Protein 1O7D (pdb70)

Nearest PDB structures (foldseek):
  1o7d-assembly1_C  TM=1.007E+00  e=3.393E-28  Bos taurus
  6b9o-assembly1_B  TM=9.131E-01  e=3.892E-10  Canavalia ensiformis
  6b9p-assembly1_A  TM=9.154E-01  e=1.022E-09  Canavalia ensiformis
  6b9o-assembly1_A  TM=9.105E-01  e=8.620E-10  Canavalia ensiformis
  6b9p-assembly1_B  TM=9.140E-01  e=1.437E-09  Canavalia ensiformis

Radius of gyration: 28.2 Å; Cα contacts (8 Å, |Δi|>4): 2204; chains: 5; bounding box: 84×66×82 Å

Secondary structure (P-SEA, 3-state):
ccccccccccccbbbbbcccccccccccccaaaaaaccccccccccaaaaaaaaaaaaaacccbbbbbccaaaaaaaaaaccaaaaaaaaaaaaaccbbbccccccccccccccaaaaaaaaaaaaaaaaaacccccccccccccccccccaaaaaaaaaacccbbbbccccaaaaaaaaaacccbbbbbccccccccccbbbbbbbcccccccccccccccccccccccccccccccaaaaaaaaaaaaaaaaaaccccbbbbbcccccccccccccaaaaaaaaaaaac/cbbbbbcccaaaaaaaaaaabbbbbbbccccccccccccccccccccccaaaaaaaaaaaaaaaaaaaaaaaccc/ccaaaaaaaaaaacccccccccccaaaaaaaaaaaaaaaaaaaaaaaaaaaaacccccbbbbbccccccccccccccccbbbbbbbccccccbbbbbbbbccbbbbbbcccccccbbbbbbccccccccbbbbbbbccccbbbbbbbbcc/cccccccccbbbbbccccccccccccccccbbbbbbbbbccccccccccccccccbbbbcccbbbbcccccbbbbbbcccbbbbbbbcccccbbbbbccccccbbbbbbbbccccccccbbbbbbbbbbbcccccccccccccccbbbbbbccccccccccccccccccbbbbccccccccccbbbbbbbccccccccccccccccccccccccccccccccccccccccccccbbbbbbbccccaaaaaaaaaaaaaabbbbbbbbcc/cccccccccccccccccccccccccccbbbbbbbcccccccccccccccbbbbbcccccccccccbbbbbccccccccccbbbbbbbcccbbbbccbbbbbbbccccc

Organism: Bos taurus (NCBI:txid9913)

Foldseek 3Di:
DVVLDDDDDPPAQDEAEAEEAQEACDDQDHNVCQCCQNPCVSPGHHVLLLVVQLLVLCVVDVVAAYEYEQQLSVVVSVVVDDPVVLVSVLVCLQSHSYAYAAQFNGQDAAPPDDLVVSVVRNCVRQVSQCVSNNPSHHHQEHEELDHAAHALVVLLSCLQVRHAAYEYQHDDPVVVVVLLVVLNQWDWRQSDPPDDPPNSIHTYGHADHSQEADPQQAQFPPDDRQFADPPPVDPSHCLVVLLVVVVVVSVVVCSRHDDSYHYGRHYYHRTSSNVCSNVVRVVSVVVSNVD/DDDDDDDDDPVVVVVVVVVVPDDDDDDDDDDPFDAPDPPDTPPVVVCPPVPVVVVVVVVVVVVVVVVVVPVVDDD/DDQVQQVVLVVVCVDPCHVVVNDDPVVNVVSVVSNVVNVVVVVVVVQVVVCVVPVDDDRDDDDPVVVPQDDVCQAPDQKDKDKDFAAAQAKDFDKDKHWYHPFDKWKAWQVGDTFDKDWAADPPVRTIIIMGTAIGGHRGIIMMIMGTDD/DFDWDDEQFKIWTADPVARWTQWIDGCPIFGKTKAKWKAFWACDDPVDNFTDFPVHGDGPDQDTGGLARHWDWDWDDDPFKTWIKTHRDPQKTWIWIDGYPDQWIKIKIKRAQDDCVVVTWMWMKMKMAGDQFQQQWKWADDLLDDIDIAGQQDDPPDNDDDPGRRRVFKDKHAFKMWGHSLWKIKMKGWLGIWIWGDNDGRMIMTTDDTFFQDHRPPPPPGGSHDPPVVSIDMIMMIIHIDTPVPPVVVSSVVSVCSVVPDDDDDDDD/DDPDDDFFPDDDDPQKDFPDWADPDDQKTKTKMWRAAAPPVCVPPNSQAKAKDDPQRRTDVKGFDDKFWADVVRPDGVVPDDDDDDDDCVMDMHHGGDMTIMMTGIGD

B-factor: mean 39.12, std 12.8, range [1.88, 100.88]

Structure (mmCIF, N/CA/C/O backbone):
data_1O7D
#
_entry.id   1O7D
#
_cell.length_a   117.880
_cell.length_b   117.880
_cell.length_c   582.040
_cell.angle_alpha   90.00
_cell.angle_beta   90.00
_cell.angle_gamma   120.00
#
_symmetry.space_group_name_H-M   'P 61 2 2'
#
loop_
_entity.id
_entity.type
_entity.pdbx_description
1 polymer 'Lysosomal alpha-mannosidase'
2 polymer 'Lysosomal alpha-mannosidase'
3 polymer 'Lysosomal alpha-mannosidase'
4 polymer 'Lysosomal alpha-mannosidase'
5 polymer 'Lysosomal alpha-mannosidase'
6 branched alpha-D-mannopyranose-(1-2)-alpha-D-mannopyranose-(1-6)-[alpha-D-mannopyranose-(1-3)]alpha-D-mannopyranose-(1-6)-[alpha-D-mannopyranose-(1-2)-alpha-D-mannopyranose-(1-3)]beta-D-mannopyranose-(1-4)-2-acetamido-2-deoxy-beta-D-glucopyranose-(1-4)-2-acetamido-2-deoxy-beta-D-glucopyranose
7 branched 2-acetamido-2-deoxy-beta-D-glucopyranose-(1-4)-2-acetamido-2-deoxy-beta-D-glucopyranose
8 non-polymer 2-acetamido-2-deoxy-beta-D-glucopyranose
9 non-polymer 2-AMINO-2-HYDROXYMETHYL-PROPANE-1,3-DIOL
10 non-polymer 'ZINC ION'
11 non-polymer 'SULFATE ION'
12 water water
#
loop_
_atom_site.group_PDB
_atom_site.id
_atom_site.type_symbol
_atom_site.label_atom_id
_atom_site.label_alt_id
_atom_site.label_comp_id
_atom_site.label_asym_id
_atom_site.label_entity_id
_atom_site.label_seq_id
_atom_site.pdbx_PDB_ins_code
_atom_site.Cartn_x
_atom_site.Cartn_y
_atom_site.Cartn_z
_atom_site.occupancy
_atom_site.B_iso_or_equiv
_atom_site.auth_seq_id
_atom_site.auth_comp_id
_atom_site.auth_asym_id
_atom_site.auth_atom_id
_atom_site.pdbx_PDB_model_num
ATOM 1 N N . GLY A 1 2 ? 50.610 3.214 123.125 1.00 41.71 51 GLY A N 1
ATOM 2 C CA . GLY A 1 2 ? 50.071 4.272 122.184 1.00 41.71 51 GLY A CA 1
ATOM 3 C C . GLY A 1 2 ? 48.566 4.471 122.298 1.00 41.71 51 GLY A C 1
ATOM 4 O O . GLY A 1 2 ? 48.072 4.963 123.320 1.00 41.71 51 GLY A O 1
ATOM 5 N N . TYR A 1 3 ? 47.833 4.103 121.249 1.00 41.68 52 TYR A N 1
ATOM 6 C CA . TYR A 1 3 ? 46.386 4.229 121.268 1.00 41.68 52 TYR A CA 1
ATOM 7 C C . TYR A 1 3 ? 45.760 3.025 121.957 1.00 41.68 52 TYR A C 1
ATOM 8 O O . TYR A 1 3 ? 44.692 3.134 122.557 1.00 41.68 52 TYR A O 1
ATOM 17 N N . LYS A 1 4 ? 46.417 1.874 121.872 1.00 48.81 53 LYS A N 1
ATOM 18 C CA . LYS A 1 4 ? 45.891 0.677 122.516 1.00 48.81 53 LYS A CA 1
ATOM 19 C C . LYS A 1 4 ? 46.009 0.798 124.049 1.00 48.81 53 LYS A C 1
ATOM 20 O O . LYS A 1 4 ? 45.507 -0.047 124.780 1.00 48.81 53 LYS A O 1
ATOM 22 N N . THR A 1 5 ? 46.661 1.856 124.526 1.00 48.76 54 THR A N 1
ATOM 23 C CA . THR A 1 5 ? 46.862 2.081 125.965 1.00 48.76 54 THR A CA 1
ATOM 24 C C . THR A 1 5 ? 45.915 3.148 126.544 1.00 48.76 54 THR A C 1
ATOM 25 O O . THR A 1 5 ? 45.914 3.391 127.761 1.00 48.76 54 THR A O 1
ATOM 29 N N . CYS A 1 6 ? 45.123 3.790 125.686 1.00 40.12 55 CYS A N 1
ATOM 30 C CA . CYS A 1 6 ? 44.255 4.860 126.157 1.00 40.12 55 CYS A CA 1
ATOM 31 C C . CYS A 1 6 ? 43.249 4.521 127.258 1.00 40.12 55 CYS A C 1
ATOM 32 O O . CYS A 1 6 ? 42.812 3.381 127.398 1.00 40.12 55 CYS A O 1
ATOM 35 N N . PRO A 1 7 ? 42.890 5.529 128.072 1.00 46.28 56 PRO A N 1
ATOM 36 C CA . PRO A 1 7 ? 41.956 5.456 129.200 1.00 46.28 56 PRO A CA 1
ATOM 37 C C . PRO A 1 7 ? 40.513 5.177 128.790 1.00 46.28 56 PRO A C 1
ATOM 38 O O . PRO A 1 7 ? 40.179 5.191 127.601 1.00 46.28 56 PRO A O 1
ATOM 42 N N . LYS A 1 8 ? 39.663 4.933 129.788 1.00 49.03 57 LYS A N 1
ATOM 43 C CA . LYS A 1 8 ? 38.248 4.645 129.557 1.00 49.03 57 LYS A CA 1
ATOM 44 C C . LYS A 1 8 ? 37.373 5.907 129.584 1.00 49.03 57 LYS A C 1
ATOM 45 O O . LYS A 1 8 ? 37.208 6.524 130.629 1.00 49.03 57 LYS A O 1
ATOM 51 N N . VAL A 1 9 ? 36.824 6.287 128.432 1.00 40.29 58 VAL A N 1
ATOM 52 C CA . VAL A 1 9 ? 35.934 7.448 128.339 1.00 40.29 58 VAL A CA 1
ATOM 53 C C . VAL A 1 9 ? 34.520 7.004 128.734 1.00 40.29 58 VAL A C 1
ATOM 54 O O . VAL A 1 9 ? 34.166 5.848 128.519 1.00 40.29 58 VAL A O 1
ATOM 58 N N . LYS A 1 10 ? 33.714 7.893 129.314 1.00 40.19 59 LYS A N 1
ATOM 59 C CA . LYS A 1 10 ? 32.348 7.510 129.682 1.00 40.19 59 LYS A CA 1
ATOM 60 C C . LYS A 1 10 ? 31.311 8.051 128.699 1.00 40.19 59 LYS A C 1
ATOM 61 O O . LYS A 1 10 ? 30.701 9.097 128.923 1.00 40.19 59 LYS A O 1
ATOM 67 N N . PRO A 1 11 ? 31.073 7.315 127.604 1.00 56.28 60 PRO A N 1
ATOM 68 C CA . PRO A 1 11 ? 30.111 7.707 126.570 1.00 56.28 60 PRO A CA 1
ATOM 69 C C . PRO A 1 11 ? 28.828 8.287 127.161 1.00 56.28 60 PRO A C 1
ATOM 70 O O . PRO A 1 11 ? 28.379 7.892 128.255 1.00 56.28 60 PRO A O 1
ATOM 74 N N . ASP A 1 12 ? 28.245 9.230 126.424 1.00 74.15 61 ASP A N 1
ATOM 75 C CA . ASP A 1 12 ? 26.990 9.880 126.813 1.00 74.15 61 ASP A CA 1
ATOM 76 C C . ASP A 1 12 ? 27.130 10.658 128.115 1.00 74.15 61 ASP A C 1
ATOM 77 O O . ASP A 1 12 ? 26.309 10.553 129.027 1.00 74.15 61 ASP A O 1
ATOM 82 N N . MET A 1 13 ? 28.194 11.446 128.163 1.00 50.49 62 MET A N 1
ATOM 83 C CA . MET A 1 13 ? 28.555 12.308 129.284 1.00 50.49 62 MET A CA 1
ATOM 84 C C . MET A 1 13 ? 29.593 13.235 128.659 1.00 50.49 62 MET A C 1
ATOM 85 O O . MET A 1 13 ? 30.123 12.939 127.586 1.00 50.49 62 MET A O 1
ATOM 90 N N . LEU A 1 14 ? 29.874 14.355 129.311 1.00 34.60 63 LEU A N 1
ATOM 91 C CA . LEU A 1 14 ? 30.890 15.269 128.806 1.00 34.60 63 LEU A CA 1
ATOM 92 C C . LEU A 1 14 ? 32.164 14.788 129.472 1.00 34.60 63 LEU A C 1
ATOM 93 O O . LEU A 1 14 ? 32.192 14.544 130.684 1.00 34.60 63 LEU A O 1
ATOM 98 N N . ASN A 1 15 ? 33.210 14.631 128.671 1.00 39.16 64 ASN A N 1
ATOM 99 C CA . ASN A 1 15 ? 34.484 14.143 129.175 1.00 39.16 64 ASN A CA 1
ATOM 100 C C . ASN A 1 15 ? 35.550 15.218 129.155 1.00 39.16 64 ASN A C 1
ATOM 101 O O . ASN A 1 15 ? 35.800 15.876 128.134 1.00 39.16 64 ASN A O 1
ATOM 106 N N . VAL A 1 16 ? 36.163 15.408 130.310 1.00 46.10 65 VAL A N 1
ATOM 107 C CA . VAL A 1 16 ? 37.220 16.391 130.438 1.00 46.10 65 VAL A CA 1
ATOM 108 C C . VAL A 1 16 ? 38.513 15.610 130.666 1.00 46.10 65 VAL A C 1
ATOM 109 O O . VAL A 1 16 ? 38.650 14.896 131.667 1.00 46.10 65 VAL A O 1
ATOM 113 N N . HIS A 1 17 ? 39.433 15.733 129.703 1.00 55.52 66 HIS A N 1
ATOM 114 C CA . HIS A 1 17 ? 40.743 15.077 129.723 1.00 55.52 66 HIS A CA 1
ATOM 115 C C . HIS A 1 17 ? 41.756 15.964 130.421 1.00 55.52 66 HIS A C 1
ATOM 116 O O . HIS A 1 17 ? 42.179 16.983 129.865 1.00 55.52 66 HIS A O 1
ATOM 123 N N . LEU A 1 18 ? 42.157 15.608 131.630 1.00 28.10 67 LEU A N 1
ATOM 124 C CA . LEU A 1 18 ? 43.137 16.434 132.297 1.00 28.10 67 LEU A CA 1
ATOM 125 C C . LEU A 1 18 ? 44.482 16.024 131.745 1.00 28.10 67 LEU A C 1
ATOM 126 O O . LEU A 1 18 ? 44.862 14.851 131.808 1.00 28.10 67 LEU A O 1
ATOM 131 N N . VAL A 1 19 ? 45.191 16.999 131.183 1.00 45.03 68 VAL A N 1
ATOM 132 C CA . VAL A 1 19 ? 46.506 16.754 130.612 1.00 45.03 68 VAL A CA 1
ATOM 133 C C . VAL A 1 19 ? 47.621 17.431 131.397 1.00 45.03 68 VAL A C 1
ATOM 134 O O . VAL A 1 19 ? 47.961 18.582 131.146 1.00 45.03 68 VAL A O 1
ATOM 138 N N . PRO A 1 20 ? 48.185 16.726 132.380 1.00 32.84 69 PRO A N 1
ATOM 139 C CA . PRO A 1 20 ? 49.273 17.264 133.196 1.00 32.84 69 PRO A CA 1
ATOM 140 C C . PRO A 1 20 ? 50.558 17.385 132.342 1.00 32.84 69 PRO A C 1
ATOM 141 O O . PRO A 1 20 ? 50.877 16.474 131.565 1.00 32.84 69 PRO A O 1
ATOM 145 N N . HIS A 1 21 ? 51.298 18.489 132.493 1.00 26.96 70 HIS A N 1
ATOM 146 C CA . HIS A 1 21 ? 52.505 18.713 131.696 1.00 26.96 70 HIS A CA 1
ATOM 147 C C . HIS A 1 21 ? 53.401 19.828 132.241 1.00 26.96 70 HIS A C 1
ATOM 148 O O . HIS A 1 21 ? 53.045 20.504 133.208 1.00 26.96 70 HIS A O 1
ATOM 155 N N . THR A 1 22 ? 54.557 20.020 131.599 1.00 30.77 71 THR A N 1
ATOM 156 C CA . THR A 1 22 ? 55.513 21.067 131.986 1.00 30.77 71 THR A CA 1
ATOM 157 C C . THR A 1 22 ? 56.276 21.671 130.826 1.00 30.77 71 THR A C 1
ATOM 158 O O . THR A 1 22 ? 57.160 21.028 130.272 1.00 30.77 71 THR A O 1
ATOM 162 N N . HIS A 1 23 ? 55.957 22.912 130.482 1.00 26.72 72 HIS A N 1
ATOM 163 C CA . HIS A 1 23 ? 56.633 23.592 129.387 1.00 26.72 72 HIS A CA 1
ATOM 164 C C . HIS A 1 23 ? 58.022 24.005 129.840 1.00 26.72 72 HIS A C 1
ATOM 165 O O . HIS A 1 23 ? 58.168 24.953 130.602 1.00 26.72 72 HIS A O 1
ATOM 172 N N . ASP A 1 24 ? 59.037 23.283 129.375 1.00 40.71 73 ASP A N 1
ATOM 173 C CA . ASP A 1 24 ? 60.427 23.569 129.735 1.00 40.71 73 ASP A CA 1
ATOM 174 C C . ASP A 1 24 ? 61.195 24.211 128.583 1.00 40.71 73 ASP A C 1
ATOM 175 O O . ASP A 1 24 ? 61.610 23.539 127.638 1.00 40.71 73 ASP A O 1
ATOM 180 N N . ASP A 1 25 ? 61.397 25.515 128.669 1.00 33.65 74 ASP A N 1
ATOM 181 C CA . ASP A 1 25 ? 62.093 26.224 127.613 1.00 33.65 74 ASP A CA 1
ATOM 182 C C . ASP A 1 25 ? 63.577 25.894 127.601 1.00 33.65 74 ASP A C 1
ATOM 183 O O . ASP A 1 25 ? 64.267 26.067 128.601 1.00 33.65 74 ASP A O 1
ATOM 188 N N . VAL A 1 26 ? 64.063 25.390 126.473 1.00 32.93 75 VAL A N 1
ATOM 189 C CA . VAL A 1 26 ? 65.481 25.074 126.350 1.00 32.93 75 VAL A CA 1
ATOM 190 C C . VAL A 1 26 ? 66.185 26.421 126.150 1.00 32.93 75 VAL A C 1
ATOM 191 O O . VAL A 1 26 ? 66.651 26.767 125.054 1.00 32.93 75 VAL A O 1
ATOM 195 N N . GLY A 1 27 ? 66.235 27.181 127.240 1.00 41.50 76 GLY A N 1
ATOM 196 C CA . GLY A 1 27 ? 66.840 28.491 127.215 1.00 41.50 76 GLY A CA 1
ATOM 197 C C . GLY A 1 27 ? 65.800 29.566 126.942 1.00 41.50 76 GLY A C 1
ATOM 198 O O . GLY A 1 27 ? 64.901 29.395 126.107 1.00 41.50 76 GLY A O 1
ATOM 199 N N . TRP A 1 28 ? 65.910 30.660 127.684 1.00 56.52 77 TRP A N 1
ATOM 200 C CA . TRP A 1 28 ? 65.040 31.817 127.529 1.00 56.52 77 TRP A CA 1
ATOM 201 C C . TRP A 1 28 ? 65.557 32.944 128.419 1.00 56.52 77 TRP A C 1
ATOM 202 O O . TRP A 1 28 ? 66.044 33.969 127.924 1.00 56.52 77 TRP A O 1
ATOM 213 N N . LEU A 1 29 ? 65.465 32.749 129.731 1.00 39.88 78 LEU A N 1
ATOM 214 C CA . LEU A 1 29 ? 65.939 33.753 130.664 1.00 39.88 78 LEU A CA 1
ATOM 215 C C . LEU A 1 29 ? 67.159 33.221 131.403 1.00 39.88 78 LEU A C 1
ATOM 216 O O . LEU A 1 29 ? 67.850 33.945 132.118 1.00 39.88 78 LEU A O 1
ATOM 221 N N . LYS A 1 30 ? 67.415 31.938 131.222 1.00 31.92 79 LYS A N 1
ATOM 222 C CA . LYS A 1 30 ? 68.563 31.297 131.829 1.00 31.92 79 LYS A CA 1
ATOM 223 C C . LYS A 1 30 ? 69.130 30.406 130.734 1.00 31.92 79 LYS A C 1
ATOM 224 O O . LYS A 1 30 ? 68.528 30.274 129.666 1.00 31.92 79 LYS A O 1
ATOM 230 N N . THR A 1 31 ? 70.285 29.801 130.969 1.00 36.37 80 THR A N 1
ATOM 231 C CA . THR A 1 31 ? 70.848 28.920 129.956 1.00 36.37 80 THR A CA 1
ATOM 232 C C . THR A 1 31 ? 70.354 27.488 130.140 1.00 36.37 80 THR A C 1
ATOM 233 O O . THR A 1 31 ? 69.731 27.159 131.157 1.00 36.37 80 THR A O 1
ATOM 237 N N . VAL A 1 32 ? 70.644 26.637 129.160 1.00 37.46 81 VAL A N 1
ATOM 238 C CA . VAL A 1 32 ? 70.224 25.237 129.208 1.00 37.46 81 VAL A CA 1
ATOM 239 C C . VAL A 1 32 ? 70.741 24.491 130.450 1.00 37.46 81 VAL A C 1
ATOM 240 O O . VAL A 1 32 ? 70.008 23.723 131.076 1.00 37.46 81 VAL A O 1
ATOM 244 N N . ASP A 1 33 ? 71.997 24.720 130.809 1.00 32.03 82 ASP A N 1
ATOM 245 C CA . ASP A 1 33 ? 72.568 24.069 131.975 1.00 32.03 82 ASP A CA 1
ATOM 246 C C . ASP A 1 33 ? 71.995 24.609 133.280 1.00 32.03 82 ASP A C 1
ATOM 247 O O . ASP A 1 33 ? 71.875 23.871 134.269 1.00 32.03 82 ASP A O 1
ATOM 252 N N . GLN A 1 34 ? 71.637 25.893 133.278 1.00 32.62 83 GLN A N 1
ATOM 253 C CA . GLN A 1 34 ? 71.073 26.533 134.460 1.00 32.62 83 GLN A CA 1
ATOM 254 C C . GLN A 1 34 ? 69.645 26.061 134.663 1.00 32.62 83 GLN A C 1
ATOM 255 O O . GLN A 1 34 ? 69.172 25.960 135.794 1.00 32.62 83 GLN A O 1
ATOM 261 N N . TYR A 1 35 ? 68.965 25.775 133.557 1.00 30.78 84 TYR A N 1
ATOM 262 C CA . TYR A 1 35 ? 67.601 25.277 133.619 1.00 30.78 84 TYR A CA 1
ATOM 263 C C . TYR A 1 35 ? 67.580 23.819 134.022 1.00 30.78 84 TYR A C 1
ATOM 264 O O . TYR A 1 35 ? 66.729 23.408 134.800 1.00 30.78 84 TYR A O 1
ATOM 273 N N . PHE A 1 36 ? 68.506 23.028 133.490 1.00 22.96 85 PHE A N 1
ATOM 274 C CA . PHE A 1 36 ? 68.542 21.604 133.807 1.00 22.96 85 PHE A CA 1
ATOM 275 C C . PHE A 1 36 ? 68.915 21.351 135.251 1.00 22.96 85 PHE A C 1
ATOM 276 O O . PHE A 1 36 ? 68.257 20.571 135.941 1.00 22.96 85 PHE A O 1
ATOM 284 N N . TYR A 1 37 ? 69.976 22.014 135.701 1.00 22.18 86 TYR A N 1
ATOM 285 C CA . TYR A 1 37 ? 70.457 21.847 137.061 1.00 22.18 86 TYR A CA 1
ATOM 286 C C . TYR A 1 37 ? 69.703 22.637 138.119 1.00 22.18 86 TYR A C 1
ATOM 287 O O . TYR A 1 37 ? 69.659 22.233 139.281 1.00 22.18 86 TYR A O 1
ATOM 296 N N . GLY A 1 38 ? 69.105 23.756 137.725 1.00 31.60 87 GLY A N 1
ATOM 297 C CA . GLY A 1 38 ? 68.392 24.572 138.686 1.00 31.60 87 GLY A CA 1
ATOM 298 C C . GLY A 1 38 ? 69.366 25.549 139.325 1.00 31.60 87 GLY A C 1
ATOM 299 O O . GLY A 1 38 ? 69.430 25.695 140.554 1.00 31.60 87 GLY A O 1
ATOM 300 N N . ILE A 1 39 ? 70.136 26.218 138.472 1.00 33.76 88 ILE A N 1
ATOM 301 C CA . ILE A 1 39 ? 71.126 27.180 138.921 1.00 33.76 88 ILE A CA 1
ATOM 302 C C . ILE A 1 39 ? 70.516 28.571 138.800 1.00 33.76 88 ILE A C 1
ATOM 303 O O . ILE A 1 39 ? 69.676 28.814 137.929 1.00 33.76 88 ILE A O 1
ATOM 308 N N . TYR A 1 40 ? 70.939 29.471 139.685 1.00 31.97 89 TYR A N 1
ATOM 309 C CA . TYR A 1 40 ? 70.443 30.847 139.734 1.00 31.97 89 TYR A CA 1
ATOM 310 C C . TYR A 1 40 ? 68.928 30.879 139.773 1.00 31.97 89 TYR A C 1
ATOM 311 O O . TYR A 1 40 ? 68.305 31.527 138.935 1.00 31.97 89 TYR A O 1
ATOM 320 N N . ASN A 1 41 ? 68.329 30.199 140.743 1.00 34.08 90 ASN A N 1
ATOM 321 C CA . ASN A 1 41 ? 66.877 30.198 140.828 1.00 34.08 90 ASN A CA 1
ATOM 322 C C . ASN A 1 41 ? 66.322 31.578 141.148 1.00 34.08 90 ASN A C 1
ATOM 323 O O . ASN A 1 41 ? 65.109 31.768 141.225 1.00 34.08 90 ASN A O 1
ATOM 328 N N . ASN A 1 42 ? 67.211 32.547 141.320 1.00 44.14 91 ASN A N 1
ATOM 329 C CA . ASN A 1 42 ? 66.776 33.903 141.595 1.00 44.14 91 ASN A CA 1
ATOM 330 C C . ASN A 1 42 ? 66.234 34.487 140.321 1.00 44.14 91 ASN A C 1
ATOM 331 O O . ASN A 1 42 ? 65.163 35.098 140.320 1.00 44.14 91 ASN A O 1
ATOM 336 N N . ILE A 1 43 ? 66.984 34.318 139.234 1.00 45.42 92 ILE A N 1
ATOM 337 C CA . ILE A 1 43 ? 66.532 34.806 137.938 1.00 45.42 92 ILE A CA 1
ATOM 338 C C . ILE A 1 43 ? 65.164 34.171 137.698 1.00 45.42 92 ILE A C 1
ATOM 339 O O . ILE A 1 43 ? 64.174 34.866 137.474 1.00 45.42 92 ILE A O 1
ATOM 344 N N . GLN A 1 44 ? 65.113 32.844 137.771 1.00 29.81 93 GLN A N 1
ATOM 345 C CA . GLN A 1 44 ? 63.862 32.117 137.581 1.00 29.81 93 GLN A CA 1
ATOM 346 C C . GLN A 1 44 ? 63.897 30.766 138.302 1.00 29.81 93 GLN A C 1
ATOM 347 O O . GLN A 1 44 ? 64.840 29.984 138.150 1.00 29.81 93 GLN A O 1
ATOM 353 N N . PRO A 1 45 ? 62.885 30.492 139.136 1.00 47.88 94 PRO A N 1
ATOM 354 C CA . PRO A 1 45 ? 62.873 29.204 139.836 1.00 47.88 94 PRO A CA 1
ATOM 355 C C . PRO A 1 45 ? 62.533 28.078 138.843 1.00 47.88 94 PRO A C 1
ATOM 356 O O . PRO A 1 45 ? 61.393 27.958 138.367 1.00 47.88 94 PRO A O 1
ATOM 360 N N . ALA A 1 46 ? 63.533 27.262 138.524 1.00 28.66 95 ALA A N 1
ATOM 361 C CA . ALA A 1 46 ? 63.344 26.176 137.576 1.00 28.66 95 ALA A CA 1
ATOM 362 C C . ALA A 1 46 ? 64.569 25.283 137.533 1.00 28.66 95 ALA A C 1
ATOM 363 O O . ALA A 1 46 ? 65.678 25.756 137.296 1.00 28.66 95 ALA A O 1
ATOM 365 N N . GLY A 1 47 ? 64.340 23.990 137.775 1.00 46.69 96 GLY A N 1
ATOM 366 C CA . GLY A 1 47 ? 65.396 22.984 137.763 1.00 46.69 96 GLY A CA 1
ATOM 367 C C . GLY A 1 47 ? 64.809 21.677 137.256 1.00 46.69 96 GLY A C 1
ATOM 368 O O . GLY A 1 47 ? 64.240 20.904 138.023 1.00 46.69 96 GLY A O 1
ATOM 369 N N . VAL A 1 48 ? 64.954 21.431 135.959 1.00 37.04 97 VAL A N 1
ATOM 370 C CA . VAL A 1 48 ? 64.402 20.243 135.299 1.00 37.04 97 VAL A CA 1
ATOM 371 C C . VAL A 1 48 ? 64.810 18.851 135.785 1.00 37.04 97 VAL A C 1
ATOM 372 O O . VAL A 1 48 ? 64.087 17.885 135.555 1.00 37.04 97 VAL A O 1
ATOM 376 N N . GLN A 1 49 ? 65.956 18.732 136.440 1.00 24.18 98 GLN A N 1
ATOM 377 C CA . GLN A 1 49 ? 66.394 17.423 136.917 1.00 24.18 98 GLN A CA 1
ATOM 378 C C . GLN A 1 49 ? 65.504 16.955 138.066 1.00 24.18 98 GLN A C 1
ATOM 379 O O . GLN A 1 49 ? 65.315 15.764 138.276 1.00 24.18 98 GLN A O 1
ATOM 385 N N . TYR A 1 50 ? 64.960 17.915 138.803 1.00 28.40 99 TYR A N 1
ATOM 386 C CA . TYR A 1 50 ? 64.073 17.638 139.926 1.00 28.40 99 TYR A CA 1
ATOM 387 C C . TYR A 1 50 ? 62.679 17.343 139.384 1.00 28.40 99 TYR A C 1
ATOM 388 O O . TYR A 1 50 ? 61.964 16.493 139.893 1.00 28.40 99 TYR A O 1
ATOM 397 N N . ILE A 1 51 ? 62.300 18.063 138.339 1.00 32.08 100 ILE A N 1
ATOM 398 C CA . ILE A 1 51 ? 60.997 17.884 137.723 1.00 32.08 100 ILE A CA 1
ATOM 399 C C . ILE A 1 51 ? 60.833 16.464 137.211 1.00 32.08 100 ILE A C 1
ATOM 400 O O . ILE A 1 51 ? 59.776 15.859 137.352 1.00 32.08 100 ILE A O 1
ATOM 405 N N . LEU A 1 52 ? 61.881 15.929 136.605 1.00 33.24 101 LEU A N 1
ATOM 406 C CA . LEU A 1 52 ? 61.798 14.578 136.071 1.00 33.24 101 LEU A CA 1
ATOM 407 C C . LEU A 1 52 ? 61.785 13.520 137.164 1.00 33.24 101 LEU A C 1
ATOM 408 O O . LEU A 1 52 ? 61.074 12.526 137.057 1.00 33.24 101 LEU A O 1
ATOM 413 N N . ASP A 1 53 ? 62.550 13.738 138.223 1.00 24.34 102 ASP A N 1
ATOM 414 C CA . ASP A 1 53 ? 62.561 12.772 139.301 1.00 24.34 102 ASP A CA 1
ATOM 415 C C . ASP A 1 53 ? 61.165 12.646 139.890 1.00 24.34 102 ASP A C 1
ATOM 416 O O . ASP A 1 53 ? 60.630 11.546 139.991 1.00 24.34 102 ASP A O 1
ATOM 421 N N . SER A 1 54 ? 60.579 13.777 140.267 1.00 32.12 103 SER A N 1
ATOM 422 C CA . SER A 1 54 ? 59.248 13.793 140.860 1.00 32.12 103 SER A CA 1
ATOM 423 C C . SER A 1 54 ? 58.226 13.102 139.995 1.00 32.12 103 SER A C 1
ATOM 424 O O . SER A 1 54 ? 57.596 12.142 140.424 1.00 32.12 103 SER A O 1
ATOM 427 N N . VAL A 1 55 ? 58.054 13.594 138.772 1.00 29.25 104 VAL A N 1
ATOM 428 C CA . VAL A 1 55 ? 57.071 13.011 137.871 1.00 29.25 104 VAL A CA 1
ATOM 429 C C . VAL A 1 55 ? 57.074 11.496 137.939 1.00 29.25 104 VAL A C 1
ATOM 430 O O . VAL A 1 55 ? 56.022 10.889 138.125 1.00 29.25 104 VAL A O 1
ATOM 434 N N . ILE A 1 56 ? 58.254 10.895 137.799 1.00 27.66 105 ILE A N 1
ATOM 435 C CA . ILE A 1 56 ? 58.391 9.442 137.869 1.00 27.66 105 ILE A CA 1
ATOM 436 C C . ILE A 1 56 ? 57.817 8.906 139.184 1.00 27.66 105 ILE A C 1
ATOM 437 O O . ILE A 1 56 ? 56.965 8.023 139.172 1.00 27.66 105 ILE A O 1
ATOM 442 N N . SER A 1 57 ? 58.283 9.429 140.312 1.00 24.28 106 SER A N 1
ATOM 443 C CA . SER A 1 57 ? 57.758 8.998 141.601 1.00 24.28 106 SER A CA 1
ATOM 444 C C . SER A 1 57 ? 56.237 9.135 141.605 1.00 24.28 106 SER A C 1
ATOM 445 O O . SER A 1 57 ? 55.504 8.169 141.831 1.00 24.28 106 SER A O 1
ATOM 448 N N . SER A 1 58 ? 55.759 10.340 141.343 1.00 29.19 107 SER A N 1
ATOM 449 C CA . SER A 1 58 ? 54.337 10.550 141.306 1.00 29.19 107 SER A CA 1
ATOM 450 C C . SER A 1 58 ? 53.628 9.575 140.381 1.00 29.19 107 SER A C 1
ATOM 451 O O . SER A 1 58 ? 52.469 9.254 140.604 1.00 29.19 107 SER A O 1
ATOM 454 N N . LEU A 1 59 ? 54.297 9.093 139.344 1.00 29.57 108 LEU A N 1
ATOM 455 C CA . LEU A 1 59 ? 53.648 8.133 138.458 1.00 29.57 108 LEU A CA 1
ATOM 456 C C . LEU A 1 59 ? 53.599 6.738 139.093 1.00 29.57 108 LEU A C 1
ATOM 457 O O . LEU A 1 59 ? 52.646 5.987 138.896 1.00 29.57 108 LEU A O 1
ATOM 462 N N . LEU A 1 60 ? 54.615 6.392 139.867 1.00 34.36 109 LEU A N 1
ATOM 463 C CA . LEU A 1 60 ? 54.609 5.085 140.492 1.00 34.36 109 LEU A CA 1
ATOM 464 C C . LEU A 1 60 ? 53.682 5.123 141.699 1.00 34.36 109 LEU A C 1
ATOM 465 O O . LEU A 1 60 ? 53.272 4.083 142.204 1.00 34.36 109 LEU A O 1
ATOM 470 N N . ALA A 1 61 ? 53.332 6.323 142.150 1.00 37.66 110 ALA A N 1
ATOM 471 C CA . ALA A 1 61 ? 52.457 6.475 143.314 1.00 37.66 110 ALA A CA 1
ATOM 472 C C . ALA A 1 61 ? 50.985 6.156 143.029 1.00 37.66 110 ALA A C 1
ATOM 473 O O . ALA A 1 61 ? 50.244 5.780 143.935 1.00 37.66 110 ALA A O 1
ATOM 475 N N . ASN A 1 62 ? 50.563 6.320 141.778 1.00 49.64 111 ASN A N 1
ATOM 476 C CA . ASN A 1 62 ? 49.183 6.034 141.384 1.00 49.64 111 ASN A CA 1
ATOM 477 C C . ASN A 1 62 ? 49.163 5.716 139.903 1.00 49.64 111 ASN A C 1
ATOM 478 O O . ASN A 1 62 ? 49.302 6.623 139.073 1.00 49.64 111 ASN A O 1
ATOM 483 N N . PRO A 1 63 ? 48.959 4.436 139.547 1.00 34.45 112 PRO A N 1
ATOM 484 C CA . PRO A 1 63 ? 48.918 3.964 138.161 1.00 34.45 112 PRO A CA 1
ATOM 485 C C . PRO A 1 63 ? 47.897 4.646 137.261 1.00 34.45 112 PRO A C 1
ATOM 486 O O . PRO A 1 63 ? 47.918 4.475 136.045 1.00 34.45 112 PRO A O 1
ATOM 490 N N . THR A 1 64 ? 47.008 5.431 137.843 1.00 43.68 113 THR A N 1
ATOM 491 C CA . THR A 1 64 ? 46.031 6.112 137.017 1.00 43.68 113 THR A CA 1
ATOM 492 C C . THR A 1 64 ? 46.680 7.300 136.338 1.00 43.68 113 THR A C 1
ATOM 493 O O . THR A 1 64 ? 46.422 7.561 135.160 1.00 43.68 113 THR A O 1
ATOM 497 N N . ARG A 1 65 ? 47.521 8.008 137.093 1.00 27.89 114 ARG A N 1
ATOM 498 C CA . ARG A 1 65 ? 48.214 9.211 136.626 1.00 27.89 114 ARG A CA 1
ATOM 499 C C . ARG A 1 65 ? 48.958 9.067 135.288 1.00 27.89 114 ARG A C 1
ATOM 500 O O . ARG A 1 65 ? 49.578 8.046 135.017 1.00 27.89 114 ARG A O 1
ATOM 508 N N . ARG A 1 66 ? 48.888 10.107 134.463 1.00 34.79 115 ARG A N 1
ATOM 509 C CA . ARG A 1 66 ? 49.566 10.141 133.166 1.00 34.79 115 ARG A CA 1
ATOM 510 C C . ARG A 1 66 ? 50.425 11.401 133.109 1.00 34.79 115 ARG A C 1
ATOM 511 O O . ARG A 1 66 ? 50.105 12.375 133.784 1.00 34.79 115 ARG A O 1
ATOM 519 N N . PHE A 1 67 ? 51.512 11.387 132.335 1.00 33.25 116 PHE A N 1
ATOM 520 C CA . PHE A 1 67 ? 52.348 12.578 132.205 1.00 33.25 116 PHE A CA 1
ATOM 521 C C . PHE A 1 67 ? 52.944 12.595 130.826 1.00 33.25 116 PHE A C 1
ATOM 522 O O . PHE A 1 67 ? 53.322 11.550 130.303 1.00 33.25 116 PHE A O 1
ATOM 530 N N . ILE A 1 68 ? 53.011 13.781 130.230 1.00 48.78 117 ILE A N 1
ATOM 531 C CA . ILE A 1 68 ? 53.579 13.921 128.902 1.00 48.78 117 ILE A CA 1
ATOM 532 C C . ILE A 1 68 ? 54.747 14.872 129.009 1.00 48.78 117 ILE A C 1
ATOM 533 O O . ILE A 1 68 ? 54.625 15.960 129.583 1.00 48.78 117 ILE A O 1
ATOM 538 N N . TYR A 1 69 ? 55.893 14.453 128.483 1.00 45.75 118 TYR A N 1
ATOM 539 C CA . TYR A 1 69 ? 57.075 15.302 128.512 1.00 45.75 118 TYR A CA 1
ATOM 540 C C . TYR A 1 69 ? 57.466 15.604 127.073 1.00 45.75 118 TYR A C 1
ATOM 541 O O . TYR A 1 69 ? 57.382 14.731 126.205 1.00 45.75 118 TYR A O 1
ATOM 550 N N . VAL A 1 70 ? 57.920 16.826 126.821 1.00 49.71 119 VAL A N 1
ATOM 551 C CA . VAL A 1 70 ? 58.226 17.228 125.450 1.00 49.71 119 VAL A CA 1
ATOM 552 C C . VAL A 1 70 ? 59.638 17.546 124.997 1.00 49.71 119 VAL A C 1
ATOM 553 O O . VAL A 1 70 ? 60.014 17.175 123.884 1.00 49.71 119 VAL A O 1
ATOM 557 N N . GLU A 1 71 ? 60.412 18.250 125.814 1.00 38.19 120 GLU A N 1
ATOM 558 C CA . GLU A 1 71 ? 61.758 18.620 125.390 1.00 38.19 120 GLU A CA 1
ATOM 559 C C . GLU A 1 71 ? 62.786 17.496 125.547 1.00 38.19 120 GLU A C 1
ATOM 560 O O . GLU A 1 71 ? 63.286 17.227 126.644 1.00 38.19 120 GLU A O 1
ATOM 566 N N . ILE A 1 72 ? 63.114 16.849 124.436 1.00 22.37 121 ILE A N 1
ATOM 567 C CA . ILE A 1 72 ? 64.062 15.755 124.481 1.00 22.37 121 ILE A CA 1
ATOM 568 C C . ILE A 1 72 ? 65.463 16.154 124.924 1.00 22.37 121 ILE A C 1
ATOM 569 O O . ILE A 1 72 ? 66.180 15.350 125.520 1.00 22.37 121 ILE A O 1
ATOM 574 N N . ALA A 1 73 ? 65.860 17.390 124.632 1.00 33.93 122 ALA A N 1
ATOM 575 C CA . ALA A 1 73 ? 67.186 17.858 125.022 1.00 33.93 122 ALA A CA 1
ATOM 576 C C . ALA A 1 73 ? 67.396 17.788 126.541 1.00 33.93 122 ALA A C 1
ATOM 577 O O . ALA A 1 73 ? 68.505 17.522 127.002 1.00 33.93 122 ALA A O 1
ATOM 579 N N . PHE A 1 74 ? 66.340 18.032 127.316 1.00 22.30 123 PHE A N 1
ATOM 580 C CA . PHE A 1 74 ? 66.434 17.974 128.774 1.00 22.30 123 PHE A CA 1
ATOM 581 C C . PHE A 1 74 ? 66.335 16.529 129.235 1.00 22.30 123 PHE A C 1
ATOM 582 O O . PHE A 1 74 ? 67.088 16.080 130.097 1.00 22.30 123 PHE A O 1
ATOM 590 N N . PHE A 1 75 ? 65.394 15.803 128.650 1.00 23.95 124 PHE A N 1
ATOM 591 C CA . PHE A 1 75 ? 65.188 14.410 128.998 1.00 23.95 124 PHE A CA 1
ATOM 592 C C . PHE A 1 75 ? 66.419 13.580 128.664 1.00 23.95 124 PHE A C 1
ATOM 593 O O . PHE A 1 75 ? 66.866 12.759 129.459 1.00 23.95 124 PHE A O 1
ATOM 601 N N . SER A 1 76 ? 66.945 13.790 127.466 1.00 27.16 125 SER A N 1
ATOM 602 C CA . SER A 1 76 ? 68.132 13.091 127.011 1.00 27.16 125 SER A CA 1
ATOM 603 C C . SER A 1 76 ? 69.212 13.177 128.073 1.00 27.16 125 SER A C 1
ATOM 604 O O . SER A 1 76 ? 69.804 12.170 128.453 1.00 27.16 125 SER A O 1
ATOM 607 N N . ARG A 1 77 ? 69.471 14.384 128.554 1.00 31.27 126 ARG A N 1
ATOM 608 C CA . ARG A 1 77 ? 70.490 14.545 129.568 1.00 31.27 126 ARG A CA 1
ATOM 609 C C . ARG A 1 77 ? 70.161 13.746 130.807 1.00 31.27 126 ARG A C 1
ATOM 610 O O . ARG A 1 77 ? 70.901 12.834 131.177 1.00 31.27 126 ARG A O 1
ATOM 618 N N . TRP A 1 78 ? 69.056 14.099 131.452 1.00 32.13 127 TRP A N 1
ATOM 619 C CA . TRP A 1 78 ? 68.607 13.412 132.660 1.00 32.13 127 TRP A CA 1
ATOM 620 C C . TRP A 1 78 ? 68.791 11.899 132.539 1.00 32.13 127 TRP A C 1
ATOM 621 O O . TRP A 1 78 ? 69.316 11.235 133.443 1.00 32.13 127 TRP A O 1
ATOM 632 N N . TRP A 1 79 ? 68.362 11.359 131.406 1.00 36.64 128 TRP A N 1
ATOM 633 C CA . TRP A 1 79 ? 68.449 9.928 131.174 1.00 36.64 128 TRP A CA 1
ATOM 634 C C . TRP A 1 79 ? 69.850 9.331 131.375 1.00 36.64 128 TRP A C 1
ATOM 635 O O . TRP A 1 79 ? 70.021 8.387 132.159 1.00 36.64 128 TRP A O 1
ATOM 646 N N . ARG A 1 80 ? 70.852 9.865 130.683 1.00 46.94 129 ARG A N 1
ATOM 647 C CA . ARG A 1 80 ? 72.206 9.329 130.836 1.00 46.94 129 ARG A CA 1
ATOM 648 C C . ARG A 1 80 ? 72.674 9.416 132.278 1.00 46.94 129 ARG A C 1
ATOM 649 O O . ARG A 1 80 ? 73.584 8.705 132.709 1.00 46.94 129 ARG A O 1
ATOM 657 N N . GLN A 1 81 ? 72.006 10.277 133.023 1.00 34.77 130 GLN A N 1
ATOM 658 C CA . GLN A 1 81 ? 72.338 10.522 134.409 1.00 34.77 130 GLN A CA 1
ATOM 659 C C . GLN A 1 81 ? 71.730 9.468 135.331 1.00 34.77 130 GLN A C 1
ATOM 660 O O . GLN A 1 81 ? 72.119 9.365 136.488 1.00 34.77 130 GLN A O 1
ATOM 666 N N . GLN A 1 82 ? 70.802 8.667 134.815 1.00 32.95 131 GLN A N 1
ATOM 667 C CA . GLN A 1 82 ? 70.140 7.652 135.640 1.00 32.95 131 GLN A CA 1
ATOM 668 C C . GLN A 1 82 ? 70.834 6.280 135.727 1.00 32.95 131 GLN A C 1
ATOM 669 O O . GLN A 1 82 ? 71.732 5.959 134.945 1.00 32.95 131 GLN A O 1
ATOM 675 N N . THR A 1 83 ? 70.395 5.484 136.699 1.00 35.61 132 THR A N 1
ATOM 676 C CA . THR A 1 83 ? 70.918 4.140 136.935 1.00 35.61 132 THR A CA 1
ATOM 677 C C . THR A 1 83 ? 70.154 3.132 136.090 1.00 35.61 132 THR A C 1
ATOM 678 O O . THR A 1 83 ? 69.041 3.413 135.648 1.00 35.61 132 THR A O 1
ATOM 682 N N . ASN A 1 84 ? 70.731 1.951 135.885 1.00 37.26 133 ASN A N 1
ATOM 683 C CA . ASN A 1 84 ? 70.059 0.931 135.086 1.00 37.26 133 ASN A CA 1
ATOM 684 C C . ASN A 1 84 ? 68.697 0.562 135.675 1.00 37.26 133 ASN A C 1
ATOM 685 O O . ASN A 1 84 ? 67.738 0.280 134.944 1.00 37.26 133 ASN A O 1
ATOM 690 N N . ALA A 1 85 ? 68.630 0.571 137.005 1.00 39.08 134 ALA A N 1
ATOM 691 C CA . ALA A 1 85 ? 67.412 0.275 137.745 1.00 39.08 134 ALA A CA 1
ATOM 692 C C . ALA A 1 85 ? 66.319 1.217 137.283 1.00 39.08 134 ALA A C 1
ATOM 693 O O . ALA A 1 85 ? 65.303 0.774 136.728 1.00 39.08 134 ALA A O 1
ATOM 695 N N . THR A 1 86 ? 66.545 2.515 137.514 1.00 35.65 135 THR A N 1
ATOM 696 C CA . THR A 1 86 ? 65.600 3.567 137.132 1.00 35.65 135 THR A CA 1
ATOM 697 C C . THR A 1 86 ? 65.200 3.461 135.662 1.00 35.65 135 THR A C 1
ATOM 698 O O . THR A 1 86 ? 64.022 3.494 135.333 1.00 35.65 135 THR A O 1
ATOM 702 N N . GLN A 1 87 ? 66.187 3.323 134.782 1.00 40.46 136 GLN A N 1
ATOM 703 C CA . GLN A 1 87 ? 65.933 3.189 133.343 1.00 40.46 136 GLN A CA 1
ATOM 704 C C . GLN A 1 87 ? 65.004 2.005 132.998 1.00 40.46 136 GLN A C 1
ATOM 705 O O . GLN A 1 87 ? 64.142 2.127 132.123 1.00 40.46 136 GLN A O 1
ATOM 711 N N . LYS A 1 88 ? 65.182 0.876 133.685 1.00 31.48 137 LYS A N 1
ATOM 712 C CA . LYS A 1 88 ? 64.346 -0.313 133.484 1.00 31.48 137 LYS A CA 1
ATOM 713 C C . LYS A 1 88 ? 62.898 0.002 133.889 1.00 31.48 137 LYS A C 1
ATOM 714 O O . LYS A 1 88 ? 61.929 -0.393 133.229 1.00 31.48 137 LYS A O 1
ATOM 720 N N . ILE A 1 89 ? 62.774 0.713 135.002 1.00 35.19 138 ILE A N 1
ATOM 721 C CA . ILE A 1 89 ? 61.484 1.108 135.522 1.00 35.19 138 ILE A CA 1
ATOM 722 C C . ILE A 1 89 ? 60.787 2.016 134.525 1.00 35.19 138 ILE A C 1
ATOM 723 O O . ILE A 1 89 ? 59.755 1.650 133.963 1.00 35.19 138 ILE A O 1
ATOM 728 N N . VAL A 1 90 ? 61.370 3.190 134.297 1.00 33.38 139 VAL A N 1
ATOM 729 C CA . VAL A 1 90 ? 60.809 4.181 133.388 1.00 33.38 139 VAL A CA 1
ATOM 730 C C . VAL A 1 90 ? 60.382 3.607 132.043 1.00 33.38 139 VAL A C 1
ATOM 731 O O . VAL A 1 90 ? 59.368 4.021 131.466 1.00 33.38 139 VAL A O 1
ATOM 735 N N . ARG A 1 91 ? 61.144 2.646 131.543 1.00 28.51 140 ARG A N 1
ATOM 736 C CA . ARG A 1 91 ? 60.821 2.058 130.253 1.00 28.51 140 ARG A CA 1
ATOM 737 C C . ARG A 1 91 ? 59.496 1.331 130.335 1.00 28.51 140 ARG A C 1
ATOM 738 O O . ARG A 1 91 ? 58.769 1.222 129.348 1.00 28.51 140 ARG A O 1
ATOM 746 N N . GLU A 1 92 ? 59.183 0.833 131.522 1.00 30.93 141 GLU A N 1
ATOM 747 C CA . GLU A 1 92 ? 57.920 0.138 131.726 1.00 30.93 141 GLU A CA 1
ATOM 748 C C . GLU A 1 92 ? 56.739 1.135 131.823 1.00 30.93 141 GLU A C 1
ATOM 749 O O . GLU A 1 92 ? 55.598 0.817 131.436 1.00 30.93 141 GLU A O 1
ATOM 755 N N . LEU A 1 93 ? 57.019 2.326 132.358 1.00 28.39 142 LEU A N 1
ATOM 756 C CA . LEU A 1 93 ? 56.005 3.368 132.482 1.00 28.39 142 LEU A CA 1
ATOM 757 C C . LEU A 1 93 ? 55.619 3.819 131.080 1.00 28.39 142 LEU A C 1
ATOM 758 O O . LEU A 1 93 ? 54.459 4.141 130.817 1.00 28.39 142 LEU A O 1
ATOM 763 N N . VAL A 1 94 ? 56.606 3.844 130.186 1.00 24.58 143 VAL A N 1
ATOM 764 C CA . VAL A 1 94 ? 56.379 4.236 128.802 1.00 24.58 143 VAL A CA 1
ATOM 765 C C . VAL A 1 94 ? 55.664 3.082 128.100 1.00 24.58 143 VAL A C 1
ATOM 766 O O . VAL A 1 94 ? 54.695 3.298 127.384 1.00 24.58 143 VAL A O 1
ATOM 770 N N . ARG A 1 95 ? 56.121 1.852 128.326 1.00 35.54 144 ARG A N 1
ATOM 771 C CA . ARG A 1 95 ? 55.496 0.695 127.681 1.00 35.54 144 ARG A CA 1
ATOM 772 C C . ARG A 1 95 ? 53.984 0.679 127.891 1.00 35.54 144 ARG A C 1
ATOM 773 O O . ARG A 1 95 ? 53.217 0.443 126.954 1.00 35.54 144 ARG A O 1
ATOM 781 N N . GLN A 1 96 ? 53.556 0.923 129.125 1.00 42.27 145 GLN A N 1
ATOM 782 C CA . GLN A 1 96 ? 52.131 0.920 129.411 1.00 42.27 145 GLN A CA 1
ATOM 783 C C . GLN A 1 96 ? 51.501 2.293 129.329 1.00 42.27 145 GLN A C 1
ATOM 784 O O . GLN A 1 96 ? 50.384 2.501 129.799 1.00 42.27 145 GLN A O 1
ATOM 790 N N . GLY A 1 97 ? 52.240 3.216 128.723 1.00 31.21 146 GLY A N 1
ATOM 791 C CA . GLY A 1 97 ? 51.768 4.575 128.506 1.00 31.21 146 GLY A CA 1
ATOM 792 C C . GLY A 1 97 ? 51.497 5.500 129.670 1.00 31.21 146 GLY A C 1
ATOM 793 O O . GLY A 1 97 ? 50.683 6.407 129.542 1.00 31.21 146 GLY A O 1
ATOM 794 N N . ARG A 1 98 ? 52.159 5.288 130.800 1.00 28.71 147 ARG A N 1
ATOM 795 C CA . ARG A 1 98 ? 51.945 6.148 131.943 1.00 28.71 147 ARG A CA 1
ATOM 796 C C . ARG A 1 98 ? 52.818 7.361 131.724 1.00 28.71 147 ARG A C 1
ATOM 797 O O . ARG A 1 98 ? 52.608 8.423 132.318 1.00 28.71 147 ARG A O 1
ATOM 805 N N . LEU A 1 99 ? 53.807 7.193 130.853 1.00 32.65 148 LEU A N 1
ATOM 806 C CA . LEU A 1 99 ? 54.687 8.285 130.482 1.00 32.65 148 LEU A CA 1
ATOM 807 C C . LEU A 1 99 ? 54.629 8.291 128.975 1.00 32.65 148 LEU A C 1
ATOM 808 O O . LEU A 1 99 ? 54.927 7.292 128.318 1.00 32.65 148 LEU A O 1
ATOM 813 N N . GLU A 1 100 ? 54.218 9.435 128.447 1.00 35.87 149 GLU A N 1
ATOM 814 C CA . GLU A 1 100 ? 54.058 9.641 127.021 1.00 35.87 149 GLU A CA 1
ATOM 815 C C . GLU A 1 100 ? 54.836 10.864 126.543 1.00 35.87 149 GLU A C 1
ATOM 816 O O . GLU A 1 100 ? 54.991 11.854 127.269 1.00 35.87 149 GLU A O 1
ATOM 822 N N . PHE A 1 101 ? 55.315 10.795 125.310 1.00 33.53 150 PHE A N 1
ATOM 823 C CA . PHE A 1 101 ? 56.086 11.887 124.745 1.00 33.53 150 PHE A CA 1
ATOM 824 C C . PHE A 1 101 ? 55.233 12.644 123.750 1.00 33.53 150 PHE A C 1
ATOM 825 O O . PHE A 1 101 ? 54.611 12.046 122.879 1.00 33.53 150 PHE A O 1
ATOM 833 N N . ALA A 1 102 ? 55.206 13.967 123.888 1.00 56.83 151 ALA A N 1
ATOM 834 C CA . ALA A 1 102 ? 54.365 14.797 123.034 1.00 56.83 151 ALA A CA 1
ATOM 835 C C . ALA A 1 102 ? 54.948 15.286 121.708 1.00 56.83 151 ALA A C 1
ATOM 836 O O . ALA A 1 102 ? 54.462 14.887 120.652 1.00 56.83 151 ALA A O 1
ATOM 838 N N . ASN A 1 103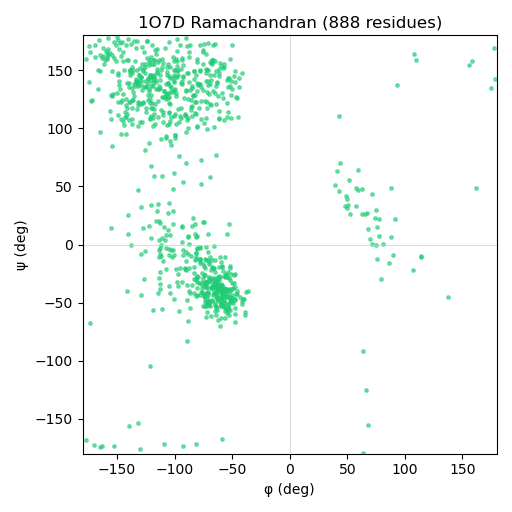 ? 55.970 16.131 121.724 1.00 29.99 152 ASN A N 1
ATOM 839 C CA . ASN A 1 103 ? 56.492 16.615 120.447 1.00 29.99 152 ASN A CA 1
ATOM 840 C C . ASN A 1 103 ? 57.584 15.705 119.879 1.00 29.99 152 ASN A C 1
ATOM 841 O O . ASN A 1 103 ? 57.553 15.332 118.697 1.00 29.99 152 ASN A O 1
ATOM 846 N N . GLY A 1 104 ? 58.546 15.349 120.729 1.00 41.18 153 GLY A N 1
ATOM 847 C CA . GLY A 1 104 ? 59.619 14.461 120.316 1.00 41.18 153 GLY A CA 1
ATOM 848 C C . GLY A 1 104 ? 60.852 15.132 119.738 1.00 41.18 153 GLY A C 1
ATOM 849 O O . GLY A 1 104 ? 61.871 14.481 119.489 1.00 41.18 153 GLY A O 1
ATOM 850 N N . GLY A 1 105 ? 60.763 16.434 119.501 1.00 38.24 154 GLY A N 1
ATOM 851 C CA . GLY A 1 105 ? 61.908 17.136 118.961 1.00 38.24 154 GLY A CA 1
ATOM 852 C C . GLY A 1 105 ? 62.945 17.354 120.041 1.00 38.24 154 GLY A C 1
ATOM 853 O O . GLY A 1 105 ? 62.672 17.166 121.226 1.00 38.24 154 GLY A O 1
ATOM 854 N N . TRP A 1 106 ? 64.145 17.745 119.635 1.00 41.13 155 TRP A N 1
ATOM 855 C CA . TRP A 1 106 ? 65.214 17.996 120.586 1.00 41.13 155 TRP A CA 1
ATOM 856 C C . TRP A 1 106 ? 64.724 19.143 121.435 1.00 41.13 155 TRP A C 1
ATOM 857 O O . TRP A 1 106 ? 65.030 19.218 122.620 1.00 41.13 155 TRP A O 1
ATOM 868 N N . VAL A 1 107 ? 63.945 20.017 120.801 1.00 22.47 156 VAL A N 1
ATOM 869 C CA . VAL A 1 107 ? 63.340 21.178 121.438 1.00 22.47 156 VAL A CA 1
ATOM 870 C C . VAL A 1 107 ? 62.024 21.447 120.727 1.00 22.47 156 VAL A C 1
ATOM 871 O O . VAL A 1 107 ? 61.687 20.775 119.759 1.00 22.47 156 VAL A O 1
ATOM 875 N N . MET A 1 108 ? 61.278 22.426 121.216 1.00 35.74 157 MET A N 1
ATOM 876 C CA . MET A 1 108 ? 60.030 22.819 120.569 1.00 35.74 157 MET A CA 1
ATOM 877 C C . MET A 1 108 ? 60.444 24.068 119.754 1.00 35.74 157 MET A C 1
ATOM 878 O O . MET A 1 108 ? 60.485 25.198 120.271 1.00 35.74 157 MET A O 1
ATOM 883 N N . ASN A 1 109 ? 60.780 23.840 118.486 1.00 29.57 158 ASN A N 1
ATOM 884 C CA . ASN A 1 109 ? 61.255 24.895 117.614 1.00 29.57 158 ASN A CA 1
ATOM 885 C C . ASN A 1 109 ? 60.237 25.949 117.291 1.00 29.57 158 ASN A C 1
ATOM 886 O O . ASN A 1 109 ? 59.029 25.734 117.410 1.00 29.57 158 ASN A O 1
ATOM 891 N N . ASP A 1 110 ? 60.771 27.096 116.880 1.00 53.41 159 ASP A N 1
ATOM 892 C CA . ASP A 1 110 ? 59.995 28.264 116.485 1.00 53.41 159 ASP A CA 1
ATOM 893 C C . ASP A 1 110 ? 59.515 28.053 115.053 1.00 53.41 159 ASP A C 1
ATOM 894 O O . ASP A 1 110 ? 60.100 27.265 114.324 1.00 53.41 159 ASP A O 1
ATOM 899 N N . GLU A 1 111 ? 58.484 28.767 114.624 1.00 32.39 160 GLU A N 1
ATOM 900 C CA . GLU A 1 111 ? 57.986 28.559 113.272 1.00 32.39 160 GLU A CA 1
ATOM 901 C C . GLU A 1 111 ? 58.151 29.713 112.285 1.00 32.39 160 GLU A C 1
ATOM 902 O O . GLU A 1 111 ? 57.841 29.564 111.102 1.00 32.39 160 GLU A O 1
ATOM 908 N N . ALA A 1 112 ? 58.640 30.861 112.734 1.00 34.78 161 ALA A N 1
ATOM 909 C CA . ALA A 1 112 ? 58.774 31.986 111.809 1.00 34.78 161 ALA A CA 1
ATOM 910 C C . ALA A 1 112 ? 60.168 32.173 111.211 1.00 34.78 161 ALA A C 1
ATOM 911 O O . ALA A 1 112 ? 60.306 32.539 110.047 1.00 34.78 161 ALA A O 1
ATOM 913 N N . THR A 1 113 ? 61.197 31.898 112.001 1.00 40.81 162 THR A N 1
ATOM 914 C CA . THR A 1 113 ? 62.559 32.088 111.553 1.00 40.81 162 THR A CA 1
ATOM 915 C C . THR A 1 113 ? 63.365 30.831 111.254 1.00 40.81 162 THR A C 1
ATOM 916 O O . THR A 1 113 ? 64.507 30.918 110.811 1.00 40.81 162 THR A O 1
ATOM 920 N N . THR A 1 114 ? 62.784 29.665 111.477 1.00 28.49 163 THR A N 1
ATOM 921 C CA . THR A 1 114 ? 63.490 28.422 111.214 1.00 28.49 163 THR A CA 1
ATOM 922 C C . THR A 1 114 ? 63.439 27.982 109.758 1.00 28.49 163 THR A C 1
ATOM 923 O O . THR A 1 114 ? 62.479 28.258 109.048 1.00 28.49 163 THR A O 1
ATOM 927 N N . HIS A 1 115 ? 64.493 27.292 109.333 1.00 30.84 164 HIS A N 1
ATOM 928 C CA . HIS A 1 115 ? 64.644 26.778 107.978 1.00 30.84 164 HIS A CA 1
ATOM 929 C C . HIS A 1 115 ? 64.041 25.388 107.995 1.00 30.84 164 HIS A C 1
ATOM 930 O O . HIS A 1 115 ? 64.349 24.622 108.895 1.00 30.84 164 HIS A O 1
ATOM 937 N N . TYR A 1 116 ? 63.204 25.040 107.021 1.00 27.33 165 TYR A N 1
ATOM 938 C CA . TYR A 1 116 ? 62.583 23.712 107.036 1.00 27.33 165 TYR A CA 1
ATOM 939 C C . TYR A 1 116 ? 63.588 22.563 107.235 1.00 27.33 165 TYR A C 1
ATOM 940 O O . TYR A 1 116 ? 63.307 21.593 107.937 1.00 27.33 165 TYR A O 1
ATOM 949 N N . GLY A 1 117 ? 64.767 22.691 106.631 1.00 32.28 166 GLY A N 1
ATOM 950 C CA . GLY A 1 117 ? 65.775 21.655 106.740 1.00 32.28 166 GLY A CA 1
ATOM 951 C C . GLY A 1 117 ? 66.333 21.536 108.133 1.00 32.28 166 GLY A C 1
ATOM 952 O O . GLY A 1 117 ? 66.626 20.446 108.595 1.00 32.28 166 GLY A O 1
ATOM 953 N N . ALA A 1 118 ? 66.480 22.669 108.804 1.00 32.22 167 ALA A N 1
ATOM 954 C CA . ALA A 1 118 ? 67.016 22.688 110.147 1.00 32.22 167 ALA A CA 1
ATOM 955 C C . ALA A 1 118 ? 65.995 22.141 111.133 1.00 32.22 167 ALA A C 1
ATOM 956 O O . ALA A 1 118 ? 66.351 21.491 112.115 1.00 32.22 167 ALA A O 1
ATOM 958 N N . ILE A 1 119 ? 64.724 22.408 110.868 1.00 19.08 168 ILE A N 1
ATOM 959 C CA . ILE A 1 119 ? 63.653 21.916 111.717 1.00 19.08 168 ILE A CA 1
ATOM 960 C C . ILE A 1 119 ? 63.664 20.390 111.689 1.00 19.08 168 ILE A C 1
ATOM 961 O O . ILE A 1 119 ? 63.379 19.733 112.679 1.00 19.08 168 ILE A O 1
ATOM 966 N N . ILE A 1 120 ? 63.995 19.827 110.540 1.00 27.52 169 ILE A N 1
ATOM 967 C CA . ILE A 1 120 ? 64.033 18.383 110.409 1.00 27.52 169 ILE A CA 1
ATOM 968 C C . ILE A 1 120 ? 65.204 17.770 111.182 1.00 27.52 169 ILE A C 1
ATOM 969 O O . ILE A 1 120 ? 65.026 16.799 111.922 1.00 27.52 169 ILE A O 1
ATOM 974 N N . ASP A 1 121 ? 66.403 18.322 111.015 1.00 47.07 170 ASP A N 1
ATOM 975 C CA . ASP A 1 121 ? 67.543 17.787 111.751 1.00 47.07 170 ASP A CA 1
ATOM 976 C C . ASP A 1 121 ? 67.213 17.780 113.244 1.00 47.07 170 ASP A C 1
ATOM 977 O O . ASP A 1 121 ? 67.476 16.800 113.947 1.00 47.07 170 ASP A O 1
ATOM 982 N N . GLN A 1 122 ? 66.624 18.880 113.705 1.00 33.28 171 GLN A N 1
ATOM 983 C CA . GLN A 1 122 ? 66.236 19.055 115.092 1.00 33.28 171 GLN A CA 1
ATOM 984 C C . GLN A 1 122 ? 65.246 17.964 115.510 1.00 33.28 171 GLN A C 1
ATOM 985 O O . GLN A 1 122 ? 65.441 17.298 116.527 1.00 33.28 171 GLN A O 1
ATOM 991 N N . MET A 1 123 ? 64.201 17.760 114.720 1.00 28.73 172 MET A N 1
ATOM 992 C CA . MET A 1 123 ? 63.213 16.751 115.059 1.00 28.73 172 MET A CA 1
ATOM 993 C C . MET A 1 123 ? 63.799 15.342 115.036 1.00 28.73 172 MET A C 1
ATOM 994 O O . MET A 1 123 ? 63.665 14.594 116.002 1.00 28.73 172 MET A O 1
ATOM 999 N N . THR A 1 124 ? 64.446 14.986 113.931 1.00 29.34 173 THR A N 1
ATOM 1000 C CA . THR A 1 124 ? 65.074 13.679 113.777 1.00 29.34 173 THR A CA 1
ATOM 1001 C C . THR A 1 124 ? 65.934 13.371 114.988 1.00 29.34 173 THR A C 1
ATOM 1002 O O . THR A 1 124 ? 66.014 12.239 115.431 1.00 29.34 173 THR A O 1
ATOM 1006 N N . LEU A 1 125 ? 66.589 14.395 115.515 1.00 40.10 174 LEU A N 1
ATOM 1007 C CA . LEU A 1 125 ? 67.474 14.222 116.652 1.00 40.10 174 LEU A CA 1
ATOM 1008 C C . LEU A 1 125 ? 66.727 13.797 117.916 1.00 40.10 174 LEU A C 1
ATOM 1009 O O . LEU A 1 125 ? 67.196 12.931 118.666 1.00 40.10 174 LEU A O 1
ATOM 1014 N N . GLY A 1 126 ? 65.564 14.394 118.155 1.00 37.02 175 GLY A N 1
ATOM 1015 C CA . GLY A 1 126 ? 64.812 14.037 119.339 1.00 37.02 175 GLY A CA 1
ATOM 1016 C C . GLY A 1 126 ? 64.196 12.666 119.155 1.00 37.02 175 GLY A C 1
ATOM 1017 O O . GLY A 1 126 ? 64.368 11.765 119.987 1.00 37.02 175 GLY A O 1
ATOM 1018 N N . LEU A 1 127 ? 63.475 12.524 118.045 1.00 30.04 176 LEU A N 1
ATOM 1019 C CA . LEU A 1 127 ? 62.809 11.282 117.689 1.00 30.04 176 LEU A CA 1
ATOM 1020 C C . LEU A 1 127 ? 63.812 10.137 117.603 1.00 30.04 176 LEU A C 1
ATOM 1021 O O . LEU A 1 127 ? 63.475 8.975 117.829 1.00 30.04 176 LEU A O 1
ATOM 1026 N N . ARG A 1 128 ? 65.056 10.469 117.295 1.00 33.01 177 ARG A N 1
ATOM 1027 C CA . ARG A 1 128 ? 66.090 9.456 117.203 1.00 33.01 177 ARG A CA 1
ATOM 1028 C C . ARG A 1 128 ? 66.348 8.891 118.605 1.00 33.01 177 ARG A C 1
ATOM 1029 O O . ARG A 1 128 ? 66.380 7.667 118.797 1.00 33.01 177 ARG A O 1
ATOM 1037 N N . PHE A 1 129 ? 66.518 9.780 119.584 1.00 27.88 178 PHE A N 1
ATOM 1038 C CA . PHE A 1 129 ? 66.768 9.354 120.961 1.00 27.88 178 PHE A CA 1
ATOM 1039 C C . PHE A 1 129 ? 65.663 8.470 121.492 1.00 27.88 178 PHE A C 1
ATOM 1040 O O . PHE A 1 129 ? 65.920 7.397 122.031 1.00 27.88 178 PHE A O 1
ATOM 1048 N N . LEU A 1 130 ? 64.432 8.955 121.372 1.00 39.86 179 LEU A N 1
ATOM 1049 C CA . LEU A 1 130 ? 63.270 8.224 121.842 1.00 39.86 179 LEU A CA 1
ATOM 1050 C C . LEU A 1 130 ? 63.238 6.875 121.154 1.00 39.86 179 LEU A C 1
ATOM 1051 O O . LEU A 1 130 ? 63.111 5.822 121.796 1.00 39.86 179 LEU A O 1
ATOM 1056 N N . GLU A 1 131 ? 63.383 6.906 119.839 1.00 27.72 180 GLU A N 1
ATOM 1057 C CA . GLU A 1 131 ? 63.334 5.684 119.068 1.00 27.72 180 GLU A CA 1
ATOM 1058 C C . GLU A 1 131 ? 64.195 4.575 119.644 1.00 27.72 180 GLU A C 1
ATOM 1059 O O . GLU A 1 131 ? 63.693 3.512 120.002 1.00 27.72 180 GLU A O 1
ATOM 1065 N N . GLU A 1 132 ? 65.494 4.824 119.743 1.00 32.88 181 GLU A N 1
ATOM 1066 C CA . GLU A 1 132 ? 66.402 3.806 120.255 1.00 32.88 181 GLU A CA 1
ATOM 1067 C C . GLU A 1 132 ? 66.471 3.643 121.757 1.00 32.88 181 GLU A C 1
ATOM 1068 O O . GLU A 1 132 ? 67.306 2.898 122.261 1.00 32.88 181 GLU A O 1
ATOM 1074 N N . THR A 1 133 ? 65.602 4.331 122.480 1.00 40.91 182 THR A N 1
ATOM 1075 C CA . THR A 1 133 ? 65.608 4.195 123.922 1.00 40.91 182 THR A CA 1
ATOM 1076 C C . THR A 1 133 ? 64.334 3.511 124.398 1.00 40.91 182 THR A C 1
ATOM 1077 O O . THR A 1 133 ? 64.362 2.725 125.353 1.00 40.91 182 THR A O 1
ATOM 1081 N N . PHE A 1 134 ? 63.232 3.781 123.703 1.00 32.81 183 PHE A N 1
ATOM 1082 C CA . PHE A 1 134 ? 61.950 3.205 124.069 1.00 32.81 183 PHE A CA 1
ATOM 1083 C C . PHE A 1 134 ? 61.246 2.466 122.926 1.00 32.81 183 PHE A C 1
ATOM 1084 O O . PHE A 1 134 ? 60.189 1.861 123.133 1.00 32.81 183 PHE A O 1
ATOM 1092 N N . GLY A 1 135 ? 61.811 2.532 121.725 1.00 26.24 184 GLY A N 1
ATOM 1093 C CA . GLY A 1 135 ? 61.205 1.859 120.591 1.00 26.24 184 GLY A CA 1
ATOM 1094 C C . GLY A 1 135 ? 59.885 2.469 120.167 1.00 26.24 184 GLY A C 1
ATOM 1095 O O . GLY A 1 135 ? 59.633 3.648 120.426 1.00 26.24 184 GLY A O 1
ATOM 1096 N N . SER A 1 136 ? 59.048 1.664 119.514 1.00 26.91 185 SER A N 1
ATOM 1097 C CA . SER A 1 136 ? 57.734 2.094 119.029 1.00 26.91 185 SER A CA 1
ATOM 1098 C C . SER A 1 136 ? 56.944 2.739 120.173 1.00 26.91 185 SER A C 1
ATOM 1099 O O . SER A 1 136 ? 56.264 3.744 119.986 1.00 26.91 185 SER A O 1
ATOM 1102 N N . ASP A 1 137 ? 57.058 2.159 121.361 1.00 33.60 186 ASP A N 1
ATOM 1103 C CA . ASP A 1 137 ? 56.358 2.659 122.541 1.00 33.60 186 ASP A CA 1
ATOM 1104 C C . ASP A 1 137 ? 56.633 4.102 122.989 1.00 33.60 186 ASP A C 1
ATOM 1105 O O . ASP A 1 137 ? 55.857 4.658 123.756 1.00 33.60 186 ASP A O 1
ATOM 1110 N N . GLY A 1 138 ? 57.731 4.700 122.547 1.00 37.27 187 GLY A N 1
ATOM 1111 C CA . GLY A 1 138 ? 58.028 6.052 122.979 1.00 37.27 187 GLY A CA 1
ATOM 1112 C C . GLY A 1 138 ? 57.956 7.042 121.842 1.00 37.27 187 GLY A C 1
ATOM 1113 O O . GLY A 1 138 ? 58.522 8.139 121.911 1.00 37.27 187 GLY A O 1
ATOM 1114 N N . ARG A 1 139 ? 57.262 6.658 120.781 1.00 34.40 188 ARG A N 1
ATOM 1115 C CA . ARG A 1 139 ? 57.130 7.533 119.628 1.00 34.40 188 ARG A CA 1
ATOM 1116 C C . ARG A 1 139 ? 55.921 8.456 119.773 1.00 34.40 188 ARG A C 1
ATOM 1117 O O . ARG A 1 139 ? 54.808 8.004 120.002 1.00 34.40 188 ARG A O 1
ATOM 1125 N N . PRO A 1 140 ? 56.128 9.772 119.666 1.00 34.51 189 PRO A N 1
ATOM 1126 C CA . PRO A 1 140 ? 54.981 10.677 119.792 1.00 34.51 189 PRO A CA 1
ATOM 1127 C C . PRO A 1 140 ? 53.930 10.384 118.718 1.00 34.51 189 PRO A C 1
ATOM 1128 O O . PRO A 1 140 ? 54.258 9.873 117.651 1.00 34.51 189 PRO A O 1
ATOM 1132 N N . ARG A 1 141 ? 52.672 10.703 119.001 1.00 34.25 190 ARG A N 1
ATOM 1133 C CA . ARG A 1 141 ? 51.591 10.483 118.047 1.00 34.25 190 ARG A CA 1
ATOM 1134 C C . ARG A 1 141 ? 51.047 11.841 117.598 1.00 34.25 190 ARG A C 1
ATOM 1135 O O . ARG A 1 141 ? 50.561 11.983 116.479 1.00 34.25 190 ARG A O 1
ATOM 1143 N N . VAL A 1 142 ? 51.147 12.833 118.482 1.00 35.44 191 VAL A N 1
ATOM 1144 C CA . VAL A 1 142 ? 50.685 14.199 118.207 1.00 35.44 191 VAL A CA 1
ATOM 1145 C C . VAL A 1 142 ? 51.832 15.201 118.350 1.00 35.44 191 VAL A C 1
ATOM 1146 O O . VAL A 1 142 ? 52.822 14.902 118.995 1.00 35.44 191 VAL A O 1
ATOM 1150 N N . ALA A 1 143 ? 51.714 16.376 117.744 1.00 35.34 192 ALA A N 1
ATOM 1151 C CA . ALA A 1 143 ? 52.772 17.379 117.862 1.00 35.34 192 ALA A CA 1
ATOM 1152 C C . ALA A 1 143 ? 52.305 18.421 118.886 1.00 35.34 192 ALA A C 1
ATOM 1153 O O . ALA A 1 143 ? 51.120 18.776 118.914 1.00 35.34 192 ALA A O 1
ATOM 1155 N N . TRP A 1 144 ? 53.228 18.940 119.694 1.00 40.26 193 TRP A N 1
ATOM 1156 C CA . TRP A 1 144 ? 52.858 19.847 120.776 1.00 40.26 193 TRP A CA 1
ATOM 1157 C C . TRP A 1 144 ? 53.416 21.280 120.835 1.00 40.26 193 TRP A C 1
ATOM 1158 O O . TRP A 1 144 ? 54.174 21.603 121.744 1.00 40.26 193 TRP A O 1
ATOM 1169 N N . HIS A 1 145 ? 53.038 22.149 119.899 1.00 39.33 194 HIS A N 1
ATOM 1170 C CA . HIS A 1 145 ? 53.518 23.543 119.931 1.00 39.33 194 HIS A CA 1
ATOM 1171 C C . HIS A 1 145 ? 52.579 24.432 120.720 1.00 39.33 194 HIS A C 1
ATOM 1172 O O . HIS A 1 145 ? 51.590 24.947 120.193 1.00 39.33 194 HIS A O 1
ATOM 1179 N N . ILE A 1 146 ? 52.897 24.661 121.976 1.00 39.09 195 ILE A N 1
ATOM 1180 C CA . ILE A 1 146 ? 51.997 25.458 122.773 1.00 39.09 195 ILE A CA 1
ATOM 1181 C C . ILE A 1 146 ? 52.409 26.900 122.904 1.00 39.09 195 ILE A C 1
ATOM 1182 O O . ILE A 1 146 ? 51.578 27.754 123.184 1.00 39.09 195 ILE A O 1
ATOM 1187 N N . ASP A 1 147 ? 53.683 27.186 122.673 1.00 36.55 196 ASP A N 1
ATOM 1188 C CA . ASP A 1 147 ? 54.143 28.546 122.846 1.00 36.55 196 ASP A CA 1
ATOM 1189 C C . ASP A 1 147 ? 54.597 29.339 121.619 1.00 36.55 196 ASP A C 1
ATOM 1190 O O . ASP A 1 147 ? 54.576 30.557 121.659 1.00 36.55 196 ASP A O 1
ATOM 1195 N N . PRO A 1 148 ? 55.016 28.682 120.521 1.00 31.86 197 PRO A N 1
ATOM 1196 C CA . PRO A 1 148 ? 55.439 29.499 119.372 1.00 31.86 197 PRO A CA 1
ATOM 1197 C C . PRO A 1 148 ? 54.441 30.612 119.039 1.00 31.86 197 PRO A C 1
ATOM 1198 O O . PRO A 1 148 ? 53.238 30.463 119.246 1.00 31.86 197 PRO A O 1
ATOM 1202 N N . PHE A 1 149 ? 54.959 31.715 118.507 1.00 40.95 198 PHE A N 1
ATOM 1203 C CA . PHE A 1 149 ? 54.170 32.909 118.191 1.00 40.95 198 PHE A CA 1
ATOM 1204 C C . PHE A 1 149 ? 53.569 32.938 116.770 1.00 40.95 198 PHE A C 1
ATOM 1205 O O . PHE A 1 149 ? 53.966 33.744 115.912 1.00 40.95 198 PHE A O 1
ATOM 1213 N N . GLY A 1 150 ? 52.583 32.078 116.537 1.00 36.30 199 GLY A N 1
ATOM 1214 C CA . GLY A 1 150 ? 51.984 32.010 115.217 1.00 36.30 199 GLY A CA 1
ATOM 1215 C C . GLY A 1 150 ? 52.453 30.709 114.611 1.00 36.30 199 GLY A C 1
ATOM 1216 O O . GLY A 1 150 ? 53.414 30.125 115.097 1.00 36.30 199 GLY A O 1
ATOM 1217 N N . HIS A 1 151 ? 51.811 30.249 113.549 1.00 27.75 200 HIS A N 1
ATOM 1218 C CA . HIS A 1 151 ? 52.198 28.969 112.981 1.00 27.75 200 HIS A CA 1
ATOM 1219 C C . HIS A 1 151 ? 52.302 28.997 111.474 1.00 27.75 200 HIS A C 1
ATOM 1220 O O . HIS A 1 151 ? 51.456 29.593 110.802 1.00 27.75 200 HIS A O 1
ATOM 1227 N N . SER A 1 152 ? 53.347 28.350 110.952 1.00 29.41 201 SER A N 1
ATOM 1228 C CA . SER A 1 152 ? 53.578 28.304 109.512 1.00 29.41 201 SER A CA 1
ATOM 1229 C C . SER A 1 152 ? 52.946 27.078 108.881 1.00 29.41 201 SER A C 1
ATOM 1230 O O . SER A 1 152 ? 52.905 26.005 109.486 1.00 29.41 201 SER A O 1
ATOM 1233 N N . ARG A 1 153 ? 52.449 27.239 107.661 1.00 36.81 202 ARG A N 1
ATOM 1234 C CA . ARG A 1 153 ? 51.837 26.120 106.978 1.00 36.81 202 ARG A CA 1
ATOM 1235 C C . ARG A 1 153 ? 52.863 25.010 106.729 1.00 36.81 202 ARG A C 1
ATOM 1236 O O . ARG A 1 153 ? 52.515 23.827 106.723 1.00 36.81 202 ARG A O 1
ATOM 1244 N N . GLU A 1 154 ? 54.130 25.377 106.543 1.00 32.21 203 GLU A N 1
ATOM 1245 C CA . GLU A 1 154 ? 55.147 24.366 106.287 1.00 32.21 203 GLU A CA 1
ATOM 1246 C C . GLU A 1 154 ? 55.310 23.436 107.496 1.00 32.21 203 GLU A C 1
ATOM 1247 O O . GLU A 1 154 ? 55.413 22.214 107.341 1.00 32.21 203 GLU A O 1
ATOM 1253 N N . GLN A 1 155 ? 55.323 24.009 108.698 1.00 28.85 204 GLN A N 1
ATOM 1254 C CA . GLN A 1 155 ? 55.428 23.210 109.912 1.00 28.85 204 GLN A CA 1
ATOM 1255 C C . GLN A 1 155 ? 54.387 22.080 109.875 1.00 28.85 204 GLN A C 1
ATOM 1256 O O . GLN A 1 155 ? 54.706 20.917 110.102 1.00 28.85 204 GLN A O 1
ATOM 1262 N N . ALA A 1 156 ? 53.140 22.430 109.582 1.00 20.34 205 ALA A N 1
ATOM 1263 C CA . ALA A 1 156 ? 52.078 21.440 109.531 1.00 20.34 205 ALA A CA 1
ATOM 1264 C C . ALA A 1 156 ? 52.406 20.370 108.499 1.00 20.34 205 ALA A C 1
ATOM 1265 O O . ALA A 1 156 ? 52.207 19.182 108.735 1.00 20.34 205 ALA A O 1
ATOM 1267 N N . SER A 1 157 ? 52.913 20.809 107.353 1.00 29.68 206 SER A N 1
ATOM 1268 C CA . SER A 1 157 ? 53.313 19.902 106.274 1.00 29.68 206 SER A CA 1
ATOM 1269 C C . SER A 1 157 ? 54.400 18.937 106.762 1.00 29.68 206 SER A C 1
ATOM 1270 O O . SER A 1 157 ? 54.333 17.746 106.506 1.00 29.68 206 SER A O 1
ATOM 1273 N N . LEU A 1 158 ? 55.398 19.475 107.459 1.00 31.40 207 LEU A N 1
ATOM 1274 C CA . LEU A 1 158 ? 56.501 18.689 107.986 1.00 31.40 207 LEU A CA 1
ATOM 1275 C C . LEU A 1 158 ? 56.037 17.648 108.984 1.00 31.40 207 LEU A C 1
ATOM 1276 O O . LEU A 1 158 ? 56.435 16.481 108.901 1.00 31.40 207 LEU A O 1
ATOM 1281 N N . PHE A 1 159 ? 55.203 18.058 109.937 1.00 33.36 208 PHE A N 1
ATOM 1282 C CA . PHE A 1 159 ? 54.702 17.101 110.917 1.00 33.36 208 PHE A CA 1
ATOM 1283 C C . PHE A 1 159 ? 53.847 16.029 110.225 1.00 33.36 208 PHE A C 1
ATOM 1284 O O . PHE A 1 159 ? 53.988 14.844 110.500 1.00 33.36 208 PHE A O 1
ATOM 1292 N N . ALA A 1 160 ? 52.962 16.440 109.325 1.00 30.02 209 ALA A N 1
ATOM 1293 C CA . ALA A 1 160 ? 52.139 15.478 108.609 1.00 30.02 209 ALA A CA 1
ATOM 1294 C C . ALA A 1 160 ? 53.021 14.431 107.936 1.00 30.02 209 ALA A C 1
ATOM 1295 O O . ALA A 1 160 ? 52.730 13.236 108.006 1.00 30.02 209 ALA A O 1
ATOM 1297 N N . GLN A 1 161 ? 54.097 14.883 107.289 1.00 32.15 210 GLN A N 1
ATOM 1298 C CA . GLN A 1 161 ? 55.025 13.989 106.587 1.00 32.15 210 GLN A CA 1
ATOM 1299 C C . GLN A 1 161 ? 55.860 13.146 107.536 1.00 32.15 210 GLN A C 1
ATOM 1300 O O . GLN A 1 161 ? 56.528 12.220 107.097 1.00 32.15 210 GLN A O 1
ATOM 1306 N N . MET A 1 162 ? 55.867 13.479 108.824 1.00 35.45 211 MET A N 1
ATOM 1307 C CA . MET A 1 162 ? 56.635 12.694 109.780 1.00 35.45 211 MET A CA 1
ATOM 1308 C C . MET A 1 162 ? 55.752 11.610 110.401 1.00 35.45 211 MET A C 1
ATOM 1309 O O . MET A 1 162 ? 56.226 10.771 111.176 1.00 35.45 211 MET A O 1
ATOM 1314 N N . GLY A 1 163 ? 54.466 11.628 110.052 1.00 35.80 212 GLY A N 1
ATOM 1315 C CA . GLY A 1 163 ? 53.534 10.636 110.563 1.00 35.80 212 GLY A CA 1
ATOM 1316 C C . GLY A 1 163 ? 52.791 10.974 111.844 1.00 35.80 212 GLY A C 1
ATOM 1317 O O . GLY A 1 163 ? 52.326 10.084 112.561 1.00 35.80 212 GLY A O 1
ATOM 1318 N N . PHE A 1 164 ? 52.689 12.258 112.150 1.00 22.40 213 PHE A N 1
ATOM 1319 C CA . PHE A 1 164 ? 51.974 12.685 113.341 1.00 22.40 213 PHE A CA 1
ATOM 1320 C C . PHE A 1 164 ? 50.494 12.723 112.967 1.00 22.40 213 PHE A C 1
ATOM 1321 O O . PHE A 1 164 ? 50.148 13.118 111.860 1.00 22.40 213 PHE A O 1
ATOM 1329 N N . ASP A 1 165 ? 49.622 12.324 113.886 1.00 32.31 214 ASP A N 1
ATOM 1330 C CA . ASP A 1 165 ? 48.174 12.314 113.625 1.00 32.31 214 ASP A CA 1
ATOM 1331 C C . ASP A 1 165 ? 47.528 13.651 113.919 1.00 32.31 214 ASP A C 1
ATOM 1332 O O . ASP A 1 165 ? 46.666 14.116 113.171 1.00 32.31 214 ASP A O 1
ATOM 1337 N N . GLY A 1 166 ? 47.945 14.256 115.024 1.00 38.57 215 GLY A N 1
ATOM 1338 C CA . GLY A 1 166 ? 47.411 15.545 115.409 1.00 38.57 215 GLY A CA 1
ATOM 1339 C C . GLY A 1 166 ? 48.469 16.551 115.823 1.00 38.57 215 GLY A C 1
ATOM 1340 O O . GLY A 1 166 ? 49.647 16.204 116.040 1.00 38.57 215 GLY A O 1
ATOM 1341 N N . PHE A 1 167 ? 48.020 17.799 115.953 1.00 37.26 216 PHE A N 1
ATOM 1342 C CA . PHE A 1 167 ? 48.857 18.938 116.327 1.00 37.26 216 PHE A CA 1
ATOM 1343 C C . PHE A 1 167 ? 47.987 19.948 117.106 1.00 37.26 216 PHE A C 1
ATOM 1344 O O . PHE A 1 167 ? 46.953 20.409 116.603 1.00 37.26 216 PHE A O 1
ATOM 1352 N N . PHE A 1 168 ? 48.394 20.265 118.337 1.00 37.00 217 PHE A N 1
ATOM 1353 C CA . PHE A 1 168 ? 47.660 21.209 119.190 1.00 37.00 217 PHE A CA 1
ATOM 1354 C C . PHE A 1 168 ? 48.502 22.439 119.468 1.00 37.00 217 PHE A C 1
ATOM 1355 O O . PHE A 1 168 ? 49.718 22.336 119.550 1.00 37.00 217 PHE A O 1
ATOM 1363 N N . PHE A 1 169 ? 47.873 23.596 119.630 1.00 31.84 218 PHE A N 1
ATOM 1364 C CA . PHE A 1 169 ? 48.643 24.791 119.939 1.00 31.84 218 PHE A CA 1
ATOM 1365 C C . PHE A 1 169 ? 47.886 25.851 120.724 1.00 31.84 218 PHE A C 1
ATOM 1366 O O . PHE A 1 169 ? 46.653 25.864 120.752 1.00 31.84 218 PHE A O 1
ATOM 1374 N N . GLY A 1 170 ? 48.642 26.745 121.356 1.00 32.68 219 GLY A N 1
ATOM 1375 C CA . GLY A 1 170 ? 48.046 27.801 122.157 1.00 32.68 219 GLY A CA 1
ATOM 1376 C C . GLY A 1 170 ? 47.939 29.184 121.537 1.00 32.68 219 GLY A C 1
ATOM 1377 O O . GLY A 1 170 ? 46.882 29.797 121.590 1.00 32.68 219 GLY A O 1
ATOM 1378 N N . ARG A 1 171 ? 49.001 29.687 120.928 1.00 48.60 220 ARG A N 1
ATOM 1379 C CA . ARG A 1 171 ? 48.933 31.033 120.376 1.00 48.60 220 ARG A CA 1
ATOM 1380 C C . ARG A 1 171 ? 48.381 31.247 118.962 1.00 48.60 220 ARG A C 1
ATOM 1381 O O . ARG A 1 171 ? 48.948 30.740 117.985 1.00 48.60 220 ARG A O 1
ATOM 1389 N N . LEU A 1 172 ? 47.283 32.002 118.868 1.00 23.32 221 LEU A N 1
ATOM 1390 C CA . LEU A 1 172 ? 46.686 32.363 117.588 1.00 23.32 221 LEU A CA 1
ATOM 1391 C C . LEU A 1 172 ? 46.136 33.756 117.767 1.00 23.32 221 LEU A C 1
ATOM 1392 O O . LEU A 1 172 ? 45.884 34.186 118.887 1.00 23.32 221 LEU A O 1
ATOM 1397 N N . ASP A 1 173 ? 45.959 34.464 116.660 1.00 49.98 222 ASP A N 1
ATOM 1398 C CA . ASP A 1 173 ? 45.458 35.827 116.707 1.00 49.98 222 ASP A CA 1
ATOM 1399 C C . ASP A 1 173 ? 44.230 35.918 117.602 1.00 49.98 222 ASP A C 1
ATOM 1400 O O . ASP A 1 173 ? 43.365 35.035 117.573 1.00 49.98 222 ASP A O 1
ATOM 1405 N N . TYR A 1 174 ? 44.134 36.982 118.393 1.00 44.88 223 TYR A N 1
ATOM 1406 C CA . TYR A 1 174 ? 42.987 37.096 119.282 1.00 44.88 223 TYR A CA 1
ATOM 1407 C C . TYR A 1 174 ? 41.660 37.182 118.527 1.00 44.88 223 TYR A C 1
ATOM 1408 O O . TYR A 1 174 ? 40.678 36.585 118.961 1.00 44.88 223 TYR A O 1
ATOM 1417 N N . GLN A 1 175 ? 41.625 37.891 117.399 1.00 46.24 224 GLN A N 1
ATOM 1418 C CA . GLN A 1 175 ? 40.379 38.000 116.642 1.00 46.24 224 GLN A CA 1
ATOM 1419 C C . GLN A 1 175 ? 40.013 36.652 116.048 1.00 46.24 224 GLN A C 1
ATOM 1420 O O . GLN A 1 175 ? 38.832 36.314 115.975 1.00 46.24 224 GLN A O 1
ATOM 1426 N N . ASP A 1 176 ? 41.022 35.892 115.621 1.00 26.41 225 ASP A N 1
ATOM 1427 C CA . ASP A 1 176 ? 40.776 34.578 115.037 1.00 26.41 225 ASP A CA 1
ATOM 1428 C C . ASP A 1 176 ? 40.147 33.678 116.086 1.00 26.41 225 ASP A C 1
ATOM 1429 O O . ASP A 1 176 ? 39.175 32.992 115.814 1.00 26.41 225 ASP A O 1
ATOM 1434 N N . LYS A 1 177 ? 40.700 33.699 117.292 1.00 27.03 226 LYS A N 1
ATOM 1435 C CA . LYS A 1 177 ? 40.183 32.876 118.372 1.00 27.03 226 LYS A CA 1
ATOM 1436 C C . LYS A 1 177 ? 38.734 33.205 118.673 1.00 27.03 226 LYS A C 1
ATOM 1437 O O . LYS A 1 177 ? 37.890 32.310 118.716 1.00 27.03 226 LYS A O 1
ATOM 1443 N N . LYS A 1 178 ? 38.450 34.487 118.886 1.00 33.43 227 LYS A N 1
ATOM 1444 C CA . LYS A 1 178 ? 37.100 34.941 119.191 1.00 33.43 227 LYS A CA 1
ATOM 1445 C C . LYS A 1 178 ? 36.111 34.330 118.214 1.00 33.43 227 LYS A C 1
ATOM 1446 O O . LYS A 1 178 ? 35.134 33.700 118.617 1.00 33.43 227 LYS A O 1
ATOM 1452 N N . VAL A 1 179 ? 36.369 34.515 116.924 1.00 35.51 228 VAL A N 1
ATOM 1453 C CA . VAL A 1 179 ? 35.489 33.984 115.895 1.00 35.51 228 VAL A CA 1
ATOM 1454 C C . VAL A 1 179 ? 35.357 32.462 115.990 1.00 35.51 228 VAL A C 1
ATOM 1455 O O . VAL A 1 179 ? 34.250 31.921 115.936 1.00 35.51 228 VAL A O 1
ATOM 1459 N N . ARG A 1 180 ? 36.480 31.774 116.146 1.00 28.44 229 ARG A N 1
ATOM 1460 C CA . ARG A 1 180 ? 36.451 30.324 116.225 1.00 28.44 229 ARG A CA 1
ATOM 1461 C C . ARG A 1 180 ? 35.575 29.780 117.340 1.00 28.44 229 ARG A C 1
ATOM 1462 O O . ARG A 1 180 ? 34.837 28.818 117.119 1.00 28.44 229 ARG A O 1
ATOM 1470 N N . LYS A 1 181 ? 35.644 30.374 118.530 1.00 43.47 230 LYS A N 1
ATOM 1471 C CA . LYS A 1 181 ? 34.805 29.908 119.639 1.00 43.47 230 LYS A CA 1
ATOM 1472 C C . LYS A 1 181 ? 33.326 30.178 119.347 1.00 43.47 230 LYS A C 1
ATOM 1473 O O . LYS A 1 181 ? 32.453 29.392 119.724 1.00 43.47 230 LYS A O 1
ATOM 1479 N N . LYS A 1 182 ? 33.039 31.289 118.681 1.00 40.30 231 LYS A N 1
ATOM 1480 C CA . LYS A 1 182 ? 31.657 31.598 118.355 1.00 40.30 231 LYS A CA 1
ATOM 1481 C C . LYS A 1 182 ? 31.167 30.688 117.234 1.00 40.30 231 LYS A C 1
ATOM 1482 O O . LYS A 1 182 ? 30.007 30.306 117.214 1.00 40.30 231 LYS A O 1
ATOM 1488 N N . THR A 1 183 ? 32.056 30.336 116.310 1.00 31.18 232 THR A N 1
ATOM 1489 C CA . THR A 1 183 ? 31.703 29.477 115.181 1.00 31.18 232 THR A CA 1
ATOM 1490 C C . THR A 1 183 ? 31.982 27.996 115.457 1.00 31.18 232 THR A C 1
ATOM 1491 O O . THR A 1 183 ? 32.030 27.196 114.516 1.00 31.18 232 THR A O 1
ATOM 1495 N N . LEU A 1 184 ? 32.174 27.638 116.731 1.00 36.09 233 LEU A N 1
ATOM 1496 C CA . LEU A 1 184 ? 32.452 26.253 117.121 1.00 36.09 233 LEU A CA 1
ATOM 1497 C C . LEU A 1 184 ? 33.455 25.637 116.163 1.00 36.09 233 LEU A C 1
ATOM 1498 O O . LEU A 1 184 ? 33.287 24.510 115.701 1.00 36.09 233 LEU A O 1
ATOM 1503 N N . GLN A 1 185 ? 34.506 26.389 115.875 1.00 28.95 234 GLN A N 1
ATOM 1504 C CA . GLN A 1 185 ? 35.520 25.952 114.935 1.00 28.95 234 GLN A CA 1
ATOM 1505 C C . GLN A 1 185 ? 36.913 25.871 115.568 1.00 28.95 234 GLN A C 1
ATOM 1506 O O . GLN A 1 185 ? 37.918 26.140 114.920 1.00 28.95 234 GLN A O 1
ATOM 1512 N N . MET A 1 186 ? 36.970 25.505 116.839 1.00 34.13 235 MET A N 1
ATOM 1513 C CA . MET A 1 186 ? 38.246 25.398 117.521 1.00 34.13 235 MET A CA 1
ATOM 1514 C C . MET A 1 186 ? 39.109 24.267 116.948 1.00 34.13 235 MET A C 1
ATOM 1515 O O . MET A 1 186 ? 40.333 24.255 117.112 1.00 34.13 235 MET A O 1
ATOM 1520 N N . GLU A 1 187 ? 38.477 23.318 116.268 1.00 39.82 236 GLU A N 1
ATOM 1521 C CA . GLU A 1 187 ? 39.218 22.195 115.716 1.00 39.82 236 GLU A CA 1
ATOM 1522 C C . GLU A 1 187 ? 38.820 21.926 114.284 1.00 39.82 236 GLU A C 1
ATOM 1523 O O . GLU A 1 187 ? 37.625 21.993 113.936 1.00 39.82 236 GLU A O 1
ATOM 1529 N N . GLN A 1 188 ? 39.829 21.618 113.467 1.00 33.06 237 GLN A N 1
ATOM 1530 C CA . GLN A 1 188 ? 39.633 21.319 112.054 1.00 33.06 237 GLN A CA 1
ATOM 1531 C C . GLN A 1 188 ? 40.838 20.614 111.446 1.00 33.06 237 GLN A C 1
ATOM 1532 O O . GLN A 1 188 ? 41.763 20.234 112.157 1.00 33.06 237 GLN A O 1
ATOM 1538 N N . VAL A 1 189 ? 40.812 20.424 110.131 1.00 29.97 238 VAL A N 1
ATOM 1539 C CA . VAL A 1 189 ? 41.897 19.755 109.429 1.00 29.97 238 VAL A CA 1
ATOM 1540 C C . VAL A 1 189 ? 42.672 20.768 108.621 1.00 29.97 238 VAL A C 1
ATOM 1541 O O . VAL A 1 189 ? 42.102 21.525 107.831 1.00 29.97 238 VAL A O 1
ATOM 1545 N N . TRP A 1 190 ? 43.983 20.782 108.825 1.00 41.95 239 TRP A N 1
ATOM 1546 C CA . TRP A 1 190 ? 44.832 21.731 108.133 1.00 41.95 239 TRP A CA 1
ATOM 1547 C C . TRP A 1 190 ? 45.551 21.143 106.907 1.00 41.95 239 TRP A C 1
ATOM 1548 O O . TRP A 1 190 ? 46.419 20.266 107.039 1.00 41.95 239 TRP A O 1
ATOM 1559 N N . ARG A 1 191 ? 45.165 21.617 105.719 1.00 45.10 240 ARG A N 1
ATOM 1560 C CA . ARG A 1 191 ? 45.814 21.198 104.480 1.00 45.10 240 ARG A CA 1
ATOM 1561 C C . ARG A 1 191 ? 46.975 22.163 104.304 1.00 45.10 240 ARG A C 1
ATOM 1562 O O . ARG A 1 191 ? 46.790 23.313 103.850 1.00 45.10 240 ARG A O 1
ATOM 1570 N N . ALA A 1 192 ? 48.162 21.677 104.673 1.00 50.93 241 ALA A N 1
ATOM 1571 C CA . ALA A 1 192 ? 49.376 22.469 104.639 1.00 50.93 241 ALA A CA 1
ATOM 1572 C C . ALA A 1 192 ? 50.151 22.485 103.348 1.00 50.93 241 ALA A C 1
ATOM 1573 O O . ALA A 1 192 ? 51.175 23.146 103.268 1.00 50.93 241 ALA A O 1
ATOM 1575 N N . SER A 1 193 ? 49.684 21.785 102.329 1.00 36.66 242 SER A N 1
ATOM 1576 C CA . SER A 1 193 ? 50.420 21.785 101.078 1.00 36.66 242 SER A CA 1
ATOM 1577 C C . SER A 1 193 ? 49.506 22.020 99.895 1.00 36.66 242 SER A C 1
ATOM 1578 O O . SER A 1 193 ? 48.394 21.498 99.836 1.00 36.66 242 SER A O 1
ATOM 1581 N N . THR A 1 194 ? 49.985 22.814 98.951 1.00 29.83 243 THR A N 1
ATOM 1582 C CA . THR A 1 194 ? 49.250 23.121 97.731 1.00 29.83 243 THR A CA 1
ATOM 1583 C C . THR A 1 194 ? 49.886 22.298 96.603 1.00 29.83 243 THR A C 1
ATOM 1584 O O . THR A 1 194 ? 49.561 22.455 95.425 1.00 29.83 243 THR A O 1
ATOM 1588 N N . SER A 1 195 ? 50.796 21.409 96.991 1.00 40.33 244 SER A N 1
ATOM 1589 C CA . SER A 1 195 ? 51.497 20.562 96.039 1.00 40.33 244 SER A CA 1
ATOM 1590 C C . SER A 1 195 ? 51.254 19.080 96.267 1.00 40.33 244 SER A C 1
ATOM 1591 O O . SER A 1 195 ? 50.813 18.379 95.352 1.00 40.33 244 SER A O 1
ATOM 1594 N N . LEU A 1 196 ? 51.551 18.614 97.479 1.00 28.14 245 LEU A N 1
ATOM 1595 C CA . LEU A 1 196 ? 51.365 17.213 97.841 1.00 28.14 245 LEU A CA 1
ATOM 1596 C C . LEU A 1 196 ? 49.899 16.807 97.741 1.00 28.14 245 LEU A C 1
ATOM 1597 O O . LEU A 1 196 ? 49.008 17.622 97.987 1.00 28.14 245 LEU A O 1
ATOM 1602 N N . LYS A 1 197 ? 49.654 15.549 97.383 1.00 33.27 246 LYS A N 1
ATOM 1603 C CA . LYS A 1 197 ? 48.292 15.049 97.252 1.00 33.27 246 LYS A CA 1
ATOM 1604 C C . LYS A 1 197 ? 47.696 14.630 98.577 1.00 33.27 246 LYS A C 1
ATOM 1605 O O . LYS A 1 197 ? 48.311 13.893 99.337 1.00 33.27 246 LYS A O 1
ATOM 1611 N N . PRO A 1 198 ? 46.501 15.124 98.887 1.00 42.55 247 PRO A N 1
ATOM 1612 C CA . PRO A 1 198 ? 45.829 14.762 100.142 1.00 42.55 247 PRO A CA 1
ATOM 1613 C C . PRO A 1 198 ? 45.871 13.246 100.293 1.00 42.55 247 PRO A C 1
ATOM 1614 O O . PRO A 1 198 ? 45.858 12.530 99.277 1.00 42.55 247 PRO A O 1
ATOM 1618 N N . PRO A 1 199 ? 45.998 12.715 101.532 1.00 45.09 248 PRO A N 1
ATOM 1619 C CA . PRO A 1 199 ? 46.081 13.062 102.964 1.00 45.09 248 PRO A CA 1
ATOM 1620 C C . PRO A 1 199 ? 47.516 13.334 103.433 1.00 45.09 248 PRO A C 1
ATOM 1621 O O . PRO A 1 199 ? 47.769 13.525 104.634 1.00 45.09 248 PRO A O 1
ATOM 1625 N N . THR A 1 200 ? 48.434 13.352 102.469 1.00 46.99 249 THR A N 1
ATOM 1626 C CA . THR A 1 200 ? 49.854 13.537 102.734 1.00 46.99 249 THR A CA 1
ATOM 1627 C C . THR A 1 200 ? 50.185 14.731 103.605 1.00 46.99 249 THR A C 1
ATOM 1628 O O . THR A 1 200 ? 50.980 14.630 104.537 1.00 46.99 249 THR A O 1
ATOM 1632 N N . ALA A 1 201 ? 49.585 15.867 103.314 1.00 27.70 250 ALA A N 1
ATOM 1633 C CA . ALA A 1 201 ? 49.898 17.021 104.111 1.00 27.70 250 ALA A CA 1
ATOM 1634 C C . ALA A 1 201 ? 48.693 17.494 104.908 1.00 27.70 250 ALA A C 1
ATOM 1635 O O . ALA A 1 201 ? 48.519 18.699 105.127 1.00 27.70 250 ALA A O 1
ATOM 1637 N N . ASP A 1 202 ? 47.865 16.544 105.347 1.00 44.55 251 ASP A N 1
ATOM 1638 C CA . ASP A 1 202 ? 46.675 16.877 106.123 1.00 44.55 251 ASP A CA 1
ATOM 1639 C C . ASP A 1 202 ? 46.896 16.549 107.583 1.00 44.55 251 ASP A C 1
ATOM 1640 O O . ASP A 1 202 ? 46.865 15.394 107.994 1.00 44.55 251 ASP A O 1
ATOM 1645 N N . LEU A 1 203 ? 47.132 17.593 108.361 1.00 25.84 252 LEU A N 1
ATOM 1646 C CA . LEU A 1 203 ? 47.388 17.461 109.781 1.00 25.84 252 LEU A CA 1
ATOM 1647 C C . LEU A 1 203 ? 46.183 17.966 110.577 1.00 25.84 252 LEU A C 1
ATOM 1648 O O . LEU A 1 203 ? 45.695 19.073 110.348 1.00 25.84 252 LEU A O 1
ATOM 1653 N N . PHE A 1 204 ? 45.691 17.150 111.502 1.00 32.61 253 PHE A N 1
ATOM 1654 C CA . PHE A 1 204 ? 44.553 17.561 112.315 1.00 32.61 253 PHE A CA 1
ATOM 1655 C C . PHE A 1 204 ? 45.030 18.644 113.289 1.00 32.61 253 PHE A C 1
ATOM 1656 O O . PHE A 1 204 ? 46.128 18.548 113.835 1.00 32.61 253 PHE A O 1
ATOM 1664 N N . THR A 1 205 ? 44.216 19.666 113.521 1.00 34.07 254 THR A N 1
ATOM 1665 C CA . THR A 1 205 ? 44.641 20.753 114.405 1.00 34.07 254 THR A CA 1
ATOM 1666 C C . THR A 1 205 ? 43.627 21.151 115.470 1.00 34.07 254 THR A C 1
ATOM 1667 O O . THR A 1 205 ? 42.442 21.301 115.185 1.00 34.07 254 THR A O 1
ATOM 1671 N N . SER A 1 206 ? 44.101 21.354 116.691 1.00 29.11 255 SER A N 1
ATOM 1672 C CA . SER A 1 206 ? 43.209 21.717 117.772 1.00 29.11 255 SER A CA 1
ATOM 1673 C C . SER A 1 206 ? 43.684 22.900 118.593 1.00 29.11 255 SER A C 1
ATOM 1674 O O . SER A 1 206 ? 44.773 22.868 119.168 1.00 29.11 255 SER A O 1
ATOM 1677 N N . VAL A 1 207 ? 42.851 23.934 118.667 1.00 33.19 256 VAL A N 1
ATOM 1678 C CA . VAL A 1 207 ? 43.184 25.128 119.433 1.00 33.19 256 VAL A CA 1
ATOM 1679 C C . VAL A 1 207 ? 42.823 24.979 120.909 1.00 33.19 256 VAL A C 1
ATOM 1680 O O . VAL A 1 207 ? 41.653 24.963 121.275 1.00 33.19 256 VAL A O 1
ATOM 1684 N N . LEU A 1 208 ? 43.836 24.891 121.758 1.00 31.04 257 LEU A N 1
ATOM 1685 C CA . LEU A 1 208 ? 43.597 24.732 123.182 1.00 31.04 257 LEU A CA 1
ATOM 1686 C C . LEU A 1 208 ? 42.802 25.900 123.778 1.00 31.04 257 LEU A C 1
ATOM 1687 O O . LEU A 1 208 ? 42.775 26.995 123.223 1.00 31.04 257 LEU A O 1
ATOM 1692 N N . PRO A 1 209 ? 42.118 25.644 124.910 1.00 35.05 258 PRO A N 1
ATOM 1693 C CA . PRO A 1 209 ? 41.280 26.569 125.693 1.00 35.05 258 PRO A CA 1
ATOM 1694 C C . PRO A 1 209 ? 41.917 27.836 126.302 1.00 35.05 258 PRO A C 1
ATOM 1695 O O . PRO A 1 209 ? 41.625 28.942 125.881 1.00 35.05 258 PRO A O 1
ATOM 1699 N N . ASN A 1 210 ? 42.764 27.653 127.315 1.00 48.21 259 ASN A N 1
ATOM 1700 C CA . ASN A 1 210 ? 43.389 28.761 128.049 1.00 48.21 259 ASN A CA 1
ATOM 1701 C C . ASN A 1 210 ? 44.886 28.835 127.762 1.00 48.21 259 ASN A C 1
ATOM 1702 O O . ASN A 1 210 ? 45.730 28.774 128.664 1.00 48.21 259 ASN A O 1
ATOM 1707 N N . MET A 1 211 ? 45.206 29.001 126.487 1.00 41.25 260 MET A N 1
ATOM 1708 C CA . MET A 1 211 ? 46.592 29.040 126.057 1.00 41.25 260 MET A CA 1
ATOM 1709 C C . MET A 1 211 ? 47.161 27.665 126.377 1.00 41.25 260 MET A C 1
ATOM 1710 O O . MET A 1 211 ? 47.096 26.758 125.551 1.00 41.25 260 MET A O 1
ATOM 1715 N N . TYR A 1 212 ? 47.731 27.518 127.569 1.00 28.82 261 TYR A N 1
ATOM 1716 C CA . TYR A 1 212 ? 48.259 26.238 128.014 1.00 28.82 261 TYR A CA 1
ATOM 1717 C C . TYR A 1 212 ? 48.290 26.173 129.528 1.00 28.82 261 TYR A C 1
ATOM 1718 O O . TYR A 1 212 ? 48.911 25.288 130.106 1.00 28.82 261 TYR A O 1
ATOM 1727 N N . ASN A 1 213 ? 47.590 27.097 130.175 1.00 34.11 262 ASN A N 1
ATOM 1728 C CA . ASN A 1 213 ? 47.564 27.128 131.628 1.00 34.11 262 ASN A CA 1
ATOM 1729 C C . ASN A 1 213 ? 46.257 26.633 132.245 1.00 34.11 262 ASN A C 1
ATOM 1730 O O . ASN A 1 213 ? 45.191 26.666 131.623 1.00 34.11 262 ASN A O 1
ATOM 1735 N N . PRO A 1 214 ? 46.340 26.161 133.489 1.00 35.42 263 PRO A N 1
ATOM 1736 C CA . PRO A 1 214 ? 45.213 25.654 134.260 1.00 35.42 263 PRO A CA 1
ATOM 1737 C C . PRO A 1 214 ? 44.079 26.656 134.268 1.00 35.42 263 PRO A C 1
ATOM 1738 O O . PRO A 1 214 ? 44.289 27.828 133.977 1.00 35.42 263 PRO A O 1
ATOM 1742 N N . PRO A 1 215 ? 42.853 26.196 134.561 1.00 26.53 264 PRO A N 1
ATOM 1743 C CA . PRO A 1 215 ? 41.734 27.133 134.600 1.00 26.53 264 PRO A CA 1
ATOM 1744 C C . PRO A 1 215 ? 41.960 27.926 135.882 1.00 26.53 264 PRO A C 1
ATOM 1745 O O . PRO A 1 215 ? 42.495 27.375 136.847 1.00 26.53 264 PRO A O 1
ATOM 1749 N N . GLU A 1 216 ? 41.572 29.200 135.892 1.00 43.59 265 GLU A N 1
ATOM 1750 C CA . GLU A 1 216 ? 41.762 30.070 137.059 1.00 43.59 265 GLU A CA 1
ATOM 1751 C C . GLU A 1 216 ? 41.266 29.506 138.396 1.00 43.59 265 GLU A C 1
ATOM 1752 O O . GLU A 1 216 ? 40.069 29.407 138.625 1.00 43.59 265 GLU A O 1
ATOM 1754 N N . GLY A 1 217 ? 42.200 29.148 139.276 1.00 36.94 266 GLY A N 1
ATOM 1755 C CA . GLY A 1 217 ? 41.837 28.616 140.574 1.00 36.94 266 GLY A CA 1
ATOM 1756 C C . GLY A 1 217 ? 42.230 27.172 140.791 1.00 36.94 266 GLY A C 1
ATOM 1757 O O . GLY A 1 217 ? 42.169 26.667 141.911 1.00 36.94 266 GLY A O 1
ATOM 1758 N N . LEU A 1 218 ? 42.649 26.501 139.728 1.00 45.27 267 LEU A N 1
ATOM 1759 C CA . LEU A 1 218 ? 43.020 25.094 139.843 1.00 45.27 267 LEU A CA 1
ATOM 1760 C C . LEU A 1 218 ? 44.497 24.833 139.572 1.00 45.27 267 LEU A C 1
ATOM 1761 O O . LEU A 1 218 ? 44.870 23.756 139.113 1.00 45.27 267 LEU A O 1
ATOM 1766 N N . CYS A 1 219 ? 45.334 25.822 139.848 1.00 31.21 268 CYS A N 1
ATOM 1767 C CA . CYS A 1 219 ? 46.761 25.643 139.647 1.00 31.21 268 CYS A CA 1
ATOM 1768 C C . CYS A 1 219 ? 47.382 25.222 140.967 1.00 31.21 268 CYS A C 1
ATOM 1769 O O . CYS A 1 219 ? 47.466 26.023 141.901 1.00 31.21 268 CYS A O 1
ATOM 1772 N N . TRP A 1 220 ? 47.826 23.969 141.030 1.00 31.31 269 TRP A N 1
ATOM 1773 C CA . TRP A 1 220 ? 48.411 23.436 142.243 1.00 31.31 269 TRP A CA 1
ATOM 1774 C C . TRP A 1 220 ? 49.913 23.246 142.266 1.00 31.31 269 TRP A C 1
ATOM 1775 O O . TRP A 1 220 ? 50.439 22.613 143.176 1.00 31.31 269 TRP A O 1
ATOM 1786 N N . ASP A 1 221 ? 50.616 23.805 141.290 1.00 38.63 270 ASP A N 1
ATOM 1787 C CA . ASP A 1 221 ? 52.059 23.667 141.298 1.00 38.63 270 ASP A CA 1
ATOM 1788 C C . ASP A 1 221 ? 52.633 24.399 142.516 1.00 38.63 270 ASP A C 1
ATOM 1789 O O . ASP A 1 221 ? 51.906 25.084 143.236 1.00 38.63 270 ASP A O 1
ATOM 1794 N N . MET A 1 222 ? 53.930 24.234 142.760 1.00 41.97 271 MET A N 1
ATOM 1795 C CA . MET A 1 222 ? 54.570 24.894 143.892 1.00 41.97 271 MET A CA 1
ATOM 1796 C C . MET A 1 222 ? 54.714 26.381 143.588 1.00 41.97 271 MET A C 1
ATOM 1797 O O . MET A 1 222 ? 55.008 27.177 144.482 1.00 41.97 271 MET A O 1
ATOM 1802 N N . LEU A 1 223 ? 54.490 26.742 142.325 1.00 51.99 272 LEU A N 1
ATOM 1803 C CA . LEU A 1 223 ? 54.615 28.124 141.860 1.00 51.99 272 LEU A CA 1
ATOM 1804 C C . LEU A 1 223 ? 53.317 28.926 141.956 1.00 51.99 272 LEU A C 1
ATOM 1805 O O . LEU A 1 223 ? 53.349 30.152 141.969 1.00 51.99 272 LEU A O 1
ATOM 1810 N N . CYS A 1 224 ? 52.174 28.249 141.995 1.00 52.17 273 CYS A N 1
ATOM 1811 C CA . CYS A 1 224 ? 50.906 28.955 142.128 1.00 52.17 273 CYS A CA 1
ATOM 1812 C C . CYS A 1 224 ? 50.578 28.954 143.632 1.00 52.17 273 CYS A C 1
ATOM 1813 O O . CYS A 1 224 ? 51.277 28.295 144.437 1.00 52.17 273 CYS A O 1
ATOM 1815 N N . ALA A 1 225 ? 49.536 29.691 144.016 1.00 33.33 274 ALA A N 1
ATOM 1816 C CA . ALA A 1 225 ? 49.132 29.737 145.416 1.00 33.33 274 ALA A CA 1
ATOM 1817 C C . ALA A 1 225 ? 47.659 29.408 145.572 1.00 33.33 274 ALA A C 1
ATOM 1818 O O . ALA A 1 225 ? 47.083 29.636 146.636 1.00 33.33 274 ALA A O 1
ATOM 1820 N N . ASP A 1 226 ? 47.053 28.862 144.520 1.00 23.62 275 ASP A N 1
ATOM 1821 C CA . ASP A 1 226 ? 45.635 28.509 144.558 1.00 23.62 275 ASP A CA 1
ATOM 1822 C C . ASP A 1 226 ? 45.313 27.633 145.769 1.00 23.62 275 ASP A C 1
ATOM 1823 O O . ASP A 1 226 ? 46.118 26.794 146.173 1.00 23.62 275 ASP A O 1
ATOM 1828 N N . LYS A 1 227 ? 44.142 27.835 146.360 1.00 38.70 276 LYS A N 1
ATOM 1829 C CA . LYS A 1 227 ? 43.761 27.045 147.520 1.00 38.70 276 LYS A CA 1
ATOM 1830 C C . LYS A 1 227 ? 43.671 25.578 147.154 1.00 38.70 276 LYS A C 1
ATOM 1831 O O . LYS A 1 227 ? 42.994 25.214 146.200 1.00 38.70 276 LYS A O 1
ATOM 1837 N N . PRO A 1 228 ? 44.358 24.714 147.915 1.00 30.74 277 PRO A N 1
ATOM 1838 C CA . PRO A 1 228 ? 44.377 23.265 147.696 1.00 30.74 277 PRO A CA 1
ATOM 1839 C C . PRO A 1 228 ? 43.084 22.610 148.151 1.00 30.74 277 PRO A C 1
ATOM 1840 O O . PRO A 1 228 ? 42.284 23.239 148.847 1.00 30.74 277 PRO A O 1
ATOM 1844 N N . VAL A 1 229 ? 42.869 21.360 147.746 1.00 35.17 278 VAL A N 1
ATOM 1845 C CA . VAL A 1 229 ? 41.651 20.648 148.110 1.00 35.17 278 VAL A CA 1
ATOM 1846 C C . VAL A 1 229 ? 41.641 20.220 149.581 1.00 35.17 278 VAL A C 1
ATOM 1847 O O . VAL A 1 229 ? 42.560 19.542 150.046 1.00 35.17 278 VAL A O 1
ATOM 1851 N N . VAL A 1 230 ? 40.608 20.639 150.310 1.00 27.64 279 VAL A N 1
ATOM 1852 C CA . VAL A 1 230 ? 40.452 20.281 151.716 1.00 27.64 279 VAL A CA 1
ATOM 1853 C C . VAL A 1 230 ? 39.127 19.538 151.850 1.00 27.64 279 VAL A C 1
ATOM 1854 O O . VAL A 1 230 ? 38.060 20.113 151.594 1.00 27.64 279 VAL A O 1
ATOM 1858 N N . GLU A 1 231 ? 39.205 18.272 152.260 1.00 33.93 280 GLU A N 1
ATOM 1859 C CA . GLU A 1 231 ? 38.023 17.422 152.414 1.00 33.93 280 GLU A CA 1
ATOM 1860 C C . GLU A 1 231 ? 37.475 17.310 153.838 1.00 33.93 280 GLU A C 1
ATOM 1861 O O . GLU A 1 231 ? 36.262 17.156 154.023 1.00 33.93 280 GLU A O 1
ATOM 1867 N N . ASP A 1 232 ? 38.363 17.369 154.834 1.00 44.80 281 ASP A N 1
ATOM 1868 C CA . ASP A 1 232 ? 37.951 17.255 156.231 1.00 44.80 281 ASP A CA 1
ATOM 1869 C C . ASP A 1 232 ? 36.719 18.133 156.445 1.00 44.80 281 ASP A C 1
ATOM 1870 O O . ASP A 1 232 ? 36.784 19.366 156.407 1.00 44.80 281 ASP A O 1
ATOM 1875 N N . THR A 1 233 ? 35.591 17.463 156.642 1.00 31.21 282 THR A N 1
ATOM 1876 C CA . THR A 1 233 ? 34.307 18.116 156.832 1.00 31.21 282 THR A CA 1
ATOM 1877 C C . THR A 1 233 ? 34.190 18.960 158.104 1.00 31.21 282 THR A C 1
ATOM 1878 O O . THR A 1 233 ? 33.373 19.884 158.169 1.00 31.21 282 THR A O 1
ATOM 1882 N N . ARG A 1 234 ? 35.009 18.644 159.106 1.00 42.63 283 ARG A N 1
ATOM 1883 C CA . ARG A 1 234 ? 34.977 19.361 160.377 1.00 42.63 283 ARG A CA 1
ATOM 1884 C C . ARG A 1 234 ? 35.992 20.502 160.388 1.00 42.63 283 ARG A C 1
ATOM 1885 O O . ARG A 1 234 ? 36.129 21.229 161.370 1.00 42.63 283 ARG A O 1
ATOM 1893 N N . SER A 1 235 ? 36.682 20.680 159.272 1.00 42.57 284 SER A N 1
ATOM 1894 C CA . SER A 1 235 ? 37.694 21.722 159.179 1.00 42.57 284 SER A CA 1
ATOM 1895 C C . SER A 1 235 ? 37.203 23.003 158.494 1.00 42.57 284 SER A C 1
ATOM 1896 O O . SER A 1 235 ? 36.631 22.954 157.406 1.00 42.57 284 SER A O 1
ATOM 1899 N N . PRO A 1 236 ? 37.434 24.169 159.128 1.00 36.80 285 PRO A N 1
ATOM 1900 C CA . PRO A 1 236 ? 37.035 25.487 158.613 1.00 36.80 285 PRO A CA 1
ATOM 1901 C C . PRO A 1 236 ? 37.536 25.789 157.196 1.00 36.80 285 PRO A C 1
ATOM 1902 O O . PRO A 1 236 ? 36.922 26.566 156.477 1.00 36.80 285 PRO A O 1
ATOM 1906 N N . GLU A 1 237 ? 38.659 25.192 156.803 1.00 45.33 286 GLU A N 1
ATOM 1907 C CA . GLU A 1 237 ? 39.215 25.437 155.479 1.00 45.33 286 GLU A CA 1
ATOM 1908 C C . GLU A 1 237 ? 38.519 24.591 154.406 1.00 45.33 286 GLU A C 1
ATOM 1909 O O . GLU A 1 237 ? 38.925 24.585 153.240 1.00 45.33 286 GLU A O 1
ATOM 1915 N N . TYR A 1 238 ? 37.460 23.890 154.804 1.00 31.76 287 TYR A N 1
ATOM 1916 C CA . TYR A 1 238 ? 36.714 23.036 153.893 1.00 31.76 287 TYR A CA 1
ATOM 1917 C C . TYR A 1 238 ? 36.232 23.779 152.649 1.00 31.76 287 TYR A C 1
ATOM 1918 O O . TYR A 1 238 ? 35.492 24.754 152.754 1.00 31.76 287 TYR A O 1
ATOM 1927 N N . ASN A 1 239 ? 36.637 23.293 151.476 1.00 32.91 288 ASN A N 1
ATOM 1928 C CA . ASN A 1 239 ? 36.255 23.905 150.206 1.00 32.91 288 ASN A CA 1
ATOM 1929 C C . ASN A 1 239 ? 35.961 22.842 149.148 1.00 32.91 288 ASN A C 1
ATOM 1930 O O . ASN A 1 239 ? 35.784 23.156 147.969 1.00 32.91 288 ASN A O 1
ATOM 1935 N N . ALA A 1 240 ? 35.910 21.584 149.570 1.00 35.14 289 ALA A N 1
ATOM 1936 C CA . ALA A 1 240 ? 35.633 20.491 148.650 1.00 35.14 289 ALA A CA 1
ATOM 1937 C C . ALA A 1 240 ? 34.318 20.687 147.894 1.00 35.14 289 ALA A C 1
ATOM 1938 O O . ALA A 1 240 ? 34.255 20.485 146.678 1.00 35.14 289 ALA A O 1
ATOM 1940 N N . LYS A 1 241 ? 33.266 21.079 148.604 1.00 36.61 290 LYS A N 1
ATOM 1941 C CA . LYS A 1 241 ? 31.971 21.297 147.964 1.00 36.61 290 LYS A CA 1
ATOM 1942 C C . LYS A 1 241 ? 31.952 22.439 146.948 1.00 36.61 290 LYS A C 1
ATOM 1943 O O . LYS A 1 241 ? 31.532 22.254 145.801 1.00 36.61 290 LYS A O 1
ATOM 1949 N N . GLU A 1 242 ? 32.387 23.623 147.369 1.00 27.38 291 GLU A N 1
ATOM 1950 C CA . GLU A 1 242 ? 32.404 24.759 146.458 1.00 27.38 291 GLU A CA 1
ATOM 1951 C C . GLU A 1 242 ? 33.259 24.453 145.248 1.00 27.38 291 GLU A C 1
ATOM 1952 O O . GLU A 1 242 ? 32.937 24.842 144.129 1.00 27.38 291 GLU A O 1
ATOM 1958 N N . LEU A 1 243 ? 34.356 23.749 145.490 1.00 31.49 292 LEU A N 1
ATOM 1959 C CA . LEU A 1 243 ? 35.305 23.359 144.449 1.00 31.49 292 LEU A CA 1
ATOM 1960 C C . LEU A 1 243 ? 34.603 22.656 143.280 1.00 31.49 292 LEU A C 1
ATOM 1961 O O . LEU A 1 243 ? 34.710 23.078 142.124 1.00 31.49 292 LEU A O 1
ATOM 1966 N N . VAL A 1 244 ? 33.890 21.576 143.601 1.00 37.18 293 VAL A N 1
ATOM 1967 C CA . VAL A 1 244 ? 33.136 20.798 142.619 1.00 37.18 293 VAL A CA 1
ATOM 1968 C C . VAL A 1 244 ? 32.052 21.640 141.929 1.00 37.18 293 VAL A C 1
ATOM 1969 O O . VAL A 1 244 ? 31.786 21.484 140.739 1.00 37.18 293 VAL A O 1
ATOM 1973 N N . ARG A 1 245 ? 31.420 22.527 142.685 1.00 35.24 294 ARG A N 1
ATOM 1974 C CA . ARG A 1 245 ? 30.383 23.380 142.133 1.00 35.24 294 ARG A CA 1
ATOM 1975 C C . ARG A 1 245 ? 31.046 24.254 141.056 1.00 35.24 294 ARG A C 1
ATOM 1976 O O . ARG A 1 245 ? 30.498 24.476 139.969 1.00 35.24 294 ARG A O 1
ATOM 1978 N N . TYR A 1 246 ? 32.247 24.725 141.360 1.00 37.51 295 TYR A N 1
ATOM 1979 C CA . TYR A 1 246 ? 32.984 25.571 140.439 1.00 37.51 295 TYR A CA 1
ATOM 1980 C C . TYR A 1 246 ? 33.334 24.795 139.186 1.00 37.51 295 TYR A C 1
ATOM 1981 O O . TYR A 1 246 ? 32.961 25.188 138.087 1.00 37.51 295 TYR A O 1
ATOM 1990 N N . PHE A 1 247 ? 34.041 23.684 139.365 1.00 31.82 296 PHE A N 1
ATOM 1991 C CA . PHE A 1 247 ? 34.454 22.845 138.255 1.00 31.82 296 PHE A CA 1
ATOM 1992 C C . PHE A 1 247 ? 33.317 22.555 137.287 1.00 31.82 296 PHE A C 1
ATOM 1993 O O . PHE A 1 247 ? 33.365 22.990 136.148 1.00 31.82 296 PHE A O 1
ATOM 2001 N N . LEU A 1 248 ? 32.305 21.814 137.736 1.00 30.40 297 LEU A N 1
ATOM 2002 C CA . LEU A 1 248 ? 31.168 21.454 136.886 1.00 30.40 297 LEU A CA 1
ATOM 2003 C C . LEU A 1 248 ? 30.701 22.570 135.968 1.00 30.40 297 LEU A C 1
ATOM 2004 O O . LEU A 1 248 ? 30.478 22.348 134.773 1.00 30.40 297 LEU A O 1
ATOM 2009 N N . LYS A 1 249 ? 30.554 23.767 136.527 1.00 35.21 298 LYS A N 1
ATOM 2010 C CA . LYS A 1 249 ? 30.122 24.924 135.763 1.00 35.21 298 LYS A CA 1
ATOM 2011 C C . LYS A 1 249 ? 31.195 25.281 134.764 1.00 35.21 298 LYS A C 1
ATOM 2012 O O . LYS A 1 249 ? 30.908 25.661 133.633 1.00 35.21 298 LYS A O 1
ATOM 2018 N N . LEU A 1 250 ? 32.441 25.152 135.202 1.00 35.26 299 LEU A N 1
ATOM 2019 C CA . LEU A 1 250 ? 33.607 25.464 134.385 1.00 35.26 299 LEU A CA 1
ATOM 2020 C C . LEU A 1 250 ? 33.746 24.573 133.157 1.00 35.26 299 LEU A C 1
ATOM 2021 O O . LEU A 1 250 ? 34.134 25.038 132.083 1.00 35.26 299 LEU A O 1
ATOM 2026 N N . ALA A 1 251 ? 33.438 23.288 133.341 1.00 42.12 300 ALA A N 1
ATOM 2027 C CA . ALA A 1 251 ? 33.520 22.265 132.291 1.00 42.12 300 ALA A CA 1
ATOM 2028 C C . ALA A 1 251 ? 32.408 22.380 131.247 1.00 42.12 300 ALA A C 1
ATOM 2029 O O . ALA A 1 251 ? 32.674 22.365 130.046 1.00 42.12 300 ALA A O 1
ATOM 2031 N N . THR A 1 252 ? 31.162 22.487 131.707 1.00 52.17 301 THR A N 1
ATOM 2032 C CA . THR A 1 252 ? 30.020 22.588 130.795 1.00 52.17 301 THR A CA 1
ATOM 2033 C C . THR A 1 252 ? 30.064 23.892 130.001 1.00 52.17 301 THR A C 1
ATOM 2034 O O . THR A 1 252 ? 29.437 24.012 128.940 1.00 52.17 301 THR A O 1
ATOM 2038 N N . ASP A 1 253 ? 30.809 24.865 130.523 1.00 39.87 302 ASP A N 1
ATOM 2039 C CA . ASP A 1 253 ? 30.961 26.151 129.851 1.00 39.87 302 ASP A CA 1
ATOM 2040 C C . ASP A 1 253 ? 31.889 25.972 128.663 1.00 39.87 302 ASP A C 1
ATOM 2041 O O . ASP A 1 253 ? 31.647 26.508 127.573 1.00 39.87 302 ASP A O 1
ATOM 2046 N N . GLN A 1 254 ? 32.957 25.218 128.907 1.00 43.44 303 GLN A N 1
ATOM 2047 C CA . GLN A 1 254 ? 33.975 24.927 127.910 1.00 43.44 303 GLN A CA 1
ATOM 2048 C C . GLN A 1 254 ? 33.451 23.971 126.838 1.00 43.44 303 GLN A C 1
ATOM 2049 O O . GLN A 1 254 ? 33.696 24.178 125.647 1.00 43.44 303 GLN A O 1
ATOM 2055 N N . GLY A 1 255 ? 32.726 22.936 127.263 1.00 39.44 304 GLY A N 1
ATOM 2056 C CA . GLY A 1 255 ? 32.181 21.969 126.325 1.00 39.44 304 GLY A CA 1
ATOM 2057 C C . GLY A 1 255 ? 31.501 22.670 125.167 1.00 39.44 304 GLY A C 1
ATOM 2058 O O . GLY A 1 255 ? 31.722 22.355 123.999 1.00 39.44 304 GLY A O 1
ATOM 2059 N N . LYS A 1 256 ? 30.677 23.649 125.494 1.00 37.76 305 LYS A N 1
ATOM 2060 C CA . LYS A 1 256 ? 29.951 24.403 124.485 1.00 37.76 305 LYS A CA 1
ATOM 2061 C C . LYS A 1 256 ? 30.823 24.970 123.364 1.00 37.76 305 LYS A C 1
ATOM 2062 O O . LYS A 1 256 ? 30.315 25.322 122.309 1.00 37.76 305 LYS A O 1
ATOM 2068 N N . LEU A 1 257 ? 32.129 25.061 123.589 1.00 39.32 306 LEU A N 1
ATOM 2069 C CA . LEU A 1 257 ? 33.041 25.614 122.583 1.00 39.32 306 LEU A CA 1
ATOM 2070 C C . LEU A 1 257 ? 33.568 24.585 121.588 1.00 39.32 306 LEU A C 1
ATOM 2071 O O . LEU A 1 257 ? 34.033 24.949 120.501 1.00 39.32 306 LEU A O 1
ATOM 2076 N N . TYR A 1 258 ? 33.500 23.307 121.963 1.00 44.53 307 TYR A N 1
ATOM 2077 C CA . TYR A 1 258 ? 34.002 22.227 121.109 1.00 44.53 307 TYR A CA 1
ATOM 2078 C C . TYR A 1 258 ? 32.935 21.251 120.609 1.00 44.53 307 TYR A C 1
ATOM 2079 O O . TYR A 1 258 ? 31.964 20.953 121.302 1.00 44.53 307 TYR A O 1
ATOM 2088 N N . ARG A 1 259 ? 33.157 20.731 119.408 1.00 32.25 308 ARG A N 1
ATOM 2089 C CA . ARG A 1 259 ? 32.213 19.832 118.748 1.00 32.25 308 ARG A CA 1
ATOM 2090 C C . ARG A 1 259 ? 31.884 18.447 119.342 1.00 32.25 308 ARG A C 1
ATOM 2091 O O . ARG A 1 259 ? 30.773 17.953 119.164 1.00 32.25 308 ARG A O 1
ATOM 2099 N N . THR A 1 260 ? 32.821 17.808 120.032 1.00 36.74 309 THR A N 1
ATOM 2100 C CA . THR A 1 260 ? 32.535 16.487 120.584 1.00 36.74 309 THR A CA 1
ATOM 2101 C C . THR A 1 260 ? 32.308 16.537 122.085 1.00 36.74 309 THR A C 1
ATOM 2102 O O . THR A 1 260 ? 32.463 17.571 122.718 1.00 36.74 309 THR A O 1
ATOM 2106 N N . LYS A 1 261 ? 31.935 15.407 122.661 1.00 36.39 310 LYS A N 1
ATOM 2107 C CA . LYS A 1 261 ? 31.703 15.355 124.091 1.00 36.39 310 LYS A CA 1
ATOM 2108 C C . LYS A 1 261 ? 33.017 15.362 124.821 1.00 36.39 310 LYS A C 1
ATOM 2109 O O . LYS A 1 261 ? 33.090 14.964 125.989 1.00 36.39 310 LYS A O 1
ATOM 2115 N N . HIS A 1 262 ? 34.064 15.815 124.127 1.00 40.00 311 HIS A N 1
ATOM 2116 C CA . HIS A 1 262 ? 35.416 15.853 124.698 1.00 40.00 311 HIS A CA 1
ATOM 2117 C C . HIS A 1 262 ? 36.135 17.191 124.670 1.00 40.00 311 HIS A C 1
ATOM 2118 O O . HIS A 1 262 ? 36.065 17.925 123.684 1.00 40.00 311 HIS A O 1
ATOM 2125 N N . THR A 1 263 ? 36.848 17.491 125.758 1.00 26.06 312 THR A N 1
ATOM 2126 C CA . THR A 1 263 ? 37.640 18.723 125.862 1.00 26.06 312 THR A CA 1
ATOM 2127 C C . THR A 1 263 ? 38.861 18.516 126.745 1.00 26.06 312 THR A C 1
ATOM 2128 O O . THR A 1 263 ? 38.834 17.753 127.709 1.00 26.06 312 THR A O 1
ATOM 2132 N N . VAL A 1 264 ? 39.933 19.221 126.414 1.00 47.57 313 VAL A N 1
ATOM 2133 C CA . VAL A 1 264 ? 41.164 19.116 127.178 1.00 47.57 313 VAL A CA 1
ATOM 2134 C C . VAL A 1 264 ? 41.234 20.196 128.252 1.00 47.57 313 VAL A C 1
ATOM 2135 O O . VAL A 1 264 ? 40.522 21.190 128.193 1.00 47.57 313 VAL A O 1
ATOM 2139 N N . MET A 1 265 ? 42.087 19.966 129.242 1.00 39.59 314 MET A N 1
ATOM 2140 C CA . MET A 1 265 ? 42.355 20.916 130.318 1.00 39.59 314 MET A CA 1
ATOM 2141 C C . MET A 1 265 ? 43.828 20.739 130.609 1.00 39.59 314 MET A C 1
ATOM 2142 O O . MET A 1 265 ? 44.244 19.746 131.230 1.00 39.59 314 MET A O 1
ATOM 2147 N N . THR A 1 266 ? 44.615 21.693 130.119 1.00 42.96 315 THR A N 1
ATOM 2148 C CA . THR A 1 266 ? 46.057 21.649 130.288 1.00 42.96 315 THR A CA 1
ATOM 2149 C C . THR A 1 266 ? 46.403 22.061 131.706 1.00 42.96 315 THR A C 1
ATOM 2150 O O . THR A 1 266 ? 46.284 23.238 132.069 1.00 42.96 315 THR A O 1
ATOM 2154 N N . MET A 1 267 ? 46.823 21.078 132.500 1.00 29.92 316 MET A N 1
ATOM 2155 C CA . MET A 1 267 ? 47.169 21.307 133.893 1.00 29.92 316 MET A CA 1
ATOM 2156 C C . MET A 1 267 ? 48.654 21.516 134.149 1.00 29.92 316 MET A C 1
ATOM 2157 O O . MET A 1 267 ? 49.335 20.616 134.647 1.00 29.92 316 MET A O 1
ATOM 2162 N N . GLY A 1 268 ? 49.163 22.699 133.827 1.00 37.57 317 GLY A N 1
ATOM 2163 C CA . GLY A 1 268 ? 50.566 22.957 134.074 1.00 37.57 317 GLY A CA 1
ATOM 2164 C C . GLY A 1 268 ? 51.107 24.074 133.226 1.00 37.57 317 GLY A C 1
ATOM 2165 O O . GLY A 1 268 ? 50.532 24.370 132.189 1.00 37.57 317 GLY A O 1
ATOM 2166 N N . SER A 1 269 ? 52.207 24.689 133.652 1.00 34.04 318 SER A N 1
ATOM 2167 C CA . SER A 1 269 ? 52.797 25.782 132.892 1.00 34.04 318 SER A CA 1
ATOM 2168 C C . SER A 1 269 ? 54.315 25.734 132.845 1.00 34.04 318 SER A C 1
ATOM 2169 O O . SER A 1 269 ? 54.917 24.675 132.999 1.00 34.04 318 SER A O 1
ATOM 2172 N N . ASP A 1 270 ? 54.928 26.895 132.628 1.00 44.34 319 ASP A N 1
ATOM 2173 C CA . ASP A 1 270 ? 56.384 27.002 132.547 1.00 44.34 319 ASP A CA 1
ATOM 2174 C C . ASP A 1 270 ? 57.134 26.450 133.747 1.00 44.34 319 ASP A C 1
ATOM 2175 O O . ASP A 1 270 ? 57.103 27.026 134.836 1.00 44.34 319 ASP A O 1
ATOM 2180 N N . PHE A 1 271 ? 57.815 25.330 133.534 1.00 33.71 320 PHE A N 1
ATOM 2181 C CA . PHE A 1 271 ? 58.633 24.712 134.567 1.00 33.71 320 PHE A CA 1
ATOM 2182 C C . PHE A 1 271 ? 57.927 24.303 135.844 1.00 33.71 320 PHE A C 1
ATOM 2183 O O . PHE A 1 271 ? 58.422 24.579 136.942 1.00 33.71 320 PHE A O 1
ATOM 2191 N N . GLN A 1 272 ? 56.784 23.632 135.703 1.00 27.50 321 GLN A N 1
ATOM 2192 C CA . GLN A 1 272 ? 56.043 23.162 136.871 1.00 27.50 321 GLN A CA 1
ATOM 2193 C C . GLN A 1 272 ? 56.347 21.696 137.150 1.00 27.50 321 GLN A C 1
ATOM 2194 O O . GLN A 1 272 ? 57.077 21.042 136.406 1.00 27.50 321 GLN A O 1
ATOM 2200 N N . TYR A 1 273 ? 55.781 21.187 138.235 1.00 33.53 322 TYR A N 1
ATOM 2201 C CA . TYR A 1 273 ? 55.994 19.810 138.654 1.00 33.53 322 TYR A CA 1
ATOM 2202 C C . TYR A 1 273 ? 57.383 19.620 139.242 1.00 33.53 322 TYR A C 1
ATOM 2203 O O . TYR A 1 273 ? 57.915 18.512 139.277 1.00 33.53 322 TYR A O 1
ATOM 2212 N N . GLU A 1 274 ? 57.962 20.721 139.718 1.00 32.33 323 GLU A N 1
ATOM 2213 C CA . GLU A 1 274 ? 59.277 20.682 140.346 1.00 32.33 323 GLU A CA 1
ATOM 2214 C C . GLU A 1 274 ? 59.081 19.735 141.517 1.00 32.33 323 GLU A C 1
ATOM 2215 O O . GLU A 1 274 ? 59.966 18.959 141.876 1.00 32.33 323 GLU A O 1
ATOM 2217 N N . ASN A 1 275 ? 57.910 19.864 142.131 1.00 51.29 324 ASN A N 1
ATOM 2218 C CA . ASN A 1 275 ? 57.476 18.995 143.212 1.00 51.29 324 ASN A CA 1
ATOM 2219 C C . ASN A 1 275 ? 56.181 18.458 142.628 1.00 51.29 324 ASN A C 1
ATOM 2220 O O . ASN A 1 275 ? 55.111 19.016 142.836 1.00 51.29 324 ASN A O 1
ATOM 2225 N N . ALA A 1 276 ? 56.290 17.378 141.868 1.00 45.68 325 ALA A N 1
ATOM 2226 C CA . ALA A 1 276 ? 55.140 16.805 141.168 1.00 45.68 325 ALA A CA 1
ATOM 2227 C C . ALA A 1 276 ? 53.964 16.431 142.042 1.00 45.68 325 ALA A C 1
ATOM 2228 O O . ALA A 1 276 ? 52.819 16.415 141.591 1.00 45.68 325 ALA A O 1
ATOM 2230 N N . ASN A 1 277 ? 54.251 16.118 143.294 1.00 31.61 326 ASN A N 1
ATOM 2231 C CA . ASN A 1 277 ? 53.209 15.720 144.211 1.00 31.61 326 ASN A CA 1
ATOM 2232 C C . ASN A 1 277 ? 52.178 16.811 144.530 1.00 31.61 326 ASN A C 1
ATOM 2233 O O . ASN A 1 277 ? 51.010 16.498 144.714 1.00 31.61 326 ASN A O 1
ATOM 2238 N N . THR A 1 278 ? 52.581 18.083 144.610 1.00 31.08 327 THR A N 1
ATOM 2239 C CA . THR A 1 278 ? 51.595 19.120 144.926 1.00 31.08 327 THR A CA 1
ATOM 2240 C C . THR A 1 278 ? 50.488 19.055 143.899 1.00 31.08 327 THR A C 1
ATOM 2241 O O . THR A 1 278 ? 49.315 19.226 144.226 1.00 31.08 327 THR A O 1
ATOM 2245 N N . TRP A 1 279 ? 50.862 18.780 142.658 1.00 24.39 328 TRP A N 1
ATOM 2246 C CA . TRP A 1 279 ? 49.889 18.698 141.586 1.00 24.39 328 TRP A CA 1
ATOM 2247 C C . TRP A 1 279 ? 49.009 17.448 141.665 1.00 24.39 328 TRP A C 1
ATOM 2248 O O . TRP A 1 279 ? 47.792 17.558 141.745 1.00 24.39 328 TRP A O 1
ATOM 2259 N N . PHE A 1 280 ? 49.620 16.265 141.659 1.00 26.06 329 PHE A N 1
ATOM 2260 C CA . PHE A 1 280 ? 48.859 15.019 141.675 1.00 26.06 329 PHE A CA 1
ATOM 2261 C C . PHE A 1 280 ? 47.984 14.716 142.876 1.00 26.06 329 PHE A C 1
ATOM 2262 O O . PHE A 1 280 ? 46.873 14.213 142.703 1.00 26.06 329 PHE A O 1
ATOM 2270 N N . LYS A 1 281 ? 48.459 15.023 144.079 1.00 31.10 330 LYS A N 1
ATOM 2271 C CA . LYS A 1 281 ? 47.676 14.762 145.280 1.00 31.10 330 LYS A CA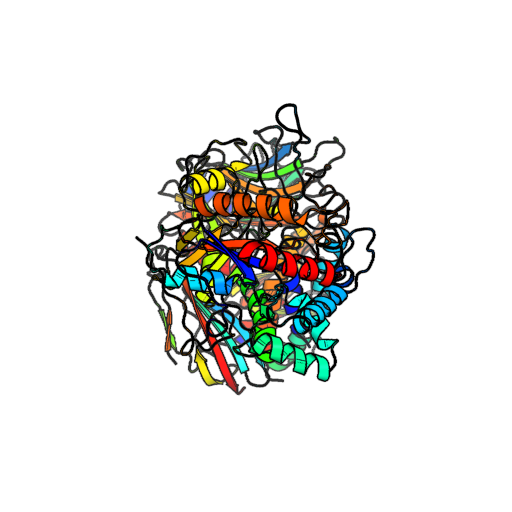 1
ATOM 2272 C C . LYS A 1 281 ? 46.286 15.398 145.157 1.00 31.10 330 LYS A C 1
ATOM 2273 O O . LYS A 1 281 ? 45.261 14.717 145.282 1.00 31.10 330 LYS A O 1
ATOM 2279 N N . ASN A 1 282 ? 46.257 16.697 144.888 1.00 37.49 331 ASN A N 1
ATOM 2280 C CA . ASN A 1 282 ? 45.008 17.430 144.738 1.00 37.49 331 ASN A CA 1
ATOM 2281 C C . ASN A 1 282 ? 44.190 16.991 143.517 1.00 37.49 331 ASN A C 1
ATOM 2282 O O . ASN A 1 282 ? 42.967 16.871 143.609 1.00 37.49 331 ASN A O 1
ATOM 2287 N N . LEU A 1 283 ? 44.854 16.752 142.384 1.00 38.62 332 LEU A N 1
ATOM 2288 C CA . LEU A 1 283 ? 44.176 16.315 141.160 1.00 38.62 332 LEU A CA 1
ATOM 2289 C C . LEU A 1 283 ? 43.445 14.999 141.390 1.00 38.62 332 LEU A C 1
ATOM 2290 O O . LEU A 1 283 ? 42.361 14.782 140.844 1.00 38.62 332 LEU A O 1
ATOM 2295 N N . ASP A 1 284 ? 44.053 14.106 142.174 1.00 49.12 333 ASP A N 1
ATOM 2296 C CA . ASP A 1 284 ? 43.449 12.808 142.477 1.00 49.12 333 ASP A CA 1
ATOM 2297 C C . ASP A 1 284 ? 42.099 13.002 143.161 1.00 49.12 333 ASP A C 1
ATOM 2298 O O . ASP A 1 284 ? 41.100 12.361 142.804 1.00 49.12 333 ASP A O 1
ATOM 2303 N N . LYS A 1 285 ? 42.081 13.895 144.145 1.00 26.48 334 LYS A N 1
ATOM 2304 C CA . LYS A 1 285 ? 40.866 14.188 144.874 1.00 26.48 334 LYS A CA 1
ATOM 2305 C C . LYS A 1 285 ? 39.887 14.849 143.925 1.00 26.48 334 LYS A C 1
ATOM 2306 O O . LYS A 1 285 ? 38.711 14.507 143.885 1.00 26.48 334 LYS A O 1
ATOM 2312 N N . LEU A 1 286 ? 40.385 15.774 143.125 1.00 28.26 335 LEU A N 1
ATOM 2313 C CA . LEU A 1 286 ? 39.528 16.467 142.179 1.00 28.26 335 LEU A CA 1
ATOM 2314 C C . LEU A 1 286 ? 38.735 15.498 141.290 1.00 28.26 335 LEU A C 1
ATOM 2315 O O . LEU A 1 286 ? 37.512 15.617 141.157 1.00 28.26 335 LEU A O 1
ATOM 2320 N N . ILE A 1 287 ? 39.439 14.548 140.681 1.00 40.20 336 ILE A N 1
ATOM 2321 C CA . ILE A 1 287 ? 38.815 13.563 139.802 1.00 40.20 336 ILE A CA 1
ATOM 2322 C C . ILE A 1 287 ? 37.818 12.708 140.582 1.00 40.20 336 ILE A C 1
ATOM 2323 O O . ILE A 1 287 ? 36.748 12.353 140.084 1.00 40.20 336 ILE A O 1
ATOM 2328 N N . GLN A 1 288 ? 38.160 12.380 141.815 1.00 40.57 337 GLN A N 1
ATOM 2329 C CA . GLN A 1 288 ? 37.266 11.556 142.581 1.00 40.57 337 GLN A CA 1
ATOM 2330 C C . GLN A 1 288 ? 36.015 12.323 143.006 1.00 40.57 337 GLN A C 1
ATOM 2331 O O . GLN A 1 288 ? 34.895 11.855 142.803 1.00 40.57 337 GLN A O 1
ATOM 2337 N N . LEU A 1 289 ? 36.198 13.506 143.577 1.00 45.43 338 LEU A N 1
ATOM 2338 C CA . LEU A 1 289 ? 35.066 14.319 144.022 1.00 45.43 338 LEU A CA 1
ATOM 2339 C C . LEU A 1 289 ? 34.072 14.713 142.926 1.00 45.43 338 LEU A C 1
ATOM 2340 O O . LEU A 1 289 ? 32.882 14.830 143.205 1.00 45.43 338 LEU A O 1
ATOM 2345 N N . VAL A 1 290 ? 34.543 14.934 141.697 1.00 50.01 339 VAL A N 1
ATOM 2346 C CA . VAL A 1 290 ? 33.647 15.341 140.610 1.00 50.01 339 VAL A CA 1
ATOM 2347 C C . VAL A 1 290 ? 32.974 14.168 139.910 1.00 50.01 339 VAL A C 1
ATOM 2348 O O . VAL A 1 290 ? 31.829 14.277 139.464 1.00 50.01 339 VAL A O 1
ATOM 2352 N N . ASN A 1 291 ? 33.674 13.049 139.787 1.00 37.57 340 ASN A N 1
ATOM 2353 C CA . ASN A 1 291 ? 33.062 11.907 139.134 1.00 37.57 340 ASN A CA 1
ATOM 2354 C C . ASN A 1 291 ? 32.110 11.229 140.121 1.00 37.57 340 ASN A C 1
ATOM 2355 O O . ASN A 1 291 ? 31.283 10.379 139.752 1.00 37.57 340 ASN A O 1
ATOM 2360 N N . ALA A 1 292 ? 32.229 11.640 141.379 1.00 60.95 341 ALA A N 1
ATOM 2361 C CA . ALA A 1 292 ? 31.396 11.131 142.455 1.00 60.95 341 ALA A CA 1
ATOM 2362 C C . ALA A 1 292 ? 29.953 11.652 142.394 1.00 60.95 341 ALA A C 1
ATOM 2363 O O . ALA A 1 292 ? 29.049 10.772 142.199 1.00 60.95 341 ALA A O 1
ATOM 2365 N N . GLN A 1 293 ? 29.741 12.902 142.514 1.00 26.28 342 GLN A N 1
ATOM 2366 N N . ILE B 2 1 ? 23.518 18.929 132.458 1.00 59.23 347 ILE B N 1
ATOM 2367 C CA . ILE B 2 1 ? 24.333 17.903 131.722 1.00 59.23 347 ILE B CA 1
ATOM 2368 C C . ILE B 2 1 ? 25.317 17.183 132.672 1.00 59.23 347 ILE B C 1
ATOM 2369 O O . ILE B 2 1 ? 25.643 17.701 133.752 1.00 59.23 347 ILE B O 1
ATOM 2374 N N . ARG B 2 2 ? 25.777 15.995 132.277 1.00 50.70 348 ARG B N 1
ATOM 2375 C CA . ARG B 2 2 ? 26.688 15.205 133.117 1.00 50.70 348 ARG B CA 1
ATOM 2376 C C . ARG B 2 2 ? 28.169 15.447 132.815 1.00 50.70 348 ARG B C 1
ATOM 2377 O O . ARG B 2 2 ? 28.524 15.821 131.695 1.00 50.70 348 ARG B O 1
ATOM 2385 N N . VAL B 2 3 ? 29.033 15.219 133.805 1.00 39.18 349 VAL B N 1
ATOM 2386 C CA . VAL B 2 3 ? 30.457 15.417 133.597 1.00 39.18 349 VAL B CA 1
ATOM 2387 C C . VAL B 2 3 ? 31.361 14.331 134.164 1.00 39.18 349 VAL B C 1
ATOM 2388 O O . VAL B 2 3 ? 31.219 13.914 135.317 1.00 39.18 349 VAL B O 1
ATOM 2392 N N . ASN B 2 4 ? 32.282 13.870 133.320 1.00 42.54 350 ASN B N 1
ATOM 2393 C CA . ASN B 2 4 ? 33.259 12.866 133.701 1.00 42.54 350 ASN B CA 1
ATOM 2394 C C . ASN B 2 4 ? 34.659 13.413 133.407 1.00 42.54 350 ASN B C 1
ATOM 2395 O O . ASN B 2 4 ? 35.010 13.702 132.257 1.00 42.54 350 ASN B O 1
ATOM 2400 N N . VAL B 2 5 ? 35.450 13.571 134.458 1.00 24.16 351 VAL B N 1
ATOM 2401 C CA . VAL B 2 5 ? 36.791 14.076 134.308 1.00 24.16 351 VAL B CA 1
ATOM 2402 C C . VAL B 2 5 ? 37.765 12.910 134.507 1.00 24.16 351 VAL B C 1
ATOM 2403 O O . VAL B 2 5 ? 37.469 11.968 135.251 1.00 24.16 351 VAL B O 1
ATOM 2407 N N . LEU B 2 6 ? 38.907 12.964 133.818 1.00 27.09 352 LEU B N 1
ATOM 2408 C CA . LEU B 2 6 ? 39.923 11.913 133.917 1.00 27.09 352 LEU B CA 1
ATOM 2409 C C . LEU B 2 6 ? 41.336 12.351 133.512 1.00 27.09 352 LEU B C 1
ATOM 2410 O O . LEU B 2 6 ? 41.511 13.375 132.865 1.00 27.09 352 LEU B O 1
ATOM 2415 N N . TYR B 2 7 ? 42.337 11.562 133.914 1.00 28.85 353 TYR B N 1
ATOM 2416 C CA . TYR B 2 7 ? 43.730 11.810 133.543 1.00 28.85 353 TYR B CA 1
ATOM 2417 C C . TYR B 2 7 ? 43.795 11.453 132.065 1.00 28.85 353 TYR B C 1
ATOM 2418 O O . TYR B 2 7 ? 43.061 10.582 131.601 1.00 28.85 353 TYR B O 1
ATOM 2427 N N . SER B 2 8 ? 44.674 12.097 131.314 1.00 33.49 354 SER B N 1
ATOM 2428 C CA . SER B 2 8 ? 44.722 11.788 129.897 1.00 33.49 354 SER B CA 1
ATOM 2429 C C . SER B 2 8 ? 45.876 12.487 129.205 1.00 33.49 354 SER B C 1
ATOM 2430 O O . SER B 2 8 ? 46.480 13.405 129.754 1.00 33.49 354 SER B O 1
ATOM 2433 N N . THR B 2 9 ? 46.178 12.039 127.996 1.00 38.07 355 THR B N 1
ATOM 2434 C CA . THR B 2 9 ? 47.251 12.620 127.215 1.00 38.07 355 THR B CA 1
ATOM 2435 C C . THR B 2 9 ? 46.650 13.215 125.946 1.00 38.07 355 THR B C 1
ATOM 2436 O O . THR B 2 9 ? 45.539 12.850 125.542 1.00 38.07 355 THR B O 1
ATOM 2440 N N . PRO B 2 10 ? 47.368 14.157 125.308 1.00 32.25 356 PRO B N 1
ATOM 2441 C CA . PRO B 2 10 ? 46.876 14.784 124.083 1.00 32.25 356 PRO B CA 1
ATOM 2442 C C . PRO B 2 10 ? 46.549 13.763 123.014 1.00 32.25 356 PRO B C 1
ATOM 2443 O O . PRO B 2 10 ? 45.709 14.016 122.155 1.00 32.25 356 PRO B O 1
ATOM 2447 N N . ALA B 2 11 ? 47.205 12.604 123.085 1.00 36.57 357 ALA B N 1
ATOM 2448 C CA . ALA B 2 11 ? 46.999 11.542 122.102 1.00 36.57 357 ALA B CA 1
ATOM 2449 C C . ALA B 2 11 ? 45.701 10.791 122.303 1.00 36.57 357 ALA B C 1
ATOM 2450 O O . ALA B 2 11 ? 45.038 10.414 121.334 1.00 36.57 357 ALA B O 1
ATOM 2452 N N . CYS B 2 12 ? 45.334 10.572 123.560 1.00 38.98 358 CYS B N 1
ATOM 2453 C CA . CYS B 2 12 ? 44.098 9.855 123.851 1.00 38.98 358 CYS B CA 1
ATOM 2454 C C . CYS B 2 12 ? 42.889 10.724 123.558 1.00 38.98 358 CYS B C 1
ATOM 2455 O O . CYS B 2 12 ? 41.848 10.238 123.132 1.00 38.98 358 CYS B O 1
ATOM 2458 N N . TYR B 2 13 ? 43.042 12.021 123.775 1.00 34.98 359 TYR B N 1
ATOM 2459 C CA . TYR B 2 13 ? 41.968 12.957 123.503 1.00 34.98 359 TYR B CA 1
ATOM 2460 C C . TYR B 2 13 ? 41.752 12.993 121.991 1.00 34.98 359 TYR B C 1
ATOM 2461 O O . TYR B 2 13 ? 40.643 13.231 121.501 1.00 34.98 359 TYR B O 1
ATOM 2470 N N . LEU B 2 14 ? 42.819 12.740 121.248 1.00 45.92 360 LEU B N 1
ATOM 2471 C CA . LEU B 2 14 ? 42.715 12.770 119.803 1.00 45.92 360 LEU B CA 1
ATOM 2472 C C . LEU B 2 14 ? 42.078 11.494 119.308 1.00 45.92 360 LEU B C 1
ATOM 2473 O O . LEU B 2 14 ? 41.357 11.507 118.302 1.00 45.92 360 LEU B O 1
ATOM 2478 N N . TRP B 2 15 ? 42.338 10.389 120.004 1.00 34.04 361 TRP B N 1
ATOM 2479 C CA . TRP B 2 15 ? 41.750 9.128 119.591 1.00 34.04 361 TRP B CA 1
ATOM 2480 C C . TRP B 2 15 ? 40.242 9.222 119.715 1.00 34.04 361 TRP B C 1
ATOM 2481 O O . TRP B 2 15 ? 39.518 8.721 118.863 1.00 34.04 361 TRP B O 1
ATOM 2492 N N . GLU B 2 16 ? 39.762 9.904 120.747 1.00 28.58 362 GLU B N 1
ATOM 2493 C CA . GLU B 2 16 ? 38.314 10.020 120.916 1.00 28.58 362 GLU B CA 1
ATOM 2494 C C . GLU B 2 16 ? 37.725 10.881 119.816 1.00 28.58 362 GLU B C 1
ATOM 2495 O O . GLU B 2 16 ? 36.638 10.607 119.326 1.00 28.58 362 GLU B O 1
ATOM 2501 N N . LEU B 2 17 ? 38.448 11.921 119.415 1.00 40.51 363 LEU B N 1
ATOM 2502 C CA . LEU B 2 17 ? 37.941 12.813 118.370 1.00 40.51 363 LEU B CA 1
ATOM 2503 C C . LEU B 2 17 ? 37.827 12.063 117.059 1.00 40.51 363 LEU B C 1
ATOM 2504 O O . LEU B 2 17 ? 36.929 12.305 116.255 1.00 40.51 363 LEU B O 1
ATOM 2509 N N . ASN B 2 18 ? 38.745 11.135 116.842 1.00 38.27 364 ASN B N 1
ATOM 2510 C CA . ASN B 2 18 ? 38.700 10.354 115.620 1.00 38.27 364 ASN B CA 1
ATOM 2511 C C . ASN B 2 18 ? 37.487 9.420 115.688 1.00 38.27 364 ASN B C 1
ATOM 2512 O O . ASN B 2 18 ? 36.657 9.407 114.785 1.00 38.27 364 ASN B O 1
ATOM 2517 N N . LYS B 2 19 ? 37.385 8.673 116.787 1.00 44.63 365 LYS B N 1
ATOM 2518 C CA . LYS B 2 19 ? 36.300 7.709 117.018 1.00 44.63 365 LYS B CA 1
ATOM 2519 C C . LYS B 2 19 ? 34.922 8.267 116.739 1.00 44.63 365 LYS B C 1
ATOM 2520 O O . LYS B 2 19 ? 34.002 7.517 116.433 1.00 44.63 365 LYS B O 1
ATOM 2526 N N . ALA B 2 20 ? 34.774 9.578 116.843 1.00 34.17 366 ALA B N 1
ATOM 2527 C CA . ALA B 2 20 ? 33.484 10.188 116.612 1.00 34.17 366 ALA B CA 1
ATOM 2528 C C . ALA B 2 20 ? 33.042 10.226 115.164 1.00 34.17 366 ALA B C 1
ATOM 2529 O O . ALA B 2 20 ? 31.882 10.483 114.900 1.00 34.17 366 ALA B O 1
ATOM 2531 N N . ASN B 2 21 ? 33.946 9.973 114.227 1.00 41.79 367 ASN B N 1
ATOM 2532 C CA . ASN B 2 21 ? 33.612 10.018 112.799 1.00 41.79 367 ASN B CA 1
ATOM 2533 C C . ASN B 2 21 ? 32.758 11.245 112.448 1.00 41.79 367 ASN B C 1
ATOM 2534 O O . ASN B 2 21 ? 31.561 11.129 112.160 1.00 41.79 367 ASN B O 1
ATOM 2539 N N . LEU B 2 22 ? 33.380 12.419 112.502 1.00 39.27 368 LEU B N 1
ATOM 2540 C CA . LEU B 2 22 ? 32.715 13.663 112.152 1.00 39.27 368 LEU B CA 1
ATOM 2541 C C . LEU B 2 22 ? 33.331 14.116 110.846 1.00 39.27 368 LEU B C 1
ATOM 2542 O O . LEU B 2 22 ? 34.105 13.392 110.223 1.00 39.27 368 LEU B O 1
ATOM 2547 N N . SER B 2 23 ? 32.979 15.322 110.435 1.00 37.23 369 SER B N 1
ATOM 2548 C CA . SER B 2 23 ? 33.529 15.899 109.231 1.00 37.23 369 SER B CA 1
ATOM 2549 C C . SER B 2 23 ? 33.967 17.289 109.645 1.00 37.23 369 SER B C 1
ATOM 2550 O O . SER B 2 23 ? 33.157 18.086 110.126 1.00 37.23 369 SER B O 1
ATOM 2553 N N . TRP B 2 24 ? 35.250 17.571 109.472 1.00 30.12 370 TRP B N 1
ATOM 2554 C CA . TRP B 2 24 ? 35.793 18.853 109.861 1.00 30.12 370 TRP B CA 1
ATOM 2555 C C . TRP B 2 24 ? 36.059 19.793 108.699 1.00 30.12 370 TRP B C 1
ATOM 2556 O O . TRP B 2 24 ? 36.284 19.355 107.570 1.00 30.12 370 TRP B O 1
ATOM 2567 N N . SER B 2 25 ? 36.008 21.092 108.990 1.00 33.77 371 SER B N 1
ATOM 2568 C CA . SER B 2 25 ? 36.262 22.128 107.994 1.00 33.77 371 SER B CA 1
ATOM 2569 C C . SER B 2 25 ? 37.756 22.146 107.679 1.00 33.77 371 SER B C 1
ATOM 2570 O O . SER B 2 25 ? 38.564 21.610 108.438 1.00 33.77 371 SER B O 1
ATOM 2573 N N . VAL B 2 26 ? 38.130 22.776 106.574 1.00 31.85 372 VAL B N 1
ATOM 2574 C CA . VAL B 2 26 ? 39.529 22.776 106.186 1.00 31.85 372 VAL B CA 1
ATOM 2575 C C . VAL B 2 26 ? 40.254 24.107 106.246 1.00 31.85 372 VAL B C 1
ATOM 2576 O O . VAL B 2 26 ? 39.692 25.143 105.907 1.00 31.85 372 VAL B O 1
ATOM 2580 N N . LYS B 2 27 ? 41.513 24.053 106.676 1.00 39.55 373 LYS B N 1
ATOM 2581 C CA . LYS B 2 27 ? 42.372 25.230 106.785 1.00 39.55 373 LYS B CA 1
ATOM 2582 C C . LYS B 2 27 ? 43.449 25.130 105.721 1.00 39.55 373 LYS B C 1
ATOM 2583 O O . LYS B 2 27 ? 44.153 24.125 105.656 1.00 39.55 373 LYS B O 1
ATOM 2589 N N . LYS B 2 28 ? 43.601 26.169 104.908 1.00 28.51 374 LYS B N 1
ATOM 2590 C CA . LYS B 2 28 ? 44.600 26.138 103.846 1.00 28.51 374 LYS B CA 1
ATOM 2591 C C . LYS B 2 28 ? 45.669 27.245 103.909 1.00 28.51 374 LYS B C 1
ATOM 2592 O O . LYS B 2 28 ? 46.502 27.348 103.012 1.00 28.51 374 LYS B O 1
ATOM 2594 N N . ASP B 2 29 ? 45.652 28.055 104.971 1.00 56.51 375 ASP B N 1
ATOM 2595 C CA . ASP B 2 29 ? 46.614 29.167 105.138 1.00 56.51 375 ASP B CA 1
ATOM 2596 C C . ASP B 2 29 ? 47.370 29.138 106.485 1.00 56.51 375 ASP B C 1
ATOM 2597 O O . ASP B 2 29 ? 46.973 28.445 107.418 1.00 56.51 375 ASP B O 1
ATOM 2602 N N . ASP B 2 30 ? 48.441 29.916 106.587 1.00 50.31 376 ASP B N 1
ATOM 2603 C CA . ASP B 2 30 ? 49.255 29.995 107.803 1.00 50.31 376 ASP B CA 1
ATOM 2604 C C . ASP B 2 30 ? 48.537 30.802 108.880 1.00 50.31 376 ASP B C 1
ATOM 2605 O O . ASP B 2 30 ? 47.468 31.374 108.622 1.00 50.31 376 ASP B O 1
ATOM 2610 N N . PHE B 2 31 ? 49.103 30.812 110.085 1.00 36.31 377 PHE B N 1
ATOM 2611 C CA . PHE B 2 31 ? 48.579 31.583 111.201 1.00 36.31 377 PHE B CA 1
ATOM 2612 C C . PHE B 2 31 ? 49.398 32.853 111.511 1.00 36.31 377 PHE B C 1
ATOM 2613 O O . PHE B 2 31 ? 49.587 33.146 112.679 1.00 36.31 377 PHE B O 1
ATOM 2621 N N . PHE B 2 32 ? 49.955 33.554 110.534 1.00 29.01 378 PHE B N 1
ATOM 2622 C CA . PHE B 2 32 ? 50.671 34.787 110.726 1.00 29.01 378 PHE B CA 1
ATOM 2623 C C . PHE B 2 32 ? 49.743 35.826 110.242 1.00 29.01 378 PHE B C 1
ATOM 2624 O O . PHE B 2 32 ? 49.027 35.613 109.268 1.00 29.01 378 PHE B O 1
ATOM 2632 N N . PRO B 2 33 ? 49.735 37.017 110.872 1.00 34.39 379 PRO B N 1
ATOM 2633 C CA . PRO B 2 33 ? 50.540 37.448 112.028 1.00 34.39 379 PRO B CA 1
ATOM 2634 C C . PRO B 2 33 ? 49.864 37.099 113.324 1.00 34.39 379 PRO B C 1
ATOM 2635 O O . PRO B 2 33 ? 48.633 37.090 113.426 1.00 34.39 379 PRO B O 1
ATOM 2639 N N . TYR B 2 34 ? 50.678 36.805 114.319 1.00 22.89 380 TYR B N 1
ATOM 2640 C CA . TYR B 2 34 ? 50.173 36.521 115.648 1.00 22.89 380 TYR B CA 1
ATOM 2641 C C . TYR B 2 34 ? 49.967 37.844 116.411 1.00 22.89 380 TYR B C 1
ATOM 2642 O O . TYR B 2 34 ? 50.821 38.719 116.380 1.00 22.89 380 TYR B O 1
ATOM 2651 N N . ALA B 2 35 ? 48.838 38.002 117.090 1.00 38.52 381 ALA B N 1
ATOM 2652 C CA . ALA B 2 35 ? 48.562 39.213 117.869 1.00 38.52 381 ALA B CA 1
ATOM 2653 C C . ALA B 2 35 ? 47.682 38.880 119.075 1.00 38.52 381 ALA B C 1
ATOM 2654 O O . ALA B 2 35 ? 46.508 38.504 118.926 1.00 38.52 381 ALA B O 1
ATOM 2656 N N . ASP B 2 36 ? 48.258 38.977 120.272 1.00 37.99 382 ASP B N 1
ATOM 2657 C CA . ASP B 2 36 ? 47.491 38.687 121.483 1.00 37.99 382 ASP B CA 1
ATOM 2658 C C . ASP B 2 36 ? 46.628 39.847 121.982 1.00 37.99 382 ASP B C 1
ATOM 2659 O O . ASP B 2 36 ? 46.178 39.852 123.127 1.00 37.99 382 ASP B O 1
ATOM 2664 N N . GLY B 2 37 ? 46.379 40.818 121.113 1.00 34.46 383 GLY B N 1
ATOM 2665 C CA . GLY B 2 37 ? 45.554 41.943 121.502 1.00 34.46 383 GLY B CA 1
ATOM 2666 C C . GLY B 2 37 ? 45.832 43.183 120.679 1.00 34.46 383 GLY B C 1
ATOM 2667 O O . GLY B 2 37 ? 46.922 43.327 120.126 1.00 34.46 383 GLY B O 1
ATOM 2668 N N . PRO B 2 38 ? 44.850 44.088 120.557 1.00 31.98 384 PRO B N 1
ATOM 2669 C CA . PRO B 2 38 ? 44.964 45.330 119.809 1.00 31.98 384 PRO B CA 1
ATOM 2670 C C . PRO B 2 38 ? 46.248 46.140 119.978 1.00 31.98 384 PRO B C 1
ATOM 2671 O O . PRO B 2 38 ? 46.737 46.361 121.098 1.00 31.98 384 PRO B O 1
ATOM 2675 N N . TYR B 2 39 ? 46.760 46.595 118.835 1.00 34.55 385 TYR B N 1
ATOM 2676 C CA . TYR B 2 39 ? 47.960 47.422 118.761 1.00 34.55 385 TYR B CA 1
ATOM 2677 C C . TYR B 2 39 ? 49.267 46.697 119.069 1.00 34.55 385 TYR B C 1
ATOM 2678 O O . TYR B 2 39 ? 50.329 47.308 119.045 1.00 34.55 385 TYR B O 1
ATOM 2687 N N . MET B 2 40 ? 49.189 45.400 119.363 1.00 37.77 386 MET B N 1
ATOM 2688 C CA . MET B 2 40 ? 50.389 44.601 119.653 1.00 37.77 386 MET B CA 1
ATOM 2689 C C . MET B 2 40 ? 50.561 43.347 118.792 1.00 37.77 386 MET B C 1
ATOM 2690 O O . MET B 2 40 ? 49.793 42.404 118.877 1.00 37.77 386 MET B O 1
ATOM 2695 N N . PHE B 2 41 ? 51.589 43.338 117.966 1.00 45.52 387 PHE B N 1
ATOM 2696 C CA . PHE B 2 41 ? 51.849 42.196 117.110 1.00 45.52 387 PHE B CA 1
ATOM 2697 C C . PHE B 2 41 ? 53.194 41.587 117.407 1.00 45.52 387 PHE B C 1
ATOM 2698 O O . PHE B 2 41 ? 54.157 42.294 117.719 1.00 45.52 387 PHE B O 1
ATOM 2706 N N . TRP B 2 42 ? 53.262 40.270 117.299 1.00 37.92 388 TRP B N 1
ATOM 2707 C CA . TRP B 2 42 ? 54.503 39.585 117.554 1.00 37.92 388 TRP B CA 1
ATOM 2708 C C . TRP B 2 42 ? 55.222 39.442 116.225 1.00 37.92 388 TRP B C 1
ATOM 2709 O O . TRP B 2 42 ? 55.597 38.353 115.835 1.00 37.92 388 TRP B O 1
ATOM 2720 N N . THR B 2 43 ? 55.411 40.552 115.527 1.00 26.04 389 THR B N 1
ATOM 2721 C CA . THR B 2 43 ? 56.091 40.506 114.248 1.00 26.04 389 THR B CA 1
ATOM 2722 C C . THR B 2 43 ? 57.494 41.117 114.278 1.00 26.04 389 THR B C 1
ATOM 2723 O O . THR B 2 43 ? 58.174 41.184 113.256 1.00 26.04 389 THR B O 1
ATOM 2727 N N . GLY B 2 44 ? 57.934 41.535 115.457 1.00 48.58 390 GLY B N 1
ATOM 2728 C CA . GLY B 2 44 ? 59.247 42.144 115.575 1.00 48.58 390 GLY B CA 1
ATOM 2729 C C . GLY B 2 44 ? 60.399 41.163 115.688 1.00 48.58 390 GLY B C 1
ATOM 2730 O O . GLY B 2 44 ? 61.539 41.496 115.340 1.00 48.58 390 GLY B O 1
ATOM 2731 N N . TYR B 2 45 ? 60.117 39.955 116.170 1.00 40.03 391 TYR B N 1
ATOM 2732 C CA . TYR B 2 45 ? 61.167 38.957 116.316 1.00 40.03 391 TYR B CA 1
ATOM 2733 C C . TYR B 2 45 ? 61.516 38.323 114.976 1.00 40.03 391 TYR B C 1
ATOM 2734 O O . TYR B 2 45 ? 62.409 37.476 114.896 1.00 40.03 391 TYR B O 1
ATOM 2743 N N . PHE B 2 46 ? 60.810 38.719 113.923 1.00 32.08 392 PHE B N 1
ATOM 2744 C CA . PHE B 2 46 ? 61.094 38.173 112.611 1.00 32.08 392 PHE B CA 1
ATOM 2745 C C . PHE B 2 46 ? 62.467 38.644 112.182 1.00 32.08 392 PHE B C 1
ATOM 2746 O O . PHE B 2 46 ? 63.102 38.037 111.328 1.00 32.08 392 PHE B O 1
ATOM 2754 N N . SER B 2 47 ? 62.933 39.724 112.799 1.00 43.00 393 SER B N 1
ATOM 2755 C CA . SER B 2 47 ? 64.232 40.278 112.470 1.00 43.00 393 SER B CA 1
ATOM 2756 C C . SER B 2 47 ? 65.089 40.497 113.694 1.00 43.00 393 SER B C 1
ATOM 2757 O O . SER B 2 47 ? 66.256 40.820 113.574 1.00 43.00 393 SER B O 1
ATOM 2760 N N . SER B 2 48 ? 64.527 40.324 114.878 1.00 24.80 394 SER B N 1
ATOM 2761 C CA . SER B 2 48 ? 65.309 40.521 116.084 1.00 24.80 394 SER B CA 1
ATOM 2762 C C . SER B 2 48 ? 66.613 39.716 116.058 1.00 24.80 394 SER B C 1
ATOM 2763 O O . SER B 2 48 ? 66.626 38.542 115.663 1.00 24.80 394 SER B O 1
ATOM 2766 N N . ARG B 2 49 ? 67.707 40.356 116.476 1.00 35.12 395 ARG B N 1
ATOM 2767 C CA . ARG B 2 49 ? 69.030 39.719 116.530 1.00 35.12 395 ARG B CA 1
ATOM 2768 C C . ARG B 2 49 ? 69.552 39.182 115.183 1.00 35.12 395 ARG B C 1
ATOM 2769 O O . ARG B 2 49 ? 69.771 37.981 115.028 1.00 35.12 395 ARG B O 1
ATOM 2777 N N . PRO B 2 50 ? 69.788 40.073 114.206 1.00 33.45 396 PRO B N 1
ATOM 2778 C CA . PRO B 2 50 ? 70.284 39.724 112.866 1.00 33.45 396 PRO B CA 1
ATOM 2779 C C . PRO B 2 50 ? 71.534 38.844 112.872 1.00 33.45 396 PRO B C 1
ATOM 2780 O O . PRO B 2 50 ? 71.614 37.846 112.150 1.00 33.45 396 PRO B O 1
ATOM 2784 N N . ALA B 2 51 ? 72.511 39.239 113.683 1.00 35.95 397 ALA B N 1
ATOM 2785 C CA . ALA B 2 51 ? 73.769 38.521 113.798 1.00 35.95 397 ALA B CA 1
ATOM 2786 C C . ALA B 2 51 ? 73.560 37.052 114.098 1.00 35.95 397 ALA B C 1
ATOM 2787 O O . ALA B 2 51 ? 73.965 36.194 113.319 1.00 35.95 397 ALA B O 1
ATOM 2789 N N . LEU B 2 52 ? 72.932 36.756 115.228 1.00 24.11 398 LEU B N 1
ATOM 2790 C CA . LEU B 2 52 ? 72.699 35.368 115.579 1.00 24.11 398 LEU B CA 1
ATOM 2791 C C . LEU B 2 52 ? 71.921 34.647 114.491 1.00 24.11 398 LEU B C 1
ATOM 2792 O O . LEU B 2 52 ? 72.289 33.547 114.078 1.00 24.11 398 LEU B O 1
ATOM 2797 N N . LYS B 2 53 ? 70.843 35.272 114.027 1.00 29.30 399 LYS B N 1
ATOM 2798 C CA . LYS B 2 53 ? 70.029 34.658 112.994 1.00 29.30 399 LYS B CA 1
ATOM 2799 C C . LYS B 2 53 ? 70.895 34.184 111.829 1.00 29.30 399 LYS B C 1
ATOM 2800 O O . LYS B 2 53 ? 70.712 33.079 111.334 1.00 29.30 399 LYS B O 1
ATOM 2806 N N . ARG B 2 54 ? 71.853 35.007 111.419 1.00 19.93 400 ARG B N 1
ATOM 2807 C CA . ARG B 2 54 ? 72.755 34.665 110.323 1.00 19.93 400 ARG B CA 1
ATOM 2808 C C . ARG B 2 54 ? 73.776 33.595 110.717 1.00 19.93 400 ARG B C 1
ATOM 2809 O O . ARG B 2 54 ? 74.128 32.738 109.909 1.00 19.93 400 ARG B O 1
ATOM 2817 N N . TYR B 2 55 ? 74.249 33.656 111.958 1.00 23.66 401 TYR B N 1
ATOM 2818 C CA . TYR B 2 55 ? 75.232 32.703 112.458 1.00 23.66 401 TYR B CA 1
ATOM 2819 C C . TYR B 2 55 ? 74.677 31.294 112.389 1.00 23.66 401 TYR B C 1
ATOM 2820 O O . TYR B 2 55 ? 75.398 30.347 112.093 1.00 23.66 401 TYR B O 1
ATOM 2829 N N . GLU B 2 56 ? 73.386 31.161 112.667 1.00 32.42 402 GLU B N 1
ATOM 2830 C CA . GLU B 2 56 ? 72.743 29.863 112.643 1.00 32.42 402 GLU B CA 1
ATOM 2831 C C . GLU B 2 56 ? 72.498 29.379 111.229 1.00 32.42 402 GLU B C 1
ATOM 2832 O O . GLU B 2 56 ? 72.915 28.274 110.887 1.00 32.42 402 GLU B O 1
ATOM 2838 N N . ARG B 2 57 ? 71.856 30.188 110.389 1.00 28.92 403 ARG B N 1
ATOM 2839 C CA . ARG B 2 57 ? 71.589 29.718 109.034 1.00 28.92 403 ARG B CA 1
ATOM 2840 C C . ARG B 2 57 ? 72.876 29.385 108.299 1.00 28.92 403 ARG B C 1
ATOM 2841 O O . ARG B 2 57 ? 72.855 28.723 107.266 1.00 28.92 403 ARG B O 1
ATOM 2849 N N . LEU B 2 58 ? 73.993 29.849 108.842 1.00 32.84 404 LEU B N 1
ATOM 2850 C CA . LEU B 2 58 ? 75.299 29.602 108.256 1.00 32.84 404 LEU B CA 1
ATOM 2851 C C . LEU B 2 58 ? 75.832 28.293 108.799 1.00 32.84 404 LEU B C 1
ATOM 2852 O O . LEU B 2 58 ? 76.430 27.505 108.066 1.00 32.84 404 LEU B O 1
ATOM 2857 N N . SER B 2 59 ? 75.617 28.061 110.090 1.00 29.05 405 SER B N 1
ATOM 2858 C CA . SER B 2 59 ? 76.075 26.823 110.702 1.00 29.05 405 SER B CA 1
ATOM 2859 C C . SER B 2 59 ? 75.362 25.642 110.018 1.00 29.05 405 SER B C 1
ATOM 2860 O O . SER B 2 59 ? 75.892 24.513 109.955 1.00 29.05 405 SER B O 1
ATOM 2863 N N . TYR B 2 60 ? 74.163 25.908 109.500 1.00 33.49 406 TYR B N 1
ATOM 2864 C CA . TYR B 2 60 ? 73.410 24.880 108.799 1.00 33.49 406 TYR B CA 1
ATOM 2865 C C . TYR B 2 60 ? 74.192 24.451 107.545 1.00 33.49 406 TYR B C 1
ATOM 2866 O O . TYR B 2 60 ? 74.499 23.270 107.355 1.00 33.49 406 TYR B O 1
ATOM 2875 N N . ASN B 2 61 ? 74.506 25.428 106.698 1.00 31.13 407 ASN B N 1
ATOM 2876 C CA . ASN B 2 61 ? 75.242 25.195 105.467 1.00 31.13 407 ASN B CA 1
ATOM 2877 C C . ASN B 2 61 ? 76.487 24.414 105.802 1.00 31.13 407 ASN B C 1
ATOM 2878 O O . ASN B 2 61 ? 76.888 23.518 105.066 1.00 31.13 407 ASN B O 1
ATOM 2883 N N . PHE B 2 62 ? 77.079 24.767 106.938 1.00 37.86 408 PHE B N 1
ATOM 2884 C CA . PHE B 2 62 ? 78.311 24.158 107.407 1.00 37.86 408 PHE B CA 1
ATOM 2885 C C . PHE B 2 62 ? 78.149 22.720 107.889 1.00 37.86 408 PHE B C 1
ATOM 2886 O O . PHE B 2 62 ? 78.911 21.842 107.481 1.00 37.86 408 PHE B O 1
ATOM 2894 N N . LEU B 2 63 ? 77.174 22.481 108.758 1.00 23.88 409 LEU B N 1
ATOM 2895 C CA . LEU B 2 63 ? 76.935 21.137 109.270 1.00 23.88 409 LEU B CA 1
ATOM 2896 C C . LEU B 2 63 ? 76.688 20.186 108.089 1.00 23.88 409 LEU B C 1
ATOM 2897 O O . LEU B 2 63 ? 77.147 19.042 108.078 1.00 23.88 409 LEU B O 1
ATOM 2902 N N . GLN B 2 64 ? 75.950 20.676 107.101 1.00 37.76 410 GLN B N 1
ATOM 2903 C CA . GLN B 2 64 ? 75.631 19.908 105.908 1.00 37.76 410 GLN B CA 1
ATOM 2904 C C . GLN B 2 64 ? 76.905 19.429 105.234 1.00 37.76 410 GLN B C 1
ATOM 2905 O O . GLN B 2 64 ? 77.094 18.236 105.014 1.00 37.76 410 GLN B O 1
ATOM 2911 N N . VAL B 2 65 ? 77.759 20.382 104.885 1.00 20.74 411 VAL B N 1
ATOM 2912 C CA . VAL B 2 65 ? 79.027 20.086 104.258 1.00 20.74 411 VAL B CA 1
ATOM 2913 C C . VAL B 2 65 ? 79.755 19.092 105.136 1.00 20.74 411 VAL B C 1
ATOM 2914 O O . VAL B 2 65 ? 80.335 18.142 104.649 1.00 20.74 411 VAL B O 1
ATOM 2918 N N . CYS B 2 66 ? 79.709 19.311 106.443 1.00 27.36 412 CYS B N 1
ATOM 2919 C CA . CYS B 2 66 ? 80.355 18.411 107.398 1.00 27.36 412 CYS B CA 1
ATOM 2920 C C . CYS B 2 66 ? 79.757 17.010 107.233 1.00 27.36 412 CYS B C 1
ATOM 2921 O O . CYS B 2 66 ? 80.492 16.031 107.114 1.00 27.36 412 CYS B O 1
ATOM 2924 N N . ASN B 2 67 ? 78.427 16.920 107.213 1.00 33.05 413 ASN B N 1
ATOM 2925 C CA . ASN B 2 67 ? 77.750 15.639 107.049 1.00 33.05 413 ASN B CA 1
ATOM 2926 C C . ASN B 2 67 ? 78.141 14.941 105.761 1.00 33.05 413 ASN B C 1
ATOM 2927 O O . ASN B 2 67 ? 78.553 13.780 105.782 1.00 33.05 413 ASN B O 1
ATOM 2932 N N . GLN B 2 68 ? 78.005 15.645 104.638 1.00 30.81 414 GLN B N 1
ATOM 2933 C CA . GLN B 2 68 ? 78.331 15.071 103.342 1.00 30.81 414 GLN B CA 1
ATOM 2934 C C . GLN B 2 68 ? 79.741 14.524 103.292 1.00 30.81 414 GLN B C 1
ATOM 2935 O O . GLN B 2 68 ? 79.964 13.497 102.680 1.00 30.81 414 GLN B O 1
ATOM 2941 N N . LEU B 2 69 ? 80.702 15.195 103.920 1.00 31.06 415 LEU B N 1
ATOM 2942 C CA . LEU B 2 69 ? 82.077 14.697 103.873 1.00 31.06 415 LEU B CA 1
ATOM 2943 C C . LEU B 2 69 ? 82.319 13.448 104.723 1.00 31.06 415 LEU B C 1
ATOM 2944 O O . LEU B 2 69 ? 83.112 12.570 104.355 1.00 31.06 415 LEU B O 1
ATOM 2949 N N . GLU B 2 70 ? 81.639 13.383 105.863 1.00 30.49 416 GLU B N 1
ATOM 2950 C CA . GLU B 2 70 ? 81.755 12.255 106.772 1.00 30.49 416 GLU B CA 1
ATOM 2951 C C . GLU B 2 70 ? 81.186 11.037 106.046 1.00 30.49 416 GLU B C 1
ATOM 2952 O O . GLU B 2 70 ? 81.651 9.916 106.230 1.00 30.49 416 GLU B O 1
ATOM 2958 N N . ALA B 2 71 ? 80.187 11.279 105.202 1.00 28.51 417 ALA B N 1
ATOM 2959 C CA . ALA B 2 71 ? 79.533 10.223 104.444 1.00 28.51 417 ALA B CA 1
ATOM 2960 C C . ALA B 2 71 ? 80.410 9.695 103.323 1.00 28.51 417 ALA B C 1
ATOM 2961 O O . ALA B 2 71 ? 80.474 8.492 103.086 1.00 28.51 417 ALA B O 1
ATOM 2963 N N . LEU B 2 72 ? 81.081 10.600 102.626 1.00 40.64 418 LEU B N 1
ATOM 2964 C CA . LEU B 2 72 ? 81.961 10.220 101.527 1.00 40.64 418 LEU B CA 1
ATOM 2965 C C . LEU B 2 72 ? 83.246 9.503 101.997 1.00 40.64 418 LEU B C 1
ATOM 2966 O O . LEU B 2 72 ? 83.767 8.639 101.292 1.00 40.64 418 LEU B O 1
ATOM 2971 N N . ALA B 2 73 ? 83.757 9.849 103.178 1.00 56.62 419 ALA B N 1
ATOM 2972 C CA . ALA B 2 73 ? 84.952 9.176 103.708 1.00 56.62 419 ALA B CA 1
ATOM 2973 C C . ALA B 2 73 ? 84.487 7.964 104.524 1.00 56.62 419 ALA B C 1
ATOM 2974 O O . ALA B 2 73 ? 83.413 8.013 105.133 1.00 56.62 419 ALA B O 1
ATOM 2976 N N . GLY B 2 74 ? 85.264 6.881 104.561 1.00 69.65 420 GLY B N 1
ATOM 2977 C CA . GLY B 2 74 ? 84.802 5.728 105.333 1.00 69.65 420 GLY B CA 1
ATOM 2978 C C . GLY B 2 74 ? 85.650 5.272 106.516 1.00 69.65 420 GLY B C 1
ATOM 2979 O O . GLY B 2 74 ? 86.063 4.102 106.533 1.00 69.65 420 GLY B O 1
ATOM 2980 N N . PRO B 2 75 ? 85.901 6.134 107.531 1.00 96.50 421 PRO B N 1
ATOM 2981 C CA . PRO B 2 75 ? 86.720 5.768 108.700 1.00 96.50 421 PRO B CA 1
ATOM 2982 C C . PRO B 2 75 ? 86.280 4.475 109.418 1.00 96.50 421 PRO B C 1
ATOM 2983 O O . PRO B 2 75 ? 86.719 4.282 110.592 1.00 96.50 421 PRO B O 1
ATOM 2987 N N . ALA B 2 76 ? 85.527 3.667 108.801 1.00 73.20 422 ALA B N 1
ATOM 2988 N N . GLY C 3 1 ? 87.540 13.717 114.974 1.00 30.59 431 GLY C N 1
ATOM 2989 C CA . GLY C 3 1 ? 86.570 14.479 114.140 1.00 30.59 431 GLY C CA 1
ATOM 2990 C C . GLY C 3 1 ? 85.120 14.128 114.438 1.00 30.59 431 GLY C C 1
ATOM 2991 O O . GLY C 3 1 ? 84.676 13.032 114.101 1.00 30.59 431 GLY C O 1
ATOM 2992 N N . ASP C 3 2 ? 84.367 15.049 115.046 1.00 52.04 432 ASP C N 1
ATOM 2993 C CA . ASP C 3 2 ? 82.966 14.764 115.386 1.00 52.04 432 ASP C CA 1
ATOM 2994 C C . ASP C 3 2 ? 81.905 15.788 114.954 1.00 52.04 432 ASP C C 1
ATOM 2995 O O . ASP C 3 2 ? 81.933 16.959 115.363 1.00 52.04 432 ASP C O 1
ATOM 3000 N N . SER C 3 3 ? 80.948 15.318 114.156 1.00 26.31 433 SER C N 1
ATOM 3001 C CA . SER C 3 3 ? 79.867 16.158 113.663 1.00 26.31 433 SER C CA 1
ATOM 3002 C C . SER C 3 3 ? 78.701 16.230 114.637 1.00 26.31 433 SER C C 1
ATOM 3003 O O . SER C 3 3 ? 77.806 17.033 114.445 1.00 26.31 433 SER C O 1
ATOM 3006 N N . ALA C 3 4 ? 78.719 15.394 115.676 1.00 23.91 434 ALA C N 1
ATOM 3007 C CA . ALA C 3 4 ? 77.640 15.341 116.678 1.00 23.91 434 ALA C CA 1
ATOM 3008 C C . ALA C 3 4 ? 77.423 16.657 117.422 1.00 23.91 434 ALA C C 1
ATOM 3009 O O . ALA C 3 4 ? 76.291 17.135 117.546 1.00 23.91 434 ALA C O 1
ATOM 3011 N N . PRO C 3 5 ? 78.510 17.254 117.938 1.00 32.86 435 PRO C N 1
ATOM 3012 C CA . PRO C 3 5 ? 78.394 18.519 118.664 1.00 32.86 435 PRO C CA 1
ATOM 3013 C C . PRO C 3 5 ? 77.722 19.654 117.886 1.00 32.86 435 PRO C C 1
ATOM 3014 O O . PRO C 3 5 ? 76.923 20.400 118.438 1.00 32.86 435 PRO C O 1
ATOM 3018 N N . LEU C 3 6 ? 78.019 19.783 116.607 1.00 23.76 436 LEU C N 1
ATOM 3019 C CA . LEU C 3 6 ? 77.400 20.845 115.854 1.00 23.76 436 LEU C CA 1
ATOM 3020 C C . LEU C 3 6 ? 75.933 20.551 115.534 1.00 23.76 436 LEU C C 1
ATOM 3021 O O . LEU C 3 6 ? 75.111 21.470 115.517 1.00 23.76 436 LEU C O 1
ATOM 3026 N N . ASN C 3 7 ? 75.599 19.282 115.283 1.00 29.06 437 ASN C N 1
ATOM 3027 C CA . ASN C 3 7 ? 74.214 18.882 114.963 1.00 29.06 437 ASN C CA 1
ATOM 3028 C C . ASN C 3 7 ? 73.298 19.163 116.140 1.00 29.06 437 ASN C C 1
ATOM 3029 O O . ASN C 3 7 ? 72.127 19.506 115.984 1.00 29.06 437 ASN C O 1
ATOM 3034 N N . GLU C 3 8 ? 73.863 18.995 117.325 1.00 30.57 438 GLU C N 1
ATOM 3035 C CA . GLU C 3 8 ? 73.178 19.219 118.585 1.00 30.57 438 GLU C CA 1
ATOM 3036 C C . GLU C 3 8 ? 72.934 20.712 118.853 1.00 30.57 438 GLU C C 1
ATOM 3037 O O . GLU C 3 8 ? 71.846 21.097 119.257 1.00 30.57 438 GLU C O 1
ATOM 3043 N N . ALA C 3 9 ? 73.958 21.542 118.636 1.00 32.72 439 ALA C N 1
ATOM 3044 C CA . ALA C 3 9 ? 73.859 22.982 118.849 1.00 32.72 439 ALA C CA 1
ATOM 3045 C C . ALA C 3 9 ? 72.871 23.615 117.857 1.00 32.72 439 ALA C C 1
ATOM 3046 O O . ALA C 3 9 ? 72.142 24.555 118.192 1.00 32.72 439 ALA C O 1
ATOM 3048 N N . MET C 3 10 ? 72.851 23.102 116.632 1.00 34.03 440 MET C N 1
ATOM 3049 C CA . MET C 3 10 ? 71.915 23.589 115.626 1.00 34.03 440 MET C CA 1
ATOM 3050 C C . MET C 3 10 ? 70.489 23.245 116.066 1.00 34.03 440 MET C C 1
ATOM 3051 O O . MET C 3 10 ? 69.533 23.937 115.738 1.00 34.03 440 MET C O 1
ATOM 3056 N N . ALA C 3 11 ? 70.344 22.153 116.803 1.00 32.04 441 ALA C N 1
ATOM 3057 C CA . ALA C 3 11 ? 69.035 21.763 117.291 1.00 32.04 441 ALA C CA 1
ATOM 3058 C C . ALA C 3 11 ? 68.616 22.754 118.380 1.00 32.04 441 ALA C C 1
ATOM 3059 O O . ALA C 3 11 ? 67.509 23.290 118.356 1.00 32.04 441 ALA C O 1
ATOM 3061 N N . VAL C 3 12 ? 69.517 22.999 119.327 1.00 28.49 442 VAL C N 1
ATOM 3062 C CA . VAL C 3 12 ? 69.253 23.916 120.421 1.00 28.49 442 VAL C CA 1
ATOM 3063 C C . VAL C 3 12 ? 68.809 25.262 119.881 1.00 28.49 442 VAL C C 1
ATOM 3064 O O . VAL C 3 12 ? 67.780 25.805 120.290 1.00 28.49 442 VAL C O 1
ATOM 3068 N N . LEU C 3 13 ? 69.578 25.805 118.950 1.00 36.80 443 LEU C N 1
ATOM 3069 C CA . LEU C 3 13 ? 69.232 27.100 118.410 1.00 36.80 443 LEU C CA 1
ATOM 3070 C C . LEU C 3 13 ? 67.872 27.106 117.724 1.00 36.80 443 LEU C C 1
ATOM 3071 O O . LEU C 3 13 ? 67.327 28.162 117.398 1.00 36.80 443 LEU C O 1
ATOM 3076 N N . GLN C 3 14 ? 67.303 25.934 117.513 1.00 29.87 444 GLN C N 1
ATOM 3077 C CA . GLN C 3 14 ? 66.018 25.878 116.859 1.00 29.87 444 GLN C CA 1
ATOM 3078 C C . GLN C 3 14 ? 64.911 26.148 117.839 1.00 29.87 444 GLN C C 1
ATOM 3079 O O . GLN C 3 14 ? 63.753 26.270 117.457 1.00 29.87 444 GLN C O 1
ATOM 3085 N N . HIS C 3 15 ? 65.257 26.245 119.115 1.00 45.85 445 HIS C N 1
ATOM 3086 C CA . HIS C 3 15 ? 64.267 26.533 120.155 1.00 45.85 445 HIS C CA 1
ATOM 3087 C C . HIS C 3 15 ? 63.438 27.762 119.744 1.00 45.85 445 HIS C C 1
ATOM 3088 O O . HIS C 3 15 ? 63.783 28.443 118.773 1.00 45.85 445 HIS C O 1
ATOM 3095 N N . HIS C 3 16 ? 62.378 28.059 120.498 1.00 34.08 446 HIS C N 1
ATOM 3096 C CA . HIS C 3 16 ? 61.539 29.217 120.155 1.00 34.08 446 HIS C CA 1
ATOM 3097 C C . HIS C 3 16 ? 61.957 30.538 120.797 1.00 34.08 446 HIS C C 1
ATOM 3098 O O . HIS C 3 16 ? 61.421 31.591 120.470 1.00 34.08 446 HIS C O 1
ATOM 3105 N N . ASP C 3 17 ? 62.934 30.473 121.688 1.00 43.73 447 ASP C N 1
ATOM 3106 C CA . ASP C 3 17 ? 63.437 31.655 122.342 1.00 43.73 447 ASP C CA 1
ATOM 3107 C C . ASP C 3 17 ? 64.859 31.903 121.884 1.00 43.73 447 ASP C C 1
ATOM 3108 O O . ASP C 3 17 ? 65.472 32.884 122.301 1.00 43.73 447 ASP C O 1
ATOM 3113 N N . ALA C 3 18 ? 65.395 31.015 121.051 1.00 38.07 448 ALA C N 1
ATOM 3114 C CA . ALA C 3 18 ? 66.777 31.164 120.569 1.00 38.07 448 ALA C CA 1
ATOM 3115 C C . ALA C 3 18 ? 66.961 31.981 119.279 1.00 38.07 448 ALA C C 1
ATOM 3116 O O . ALA C 3 18 ? 67.267 33.163 119.333 1.00 38.07 448 ALA C O 1
ATOM 3118 N N . VAL C 3 19 ? 66.777 31.339 118.129 1.00 31.06 449 VAL C N 1
ATOM 3119 C CA . VAL C 3 19 ? 66.927 31.984 116.837 1.00 31.06 449 VAL C CA 1
ATOM 3120 C C . VAL C 3 19 ? 65.953 33.133 116.698 1.00 31.06 449 VAL C C 1
ATOM 3121 O O . VAL C 3 19 ? 66.224 34.073 115.966 1.00 31.06 449 VAL C O 1
ATOM 3125 N N . SER C 3 20 ? 64.815 33.049 117.376 1.00 27.58 450 SER C N 1
ATOM 3126 C CA . SER C 3 20 ? 63.796 34.101 117.341 1.00 27.58 450 SER C CA 1
ATOM 3127 C C . SER C 3 20 ? 64.374 35.344 118.045 1.00 27.58 450 SER C C 1
ATOM 3128 O O . SER C 3 20 ? 63.835 36.451 117.942 1.00 27.58 450 SER C O 1
ATOM 3131 N N . GLY C 3 21 ? 65.486 35.129 118.752 1.00 32.82 451 GLY C N 1
ATOM 3132 C CA . GLY C 3 21 ? 66.170 36.189 119.472 1.00 32.82 451 GLY C CA 1
ATOM 3133 C C . GLY C 3 21 ? 65.360 36.715 120.627 1.00 32.82 451 GLY C C 1
ATOM 3134 O O . GLY C 3 21 ? 65.520 37.864 121.028 1.00 32.82 451 GLY C O 1
ATOM 3135 N N . THR C 3 22 ? 64.498 35.871 121.177 1.00 21.39 452 THR C N 1
ATOM 3136 C CA . THR C 3 22 ? 63.651 36.297 122.272 1.00 21.39 452 THR C CA 1
ATOM 3137 C C . THR C 3 22 ? 64.122 35.850 123.632 1.00 21.39 452 THR C C 1
ATOM 3138 O O . THR C 3 22 ? 63.330 35.678 124.550 1.00 21.39 452 THR C O 1
ATOM 3142 N N . SER C 3 23 ? 65.424 35.679 123.771 1.00 29.46 453 SER C N 1
ATOM 3143 C CA . SER C 3 23 ? 65.979 35.273 125.050 1.00 29.46 453 SER C CA 1
ATOM 3144 C C . SER C 3 23 ? 66.864 36.396 125.568 1.00 29.46 453 SER C C 1
ATOM 3145 O O . SER C 3 23 ? 67.173 37.344 124.845 1.00 29.46 453 SER C O 1
ATOM 3148 N N . ARG C 3 24 ? 67.258 36.285 126.828 1.00 33.89 454 ARG C N 1
ATOM 3149 C CA . ARG C 3 24 ? 68.118 37.278 127.427 1.00 33.89 454 ARG C CA 1
ATOM 3150 C C . ARG C 3 24 ? 69.508 37.244 126.802 1.00 33.89 454 ARG C C 1
ATOM 3151 O O . ARG C 3 24 ? 69.916 36.239 126.197 1.00 33.89 454 ARG C O 1
ATOM 3159 N N . GLN C 3 25 ? 70.214 38.364 126.948 1.00 29.34 455 GLN C N 1
ATOM 3160 C CA . GLN C 3 25 ? 71.553 38.537 126.410 1.00 29.34 455 GLN C CA 1
ATOM 3161 C C . GLN C 3 25 ? 72.524 37.418 126.787 1.00 29.34 455 GLN C C 1
ATOM 3162 O O . GLN C 3 25 ? 73.233 36.908 125.919 1.00 29.34 455 GLN C O 1
ATOM 3168 N N . HIS C 3 26 ? 72.580 37.025 128.056 1.00 29.83 456 HIS C N 1
ATOM 3169 C CA . HIS C 3 26 ? 73.511 35.956 128.392 1.00 29.83 456 HIS C CA 1
ATOM 3170 C C . HIS C 3 26 ? 73.159 34.616 127.744 1.00 29.83 456 HIS C C 1
ATOM 3171 O O . HIS C 3 26 ? 74.059 33.836 127.404 1.00 29.83 456 HIS C O 1
ATOM 3178 N N . VAL C 3 27 ? 71.864 34.352 127.563 1.00 21.92 457 VAL C N 1
ATOM 3179 C CA . VAL C 3 27 ? 71.432 33.114 126.922 1.00 21.92 457 VAL C CA 1
ATOM 3180 C C . VAL C 3 27 ? 71.739 33.224 125.433 1.00 21.92 457 VAL C C 1
ATOM 3181 O O . VAL C 3 27 ? 72.053 32.241 124.784 1.00 21.92 457 VAL C O 1
ATOM 3185 N N . ALA C 3 28 ? 71.660 34.437 124.897 1.00 30.33 458 ALA C N 1
ATOM 3186 C CA . ALA C 3 28 ? 71.996 34.669 123.494 1.00 30.33 458 ALA C CA 1
ATOM 3187 C C . ALA C 3 28 ? 73.519 34.505 123.291 1.00 30.33 458 ALA C C 1
ATOM 3188 O O . ALA C 3 28 ? 73.974 34.163 122.206 1.00 30.33 458 ALA C O 1
ATOM 3190 N N . ASN C 3 29 ? 74.305 34.762 124.333 1.00 25.45 459 ASN C N 1
ATOM 3191 C CA . ASN C 3 29 ? 75.745 34.608 124.234 1.00 25.45 459 ASN C CA 1
ATOM 3192 C C . ASN C 3 29 ? 76.095 33.119 124.326 1.00 25.45 459 ASN C C 1
ATOM 3193 O O . ASN C 3 29 ? 76.914 32.621 123.561 1.00 25.45 459 ASN C O 1
ATOM 3198 N N . ASP C 3 30 ? 75.467 32.405 125.253 1.00 30.01 460 ASP C N 1
ATOM 3199 C CA . ASP C 3 30 ? 75.738 30.982 125.421 1.00 30.01 460 ASP C CA 1
ATOM 3200 C C . ASP C 3 30 ? 75.234 30.177 124.221 1.00 30.01 460 ASP C C 1
ATOM 3201 O O . ASP C 3 30 ? 75.709 29.068 123.978 1.00 30.01 460 ASP C O 1
ATOM 3206 N N . TYR C 3 31 ? 74.277 30.726 123.475 1.00 27.99 461 TYR C N 1
ATOM 3207 C CA . TYR C 3 31 ? 73.768 30.023 122.303 1.00 27.99 461 TYR C CA 1
ATOM 3208 C C . TYR C 3 31 ? 74.866 30.023 121.256 1.00 27.99 461 TYR C C 1
ATOM 3209 O O . TYR C 3 31 ? 75.206 28.977 120.686 1.00 27.99 461 TYR C O 1
ATOM 3218 N N . ALA C 3 32 ? 75.418 31.208 121.005 1.00 34.66 462 ALA C N 1
ATOM 3219 C CA . ALA C 3 32 ? 76.490 31.364 120.029 1.00 34.66 462 ALA C CA 1
ATOM 3220 C C . ALA C 3 32 ? 77.701 30.552 120.473 1.00 34.66 462 ALA C C 1
ATOM 3221 O O . ALA C 3 32 ? 78.429 30.003 119.642 1.00 34.66 462 ALA C O 1
ATOM 3223 N N . ARG C 3 33 ? 77.904 30.480 121.785 1.00 30.82 463 ARG C N 1
ATOM 3224 C CA . ARG C 3 33 ? 79.006 29.723 122.351 1.00 30.82 463 ARG C CA 1
ATOM 3225 C C . ARG C 3 33 ? 78.892 28.236 122.010 1.00 30.82 463 ARG C C 1
ATOM 3226 O O . ARG C 3 33 ? 79.874 27.626 121.601 1.00 30.82 463 ARG C O 1
ATOM 3228 N N . GLN C 3 34 ? 77.706 27.653 122.182 1.00 37.66 464 GLN C N 1
ATOM 3229 C CA . GLN C 3 34 ? 77.493 26.232 121.862 1.00 37.66 464 GLN C CA 1
ATOM 3230 C C . GLN C 3 34 ? 77.775 25.967 120.387 1.00 37.66 464 GLN C C 1
ATOM 3231 O O . GLN C 3 34 ? 78.261 24.895 120.032 1.00 37.66 464 GLN C O 1
ATOM 3237 N N . LEU C 3 35 ? 77.450 26.938 119.536 1.00 28.49 465 LEU C N 1
ATOM 3238 C CA . LEU C 3 35 ? 77.688 26.819 118.102 1.00 28.49 465 LEU C CA 1
ATOM 3239 C C . LEU C 3 35 ? 79.161 26.901 117.751 1.00 28.49 465 LEU C C 1
ATOM 3240 O O . LEU C 3 35 ? 79.639 26.180 116.891 1.00 28.49 465 LEU C O 1
ATOM 3245 N N . SER C 3 36 ? 79.868 27.820 118.392 1.00 20.28 466 SER C N 1
ATOM 3246 C CA . SER C 3 36 ? 81.282 27.982 118.127 1.00 20.28 466 SER C CA 1
ATOM 3247 C C . SER C 3 36 ? 82.000 26.672 118.445 1.00 20.28 466 SER C C 1
ATOM 3248 O O . SER C 3 36 ? 82.816 26.178 117.665 1.00 20.28 466 SER C O 1
ATOM 3251 N N . GLU C 3 37 ? 81.678 26.102 119.595 1.00 36.90 467 GLU C N 1
ATOM 3252 C CA . GLU C 3 37 ? 82.304 24.864 120.010 1.00 36.90 467 GLU C CA 1
ATOM 3253 C C . GLU C 3 37 ? 81.921 23.628 119.192 1.00 36.90 467 GLU C C 1
ATOM 3254 O O . GLU C 3 37 ? 82.553 22.578 119.317 1.00 36.90 467 GLU C O 1
ATOM 3260 N N . GLY C 3 38 ? 80.904 23.756 118.348 1.00 30.34 468 GLY C N 1
ATOM 3261 C CA . GLY C 3 38 ? 80.503 22.642 117.509 1.00 30.34 468 GLY C CA 1
ATOM 3262 C C . GLY C 3 38 ? 81.238 22.678 116.175 1.00 30.34 468 GLY C C 1
ATOM 3263 O O . GLY C 3 38 ? 81.349 21.666 115.474 1.00 30.34 468 GLY C O 1
ATOM 3264 N N . TRP C 3 39 ? 81.747 23.858 115.828 1.00 34.96 469 TRP C N 1
ATOM 3265 C CA . TRP C 3 39 ? 82.474 24.066 114.581 1.00 34.96 469 TRP C CA 1
ATOM 3266 C C . TRP C 3 39 ? 83.873 23.455 114.575 1.00 34.96 469 TRP C C 1
ATOM 3267 O O . TRP C 3 39 ? 84.403 23.133 113.520 1.00 34.96 469 TRP C O 1
ATOM 3278 N N . ARG C 3 40 ? 84.473 23.303 115.744 1.00 32.17 470 ARG C N 1
ATOM 3279 C CA . ARG C 3 40 ? 85.809 22.739 115.799 1.00 32.17 470 ARG C CA 1
ATOM 3280 C C . ARG C 3 40 ? 85.842 21.257 115.419 1.00 32.17 470 ARG C C 1
ATOM 3281 O O . ARG C 3 40 ? 86.469 20.877 114.432 1.00 32.17 470 ARG C O 1
ATOM 3283 N N . PRO C 3 41 ? 85.142 20.406 116.179 1.00 24.89 471 PRO C N 1
ATOM 3284 C CA . PRO C 3 41 ? 85.150 18.990 115.841 1.00 24.89 471 PRO C CA 1
ATOM 3285 C C . PRO C 3 41 ? 84.784 18.729 114.401 1.00 24.89 471 PRO C C 1
ATOM 3286 O O . PRO C 3 41 ? 85.266 17.766 113.821 1.00 24.89 471 PRO C O 1
ATOM 3290 N N . CYS C 3 42 ? 83.949 19.593 113.818 1.00 29.98 472 CYS C N 1
ATOM 3291 C CA . CYS C 3 42 ? 83.529 19.398 112.427 1.00 29.98 472 CYS C CA 1
ATOM 3292 C C . CYS C 3 42 ? 84.618 19.647 111.404 1.00 29.98 472 CYS C C 1
ATOM 3293 O O . CYS C 3 42 ? 84.725 18.903 110.420 1.00 29.98 472 CYS C O 1
ATOM 3296 N N . GLU C 3 43 ? 85.417 20.692 111.616 1.00 46.30 473 GLU C N 1
ATOM 3297 C CA . GLU C 3 43 ? 86.496 20.974 110.682 1.00 46.30 473 GLU C CA 1
ATOM 3298 C C . GLU C 3 43 ? 87.614 19.964 110.893 1.00 46.30 473 GLU C C 1
ATOM 3299 O O . GLU C 3 43 ? 88.465 19.772 110.022 1.00 46.30 473 GLU C O 1
ATOM 3305 N N . VAL C 3 44 ? 87.600 19.309 112.048 1.00 37.87 474 VAL C N 1
ATOM 3306 C CA . VAL C 3 44 ? 88.571 18.271 112.307 1.00 37.87 474 VAL C CA 1
ATOM 3307 C C . VAL C 3 44 ? 88.125 17.151 111.372 1.00 37.87 474 VAL C C 1
ATOM 3308 O O . VAL C 3 44 ? 88.919 16.604 110.616 1.00 37.87 474 VAL C O 1
ATOM 3312 N N . LEU C 3 45 ? 86.835 16.833 111.412 1.00 36.81 475 LEU C N 1
ATOM 3313 C CA . LEU C 3 45 ? 86.271 15.784 110.566 1.00 36.81 475 LEU C CA 1
ATOM 3314 C C . LEU C 3 45 ? 86.503 16.097 109.088 1.00 36.81 475 LEU C C 1
ATOM 3315 O O . LEU C 3 45 ? 86.799 15.202 108.272 1.00 36.81 475 LEU C O 1
ATOM 3320 N N . MET C 3 46 ? 86.358 17.378 108.754 1.00 45.82 476 MET C N 1
ATOM 3321 C CA . MET C 3 46 ? 86.527 17.848 107.384 1.00 45.82 476 MET C CA 1
ATOM 3322 C C . MET C 3 46 ? 87.980 17.748 106.927 1.00 45.82 476 MET C C 1
ATOM 3323 O O . MET C 3 46 ? 88.259 17.553 105.747 1.00 45.82 476 MET C O 1
ATOM 3328 N N . SER C 3 47 ? 88.916 17.883 107.854 1.00 47.61 477 SER C N 1
ATOM 3329 C CA . SER C 3 47 ? 90.301 17.754 107.467 1.00 47.61 477 SER C CA 1
ATOM 3330 C C . SER C 3 47 ? 90.567 16.291 107.103 1.00 47.61 477 SER C C 1
ATOM 3331 O O . SER C 3 47 ? 91.051 16.001 106.004 1.00 47.61 477 SER C O 1
ATOM 3334 N N . ASN C 3 48 ? 90.234 15.367 108.002 1.00 38.42 478 ASN C N 1
ATOM 3335 C CA . ASN C 3 48 ? 90.449 13.950 107.723 1.00 38.42 478 ASN C CA 1
ATOM 3336 C C . ASN C 3 48 ? 89.752 13.527 106.433 1.00 38.42 478 ASN C C 1
ATOM 3337 O O . ASN C 3 48 ? 90.338 12.828 105.598 1.00 38.42 478 ASN C O 1
ATOM 3342 N N . ALA C 3 49 ? 88.510 13.966 106.265 1.00 26.80 479 ALA C N 1
ATOM 3343 C CA . ALA C 3 49 ? 87.757 13.623 105.072 1.00 26.80 479 ALA C CA 1
ATOM 3344 C C . ALA C 3 49 ? 88.531 13.978 103.805 1.00 26.80 479 ALA C C 1
ATOM 3345 O O . ALA C 3 49 ? 88.741 13.129 102.935 1.00 26.80 479 ALA C O 1
ATOM 3347 N N . LEU C 3 50 ? 88.958 15.235 103.710 1.00 38.17 480 LEU C N 1
ATOM 3348 C CA . LEU C 3 50 ? 89.696 15.722 102.546 1.00 38.17 480 LEU C CA 1
ATOM 3349 C C . LEU C 3 50 ? 91.051 15.065 102.380 1.00 38.17 480 LEU C C 1
ATOM 3350 O O . LEU C 3 50 ? 91.394 14.607 101.286 1.00 38.17 480 LEU C O 1
ATOM 3355 N N . ALA C 3 51 ? 91.838 15.042 103.449 1.00 36.60 481 ALA C N 1
ATOM 3356 C CA . ALA C 3 51 ? 93.148 14.411 103.376 1.00 36.60 481 ALA C CA 1
ATOM 3357 C C . ALA C 3 51 ? 92.944 13.037 102.747 1.00 36.60 481 ALA C C 1
ATOM 3358 O O . ALA C 3 51 ? 93.666 12.648 101.831 1.00 36.60 481 ALA C O 1
ATOM 3360 N N . HIS C 3 52 ? 91.939 12.313 103.225 1.00 41.66 482 HIS C N 1
ATOM 3361 C CA . HIS C 3 52 ? 91.672 10.992 102.682 1.00 41.66 482 HIS C CA 1
ATOM 3362 C C . HIS C 3 52 ? 91.270 11.077 101.209 1.00 41.66 482 HIS C C 1
ATOM 3363 O O . HIS C 3 52 ? 91.871 10.432 100.353 1.00 41.66 482 HIS C O 1
ATOM 3370 N N . LEU C 3 53 ? 90.269 11.886 100.901 1.00 28.81 483 LEU C N 1
ATOM 3371 C CA . LEU C 3 53 ? 89.827 11.992 99.522 1.00 28.81 483 LEU C CA 1
ATOM 3372 C C . LEU C 3 53 ? 90.836 12.548 98.494 1.00 28.81 483 LEU C C 1
ATOM 3373 O O . LEU C 3 53 ? 90.796 12.150 97.331 1.00 28.81 483 LEU C O 1
ATOM 3378 N N . SER C 3 54 ? 91.732 13.447 98.905 1.00 39.86 484 SER C N 1
ATOM 3379 C CA . SER C 3 54 ? 92.700 14.035 97.975 1.00 39.86 484 SER C CA 1
ATOM 3380 C C . SER C 3 54 ? 94.162 13.604 98.173 1.00 39.86 484 SER C C 1
ATOM 3381 O O . SER C 3 54 ? 95.006 13.833 97.308 1.00 39.86 484 SER C O 1
ATOM 3384 N N . GLY C 3 55 ? 94.473 12.994 99.308 1.00 57.31 485 GLY C N 1
ATOM 3385 C CA . GLY C 3 55 ? 95.837 12.545 99.533 1.00 57.31 485 GLY C CA 1
ATOM 3386 C C . GLY C 3 55 ? 96.795 13.667 99.868 1.00 57.31 485 GLY C C 1
ATOM 3387 O O . GLY C 3 55 ? 97.920 13.429 100.314 1.00 57.31 485 GLY C O 1
ATOM 3388 N N . LEU C 3 56 ? 96.348 14.897 99.665 1.00 58.17 486 LEU C N 1
ATOM 3389 C CA . LEU C 3 56 ? 97.168 16.073 99.944 1.00 58.17 486 LEU C CA 1
ATOM 3390 C C . LEU C 3 56 ? 97.799 16.030 101.367 1.00 58.17 486 LEU C C 1
ATOM 3391 O O . LEU C 3 56 ? 97.118 15.720 102.355 1.00 58.17 486 LEU C O 1
ATOM 3396 N N . LYS C 3 57 ? 99.095 16.337 101.462 1.00 88.99 487 LYS C N 1
ATOM 3397 C CA . LYS C 3 57 ? 99.829 16.256 102.739 1.00 88.99 487 LYS C CA 1
ATOM 3398 C C . LYS C 3 57 ? 99.729 17.416 103.742 1.00 88.99 487 LYS C C 1
ATOM 3399 O O . LYS C 3 57 ? 99.861 17.213 104.964 1.00 88.99 487 LYS C O 1
ATOM 3401 N N . GLU C 3 58 ? 99.504 18.623 103.231 1.00 87.42 488 GLU C N 1
ATOM 3402 C CA . GLU C 3 58 ? 99.429 19.826 104.060 1.00 87.42 488 GLU C CA 1
ATOM 3403 C C . GLU C 3 58 ? 98.333 19.865 105.108 1.00 87.42 488 GLU C C 1
ATOM 3404 O O . GLU C 3 58 ? 97.254 19.278 104.946 1.00 87.42 488 GLU C O 1
ATOM 3410 N N . ASP C 3 59 ? 98.605 20.588 106.183 1.00 44.47 489 ASP C N 1
ATOM 3411 C CA . ASP C 3 59 ? 97.607 20.749 107.214 1.00 44.47 489 ASP C CA 1
ATOM 3412 C C . ASP C 3 59 ? 96.701 21.877 106.742 1.00 44.47 489 ASP C C 1
ATOM 3413 O O . ASP C 3 59 ? 97.169 22.986 106.442 1.00 44.47 489 ASP C O 1
ATOM 3418 N N . PHE C 3 60 ? 95.412 21.550 106.641 1.00 40.28 490 PHE C N 1
ATOM 3419 C CA . PHE C 3 60 ? 94.364 22.471 106.220 1.00 40.28 490 PHE C CA 1
ATOM 3420 C C . PHE C 3 60 ? 94.129 23.490 107.323 1.00 40.28 490 PHE C C 1
ATOM 3421 O O . PHE C 3 60 ? 94.687 23.384 108.411 1.00 40.28 490 PHE C O 1
ATOM 3429 N N . ALA C 3 61 ? 93.298 24.477 107.028 1.00 39.41 491 ALA C N 1
ATOM 3430 C CA . ALA C 3 61 ? 92.954 25.516 107.989 1.00 39.41 491 ALA C CA 1
ATOM 3431 C C . ALA C 3 61 ? 91.666 26.153 107.490 1.00 39.41 491 ALA C C 1
ATOM 3432 O O . ALA C 3 61 ? 91.340 26.046 106.300 1.00 39.41 491 ALA C O 1
ATOM 3434 N N . PHE C 3 62 ? 90.930 26.804 108.387 1.00 34.18 492 PHE C N 1
ATOM 3435 C CA . PHE C 3 62 ? 89.668 27.418 107.992 1.00 34.18 492 PHE C CA 1
ATOM 3436 C C . PHE C 3 62 ? 89.648 28.911 108.245 1.00 34.18 492 PHE C C 1
ATOM 3437 O O . PHE C 3 62 ? 90.226 29.389 109.213 1.00 34.18 492 PHE C O 1
ATOM 3445 N N . CYS C 3 63 ? 88.995 29.650 107.360 1.00 35.31 493 CYS C N 1
ATOM 3446 C CA . CYS C 3 63 ? 88.910 31.097 107.512 1.00 35.31 493 CYS C CA 1
ATOM 3447 C C . CYS C 3 63 ? 87.495 31.510 107.928 1.00 35.31 493 CYS C C 1
ATOM 3448 O O . CYS C 3 63 ? 86.615 31.744 107.092 1.00 35.31 493 CYS C O 1
ATOM 3450 N N . ARG C 3 64 ? 87.287 31.597 109.234 1.00 26.35 494 ARG C N 1
ATOM 3451 C CA . ARG C 3 64 ? 85.993 31.966 109.779 1.00 26.35 494 ARG C CA 1
ATOM 3452 C C . ARG C 3 64 ? 85.607 33.442 109.631 1.00 26.35 494 ARG C C 1
ATOM 3453 O O . ARG C 3 64 ? 84.419 33.776 109.707 1.00 26.35 494 ARG C O 1
ATOM 3461 N N . LYS C 3 65 ? 86.580 34.327 109.417 1.00 25.64 495 LYS C N 1
ATOM 3462 C CA . LYS C 3 65 ? 86.246 35.743 109.304 1.00 25.64 495 LYS C CA 1
ATOM 3463 C C . LYS C 3 65 ? 86.190 36.356 107.915 1.00 25.64 495 LYS C C 1
ATOM 3464 O O . LYS C 3 65 ? 86.228 37.580 107.792 1.00 25.64 495 LYS C O 1
ATOM 3470 N N . LEU C 3 66 ? 86.089 35.522 106.875 1.00 34.72 496 LEU C N 1
ATOM 3471 C CA . LEU C 3 66 ? 86.000 36.018 105.494 1.00 34.72 496 LEU C CA 1
ATOM 3472 C C . LEU C 3 66 ? 84.906 37.044 105.519 1.00 34.72 496 LEU C C 1
ATOM 3473 O O . LEU C 3 66 ? 84.830 37.951 104.707 1.00 34.72 496 LEU C O 1
ATOM 3478 N N . ASN C 3 67 ? 84.050 36.837 106.498 1.00 38.62 497 ASN C N 1
ATOM 3479 C CA . ASN C 3 67 ? 82.910 37.658 106.820 1.00 38.62 497 ASN C CA 1
ATOM 3480 C C . ASN C 3 67 ? 83.244 39.171 106.888 1.00 38.62 497 ASN C C 1
ATOM 3481 O O . ASN C 3 67 ? 82.393 40.024 106.658 1.00 38.62 497 ASN C O 1
ATOM 3486 N N . ILE C 3 68 ? 84.493 39.502 107.185 1.00 45.47 498 ILE C N 1
ATOM 3487 C CA . ILE C 3 68 ? 84.873 40.898 107.304 1.00 45.47 498 ILE C CA 1
ATOM 3488 C C . ILE C 3 68 ? 86.241 41.196 106.716 1.00 45.47 498 ILE C C 1
ATOM 3489 O O . ILE C 3 68 ? 86.902 42.142 107.132 1.00 45.47 498 ILE C O 1
ATOM 3494 N N . SER C 3 69 ? 86.667 40.374 105.764 1.00 42.29 499 SER C N 1
ATOM 3495 C CA . SER C 3 69 ? 87.957 40.542 105.098 1.00 42.29 499 SER C CA 1
ATOM 3496 C C . SER C 3 69 ? 89.150 40.217 105.976 1.00 42.29 499 SER C C 1
ATOM 3497 O O . SER C 3 69 ? 90.145 40.942 105.981 1.00 42.29 499 SER C O 1
ATOM 3500 N N . ILE C 3 70 ? 89.063 39.121 106.717 1.00 50.93 500 ILE C N 1
ATOM 3501 C CA . ILE C 3 70 ? 90.182 38.742 107.557 1.00 50.93 500 ILE C CA 1
ATOM 3502 C C . ILE C 3 70 ? 90.509 37.260 107.523 1.00 50.93 500 ILE C C 1
ATOM 3503 O O . ILE C 3 70 ? 89.653 36.404 107.774 1.00 50.93 500 ILE C O 1
ATOM 3508 N N . CYS C 3 71 ? 91.765 36.981 107.185 1.00 40.20 501 CYS C N 1
ATOM 3509 C CA . CYS C 3 71 ? 92.279 35.625 107.085 1.00 40.20 501 CYS C CA 1
ATOM 3510 C C . CYS C 3 71 ? 93.803 35.641 107.060 1.00 40.20 501 CYS C C 1
ATOM 3511 O O . CYS C 3 71 ? 94.411 35.840 106.009 1.00 40.20 501 CYS C O 1
ATOM 3514 N N . PRO C 3 72 ? 94.441 35.423 108.217 1.00 54.57 502 PRO C N 1
ATOM 3515 C CA . PRO C 3 72 ? 95.899 35.417 108.310 1.00 54.57 502 PRO C CA 1
ATOM 3516 C C . PRO C 3 72 ? 96.638 34.686 107.188 1.00 54.57 502 PRO C C 1
ATOM 3517 O O . PRO C 3 72 ? 97.611 35.204 106.643 1.00 54.57 502 PRO C O 1
ATOM 3521 N N . LEU C 3 73 ? 96.182 33.496 106.828 1.00 42.94 503 LEU C N 1
ATOM 3522 C CA . LEU C 3 73 ? 96.861 32.733 105.792 1.00 42.94 503 LEU C CA 1
ATOM 3523 C C . LEU C 3 73 ? 96.907 33.395 104.408 1.00 42.94 503 LEU C C 1
ATOM 3524 O O . LEU C 3 73 ? 97.962 33.428 103.764 1.00 42.94 503 LEU C O 1
ATOM 3529 N N . THR C 3 74 ? 95.781 33.933 103.957 1.00 33.75 504 THR C N 1
ATOM 3530 C CA . THR C 3 74 ? 95.729 34.543 102.636 1.00 33.75 504 THR C CA 1
ATOM 3531 C C . THR C 3 74 ? 96.280 35.954 102.564 1.00 33.75 504 THR C C 1
ATOM 3532 O O . THR C 3 74 ? 96.361 36.545 101.490 1.00 33.75 504 THR C O 1
ATOM 3536 N N . GLN C 3 75 ? 96.664 36.504 103.699 1.00 30.82 505 GLN C N 1
ATOM 3537 C CA . GLN C 3 75 ? 97.218 37.843 103.682 1.00 30.82 505 GLN C CA 1
ATOM 3538 C C . GLN C 3 75 ? 98.702 37.811 104.084 1.00 30.82 505 GLN C C 1
ATOM 3539 O O . GLN C 3 75 ? 99.348 38.853 104.175 1.00 30.82 505 GLN C O 1
ATOM 3545 N N . THR C 3 76 ? 99.231 36.601 104.286 1.00 40.13 506 THR C N 1
ATOM 3546 C CA . THR C 3 76 ? 100.626 36.399 104.680 1.00 40.13 506 THR C CA 1
ATOM 3547 C C . THR C 3 76 ? 101.408 35.397 103.833 1.00 40.13 506 THR C C 1
ATOM 3548 O O . THR C 3 76 ? 102.558 35.643 103.489 1.00 40.13 506 THR C O 1
ATOM 3552 N N . ALA C 3 77 ? 100.797 34.262 103.512 1.00 44.08 507 ALA C N 1
ATOM 3553 C CA . ALA C 3 77 ? 101.486 33.241 102.731 1.00 44.08 507 ALA C CA 1
ATOM 3554 C C . ALA C 3 77 ? 101.818 33.672 101.297 1.00 44.08 507 ALA C C 1
ATOM 3555 O O . ALA C 3 77 ? 101.076 34.427 100.669 1.00 44.08 507 ALA C O 1
ATOM 3557 N N . GLU C 3 78 ? 102.952 33.203 100.786 1.00 45.36 508 GLU C N 1
ATOM 3558 C CA . GLU C 3 78 ? 103.346 33.524 99.421 1.00 45.36 508 GLU C CA 1
ATOM 3559 C C . GLU C 3 78 ? 102.901 32.410 98.492 1.00 45.36 508 GLU C C 1
ATOM 3560 O O . GLU C 3 78 ? 102.781 32.614 97.286 1.00 45.36 508 GLU C O 1
ATOM 3566 N N . ARG C 3 79 ? 102.655 31.231 99.065 1.00 50.34 509 ARG C N 1
ATOM 3567 C CA . ARG C 3 79 ? 102.216 30.057 98.302 1.00 50.34 509 ARG C CA 1
ATOM 3568 C C . ARG C 3 79 ? 101.194 29.275 99.129 1.00 50.34 509 ARG C C 1
ATOM 3569 O O . ARG C 3 79 ? 101.490 28.819 100.241 1.00 50.34 509 ARG C O 1
ATOM 3577 N N . PHE C 3 80 ? 99.988 29.126 98.593 1.00 29.24 510 PHE C N 1
ATOM 3578 C CA . PHE C 3 80 ? 98.945 28.397 99.300 1.00 29.24 510 PHE C CA 1
ATOM 3579 C C . PHE C 3 80 ? 97.875 27.890 98.355 1.00 29.24 510 PHE C C 1
ATOM 3580 O O . PHE C 3 80 ? 97.812 28.292 97.190 1.00 29.24 510 PHE C O 1
ATOM 3588 N N . GLN C 3 81 ? 97.019 27.017 98.874 1.00 34.26 511 GLN C N 1
ATOM 3589 C CA . GLN C 3 81 ? 95.950 26.447 98.069 1.00 34.26 511 GLN C CA 1
ATOM 3590 C C . GLN C 3 81 ? 94.540 26.749 98.588 1.00 34.26 511 GLN C C 1
ATOM 3591 O O . GLN C 3 81 ? 94.331 27.007 99.776 1.00 34.26 511 GLN C O 1
ATOM 3597 N N . VAL C 3 82 ? 93.582 26.710 97.670 1.00 31.20 512 VAL C N 1
ATOM 3598 C CA . VAL C 3 82 ? 92.182 26.955 97.973 1.00 31.20 512 VAL C CA 1
ATOM 3599 C C . VAL C 3 82 ? 91.329 25.721 97.640 1.00 31.20 512 VAL C C 1
ATOM 3600 O O . VAL C 3 82 ? 91.130 25.392 96.467 1.00 31.20 512 VAL C O 1
ATOM 3604 N N . ILE C 3 83 ? 90.834 25.022 98.651 1.00 31.28 513 ILE C N 1
ATOM 3605 C CA . ILE C 3 83 ? 89.978 23.873 98.368 1.00 31.28 513 ILE C CA 1
ATOM 3606 C C . ILE C 3 83 ? 88.550 24.365 98.492 1.00 31.28 513 ILE C C 1
ATOM 3607 O O . ILE C 3 83 ? 88.146 24.783 99.569 1.00 31.28 513 ILE C O 1
ATOM 3612 N N . VAL C 3 84 ? 87.790 24.328 97.404 1.00 27.61 514 VAL C N 1
ATOM 3613 C CA . VAL C 3 84 ? 86.400 24.771 97.457 1.00 27.61 514 VAL C CA 1
ATOM 3614 C C . VAL C 3 84 ? 85.448 23.583 97.318 1.00 27.61 514 VAL C C 1
ATOM 3615 O O . VAL C 3 84 ? 85.411 22.945 96.273 1.00 27.61 514 VAL C O 1
ATOM 3619 N N . TYR C 3 85 ? 84.690 23.289 98.375 1.00 33.02 515 TYR C N 1
ATOM 3620 C CA . TYR C 3 85 ? 83.728 22.177 98.370 1.00 33.02 515 TYR C CA 1
ATOM 3621 C C . TYR C 3 85 ? 82.337 22.662 98.004 1.00 33.02 515 TYR C C 1
ATOM 3622 O O . TYR C 3 85 ? 81.906 23.713 98.468 1.00 33.02 515 TYR C O 1
ATOM 3631 N N . ASN C 3 86 ? 81.640 21.882 97.181 1.00 33.23 516 ASN C N 1
ATOM 3632 C CA . ASN C 3 86 ? 80.291 22.215 96.743 1.00 33.23 516 ASN C CA 1
ATOM 3633 C C . ASN C 3 86 ? 79.307 21.137 97.174 1.00 33.23 516 ASN C C 1
ATOM 3634 O O . ASN C 3 86 ? 79.419 19.985 96.764 1.00 33.23 516 ASN C O 1
ATOM 3639 N N . PRO C 3 87 ? 78.337 21.496 98.022 1.00 30.04 517 PRO C N 1
ATOM 3640 C CA . PRO C 3 87 ? 77.307 20.592 98.540 1.00 30.04 517 PRO C CA 1
ATOM 3641 C C . PRO C 3 87 ? 76.110 20.342 97.616 1.00 30.04 517 PRO C C 1
ATOM 3642 O O . PRO C 3 87 ? 75.309 19.457 97.892 1.00 30.04 517 PRO C O 1
ATOM 3646 N N . LEU C 3 88 ? 75.978 21.115 96.540 1.00 22.27 518 LEU C N 1
ATOM 3647 C CA . LEU C 3 88 ? 74.852 20.972 95.627 1.00 22.27 518 LEU C CA 1
ATOM 3648 C C . LEU C 3 88 ? 74.961 19.811 94.661 1.00 22.27 518 LEU C C 1
ATOM 3649 O O . LEU C 3 88 ? 76.052 19.420 94.277 1.00 22.27 518 LEU C O 1
ATOM 3654 N N . GLY C 3 89 ? 73.812 19.264 94.273 1.00 31.46 519 GLY C N 1
ATOM 3655 C CA . GLY C 3 89 ? 73.776 18.129 93.367 1.00 31.46 519 GLY C CA 1
ATOM 3656 C C . GLY C 3 89 ? 74.077 18.465 91.922 1.00 31.46 519 GLY C C 1
ATOM 3657 O O . GLY C 3 89 ? 73.730 17.707 91.020 1.00 31.46 519 GLY C O 1
ATOM 3658 N N . ARG C 3 90 ? 74.717 19.608 91.701 1.00 41.02 520 ARG C N 1
ATOM 3659 C CA . ARG C 3 90 ? 75.098 20.054 90.365 1.00 41.02 520 ARG C CA 1
ATOM 3660 C C . ARG C 3 90 ? 76.381 20.859 90.493 1.00 41.02 520 ARG C C 1
ATOM 3661 O O . ARG C 3 90 ? 76.797 21.208 91.594 1.00 41.02 520 ARG C O 1
ATOM 3669 N N . LYS C 3 91 ? 77.017 21.142 89.366 1.00 61.38 521 LYS C N 1
ATOM 3670 C CA . LYS C 3 91 ? 78.281 21.866 89.365 1.00 61.38 521 LYS C CA 1
ATOM 3671 C C . LYS C 3 91 ? 78.085 23.338 89.705 1.00 61.38 521 LYS C C 1
ATOM 3672 O O . LYS C 3 91 ? 77.027 23.916 89.434 1.00 61.38 521 LYS C O 1
ATOM 3678 N N . VAL C 3 92 ? 79.108 23.935 90.309 1.00 48.41 522 VAL C N 1
ATOM 3679 C CA . VAL C 3 92 ? 79.069 25.355 90.650 1.00 48.41 522 VAL C CA 1
ATOM 3680 C C . VAL C 3 92 ? 80.234 26.066 89.974 1.00 48.41 522 VAL C C 1
ATOM 3681 O O . VAL C 3 92 ? 81.308 25.489 89.786 1.00 48.41 522 VAL C O 1
ATOM 3685 N N . ASP C 3 93 ? 79.981 27.310 89.578 1.00 38.53 523 ASP C N 1
ATOM 3686 C CA . ASP C 3 93 ? 80.974 28.182 88.961 1.00 38.53 523 ASP C CA 1
ATOM 3687 C C . ASP C 3 93 ? 80.835 29.349 89.905 1.00 38.53 523 ASP C C 1
ATOM 3688 O O . ASP C 3 93 ? 80.133 30.306 89.615 1.00 38.53 523 ASP C O 1
ATOM 3693 N N . TRP C 3 94 ? 81.494 29.231 91.051 1.00 24.23 524 TRP C N 1
ATOM 3694 C CA . TRP C 3 94 ? 81.448 30.217 92.133 1.00 24.23 524 TRP C CA 1
ATOM 3695 C C . TRP C 3 94 ? 82.675 31.129 92.282 1.00 24.23 524 TRP C C 1
ATOM 3696 O O . TRP C 3 94 ? 83.808 30.698 92.112 1.00 24.23 524 TRP C O 1
ATOM 3707 N N . MET C 3 95 ? 82.450 32.387 92.636 1.00 40.39 525 MET C N 1
ATOM 3708 C CA . MET C 3 95 ? 83.570 33.330 92.795 1.00 40.39 525 MET C CA 1
ATOM 3709 C C . MET C 3 95 ? 84.231 33.264 94.164 1.00 40.39 525 MET C C 1
ATOM 3710 O O . MET C 3 95 ? 83.550 33.334 95.191 1.00 40.39 525 MET C O 1
ATOM 3715 N N . VAL C 3 96 ? 85.554 33.124 94.178 1.00 34.01 526 VAL C N 1
ATOM 3716 C CA . VAL C 3 96 ? 86.293 33.095 95.438 1.00 34.01 526 VAL C CA 1
ATOM 3717 C C . VAL C 3 96 ? 86.751 34.525 95.745 1.00 34.01 526 VAL C C 1
ATOM 3718 O O . VAL C 3 96 ? 87.089 35.277 94.836 1.00 34.01 526 VAL C O 1
ATOM 3722 N N . ARG C 3 97 ? 86.756 34.898 97.021 1.00 38.02 527 ARG C N 1
ATOM 3723 C CA . ARG C 3 97 ? 87.164 36.239 97.427 1.00 38.02 527 ARG C CA 1
ATOM 3724 C C . ARG C 3 97 ? 87.952 36.171 98.736 1.00 38.02 527 ARG C C 1
ATOM 3725 O O . ARG C 3 97 ? 87.373 36.146 99.829 1.00 38.02 527 ARG C O 1
ATOM 3733 N N . LEU C 3 98 ? 89.277 36.130 98.627 1.00 41.32 528 LEU C N 1
ATOM 3734 C CA . LEU C 3 98 ? 90.132 36.076 99.812 1.00 41.32 528 LEU C CA 1
ATOM 3735 C C . LEU C 3 98 ? 90.960 37.349 99.997 1.00 41.32 528 LEU C C 1
ATOM 3736 O O . LEU C 3 98 ? 91.357 37.986 99.019 1.00 41.32 528 LEU C O 1
ATOM 3741 N N . PRO C 3 99 ? 91.211 37.746 101.259 1.00 36.90 529 PRO C N 1
ATOM 3742 C CA . PRO C 3 99 ? 92.002 38.949 101.560 1.00 36.90 529 PRO C CA 1
ATOM 3743 C C . PRO C 3 99 ? 93.510 38.708 101.376 1.00 36.90 529 PRO C C 1
ATOM 3744 O O . PRO C 3 99 ? 94.079 37.808 101.991 1.00 36.90 529 PRO C O 1
ATOM 3748 N N . VAL C 3 100 ? 94.152 39.511 100.534 1.00 38.76 530 VAL C N 1
ATOM 3749 C CA . VAL C 3 100 ? 95.591 39.375 100.308 1.00 38.76 530 VAL C CA 1
ATOM 3750 C C . VAL C 3 100 ? 96.328 40.668 100.573 1.00 38.76 530 VAL C C 1
ATOM 3751 O O . VAL C 3 100 ? 95.710 41.692 100.848 1.00 38.76 530 VAL C O 1
ATOM 3755 N N . SER C 3 101 ? 97.657 40.597 100.478 1.00 53.37 531 SER C N 1
ATOM 3756 C CA . SER C 3 101 ? 98.538 41.742 100.680 1.00 53.37 531 SER C CA 1
ATOM 3757 C C . SER C 3 101 ? 98.674 42.479 99.353 1.00 53.37 531 SER C C 1
ATOM 3758 O O . SER C 3 101 ? 98.233 41.985 98.319 1.00 53.37 531 SER C O 1
ATOM 3761 N N . LYS C 3 102 ? 99.303 43.648 99.382 1.00 44.45 532 LYS C N 1
ATOM 3762 C CA . LYS C 3 102 ? 99.444 44.454 98.183 1.00 44.45 532 LYS C CA 1
ATOM 3763 C C . LYS C 3 102 ? 100.374 43.893 97.107 1.00 44.45 532 LYS C C 1
ATOM 3764 O O . LYS C 3 102 ? 101.337 44.548 96.713 1.00 44.45 532 LYS C O 1
ATOM 3770 N N . HIS C 3 103 ? 100.076 42.687 96.623 1.00 40.60 533 HIS C N 1
ATOM 3771 C CA . HIS C 3 103 ? 100.885 42.048 95.581 1.00 40.60 533 HIS C CA 1
ATOM 3772 C C . HIS C 3 103 ? 100.019 41.544 94.436 1.00 40.60 533 HIS C C 1
ATOM 3773 O O . HIS C 3 103 ? 98.806 41.725 94.424 1.00 40.60 533 HIS C O 1
ATOM 3780 N N . VAL C 3 104 ? 100.671 40.877 93.492 1.00 52.14 534 VAL C N 1
ATOM 3781 C CA . VAL C 3 104 ? 100.015 40.300 92.327 1.00 52.14 534 VAL C CA 1
ATOM 3782 C C . VAL C 3 104 ? 100.045 38.786 92.503 1.00 52.14 534 VAL C C 1
ATOM 3783 O O . VAL C 3 104 ? 101.098 38.231 92.811 1.00 52.14 534 VAL C O 1
ATOM 3787 N N . TYR C 3 105 ? 98.912 38.113 92.307 1.00 44.05 535 TYR C N 1
ATOM 3788 C CA . TYR C 3 105 ? 98.879 36.652 92.454 1.00 44.05 535 TYR C CA 1
ATOM 3789 C C . TYR C 3 105 ? 98.515 35.910 91.179 1.00 44.05 535 TYR C C 1
ATOM 3790 O O . TYR C 3 105 ? 97.693 36.366 90.372 1.00 44.05 535 TYR C O 1
ATOM 3799 N N . LEU C 3 106 ? 99.137 34.748 91.020 1.00 40.63 536 LEU C N 1
ATOM 3800 C CA . LEU C 3 106 ? 98.917 33.897 89.865 1.00 40.63 536 LEU C CA 1
ATOM 3801 C C . LEU C 3 106 ? 98.083 32.701 90.329 1.00 40.63 536 LEU C C 1
ATOM 3802 O O . LEU C 3 106 ? 98.430 32.053 91.309 1.00 40.63 536 LEU C O 1
ATOM 3807 N N . VAL C 3 107 ? 96.990 32.408 89.629 1.00 42.31 537 VAL C N 1
ATOM 3808 C CA . VAL C 3 107 ? 96.119 31.291 90.008 1.00 42.31 537 VAL C CA 1
ATOM 3809 C C . VAL C 3 107 ? 96.055 30.127 89.014 1.00 42.31 537 VAL C C 1
ATOM 3810 O O . VAL C 3 107 ? 95.717 30.308 87.838 1.00 42.31 537 VAL C O 1
ATOM 3814 N N . LYS C 3 108 ? 96.366 28.928 89.498 1.00 41.22 538 LYS C N 1
ATOM 3815 C CA . LYS C 3 108 ? 96.319 27.744 88.659 1.00 41.22 538 LYS C CA 1
ATOM 3816 C C . LYS C 3 108 ? 95.219 26.810 89.137 1.00 41.22 538 LYS C C 1
ATOM 3817 O O . LYS C 3 108 ? 95.074 26.572 90.332 1.00 41.22 538 LYS C O 1
ATOM 3823 N N . ASP C 3 109 ? 94.453 26.270 88.196 1.00 35.93 539 ASP C N 1
ATOM 3824 C CA . ASP C 3 109 ? 93.351 25.364 88.510 1.00 35.93 539 ASP C CA 1
ATOM 3825 C C . ASP C 3 109 ? 93.788 23.916 88.762 1.00 35.93 539 ASP C C 1
ATOM 3826 O O . ASP C 3 109 ? 94.981 23.617 88.882 1.00 35.93 539 ASP C O 1
ATOM 3831 N N . PRO C 3 110 ? 92.812 23.000 88.876 1.00 42.58 540 PRO C N 1
ATOM 3832 C CA . PRO C 3 110 ? 93.088 21.581 89.106 1.00 42.58 540 PRO C CA 1
ATOM 3833 C C . PRO C 3 110 ? 94.054 20.960 88.104 1.00 42.58 540 PRO C C 1
ATOM 3834 O O . PRO C 3 110 ? 94.905 20.124 88.455 1.00 42.58 540 PRO C O 1
ATOM 3838 N N . GLY C 3 111 ? 93.898 21.363 86.846 1.00 50.54 541 GLY C N 1
ATOM 3839 C CA . GLY C 3 111 ? 94.759 20.857 85.794 1.00 50.54 541 GLY C CA 1
ATOM 3840 C C . GLY C 3 111 ? 96.158 21.472 85.808 1.00 50.54 541 GLY C C 1
ATOM 3841 O O . GLY C 3 111 ? 97.122 20.833 85.373 1.00 50.54 541 GLY C O 1
ATOM 3842 N N . GLY C 3 112 ? 96.275 22.709 86.300 1.00 44.11 542 GLY C N 1
ATOM 3843 C CA . GLY C 3 112 ? 97.566 23.377 86.348 1.00 44.11 542 GLY C CA 1
ATOM 3844 C C . GLY C 3 112 ? 97.635 24.593 85.443 1.00 44.11 542 GLY C C 1
ATOM 3845 O O . GLY C 3 112 ? 98.591 25.369 85.514 1.00 44.11 542 GLY C O 1
ATOM 3846 N N . LYS C 3 113 ? 96.621 24.757 84.596 1.00 32.68 543 LYS C N 1
ATOM 3847 C CA . LYS C 3 113 ? 96.543 25.877 83.661 1.00 32.68 543 LYS C CA 1
ATOM 3848 C C . LYS C 3 113 ? 96.223 27.185 84.385 1.00 32.68 543 LYS C C 1
ATOM 3849 O O . LYS C 3 113 ? 95.403 27.208 85.295 1.00 32.68 543 LYS C O 1
ATOM 3851 N N . ILE C 3 114 ? 96.858 28.276 83.967 1.00 30.74 544 ILE C N 1
ATOM 3852 C CA . ILE C 3 114 ? 96.639 29.572 84.598 1.00 30.74 544 ILE C CA 1
ATOM 3853 C C . ILE C 3 114 ? 95.257 30.131 84.351 1.00 30.74 544 ILE C C 1
ATOM 3854 O O . ILE C 3 114 ? 94.864 30.395 83.217 1.00 30.74 544 ILE C O 1
ATOM 3859 N N . VAL C 3 115 ? 94.541 30.343 85.443 1.00 38.30 545 VAL C N 1
ATOM 3860 C CA . VAL C 3 115 ? 93.188 30.858 85.398 1.00 38.30 545 VAL C CA 1
ATOM 3861 C C . VAL C 3 115 ? 93.174 32.346 85.719 1.00 38.30 545 VAL C C 1
ATOM 3862 O O . VAL C 3 115 ? 93.983 32.826 86.514 1.00 38.30 545 VAL C O 1
ATOM 3866 N N . PRO C 3 116 ? 92.264 33.099 85.083 1.00 31.80 546 PRO C N 1
ATOM 3867 C CA . PRO C 3 116 ? 92.142 34.546 85.315 1.00 31.80 546 PRO C CA 1
ATOM 3868 C C . PRO C 3 116 ? 91.972 34.890 86.799 1.00 31.80 546 PRO C C 1
ATOM 3869 O O . PRO C 3 116 ? 91.219 34.250 87.531 1.00 31.80 546 PRO C O 1
ATOM 3873 N N . SER C 3 117 ? 92.691 35.905 87.241 1.00 31.29 547 SER C N 1
ATOM 3874 C CA . SER C 3 117 ? 92.622 36.330 88.624 1.00 31.29 547 SER C CA 1
ATOM 3875 C C . SER C 3 117 ? 92.518 37.834 88.628 1.00 31.29 547 SER C C 1
ATOM 3876 O O . SER C 3 117 ? 92.598 38.468 87.568 1.00 31.29 547 SER C O 1
ATOM 3879 N N . ASP C 3 118 ? 92.350 38.419 89.811 1.00 47.48 548 ASP C N 1
ATOM 3880 C CA . ASP C 3 118 ? 92.268 39.872 89.926 1.00 47.48 548 ASP C CA 1
ATOM 3881 C C . ASP C 3 118 ? 92.258 40.316 91.390 1.00 47.48 548 ASP C C 1
ATOM 3882 O O . ASP C 3 118 ? 91.414 39.883 92.172 1.00 47.48 548 ASP C O 1
ATOM 3887 N N . VAL C 3 119 ? 93.201 41.172 91.765 1.00 32.37 549 VAL C N 1
ATOM 3888 C CA . VAL C 3 119 ? 93.243 41.675 93.128 1.00 32.37 549 VAL C CA 1
ATOM 3889 C C . VAL C 3 119 ? 92.417 42.971 93.217 1.00 32.37 549 VAL C C 1
ATOM 3890 O O . VAL C 3 119 ? 92.766 44.005 92.640 1.00 32.37 549 VAL C O 1
ATOM 3894 N N . VAL C 3 120 ? 91.307 42.907 93.941 1.00 34.56 550 VAL C N 1
ATOM 3895 C CA . VAL C 3 120 ? 90.428 44.060 94.060 1.00 34.56 550 VAL C CA 1
ATOM 3896 C C . VAL C 3 120 ? 90.625 44.783 95.367 1.00 34.56 550 VAL C C 1
ATOM 3897 O O . VAL C 3 120 ? 90.986 44.180 96.376 1.00 34.56 550 VAL C O 1
ATOM 3901 N N . THR C 3 121 ? 90.390 46.089 95.349 1.00 48.72 551 THR C N 1
ATOM 3902 C CA . THR C 3 121 ? 90.552 46.869 96.564 1.00 48.72 551 THR C CA 1
ATOM 3903 C C . THR C 3 121 ? 89.215 47.172 97.260 1.00 48.72 551 THR C C 1
ATOM 3904 O O . THR C 3 121 ? 88.197 47.449 96.612 1.00 48.72 551 THR C O 1
ATOM 3908 N N . ILE C 3 122 ? 89.238 47.092 98.590 1.00 37.16 552 ILE C N 1
ATOM 3909 C CA . ILE C 3 122 ? 88.079 47.349 99.441 1.00 37.16 552 ILE C CA 1
ATOM 3910 C C . ILE C 3 122 ? 88.047 48.860 99.765 1.00 37.16 552 ILE C C 1
ATOM 3911 O O . ILE C 3 122 ? 88.886 49.372 100.508 1.00 37.16 552 ILE C O 1
ATOM 3916 N N . PRO C 3 123 ? 87.072 49.593 99.172 1.00 38.48 553 PRO C N 1
ATOM 3917 C CA . PRO C 3 123 ? 86.958 51.043 99.412 1.00 38.48 553 PRO C CA 1
ATOM 3918 C C . PRO C 3 123 ? 86.940 51.510 100.862 1.00 38.48 553 PRO C C 1
ATOM 3919 O O . PRO C 3 123 ? 86.152 51.034 101.686 1.00 38.48 553 PRO C O 1
ATOM 3923 N N . SER C 3 124 ? 87.818 52.478 101.118 1.00 49.92 554 SER C N 1
ATOM 3924 C CA . SER C 3 124 ? 88.013 53.135 102.421 1.00 49.92 554 SER C CA 1
ATOM 3925 C C . SER C 3 124 ? 88.846 52.363 103.429 1.00 49.92 554 SER C C 1
ATOM 3926 O O . SER C 3 124 ? 89.499 52.970 104.259 1.00 49.92 554 SER C O 1
ATOM 3929 N N . SER C 3 125 ? 88.838 51.039 103.382 1.00 44.94 555 SER C N 1
ATOM 3930 C CA . SER C 3 125 ? 89.657 50.286 104.341 1.00 44.94 555 SER C CA 1
ATOM 3931 C C . SER C 3 125 ? 91.058 50.080 103.775 1.00 44.94 555 SER C C 1
ATOM 3932 O O . SER C 3 125 ? 91.965 49.617 104.471 1.00 44.94 555 SER C O 1
ATOM 3935 N N . ASP C 3 126 ? 91.217 50.442 102.500 1.00 69.55 556 ASP C N 1
ATOM 3936 C CA . ASP C 3 126 ? 92.474 50.298 101.764 1.00 69.55 556 ASP C CA 1
ATOM 3937 C C . ASP C 3 126 ? 93.158 48.917 101.898 1.00 69.55 556 ASP C C 1
ATOM 3938 O O . ASP C 3 126 ? 94.380 48.814 101.905 1.00 69.55 556 ASP C O 1
ATOM 3943 N N . SER C 3 127 ? 92.366 47.855 102.018 1.00 47.10 557 SER C N 1
ATOM 3944 C CA . SER C 3 127 ? 92.918 46.502 102.059 1.00 47.10 557 SER C CA 1
ATOM 3945 C C . SER C 3 127 ? 92.265 45.843 100.862 1.00 47.10 557 SER C C 1
ATOM 3946 O O . SER C 3 127 ? 91.249 46.343 100.368 1.00 47.10 557 SER C O 1
ATOM 3949 N N . GLN C 3 128 ? 92.828 44.732 100.392 1.00 33.00 558 GLN C N 1
ATOM 3950 C CA . GLN C 3 128 ? 92.340 44.092 99.158 1.00 33.00 558 GLN C CA 1
ATOM 3951 C C . GLN C 3 128 ? 92.009 42.607 99.213 1.00 33.00 558 GLN C C 1
ATOM 3952 O O . GLN C 3 128 ? 92.319 41.929 100.184 1.00 33.00 558 GLN C O 1
ATOM 3958 N N . GLU C 3 129 ? 91.377 42.115 98.146 1.00 37.42 563 GLU C N 1
ATOM 3959 C CA . GLU C 3 129 ? 91.013 40.700 98.024 1.00 37.42 563 GLU C CA 1
ATOM 3960 C C . GLU C 3 129 ? 91.359 40.085 96.649 1.00 37.42 563 GLU C C 1
ATOM 3961 O O . GLU C 3 129 ? 91.249 40.746 95.607 1.00 37.42 563 GLU C O 1
ATOM 3967 N N . LEU C 3 130 ? 91.792 38.820 96.667 1.00 26.23 564 LEU C N 1
ATOM 3968 C CA . LEU C 3 130 ? 92.137 38.093 95.452 1.00 26.23 564 LEU C CA 1
ATOM 3969 C C . LEU C 3 130 ? 90.834 37.477 94.975 1.00 26.23 564 LEU C C 1
ATOM 3970 O O . LEU C 3 130 ? 90.046 37.003 95.789 1.00 26.23 564 LEU C O 1
ATOM 3975 N N . LEU C 3 131 ? 90.600 37.490 93.668 1.00 37.93 565 LEU C N 1
ATOM 3976 C CA . LEU C 3 131 ? 89.373 36.934 93.105 1.00 37.93 565 LEU C CA 1
ATOM 3977 C C . LEU C 3 131 ? 89.638 36.036 91.917 1.00 37.93 565 LEU C C 1
ATOM 3978 O O . LEU C 3 131 ? 90.610 36.234 91.196 1.00 37.93 565 LEU C O 1
ATOM 3983 N N . PHE C 3 132 ? 88.764 35.050 91.726 1.00 36.27 566 PHE C N 1
ATOM 3984 C CA . PHE C 3 132 ? 88.840 34.115 90.598 1.00 36.27 566 PHE C CA 1
ATOM 3985 C C . PHE C 3 132 ? 87.660 33.138 90.593 1.00 36.27 566 PHE C C 1
ATOM 3986 O O . PHE C 3 132 ? 87.002 32.945 91.620 1.00 36.27 566 PHE C O 1
ATOM 3994 N N . SER C 3 133 ? 87.383 32.545 89.430 1.00 24.93 567 SER C N 1
ATOM 3995 C CA . SER C 3 133 ? 86.277 31.599 89.308 1.00 24.93 567 SER C CA 1
ATOM 3996 C C . SER C 3 133 ? 86.723 30.220 89.726 1.00 24.93 567 SER C C 1
ATOM 3997 O O . SER C 3 133 ? 87.815 29.772 89.390 1.00 24.93 567 SER C O 1
ATOM 4000 N N . ALA C 3 134 ? 85.874 29.553 90.486 1.00 38.24 568 ALA C N 1
ATOM 4001 C CA . ALA C 3 134 ? 86.174 28.208 90.930 1.00 38.24 568 ALA C CA 1
ATOM 4002 C C . ALA C 3 134 ? 85.071 27.269 90.439 1.00 38.24 568 ALA C C 1
ATOM 4003 O O . ALA C 3 134 ? 83.938 27.320 90.929 1.00 38.24 568 ALA C O 1
ATOM 4005 N N . LEU C 3 135 ? 85.396 26.433 89.457 1.00 32.69 569 LEU C N 1
ATOM 4006 C CA . LEU C 3 135 ? 84.432 25.469 88.930 1.00 32.69 569 LEU C CA 1
ATOM 4007 C C . LEU C 3 135 ? 84.473 24.198 89.803 1.00 32.69 569 LEU C C 1
ATOM 4008 O O . LEU C 3 135 ? 85.495 23.512 89.880 1.00 32.69 569 LEU C O 1
ATOM 4013 N N . VAL C 3 136 ? 83.363 23.906 90.472 1.00 34.07 570 VAL C N 1
ATOM 4014 C CA . VAL C 3 136 ? 83.285 22.750 91.352 1.00 34.07 570 VAL C CA 1
ATOM 4015 C C . VAL C 3 136 ? 82.182 21.756 90.991 1.00 34.07 570 VAL C C 1
ATOM 4016 O O . VAL C 3 136 ? 81.032 22.138 90.735 1.00 34.07 570 VAL C O 1
ATOM 4020 N N . PRO C 3 137 ? 82.522 20.456 90.977 1.00 37.14 571 PRO C N 1
ATOM 4021 C CA . PRO C 3 137 ? 81.587 19.376 90.652 1.00 37.14 571 PRO C CA 1
ATOM 4022 C C . PRO C 3 137 ? 80.545 19.203 91.748 1.00 37.14 571 PRO C C 1
ATOM 4023 O O . PRO C 3 137 ? 80.771 19.589 92.898 1.00 37.14 571 PRO C O 1
ATOM 4027 N N . ALA C 3 138 ? 79.410 18.617 91.395 1.00 29.68 572 ALA C N 1
ATOM 4028 C CA . ALA C 3 138 ? 78.360 18.385 92.372 1.00 29.68 572 ALA C CA 1
ATOM 4029 C C . ALA C 3 138 ? 78.879 17.424 93.448 1.00 29.68 572 ALA C C 1
ATOM 4030 O O . ALA C 3 138 ? 79.596 16.470 93.145 1.00 29.68 572 ALA C O 1
ATOM 4032 N N . VAL C 3 139 ? 78.537 17.701 94.703 1.00 31.56 573 VAL C N 1
ATOM 4033 C CA . VAL C 3 139 ? 78.958 16.866 95.825 1.00 31.56 573 VAL C CA 1
ATOM 4034 C C . VAL C 3 139 ? 80.464 16.644 95.818 1.00 31.56 573 VAL C C 1
ATOM 4035 O O . VAL C 3 139 ? 80.945 15.642 96.330 1.00 31.56 573 VAL C O 1
ATOM 4039 N N . GLY C 3 140 ? 81.207 17.582 95.232 1.00 44.97 574 GLY C N 1
ATOM 4040 C CA . GLY C 3 140 ? 82.655 17.453 95.182 1.00 44.97 574 GLY C CA 1
ATOM 4041 C C . GLY C 3 140 ? 83.451 18.681 95.602 1.00 44.97 574 GLY C C 1
ATOM 4042 O O . GLY C 3 140 ? 83.004 19.514 96.392 1.00 44.97 574 GLY C O 1
ATOM 4043 N N . PHE C 3 141 ? 84.660 18.782 95.061 1.00 42.84 575 PHE C N 1
ATOM 4044 C CA . PHE C 3 141 ? 85.546 19.887 95.360 1.00 42.84 575 PHE C CA 1
ATOM 4045 C C . PHE C 3 141 ? 86.614 20.059 94.289 1.00 42.84 575 PHE C C 1
ATOM 4046 O O . PHE C 3 141 ? 86.839 19.174 93.448 1.00 42.84 575 PHE C O 1
ATOM 4054 N N . SER C 3 142 ? 87.283 21.204 94.344 1.00 50.54 576 SER C N 1
ATOM 4055 C CA . SER C 3 142 ? 88.356 21.534 93.414 1.00 50.54 576 SER C CA 1
ATOM 4056 C C . SER C 3 142 ? 89.481 22.189 94.199 1.00 50.54 576 SER C C 1
ATOM 4057 O O . SER C 3 142 ? 89.239 22.902 95.173 1.00 50.54 576 SER C O 1
ATOM 4060 N N . ILE C 3 143 ? 90.715 21.946 93.786 1.00 38.28 577 ILE C N 1
ATOM 4061 C CA . ILE C 3 143 ? 91.829 22.551 94.485 1.00 38.28 577 ILE C CA 1
ATOM 4062 C C . ILE C 3 143 ? 92.663 23.430 93.553 1.00 38.28 577 ILE C C 1
ATOM 4063 O O . ILE C 3 143 ? 93.326 22.931 92.640 1.00 38.28 577 ILE C O 1
ATOM 4068 N N . TYR C 3 144 ? 92.606 24.740 93.772 1.00 22.93 578 TYR C N 1
ATOM 4069 C CA . TYR C 3 144 ? 93.387 25.666 92.978 1.00 22.93 578 TYR C CA 1
ATOM 4070 C C . TYR C 3 144 ? 94.645 26.008 93.780 1.00 22.93 578 TYR C C 1
ATOM 4071 O O . TYR C 3 144 ? 94.697 25.843 94.998 1.00 22.93 578 TYR C O 1
ATOM 4080 N N . SER C 3 145 ? 95.670 26.462 93.077 1.00 41.16 579 SER C N 1
ATOM 4081 C CA . SER C 3 145 ? 96.930 26.842 93.698 1.00 41.16 579 SER C CA 1
ATOM 4082 C C . SER C 3 145 ? 97.184 28.330 93.453 1.00 41.16 579 SER C C 1
ATOM 4083 O O . SER C 3 145 ? 96.906 28.856 92.361 1.00 41.16 579 SER C O 1
ATOM 4086 N N . VAL C 3 146 ? 97.720 29.004 94.463 1.00 34.34 580 VAL C N 1
ATOM 4087 C CA . VAL C 3 146 ? 98.011 30.421 94.341 1.00 34.34 580 VAL C CA 1
ATOM 4088 C C . VAL C 3 146 ? 99.442 30.762 94.753 1.00 34.34 580 VAL C C 1
ATOM 4089 O O . VAL C 3 146 ? 99.997 30.164 95.680 1.00 34.34 580 VAL C O 1
ATOM 4093 N N . SER C 3 147 ? 100.038 31.721 94.053 1.00 27.80 581 SER C N 1
ATOM 4094 C CA . SER C 3 147 ? 101.382 32.189 94.372 1.00 27.80 581 SER C CA 1
ATOM 4095 C C . SER C 3 147 ? 101.564 33.666 93.994 1.00 27.80 581 SER C C 1
ATOM 4096 O O . SER C 3 147 ? 101.219 34.110 92.888 1.00 27.80 581 SER C O 1
ATOM 4099 N N . GLN C 3 148 ? 102.082 34.434 94.944 1.00 58.65 582 GLN C N 1
ATOM 4100 C CA . GLN C 3 148 ? 102.317 35.853 94.716 1.00 58.65 582 GLN C CA 1
ATOM 4101 C C . GLN C 3 148 ? 103.599 36.043 93.907 1.00 58.65 582 GLN C C 1
ATOM 4102 O O . GLN C 3 148 ? 104.690 35.682 94.353 1.00 58.65 582 GLN C O 1
ATOM 4108 N N . MET C 3 149 ? 103.459 36.614 92.717 1.00 36.91 583 MET C N 1
ATOM 4109 C CA . MET C 3 149 ? 104.594 36.850 91.853 1.00 36.91 583 MET C CA 1
ATOM 4110 C C . MET C 3 149 ? 105.610 37.785 92.482 1.00 36.91 583 MET C C 1
ATOM 4111 O O . MET C 3 149 ? 105.261 38.690 93.245 1.00 36.91 583 MET C O 1
ATOM 4116 N N . PRO C 3 150 ? 106.898 37.548 92.204 1.00 51.07 584 PRO C N 1
ATOM 4117 C CA . PRO C 3 150 ? 107.894 38.444 92.787 1.00 51.07 584 PRO C CA 1
ATOM 4118 C C . PRO C 3 150 ? 108.171 39.543 91.791 1.00 51.07 584 PRO C C 1
ATOM 4119 O O . PRO C 3 150 ? 107.430 39.623 90.746 1.00 51.07 584 PRO C O 1
ATOM 4123 N N . ASN C 3 151 ? 109.104 40.316 92.117 1.00 52.68 585 ASN C N 1
ATOM 4124 N N . ARG D 4 1 ? 75.277 61.143 80.845 1.00 56.28 603 ARG D N 1
ATOM 4125 C CA . ARG D 4 1 ? 76.144 60.006 81.305 1.00 56.28 603 ARG D CA 1
ATOM 4126 C C . ARG D 4 1 ? 75.856 59.621 82.779 1.00 56.28 603 ARG D C 1
ATOM 4127 O O . ARG D 4 1 ? 76.288 60.311 83.716 1.00 56.28 603 ARG D O 1
ATOM 4129 N N . ASP D 4 2 ? 75.125 58.517 82.974 1.00 55.71 604 ASP D N 1
ATOM 4130 C CA . ASP D 4 2 ? 74.769 58.058 84.326 1.00 55.71 604 ASP D CA 1
ATOM 4131 C C . ASP D 4 2 ? 75.660 56.943 84.846 1.00 55.71 604 ASP D C 1
ATOM 4132 O O . ASP D 4 2 ? 76.303 56.247 84.066 1.00 55.71 604 ASP D O 1
ATOM 4137 N N . LEU D 4 3 ? 75.662 56.780 86.171 1.00 34.84 605 LEU D N 1
ATOM 4138 C CA . LEU D 4 3 ? 76.440 55.747 86.865 1.00 34.84 605 LEU D CA 1
ATOM 4139 C C . LEU D 4 3 ? 75.824 54.379 86.540 1.00 34.84 605 LEU D C 1
ATOM 4140 O O . LEU D 4 3 ? 74.650 54.131 86.827 1.00 34.84 605 LEU D O 1
ATOM 4145 N N . VAL D 4 4 ? 76.631 53.499 85.949 1.00 30.22 606 VAL D N 1
ATOM 4146 C CA . VAL D 4 4 ? 76.171 52.183 85.530 1.00 30.22 606 VAL D CA 1
ATOM 4147 C C . VAL D 4 4 ? 77.143 51.029 85.791 1.00 30.22 606 VAL D C 1
ATOM 4148 O O . VAL D 4 4 ? 78.352 51.220 85.791 1.00 30.22 606 VAL D O 1
ATOM 4152 N N . ILE D 4 5 ? 76.589 49.836 86.017 1.00 34.93 607 ILE D N 1
ATOM 4153 C CA . ILE D 4 5 ? 77.361 48.607 86.244 1.00 34.93 607 ILE D CA 1
ATOM 4154 C C . ILE D 4 5 ? 76.625 47.467 85.532 1.00 34.93 607 ILE D C 1
ATOM 4155 O O . ILE D 4 5 ? 75.390 47.399 85.570 1.00 34.93 607 ILE D O 1
ATOM 4160 N N . GLN D 4 6 ? 77.364 46.574 84.881 1.00 34.99 608 GLN D N 1
ATOM 4161 C CA . GLN D 4 6 ? 76.709 45.493 84.158 1.00 34.99 608 GLN D CA 1
ATOM 4162 C C . GLN D 4 6 ? 77.520 44.222 84.076 1.00 34.99 608 GLN D C 1
ATOM 4163 O O . GLN D 4 6 ? 78.619 44.141 84.591 1.00 34.99 608 GLN D O 1
ATOM 4169 N N . ASN D 4 7 ? 76.925 43.219 83.444 1.00 42.90 609 ASN D N 1
ATOM 4170 C CA . ASN D 4 7 ? 77.568 41.934 83.180 1.00 42.90 609 ASN D CA 1
ATOM 4171 C C . ASN D 4 7 ? 76.660 41.303 82.134 1.00 42.90 609 ASN D C 1
ATOM 4172 O O . ASN D 4 7 ? 75.719 41.956 81.674 1.00 42.90 609 ASN D O 1
ATOM 4177 N N . GLU D 4 8 ? 76.914 40.056 81.760 1.00 47.70 610 GLU D N 1
ATOM 4178 C CA . GLU D 4 8 ? 76.107 39.394 80.730 1.00 47.70 610 GLU D CA 1
ATOM 4179 C C . GLU D 4 8 ? 74.581 39.465 80.828 1.00 47.70 610 GLU D C 1
ATOM 4180 O O . GLU D 4 8 ? 73.916 39.779 79.845 1.00 47.70 610 GLU D O 1
ATOM 4186 N N . TYR D 4 9 ? 74.026 39.195 82.003 1.00 32.04 611 TYR D N 1
ATOM 4187 C CA . TYR D 4 9 ? 72.576 39.155 82.144 1.00 32.04 611 TYR D CA 1
ATOM 4188 C C . TYR D 4 9 ? 71.813 40.363 82.659 1.00 32.04 611 TYR D C 1
ATOM 4189 O O . TYR D 4 9 ? 70.626 40.508 82.343 1.00 32.04 611 TYR D O 1
ATOM 4198 N N . LEU D 4 10 ? 72.475 41.223 83.439 1.00 46.66 612 LEU D N 1
ATOM 4199 C CA . LEU D 4 10 ? 71.811 42.395 84.012 1.00 46.66 612 LEU D CA 1
ATOM 4200 C C . LEU D 4 10 ? 72.585 43.708 83.895 1.00 46.66 612 LEU D C 1
ATOM 4201 O O . LEU D 4 10 ? 73.815 43.707 83.747 1.00 46.66 612 LEU D O 1
ATOM 4206 N N . ARG D 4 11 ? 71.841 44.817 83.982 1.00 44.78 613 ARG D N 1
ATOM 4207 C CA . ARG D 4 11 ? 72.393 46.170 83.924 1.00 44.78 613 ARG D CA 1
ATOM 4208 C C . ARG D 4 11 ? 71.663 47.083 84.920 1.00 44.78 613 ARG D C 1
ATOM 4209 O O . ARG D 4 11 ? 70.455 47.311 84.789 1.00 44.78 613 ARG D O 1
ATOM 4217 N N . ALA D 4 12 ? 72.405 47.612 85.898 1.00 32.61 614 ALA D N 1
ATOM 4218 C CA . ALA D 4 12 ? 71.847 48.499 86.925 1.00 32.61 614 ALA D CA 1
ATOM 4219 C C . ALA D 4 12 ? 72.215 49.983 86.742 1.00 32.61 614 ALA D C 1
ATOM 4220 O O . ALA D 4 12 ? 73.349 50.330 86.409 1.00 32.61 614 ALA D O 1
ATOM 4222 N N . ARG D 4 13 ? 71.248 50.861 86.968 1.00 45.17 615 ARG D N 1
ATOM 4223 C CA . ARG D 4 13 ? 71.494 52.291 86.842 1.00 45.17 615 ARG D CA 1
ATOM 4224 C C . ARG D 4 13 ? 71.336 52.972 88.181 1.00 45.17 615 ARG D C 1
ATOM 4225 O O . ARG D 4 13 ? 70.558 52.532 89.023 1.00 45.17 615 ARG D O 1
ATOM 4233 N N . PHE D 4 14 ? 72.064 54.066 88.365 1.00 39.95 616 PHE D N 1
ATOM 4234 C CA . PHE D 4 14 ? 71.967 54.821 89.593 1.00 39.95 616 PHE D CA 1
ATOM 4235 C C . PHE D 4 14 ? 71.514 56.245 89.303 1.00 39.95 616 PHE D C 1
ATOM 4236 O O . PHE D 4 14 ? 71.905 56.839 88.301 1.00 39.95 616 PHE D O 1
ATOM 4244 N N . ASP D 4 15 ? 70.671 56.788 90.172 1.00 39.56 617 ASP D N 1
ATOM 4245 C CA . ASP D 4 15 ? 70.165 58.131 89.955 1.00 39.56 617 ASP D CA 1
ATOM 4246 C C . ASP D 4 15 ? 71.249 59.158 90.185 1.00 39.56 617 ASP D C 1
ATOM 4247 O O . ASP D 4 15 ? 71.746 59.315 91.296 1.00 39.56 617 ASP D O 1
ATOM 4252 N N . PRO D 4 16 ? 71.595 59.905 89.132 1.00 59.13 618 PRO D N 1
ATOM 4253 C CA . PRO D 4 16 ? 72.622 60.946 89.138 1.00 59.13 618 PRO D CA 1
ATOM 4254 C C . PRO D 4 16 ? 72.543 61.888 90.324 1.00 59.13 618 PRO D C 1
ATOM 4255 O O . PRO D 4 16 ? 73.576 62.211 90.898 1.00 59.13 618 PRO D O 1
ATOM 4259 N N . ASN D 4 17 ? 71.341 62.318 90.709 1.00 27.11 619 ASN D N 1
ATOM 4260 C CA . ASN D 4 17 ? 71.211 63.264 91.822 1.00 27.11 619 ASN D CA 1
ATOM 4261 C C . ASN D 4 17 ? 71.271 62.664 93.204 1.00 27.11 619 ASN D C 1
ATOM 4262 O O . ASN D 4 17 ? 71.395 63.396 94.191 1.00 27.11 619 ASN D O 1
ATOM 4267 N N . THR D 4 18 ? 71.172 61.346 93.293 1.00 37.95 620 THR D N 1
ATOM 4268 C CA . THR D 4 18 ? 71.112 60.717 94.605 1.00 37.95 620 THR D CA 1
ATOM 4269 C C . THR D 4 18 ? 72.093 59.609 94.960 1.00 37.95 620 THR D C 1
ATOM 4270 O O . THR D 4 18 ? 72.427 59.427 96.132 1.00 37.95 620 THR D O 1
ATOM 4274 N N . GLY D 4 19 ? 72.542 58.851 93.968 1.00 30.08 621 GLY D N 1
ATOM 4275 C CA . GLY D 4 19 ? 73.466 57.769 94.254 1.00 30.08 621 GLY D CA 1
ATOM 4276 C C . GLY D 4 19 ? 72.699 56.506 94.594 1.00 30.08 621 GLY D C 1
ATOM 4277 O O . GLY D 4 19 ? 73.284 55.497 94.971 1.00 30.08 621 GLY D O 1
ATOM 4278 N N . LEU D 4 20 ? 71.377 56.563 94.449 1.00 28.15 622 LEU D N 1
ATOM 4279 C CA . LEU D 4 20 ? 70.514 55.430 94.744 1.00 28.15 622 LEU D CA 1
ATOM 4280 C C . LEU D 4 20 ? 70.181 54.660 93.478 1.00 28.15 622 LEU D C 1
ATOM 4281 O O . LEU D 4 20 ? 70.116 55.229 92.392 1.00 28.15 622 LEU D O 1
ATOM 4286 N N . LEU D 4 21 ? 69.958 53.358 93.632 1.00 32.93 623 LEU D N 1
ATOM 4287 C CA . LEU D 4 21 ? 69.605 52.500 92.508 1.00 32.93 623 LEU D CA 1
ATOM 4288 C C . LEU D 4 21 ? 68.342 53.063 91.877 1.00 32.93 623 LEU D C 1
ATOM 4289 O O . LEU D 4 21 ? 67.337 53.278 92.554 1.00 32.93 623 LEU D O 1
ATOM 4294 N N . MET D 4 22 ? 68.407 53.305 90.577 1.00 52.81 624 MET D N 1
ATOM 4295 C CA . MET D 4 22 ? 67.289 53.883 89.862 1.00 52.81 624 MET D CA 1
ATOM 4296 C C . MET D 4 22 ? 66.644 52.948 88.858 1.00 52.81 624 MET D C 1
ATOM 4297 O O . MET D 4 22 ? 65.410 52.939 88.708 1.00 52.81 624 MET D O 1
ATOM 4302 N N . GLU D 4 23 ? 67.463 52.164 88.167 1.00 46.52 625 GLU D N 1
ATOM 4303 C CA . GLU D 4 23 ? 66.919 51.282 87.150 1.00 46.52 625 GLU D CA 1
ATOM 4304 C C . GLU D 4 23 ? 67.713 49.976 86.999 1.00 46.52 625 GLU D C 1
ATOM 4305 O O . GLU D 4 23 ? 68.955 49.961 87.015 1.00 46.52 625 GLU D O 1
ATOM 4311 N N . LEU D 4 24 ? 66.967 48.880 86.870 1.00 41.67 626 LEU D N 1
ATOM 4312 C CA . LEU D 4 24 ? 67.531 47.549 86.725 1.00 41.67 626 LEU D CA 1
ATOM 4313 C C . LEU D 4 24 ? 66.963 46.967 85.418 1.00 41.67 626 LEU D C 1
ATOM 4314 O O . LEU D 4 24 ? 65.798 47.224 85.073 1.00 41.67 626 LEU D O 1
ATOM 4319 N N . GLU D 4 25 ? 67.775 46.199 84.685 1.00 41.55 627 GLU D N 1
ATOM 4320 C CA . GLU D 4 25 ? 67.323 45.660 83.399 1.00 41.55 627 GLU D CA 1
ATOM 4321 C C . GLU D 4 25 ? 67.990 44.377 82.898 1.00 41.55 627 GLU D C 1
ATOM 4322 O O . GLU D 4 25 ? 69.168 44.140 83.165 1.00 41.55 627 GLU D O 1
ATOM 4328 N N . ASN D 4 26 ? 67.217 43.585 82.142 1.00 56.31 628 ASN D N 1
ATOM 4329 C CA . ASN D 4 26 ? 67.657 42.322 81.532 1.00 56.31 628 ASN D CA 1
ATOM 4330 C C . ASN D 4 26 ? 68.129 42.536 80.106 1.00 56.31 628 ASN D C 1
ATOM 4331 O O . ASN D 4 26 ? 67.343 42.918 79.234 1.00 56.31 628 ASN D O 1
ATOM 4336 N N . LEU D 4 27 ? 69.403 42.248 79.865 1.00 60.14 629 LEU D N 1
ATOM 4337 C CA . LEU D 4 27 ? 70.010 42.432 78.543 1.00 60.14 629 LEU D CA 1
ATOM 4338 C C . LEU D 4 27 ? 69.645 41.345 77.518 1.00 60.14 629 LEU D C 1
ATOM 4339 O O . LEU D 4 27 ? 69.526 40.168 77.857 1.00 60.14 629 LEU D O 1
ATOM 4344 N N . LEU D 4 31 ? 63.594 43.109 79.616 1.00 58.00 633 LEU D N 1
ATOM 4345 C CA . LEU D 4 31 ? 62.764 43.592 80.715 1.00 58.00 633 LEU D CA 1
ATOM 4346 C C . LEU D 4 31 ? 63.508 44.701 81.449 1.00 58.00 633 LEU D C 1
ATOM 4347 O O . LEU D 4 31 ? 64.532 44.439 82.100 1.00 58.00 633 LEU D O 1
ATOM 4352 N N . LEU D 4 32 ? 63.007 45.931 81.321 1.00 44.95 634 LEU D N 1
ATOM 4353 C CA . LEU D 4 32 ? 63.608 47.104 81.975 1.00 44.95 634 LEU D CA 1
ATOM 4354 C C . LEU D 4 32 ? 62.728 47.441 83.158 1.00 44.95 634 LEU D C 1
ATOM 4355 O O . LEU D 4 32 ? 61.504 47.439 83.025 1.00 44.95 634 LEU D O 1
ATOM 4360 N N . LEU D 4 33 ? 63.313 47.738 84.313 1.00 37.37 635 LEU D N 1
ATOM 4361 C CA . LEU D 4 33 ? 62.454 48.045 85.448 1.00 37.37 635 LEU D CA 1
ATOM 4362 C C . LEU D 4 33 ? 62.898 49.130 86.401 1.00 37.37 635 LEU D C 1
ATOM 4363 O O . LEU D 4 33 ? 63.862 48.970 87.148 1.00 37.37 635 LEU D O 1
ATOM 4368 N N . PRO D 4 34 ? 62.196 50.266 86.370 1.00 38.50 636 PRO D N 1
ATOM 4369 C CA . PRO D 4 34 ? 62.442 51.428 87.218 1.00 38.50 636 PRO D CA 1
ATOM 4370 C C . PRO D 4 34 ? 62.160 51.057 88.653 1.00 38.50 636 PRO D C 1
ATOM 4371 O O . PRO D 4 34 ? 61.003 51.003 89.061 1.00 38.50 636 PRO D O 1
ATOM 4375 N N . VAL D 4 35 ? 63.225 50.801 89.407 1.00 40.80 637 VAL D N 1
ATOM 4376 C CA . VAL D 4 35 ? 63.131 50.403 90.807 1.00 40.80 637 VAL D CA 1
ATOM 4377 C C . VAL D 4 35 ? 63.988 51.307 91.673 1.00 40.80 637 VAL D C 1
ATOM 4378 O O . VAL D 4 35 ? 65.134 51.595 91.317 1.00 40.80 637 VAL D O 1
ATOM 4382 N N . ARG D 4 36 ? 63.460 51.759 92.806 1.00 23.34 638 ARG D N 1
ATOM 4383 C CA . ARG D 4 36 ? 64.283 52.586 93.673 1.00 23.34 638 ARG D CA 1
ATOM 4384 C C . ARG D 4 36 ? 64.492 51.870 94.990 1.00 23.34 638 ARG D C 1
ATOM 4385 O O . ARG D 4 36 ? 63.582 51.230 95.500 1.00 23.34 638 ARG D O 1
ATOM 4393 N N . GLN D 4 37 ? 65.701 51.959 95.529 1.00 37.50 639 GLN D N 1
ATOM 4394 C CA . GLN D 4 37 ? 66.009 51.305 96.795 1.00 37.50 639 GLN D CA 1
ATOM 4395 C C . GLN D 4 37 ? 66.653 52.282 97.738 1.00 37.50 639 GLN D C 1
ATOM 4396 O O . GLN D 4 37 ? 67.410 53.134 97.315 1.00 37.50 639 GLN D O 1
ATOM 4402 N N . ALA D 4 38 ? 66.349 52.163 99.020 1.00 37.47 640 ALA D N 1
ATOM 4403 C CA . ALA D 4 38 ? 66.933 53.052 100.010 1.00 37.47 640 ALA D CA 1
ATOM 4404 C C . ALA D 4 38 ? 66.627 52.527 101.397 1.00 37.47 640 ALA D C 1
ATOM 4405 O O . ALA D 4 38 ? 65.733 51.715 101.553 1.00 37.47 640 ALA D O 1
ATOM 4407 N N . PHE D 4 39 ? 67.378 52.986 102.395 1.00 44.62 641 PHE D N 1
ATOM 4408 C CA . PHE D 4 39 ? 67.178 52.567 103.779 1.00 44.62 641 PHE D CA 1
ATOM 4409 C C . PHE D 4 39 ? 66.359 53.601 104.571 1.00 44.62 641 PHE D C 1
ATOM 4410 O O . PHE D 4 39 ? 66.674 54.795 104.582 1.00 44.62 641 PHE D O 1
ATOM 4418 N N . TYR D 4 40 ? 65.293 53.137 105.216 1.00 42.83 642 TYR D N 1
ATOM 4419 C CA . TYR D 4 40 ? 64.439 54.004 106.027 1.00 42.83 642 TYR D CA 1
ATOM 4420 C C . TYR D 4 40 ? 64.373 53.425 107.436 1.00 42.83 642 TYR D C 1
ATOM 4421 O O . TYR D 4 40 ? 64.684 52.253 107.637 1.00 42.83 642 TYR D O 1
ATOM 4430 N N . TRP D 4 41 ? 63.990 54.230 108.418 1.00 25.53 643 TRP D N 1
ATOM 4431 C CA . TRP D 4 41 ? 63.884 53.686 109.758 1.00 25.53 643 TRP D CA 1
ATOM 4432 C C . TRP D 4 41 ? 62.538 54.029 110.397 1.00 25.53 643 TRP D C 1
ATOM 4433 O O . TRP D 4 41 ? 61.905 55.010 110.035 1.00 25.53 643 TRP D O 1
ATOM 4444 N N . TYR D 4 42 ? 62.091 53.172 111.310 1.00 35.33 644 TYR D N 1
ATOM 4445 C CA . TYR D 4 42 ? 60.824 53.348 112.021 1.00 35.33 644 TYR D CA 1
ATOM 4446 C C . TYR D 4 42 ? 61.075 53.792 113.450 1.00 35.33 644 TYR D C 1
ATOM 4447 O O . TYR D 4 42 ? 61.805 53.138 114.200 1.00 35.33 644 TYR D O 1
ATOM 4456 N N . ASN D 4 43 ? 60.450 54.897 113.826 1.00 34.87 645 ASN D N 1
ATOM 4457 C CA . ASN D 4 43 ? 60.605 55.456 115.159 1.00 34.87 645 ASN D CA 1
ATOM 4458 C C . ASN D 4 43 ? 59.868 54.534 116.118 1.00 34.87 645 ASN D C 1
ATOM 4459 O O . ASN D 4 43 ? 58.654 54.613 116.228 1.00 34.87 645 ASN D O 1
ATOM 4464 N N . ALA D 4 44 ? 60.600 53.657 116.799 1.00 36.87 646 ALA D N 1
ATOM 4465 C CA . ALA D 4 44 ? 59.997 52.702 117.732 1.00 36.87 646 ALA D CA 1
ATOM 4466 C C . ALA D 4 44 ? 59.108 53.352 118.776 1.00 36.87 646 ALA D C 1
ATOM 4467 O O . ALA D 4 44 ? 59.402 54.439 119.279 1.00 36.87 646 ALA D O 1
ATOM 4469 N N . SER D 4 45 ? 58.024 52.656 119.104 1.00 38.25 647 SER D N 1
ATOM 4470 C CA . SER D 4 45 ? 57.036 53.135 120.068 1.00 38.25 647 SER D CA 1
ATOM 4471 C C . SER D 4 45 ? 57.245 52.664 121.499 1.00 38.25 647 SER D C 1
ATOM 4472 O O . SER D 4 45 ? 57.543 51.499 121.748 1.00 38.25 647 SER D O 1
ATOM 4475 N N . THR D 4 46 ? 57.059 53.587 122.433 1.00 41.55 648 THR D N 1
ATOM 4476 C CA . THR D 4 46 ? 57.189 53.297 123.851 1.00 41.55 648 THR D CA 1
ATOM 4477 C C . THR D 4 46 ? 55.803 53.377 124.495 1.00 41.55 648 THR D C 1
ATOM 4478 O O . THR D 4 46 ? 55.663 53.257 125.716 1.00 41.55 648 THR D O 1
ATOM 4482 N N . GLY D 4 47 ? 54.782 53.571 123.659 1.00 37.19 649 GLY D N 1
ATOM 4483 C CA . GLY D 4 47 ? 53.415 53.646 124.144 1.00 37.19 649 GLY D CA 1
ATOM 4484 C C . GLY D 4 47 ? 52.802 55.030 124.054 1.00 37.19 649 GLY D C 1
ATOM 4485 O O . GLY D 4 47 ? 53.521 56.016 123.965 1.00 37.19 649 GLY D O 1
ATOM 4486 N N . ASN D 4 48 ? 51.472 55.093 124.065 1.00 53.06 650 ASN D N 1
ATOM 4487 C CA . ASN D 4 48 ? 50.712 56.348 124.007 1.00 53.06 650 ASN D CA 1
ATOM 4488 C C . ASN D 4 48 ? 49.313 56.097 124.596 1.00 53.06 650 ASN D C 1
ATOM 4489 O O . ASN D 4 48 ? 48.997 54.960 124.971 1.00 53.06 650 ASN D O 1
ATOM 4494 N N . ASN D 4 49 ? 48.468 57.129 124.675 1.00 59.20 651 ASN D N 1
ATOM 4495 C CA . ASN D 4 49 ? 47.123 56.959 125.255 1.00 59.20 651 ASN D CA 1
ATOM 4496 C C . ASN D 4 49 ? 46.282 55.810 124.674 1.00 59.20 651 ASN D C 1
ATOM 4497 O O . ASN D 4 49 ? 45.331 55.337 125.315 1.00 59.20 651 ASN D O 1
ATOM 4502 N N . LEU D 4 50 ? 46.641 55.356 123.477 1.00 46.07 652 LEU D N 1
ATOM 4503 C CA . LEU D 4 50 ? 45.917 54.282 122.814 1.00 46.07 652 LEU D CA 1
ATOM 4504 C C . LEU D 4 50 ? 46.237 52.921 123.418 1.00 46.07 652 LEU D C 1
ATOM 4505 O O . LEU D 4 50 ? 45.438 51.994 123.308 1.00 46.07 652 LEU D O 1
ATOM 4510 N N . SER D 4 51 ? 47.410 52.796 124.036 1.00 39.58 653 SER D N 1
ATOM 4511 C CA . SER D 4 51 ? 47.818 51.539 124.670 1.00 39.58 653 SER D CA 1
ATOM 4512 C C . SER D 4 51 ? 49.229 51.609 125.197 1.00 39.58 653 SER D C 1
ATOM 4513 O O . SER D 4 51 ? 50.142 52.081 124.519 1.00 39.58 653 SER D O 1
ATOM 4516 N N . SER D 4 52 ? 49.387 51.112 126.414 1.00 44.35 654 SER D N 1
ATOM 4517 C CA . SER D 4 52 ? 50.664 51.084 127.109 1.00 44.35 654 SER D CA 1
ATOM 4518 C C . SER D 4 52 ? 51.761 50.375 126.318 1.00 44.35 654 SER D C 1
ATOM 4519 O O . SER D 4 52 ? 52.943 50.663 126.493 1.00 44.35 654 SER D O 1
ATOM 4522 N N . GLN D 4 53 ? 51.362 49.456 125.444 1.00 48.38 655 GLN D N 1
ATOM 4523 C CA . GLN D 4 53 ? 52.297 48.665 124.631 1.00 48.38 655 GLN D CA 1
ATOM 4524 C C . GLN D 4 53 ? 53.456 49.426 123.978 1.00 48.38 655 GLN D C 1
ATOM 4525 O O . GLN D 4 53 ? 53.296 50.559 123.516 1.00 48.38 655 GLN D O 1
ATOM 4531 N N . ALA D 4 54 ? 54.616 48.771 123.926 1.00 32.90 656 ALA D N 1
ATOM 4532 C CA . ALA D 4 54 ? 55.817 49.343 123.331 1.00 32.90 656 ALA D CA 1
ATOM 4533 C C . ALA D 4 54 ? 56.573 48.304 122.515 1.00 32.90 656 ALA D C 1
ATOM 4534 O O . ALA D 4 54 ? 56.554 47.125 122.841 1.00 32.90 656 ALA D O 1
ATOM 4536 N N . SER D 4 55 ? 57.241 48.750 121.457 1.00 32.80 657 SER D N 1
ATOM 4537 C CA . SER D 4 55 ? 58.032 47.863 120.616 1.00 32.80 657 SER D CA 1
ATOM 4538 C C . SER D 4 55 ? 59.071 47.159 121.479 1.00 32.80 657 SER D C 1
ATOM 4539 O O . SER D 4 55 ? 59.467 47.662 122.521 1.00 32.80 657 SER D O 1
ATOM 4542 N N . GLY D 4 56 ? 59.530 45.995 121.048 1.00 38.41 658 GLY D N 1
ATOM 4543 C CA . GLY D 4 56 ? 60.515 45.291 121.846 1.00 38.41 658 GLY D CA 1
ATOM 4544 C C . GLY D 4 56 ? 60.996 44.008 121.205 1.00 38.41 658 GLY D C 1
ATOM 4545 O O . GLY D 4 56 ? 60.739 43.754 120.026 1.00 38.41 658 GLY D O 1
ATOM 4546 N N . ALA D 4 57 ? 61.702 43.195 121.980 1.00 26.96 659 ALA D N 1
ATOM 4547 C CA . ALA D 4 57 ? 62.216 41.939 121.469 1.00 26.96 659 ALA D CA 1
ATOM 4548 C C . ALA D 4 57 ? 61.158 41.151 120.668 1.00 26.96 659 ALA D C 1
ATOM 4549 O O . ALA D 4 57 ? 61.466 40.569 119.630 1.00 26.96 659 ALA D O 1
ATOM 4551 N N . TYR D 4 58 ? 59.911 41.145 121.127 1.00 28.45 660 TYR D N 1
ATOM 4552 C CA . TYR D 4 58 ? 58.859 40.414 120.417 1.00 28.45 660 TYR D CA 1
ATOM 4553 C C . TYR D 4 58 ? 58.023 41.263 119.479 1.00 28.45 660 TYR D C 1
ATOM 4554 O O . TYR D 4 58 ? 57.887 40.976 118.283 1.00 28.45 660 TYR D O 1
ATOM 4563 N N . ILE D 4 59 ? 57.430 42.283 120.088 1.00 26.15 661 ILE D N 1
ATOM 4564 C CA . ILE D 4 59 ? 56.516 43.209 119.458 1.00 26.15 661 ILE D CA 1
ATOM 4565 C C . ILE D 4 59 ? 57.082 44.338 118.607 1.00 26.15 661 ILE D C 1
ATOM 4566 O O . ILE D 4 59 ? 58.058 44.993 118.968 1.00 26.15 661 ILE D O 1
ATOM 4571 N N . PHE D 4 60 ? 56.442 44.571 117.469 1.00 37.80 662 PHE D N 1
ATOM 4572 C CA . PHE D 4 60 ? 56.853 45.640 116.572 1.00 37.80 662 PHE D CA 1
ATOM 4573 C C . PHE D 4 60 ? 55.717 46.657 116.539 1.00 37.80 662 PHE D C 1
ATOM 4574 O O . PHE D 4 60 ? 54.637 46.389 116.010 1.00 37.80 662 PHE D O 1
ATOM 4582 N N . ARG D 4 61 ? 55.963 47.817 117.142 1.00 36.35 663 ARG D N 1
ATOM 4583 C CA . ARG D 4 61 ? 54.976 48.873 117.150 1.00 36.35 663 ARG D CA 1
ATOM 4584 C C . ARG D 4 61 ? 55.551 50.255 116.874 1.00 36.35 663 ARG D C 1
ATOM 4585 O O . ARG D 4 61 ? 56.191 50.858 117.722 1.00 36.35 663 ARG D O 1
ATOM 4593 N N . PRO D 4 62 ? 55.349 50.763 115.663 1.00 37.55 664 PRO D N 1
ATOM 4594 C CA . PRO D 4 62 ? 55.839 52.085 115.269 1.00 37.55 664 PRO D CA 1
ATOM 4595 C C . PRO D 4 62 ? 54.906 53.149 115.828 1.00 37.55 664 PRO D C 1
ATOM 4596 O O . PRO D 4 62 ? 53.682 52.978 115.787 1.00 37.55 664 PRO D O 1
ATOM 4600 N N . ASN D 4 63 ? 55.463 54.238 116.351 1.00 38.68 665 ASN D N 1
ATOM 4601 C CA . ASN D 4 63 ? 54.621 55.309 116.859 1.00 38.68 665 ASN D CA 1
ATOM 4602 C C . ASN D 4 63 ? 54.324 56.241 115.697 1.00 38.68 665 ASN D C 1
ATOM 4603 O O . ASN D 4 63 ? 53.736 57.295 115.882 1.00 38.68 665 ASN D O 1
ATOM 4608 N N . GLN D 4 64 ? 54.733 55.824 114.501 1.00 35.07 666 GLN D N 1
ATOM 4609 C CA . GLN D 4 64 ? 54.522 56.569 113.247 1.00 35.07 666 GLN D CA 1
ATOM 4610 C C . GLN D 4 64 ? 54.498 55.547 112.104 1.00 35.07 666 GLN D C 1
ATOM 4611 O O . GLN D 4 64 ? 55.402 54.712 111.997 1.00 35.07 666 GLN D O 1
ATOM 4617 N N . ASN D 4 65 ? 53.476 55.604 111.255 1.00 37.86 667 ASN D N 1
ATOM 4618 C CA . ASN D 4 65 ? 53.391 54.643 110.175 1.00 37.86 667 ASN D CA 1
ATOM 4619 C C . ASN D 4 65 ? 54.287 54.922 108.996 1.00 37.86 667 ASN D C 1
ATOM 4620 O O . ASN D 4 65 ? 54.506 54.037 108.171 1.00 37.86 667 ASN D O 1
ATOM 4625 N N . LYS D 4 66 ? 54.826 56.139 108.926 1.00 52.04 668 LYS D N 1
ATOM 4626 C CA . LYS D 4 66 ? 55.709 56.521 107.830 1.00 52.04 668 LYS D CA 1
ATOM 4627 C C . LYS D 4 66 ? 57.188 56.558 108.259 1.00 52.04 668 LYS D C 1
ATOM 4628 O O . LYS D 4 66 ? 57.590 57.364 109.094 1.00 52.04 668 LYS D O 1
ATOM 4634 N N . PRO D 4 67 ? 58.010 55.662 107.705 1.00 46.37 669 PRO D N 1
ATOM 4635 C CA . PRO D 4 67 ? 59.445 55.591 108.018 1.00 46.37 669 PRO D CA 1
ATOM 4636 C C . PRO D 4 67 ? 60.181 56.813 107.514 1.00 46.37 669 PRO D C 1
ATOM 4637 O O . PRO D 4 67 ? 59.720 57.483 106.596 1.00 46.37 669 PRO D O 1
ATOM 4641 N N . LEU D 4 68 ? 61.338 57.076 108.100 1.00 46.30 670 LEU D N 1
ATOM 4642 C CA . LEU D 4 68 ? 62.167 58.212 107.714 1.00 46.30 670 LEU D CA 1
ATOM 4643 C C . LEU D 4 68 ? 63.388 57.735 106.947 1.00 46.30 670 LEU D C 1
ATOM 4644 O O . LEU D 4 68 ? 63.911 56.647 107.227 1.00 46.30 670 LEU D O 1
ATOM 4649 N N . PH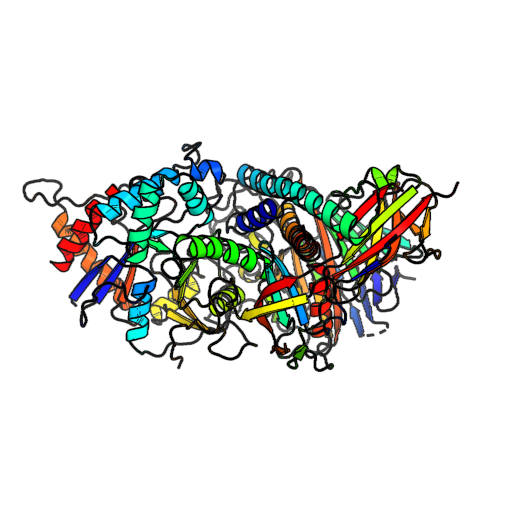E D 4 69 ? 63.836 58.529 105.978 1.00 37.80 671 PHE D N 1
ATOM 4650 C CA . PHE D 4 69 ? 65.016 58.165 105.206 1.00 37.80 671 PHE D CA 1
ATOM 4651 C C . PHE D 4 69 ? 66.240 58.200 106.102 1.00 37.80 671 PHE D C 1
ATOM 4652 O O . PHE D 4 69 ? 66.449 59.171 106.837 1.00 37.80 671 PHE D O 1
ATOM 4660 N N . VAL D 4 70 ? 67.054 57.152 106.049 1.00 31.76 672 VAL D N 1
ATOM 4661 C CA . VAL D 4 70 ? 68.270 57.155 106.841 1.00 31.76 672 VAL D CA 1
ATOM 4662 C C . VAL D 4 70 ? 69.105 58.248 106.182 1.00 31.76 672 VAL D C 1
ATOM 4663 O O . VAL D 4 70 ? 70.030 58.792 106.774 1.00 31.76 672 VAL D O 1
ATOM 4667 N N . SER D 4 71 ? 68.748 58.563 104.941 1.00 39.50 673 SER D N 1
ATOM 4668 C CA . SER D 4 71 ? 69.416 59.597 104.152 1.00 39.50 673 SER D CA 1
ATOM 4669 C C . SER D 4 71 ? 68.763 59.635 102.780 1.00 39.50 673 SER D C 1
ATOM 4670 O O . SER D 4 71 ? 68.414 58.589 102.227 1.00 39.50 673 SER D O 1
ATOM 4673 N N . HIS D 4 72 ? 68.609 60.837 102.232 1.00 33.18 674 HIS D N 1
ATOM 4674 C CA . HIS D 4 72 ? 67.980 61.005 100.927 1.00 33.18 674 HIS D CA 1
ATOM 4675 C C . HIS D 4 72 ? 68.886 60.759 99.747 1.00 33.18 674 HIS D C 1
ATOM 4676 O O . HIS D 4 72 ? 68.427 60.770 98.608 1.00 33.18 674 HIS D O 1
ATOM 4683 N N . TRP D 4 73 ? 70.175 60.561 100.015 1.00 26.34 675 TRP D N 1
ATOM 4684 C CA . TRP D 4 73 ? 71.143 60.292 98.956 1.00 26.34 675 TRP D CA 1
ATOM 4685 C C . TRP D 4 73 ? 72.327 59.501 99.515 1.00 26.34 675 TRP D C 1
ATOM 4686 O O . TRP D 4 73 ? 72.529 59.435 100.731 1.00 26.34 675 TRP D O 1
ATOM 4697 N N . ALA D 4 74 ? 73.101 58.902 98.616 1.00 31.99 676 ALA D N 1
ATOM 4698 C CA . ALA D 4 74 ? 74.245 58.104 99.010 1.00 31.99 676 ALA D CA 1
ATOM 4699 C C . ALA D 4 74 ? 75.453 58.485 98.187 1.00 31.99 676 ALA D C 1
ATOM 4700 O O . ALA D 4 74 ? 75.341 58.723 96.980 1.00 31.99 676 ALA D O 1
ATOM 4702 N N . GLN D 4 75 ? 76.599 58.545 98.861 1.00 35.58 677 GLN D N 1
ATOM 4703 C CA . GLN D 4 75 ? 77.867 58.881 98.235 1.00 35.58 677 GLN D CA 1
ATOM 4704 C C . GLN D 4 75 ? 78.396 57.586 97.586 1.00 35.58 677 GLN D C 1
ATOM 4705 O O . GLN D 4 75 ? 78.724 56.606 98.265 1.00 35.58 677 GLN D O 1
ATOM 4707 N N . THR D 4 76 ? 78.450 57.590 96.258 1.00 29.05 678 THR D N 1
ATOM 4708 C CA . THR D 4 76 ? 78.892 56.438 95.494 1.00 29.05 678 THR D CA 1
ATOM 4709 C C . THR D 4 76 ? 80.359 56.490 95.140 1.00 29.05 678 THR D C 1
ATOM 4710 O O . THR D 4 76 ? 80.940 57.550 94.952 1.00 29.05 678 THR D O 1
ATOM 4714 N N . HIS D 4 77 ? 80.940 55.312 95.016 1.00 43.00 679 HIS D N 1
ATOM 4715 C CA . HIS D 4 77 ? 82.343 55.159 94.675 1.00 43.00 679 HIS D CA 1
ATOM 4716 C C . HIS D 4 77 ? 82.400 53.979 93.704 1.00 43.00 679 HIS D C 1
ATOM 4717 O O . HIS D 4 77 ? 82.208 52.828 94.097 1.00 43.00 679 HIS D O 1
ATOM 4724 N N . LEU D 4 78 ? 82.629 54.267 92.431 1.00 41.03 680 LEU D N 1
ATOM 4725 C CA . LEU D 4 78 ? 82.687 53.205 91.442 1.00 41.03 680 LEU D CA 1
ATOM 4726 C C . LEU D 4 78 ? 83.975 52.385 91.466 1.00 41.03 680 LEU D C 1
ATOM 4727 O O . LEU D 4 78 ? 85.090 52.928 91.524 1.00 41.03 680 LEU D O 1
ATOM 4732 N N . VAL D 4 79 ? 83.797 51.067 91.423 1.00 36.00 681 VAL D N 1
ATOM 4733 C CA . VAL D 4 79 ? 84.900 50.119 91.381 1.00 36.00 681 VAL D CA 1
ATOM 4734 C C . VAL D 4 79 ? 84.582 49.133 90.256 1.00 36.00 681 VAL D C 1
ATOM 4735 O O . VAL D 4 79 ? 83.732 48.263 90.409 1.00 36.00 681 VAL D O 1
ATOM 4739 N N . LYS D 4 80 ? 85.228 49.309 89.108 1.00 42.18 682 LYS D N 1
ATOM 4740 C CA . LYS D 4 80 ? 85.018 48.405 87.983 1.00 42.18 682 LYS D CA 1
ATOM 4741 C C . LYS D 4 80 ? 86.291 47.560 87.772 1.00 42.18 682 LYS D C 1
ATOM 4742 O O . LYS D 4 80 ? 87.320 48.045 87.279 1.00 42.18 682 LYS D O 1
ATOM 4748 N N . ALA D 4 81 ? 86.209 46.293 88.171 1.00 34.99 683 ALA D N 1
ATOM 4749 C CA . ALA D 4 81 ? 87.327 45.371 88.054 1.00 34.99 683 ALA D CA 1
ATOM 4750 C C . ALA D 4 81 ? 87.084 44.337 86.961 1.00 34.99 683 ALA D C 1
ATOM 4751 O O . ALA D 4 81 ? 85.987 44.208 86.444 1.00 34.99 683 ALA D O 1
ATOM 4753 N N . SER D 4 82 ? 88.125 43.595 86.613 1.00 49.65 684 SER D N 1
ATOM 4754 C CA . SER D 4 82 ? 88.039 42.573 85.568 1.00 49.65 684 SER D CA 1
ATOM 4755 C C . SER D 4 82 ? 87.043 41.477 85.911 1.00 49.65 684 SER D C 1
ATOM 4756 O O . SER D 4 82 ? 86.446 40.884 85.024 1.00 49.65 684 SER D O 1
ATOM 4759 N N . LEU D 4 83 ? 86.879 41.213 87.203 1.00 38.80 685 LEU D N 1
ATOM 4760 C CA . LEU D 4 83 ? 85.990 40.167 87.677 1.00 38.80 685 LEU D CA 1
ATOM 4761 C C . LEU D 4 83 ? 84.756 40.624 88.442 1.00 38.80 685 LEU D C 1
ATOM 4762 O O . LEU D 4 83 ? 83.916 39.799 88.769 1.00 38.80 685 LEU D O 1
ATOM 4767 N N . VAL D 4 84 ? 84.654 41.913 88.762 1.00 46.35 686 VAL D N 1
ATOM 4768 C CA . VAL D 4 84 ? 83.483 42.413 89.485 1.00 46.35 686 VAL D CA 1
ATOM 4769 C C . VAL D 4 84 ? 83.141 43.817 89.071 1.00 46.35 686 VAL D C 1
ATOM 4770 O O . VAL D 4 84 ? 83.958 44.506 88.483 1.00 46.35 686 VAL D O 1
ATOM 4774 N N . GLN D 4 85 ? 81.922 44.231 89.380 1.00 34.08 687 GLN D N 1
ATOM 4775 C CA . GLN D 4 85 ? 81.474 45.570 89.086 1.00 34.08 687 GLN D CA 1
ATOM 4776 C C . GLN D 4 85 ? 80.571 45.916 90.236 1.00 34.08 687 GLN D C 1
ATOM 4777 O O . GLN D 4 85 ? 79.455 45.412 90.349 1.00 34.08 687 GLN D O 1
ATOM 4783 N N . GLU D 4 86 ? 81.074 46.778 91.105 1.00 40.21 688 GLU D N 1
ATOM 4784 C CA . GLU D 4 86 ? 80.338 47.179 92.288 1.00 40.21 688 GLU D CA 1
ATOM 4785 C C . GLU D 4 86 ? 80.259 48.698 92.533 1.00 40.21 688 GLU D C 1
ATOM 4786 O O . GLU D 4 86 ? 81.217 49.443 92.287 1.00 40.21 688 GLU D O 1
ATOM 4792 N N . VAL D 4 87 ? 79.099 49.153 92.998 1.00 33.05 689 VAL D N 1
ATOM 4793 C CA . VAL D 4 87 ? 78.912 50.560 93.332 1.00 33.05 689 VAL D CA 1
ATOM 4794 C C . VAL D 4 87 ? 78.804 50.639 94.845 1.00 33.05 689 VAL D C 1
ATOM 4795 O O . VAL D 4 87 ? 77.840 50.154 95.431 1.00 33.05 689 VAL D O 1
ATOM 4799 N N . HIS D 4 88 ? 79.809 51.226 95.478 1.00 34.82 690 HIS D N 1
ATOM 4800 C CA . HIS D 4 88 ? 79.802 51.377 96.917 1.00 34.82 690 HIS D CA 1
ATOM 4801 C C . HIS D 4 88 ? 78.927 52.581 97.210 1.00 34.82 690 HIS D C 1
ATOM 4802 O O . HIS D 4 88 ? 78.974 53.577 96.486 1.00 34.82 690 HIS D O 1
ATOM 4809 N N . GLN D 4 89 ? 78.108 52.485 98.250 1.00 26.79 691 GLN D N 1
ATOM 4810 C CA . GLN D 4 89 ? 77.222 53.579 98.610 1.00 26.79 691 GLN D CA 1
ATOM 4811 C C . GLN D 4 89 ? 77.382 53.932 100.066 1.00 26.79 691 GLN D C 1
ATOM 4812 O O . GLN D 4 89 ? 77.380 53.068 100.936 1.00 26.79 691 GLN D O 1
ATOM 4818 N N . ASN D 4 90 ? 77.514 55.216 100.336 1.00 41.56 692 ASN D N 1
ATOM 4819 C CA . ASN D 4 90 ? 77.628 55.638 101.710 1.00 41.56 692 ASN D CA 1
ATOM 4820 C C . ASN D 4 90 ? 76.447 56.524 102.100 1.00 41.56 692 ASN D C 1
ATOM 4821 O O . ASN D 4 90 ? 76.399 57.697 101.725 1.00 41.56 692 ASN D O 1
ATOM 4826 N N . PHE D 4 91 ? 75.499 55.960 102.845 1.00 38.20 693 PHE D N 1
ATOM 4827 C CA . PHE D 4 91 ? 74.325 56.712 103.271 1.00 38.20 693 PHE D CA 1
ATOM 4828 C C . PHE D 4 91 ? 74.594 57.397 104.596 1.00 38.20 693 PHE D C 1
ATOM 4829 O O . PHE D 4 91 ? 74.096 58.486 104.855 1.00 38.20 693 PHE D O 1
ATOM 4837 N N . SER D 4 92 ? 75.362 56.742 105.449 1.00 23.04 694 SER D N 1
ATOM 4838 C CA . SER D 4 92 ? 75.620 57.299 106.754 1.00 23.04 694 SER D CA 1
ATOM 4839 C C . SER D 4 92 ? 76.716 56.565 107.526 1.00 23.04 694 SER D C 1
ATOM 4840 O O . SER D 4 92 ? 77.201 55.507 107.105 1.00 23.04 694 SER D O 1
ATOM 4843 N N . ALA D 4 93 ? 77.113 57.133 108.661 1.00 39.49 695 ALA D N 1
ATOM 4844 C CA . ALA D 4 93 ? 78.155 56.527 109.481 1.00 39.49 695 ALA D CA 1
ATOM 4845 C C . ALA D 4 93 ? 77.742 55.140 109.969 1.00 39.49 695 ALA D C 1
ATOM 4846 O O . ALA D 4 93 ? 78.590 54.278 110.222 1.00 39.49 695 ALA D O 1
ATOM 4848 N N . TRP D 4 94 ? 76.441 54.920 110.095 1.00 35.24 696 TRP D N 1
ATOM 4849 C CA . TRP D 4 94 ? 75.969 53.635 110.551 1.00 35.24 696 TRP D CA 1
ATOM 4850 C C . TRP D 4 94 ? 75.150 52.939 109.478 1.00 35.24 696 TRP D C 1
ATOM 4851 O O . TRP D 4 94 ? 74.367 52.036 109.776 1.00 35.24 696 TRP D O 1
ATOM 4862 N N . CYS D 4 95 ? 75.327 53.363 108.231 1.00 42.51 697 CYS D N 1
ATOM 4863 C CA . CYS D 4 95 ? 74.617 52.742 107.118 1.00 42.51 697 CYS D CA 1
ATOM 4864 C C . CYS D 4 95 ? 75.374 52.932 105.807 1.00 42.51 697 CYS D C 1
ATOM 4865 O O . CYS D 4 95 ? 75.749 54.042 105.445 1.00 42.51 697 CYS D O 1
ATOM 4868 N N . SER D 4 96 ? 75.591 51.832 105.099 1.00 43.17 698 SER D N 1
ATOM 4869 C CA . SER D 4 96 ? 76.290 51.857 103.825 1.00 43.17 698 SER D CA 1
ATOM 4870 C C . SER D 4 96 ? 76.001 50.541 103.106 1.00 43.17 698 SER D C 1
ATOM 4871 O O . SER D 4 96 ? 75.610 49.542 103.732 1.00 43.17 698 SER D O 1
ATOM 4874 N N . GLN D 4 97 ? 76.203 50.530 101.796 1.00 53.37 699 GLN D N 1
ATOM 4875 C CA . GLN D 4 97 ? 75.943 49.324 101.044 1.00 53.37 699 GLN D CA 1
ATOM 4876 C C . GLN D 4 97 ? 76.824 49.222 99.818 1.00 53.37 699 GLN D C 1
ATOM 4877 O O . GLN D 4 97 ? 77.347 50.225 99.335 1.00 53.37 699 GLN D O 1
ATOM 4883 N N . VAL D 4 98 ? 76.995 47.995 99.334 1.00 39.00 700 VAL D N 1
ATOM 4884 C CA . VAL D 4 98 ? 77.784 47.732 98.144 1.00 39.00 700 VAL D CA 1
ATOM 4885 C C . VAL D 4 98 ? 76.873 47.024 97.177 1.00 39.00 700 VAL D C 1
ATOM 4886 O O . VAL D 4 98 ? 76.298 46.005 97.528 1.00 39.00 700 VAL D O 1
ATOM 4890 N N . VAL D 4 99 ? 76.728 47.562 95.973 1.00 33.49 701 VAL D N 1
ATOM 4891 C CA . VAL D 4 99 ? 75.879 46.926 94.982 1.00 33.49 701 VAL D CA 1
ATOM 4892 C C . VAL D 4 99 ? 76.785 46.245 93.976 1.00 33.49 701 VAL D C 1
ATOM 4893 O O . VAL D 4 99 ? 77.603 46.895 93.345 1.00 33.49 701 VAL D O 1
ATOM 4897 N N . ARG D 4 100 ? 76.630 44.934 93.827 1.00 30.50 702 ARG D N 1
ATOM 4898 C CA . ARG D 4 100 ? 77.484 44.164 92.933 1.00 30.50 702 ARG D CA 1
ATOM 4899 C C . ARG D 4 100 ? 76.857 43.364 91.803 1.00 30.50 702 ARG D C 1
ATOM 4900 O O . ARG D 4 100 ? 75.703 42.957 91.859 1.00 30.50 702 ARG D O 1
ATOM 4908 N N . LEU D 4 101 ? 77.677 43.112 90.792 1.00 34.92 703 LEU D N 1
ATOM 4909 C CA . LEU D 4 101 ? 77.311 42.275 89.663 1.00 34.92 703 LEU D CA 1
ATOM 4910 C C . LEU D 4 101 ? 78.565 41.470 89.338 1.00 34.92 703 LEU D C 1
ATOM 4911 O O . LEU D 4 101 ? 79.576 42.039 88.933 1.00 34.92 703 LEU D O 1
ATOM 4916 N N . TYR D 4 102 ? 78.507 40.158 89.562 1.00 26.62 704 TYR D N 1
ATOM 4917 C CA . TYR D 4 102 ? 79.620 39.256 89.282 1.00 26.62 704 TYR D CA 1
ATOM 4918 C C . TYR D 4 102 ? 79.426 38.559 87.932 1.00 26.62 704 TYR D C 1
ATOM 4919 O O . TYR D 4 102 ? 78.356 38.599 87.343 1.00 26.62 704 TYR D O 1
ATOM 4928 N N . PRO D 4 103 ? 80.487 37.924 87.423 1.00 51.55 705 PRO D N 1
ATOM 4929 C CA . PRO D 4 103 ? 80.520 37.184 86.163 1.00 51.55 705 PRO D CA 1
ATOM 4930 C C . PRO D 4 103 ? 79.454 36.099 85.994 1.00 51.55 705 PRO D C 1
ATOM 4931 O O . PRO D 4 103 ? 79.423 35.087 86.711 1.00 51.55 705 PRO D O 1
ATOM 4935 N N . ARG D 4 104 ? 78.573 36.346 85.037 1.00 57.02 706 ARG D N 1
ATOM 4936 C CA . ARG D 4 104 ? 77.530 35.413 84.704 1.00 57.02 706 ARG D CA 1
ATOM 4937 C C . ARG D 4 104 ? 76.543 35.137 85.820 1.00 57.02 706 ARG D C 1
ATOM 4938 O O . ARG D 4 104 ? 75.960 34.056 85.860 1.00 57.02 706 ARG D O 1
ATOM 4946 N N . GLN D 4 105 ? 76.343 36.060 86.748 1.00 50.62 707 GLN D N 1
ATOM 4947 C CA . GLN D 4 105 ? 75.351 35.740 87.765 1.00 50.62 707 GLN D CA 1
ATOM 4948 C C . GLN D 4 105 ? 74.047 36.473 87.437 1.00 50.62 707 GLN D C 1
ATOM 4949 O O . GLN D 4 105 ? 74.050 37.672 87.134 1.00 50.62 707 GLN D O 1
ATOM 4955 N N . ARG D 4 106 ? 72.944 35.718 87.468 1.00 58.13 708 ARG D N 1
ATOM 4956 C CA . ARG D 4 106 ? 71.605 36.218 87.147 1.00 58.13 708 ARG D CA 1
ATOM 4957 C C . ARG D 4 106 ? 71.019 37.274 88.085 1.00 58.13 708 ARG D C 1
ATOM 4958 O O . ARG D 4 106 ? 70.018 37.909 87.740 1.00 58.13 708 ARG D O 1
ATOM 4960 N N . HIS D 4 107 ? 71.623 37.471 89.255 1.00 26.60 709 HIS D N 1
ATOM 4961 C CA . HIS D 4 107 ? 71.112 38.455 90.204 1.00 26.60 709 HIS D CA 1
ATOM 4962 C C . HIS D 4 107 ? 72.062 39.609 90.523 1.00 26.60 709 HIS D C 1
ATOM 4963 O O . HIS D 4 107 ? 73.247 39.572 90.207 1.00 26.60 709 HIS D O 1
ATOM 4970 N N . LEU D 4 108 ? 71.508 40.627 91.178 1.00 26.71 710 LEU D N 1
ATOM 4971 C CA . LEU D 4 108 ? 72.248 41.809 91.595 1.00 26.71 710 LEU D CA 1
ATOM 4972 C C . LEU D 4 108 ? 72.444 41.649 93.075 1.00 26.71 710 LEU D C 1
ATOM 4973 O O . LEU D 4 108 ? 71.483 41.440 93.801 1.00 26.71 710 LEU D O 1
ATOM 4978 N N . GLU D 4 109 ? 73.686 41.749 93.527 1.00 37.99 711 GLU D N 1
ATOM 4979 C CA . GLU D 4 109 ? 73.980 41.589 94.946 1.00 37.99 711 GLU D CA 1
ATOM 4980 C C . GLU D 4 109 ? 73.964 42.895 95.736 1.00 37.99 711 GLU D C 1
ATOM 4981 O O . GLU D 4 109 ? 74.650 43.842 95.381 1.00 37.99 711 GLU D O 1
ATOM 4987 N N . LEU D 4 110 ? 73.179 42.946 96.804 1.00 27.92 712 LEU D N 1
ATOM 4988 C CA . LEU D 4 110 ? 73.129 44.145 97.626 1.00 27.92 712 LEU D CA 1
ATOM 4989 C C . LEU D 4 110 ? 73.583 43.773 99.010 1.00 27.92 712 LEU D C 1
ATOM 4990 O O . LEU D 4 110 ? 72.842 43.170 99.770 1.00 27.92 712 LEU D O 1
ATOM 4995 N N . GLU D 4 111 ? 74.823 44.119 99.319 1.00 36.74 713 GLU D N 1
ATOM 4996 C CA . GLU D 4 111 ? 75.414 43.833 100.612 1.00 36.74 713 GLU D CA 1
ATOM 4997 C C . GLU D 4 111 ? 75.268 45.066 101.494 1.00 36.74 713 GLU D C 1
ATOM 4998 O O . GLU D 4 111 ? 75.967 46.058 101.311 1.00 36.74 713 GLU D O 1
ATOM 5004 N N . TRP D 4 112 ? 74.352 44.998 102.450 1.00 32.35 714 TRP D N 1
ATOM 5005 C CA . TRP D 4 112 ? 74.112 46.116 103.353 1.00 32.35 714 TRP D CA 1
ATOM 5006 C C . TRP D 4 112 ? 74.831 45.982 104.700 1.00 32.35 714 TRP D C 1
ATOM 5007 O O . TRP D 4 112 ? 74.983 44.884 105.223 1.00 32.35 714 TRP D O 1
ATOM 5018 N N . THR D 4 113 ? 75.293 47.095 105.256 1.00 29.96 715 THR D N 1
ATOM 5019 C CA . THR D 4 113 ? 75.943 47.058 106.560 1.00 29.96 715 THR D CA 1
ATOM 5020 C C . THR D 4 113 ? 75.293 48.128 107.412 1.00 29.96 715 THR D C 1
ATOM 5021 O O . THR D 4 113 ? 75.538 49.322 107.213 1.00 29.96 715 THR D O 1
ATOM 5025 N N . VAL D 4 114 ? 74.453 47.691 108.347 1.00 36.65 716 VAL D N 1
ATOM 5026 C CA . VAL D 4 114 ? 73.750 48.597 109.246 1.00 36.65 716 VAL D CA 1
ATOM 5027 C C . VAL D 4 114 ? 74.513 48.586 110.538 1.00 36.65 716 VAL D C 1
ATOM 5028 O O . VAL D 4 114 ? 74.271 47.762 111.409 1.00 36.65 716 VAL D O 1
ATOM 5032 N N . GLY D 4 115 ? 75.454 49.520 110.622 1.00 45.09 717 GLY D N 1
ATOM 5033 C CA . GLY D 4 115 ? 76.335 49.647 111.766 1.00 45.09 717 GLY D CA 1
ATOM 5034 C C . GLY D 4 115 ? 75.581 49.880 113.037 1.00 45.09 717 GLY D C 1
ATOM 5035 O O . GLY D 4 115 ? 74.376 49.689 113.052 1.00 45.09 717 GLY D O 1
ATOM 5036 N N . PRO D 4 116 ? 76.264 50.272 114.128 1.00 44.27 718 PRO D N 1
ATOM 5037 C CA . PRO D 4 116 ? 75.644 50.538 115.437 1.00 44.27 718 PRO D CA 1
ATOM 5038 C C . PRO D 4 116 ? 74.572 51.599 115.344 1.00 44.27 718 PRO D C 1
ATOM 5039 O O . PRO D 4 116 ? 74.863 52.770 115.171 1.00 44.27 718 PRO D O 1
ATOM 5043 N N . ILE D 4 117 ? 73.321 51.193 115.448 1.00 33.11 719 ILE D N 1
ATOM 5044 C CA . ILE D 4 117 ? 72.231 52.155 115.361 1.00 33.11 719 ILE D CA 1
ATOM 5045 C C . ILE D 4 117 ? 72.272 53.172 116.516 1.00 33.11 719 ILE D C 1
ATOM 5046 O O . ILE D 4 117 ? 72.226 52.794 117.695 1.00 33.11 719 ILE D O 1
ATOM 5051 N N . PRO D 4 118 ? 72.385 54.477 116.185 1.00 35.22 720 PRO D N 1
ATOM 5052 C CA . PRO D 4 118 ? 72.433 55.567 117.168 1.00 35.22 720 PRO D CA 1
ATOM 5053 C C . PRO D 4 118 ? 71.168 55.636 118.014 1.00 35.22 720 PRO D C 1
ATOM 5054 O O . PRO D 4 118 ? 70.105 56.004 117.514 1.00 35.22 720 PRO D O 1
ATOM 5058 N N . VAL D 4 119 ? 71.255 55.265 119.283 1.00 38.16 721 VAL D N 1
ATOM 5059 C CA . VAL D 4 119 ? 70.069 55.360 120.113 1.00 38.16 721 VAL D CA 1
ATOM 5060 C C . VAL D 4 119 ? 70.273 56.519 121.063 1.00 38.16 721 VAL D C 1
ATOM 5061 O O . VAL D 4 119 ? 69.482 56.740 121.972 1.00 38.16 721 VAL D O 1
ATOM 5065 N N . GLY D 4 120 ? 71.343 57.271 120.831 1.00 46.09 722 GLY D N 1
ATOM 5066 C CA . GLY D 4 120 ? 71.618 58.426 121.664 1.00 46.09 722 GLY D CA 1
ATOM 5067 C C . GLY D 4 120 ? 70.508 59.469 121.605 1.00 46.09 722 GLY D C 1
ATOM 5068 O O . GLY D 4 120 ? 70.409 60.327 122.485 1.00 46.09 722 GLY D O 1
ATOM 5069 N N . ASP D 4 121 ? 69.669 59.426 120.575 1.00 49.58 723 ASP D N 1
ATOM 5070 C CA . ASP D 4 121 ? 68.589 60.403 120.510 1.00 49.58 723 ASP D CA 1
ATOM 5071 C C . ASP D 4 121 ? 67.477 59.980 121.478 1.00 49.58 723 ASP D C 1
ATOM 5072 O O . ASP D 4 121 ? 66.476 60.682 121.641 1.00 49.58 723 ASP D O 1
ATOM 5077 N N . GLY D 4 122 ? 67.661 58.833 122.125 1.00 42.42 724 GLY D N 1
ATOM 5078 C CA . GLY D 4 122 ? 66.658 58.340 123.055 1.00 42.42 724 GLY D CA 1
ATOM 5079 C C . GLY D 4 122 ? 65.446 57.747 122.354 1.00 42.42 724 GLY D C 1
ATOM 5080 O O . GLY D 4 122 ? 64.402 57.548 122.969 1.00 42.42 724 GLY D O 1
ATOM 5081 N N . TRP D 4 123 ? 65.575 57.461 121.063 1.00 34.14 725 TRP D N 1
ATOM 5082 C CA . TRP D 4 123 ? 64.477 56.901 120.290 1.00 34.14 725 TRP D CA 1
ATOM 5083 C C . TRP D 4 123 ? 64.854 55.535 119.716 1.00 34.14 725 TRP D C 1
ATOM 5084 O O . TRP D 4 123 ? 65.834 55.426 118.978 1.00 34.14 725 TRP D O 1
ATOM 5095 N N . GLY D 4 124 ? 64.081 54.503 120.053 1.00 26.94 726 GLY D N 1
ATOM 5096 C CA . GLY D 4 124 ? 64.360 53.178 119.526 1.00 26.94 726 GLY D CA 1
ATOM 5097 C C . GLY D 4 124 ? 64.083 53.182 118.033 1.00 26.94 726 GLY D C 1
ATOM 5098 O O . GLY D 4 124 ? 63.123 53.818 117.601 1.00 26.94 726 GLY D O 1
ATOM 5099 N N . LYS D 4 125 ? 64.903 52.486 117.244 1.00 33.51 727 LYS D N 1
ATOM 5100 C CA . LYS D 4 125 ? 64.719 52.457 115.785 1.00 33.51 727 LYS D CA 1
ATOM 5101 C C . LYS D 4 125 ? 64.741 51.068 115.150 1.00 33.51 727 LYS D C 1
ATOM 5102 O O . LYS D 4 125 ? 65.469 50.174 115.584 1.00 33.51 727 LYS D O 1
ATOM 5108 N N . GLU D 4 126 ? 63.941 50.918 114.100 1.00 45.28 728 GLU D N 1
ATOM 5109 C CA . GLU D 4 126 ? 63.813 49.667 113.371 1.00 45.28 728 GLU D CA 1
ATOM 5110 C C . GLU D 4 126 ? 64.025 49.944 111.893 1.00 45.28 728 GLU D C 1
ATOM 5111 O O . GLU D 4 126 ? 63.148 50.488 111.219 1.00 45.28 728 GLU D O 1
ATOM 5117 N N . VAL D 4 127 ? 65.199 49.554 111.400 1.00 40.62 729 VAL D N 1
ATOM 5118 C CA . VAL D 4 127 ? 65.595 49.798 110.016 1.00 40.62 729 VAL D CA 1
ATOM 5119 C C . VAL D 4 127 ? 65.070 48.846 108.961 1.00 40.62 729 VAL D C 1
ATOM 5120 O O . VAL D 4 127 ? 64.926 47.654 109.201 1.00 40.62 729 VAL D O 1
ATOM 5124 N N . ILE D 4 128 ? 64.821 49.389 107.774 1.00 31.48 730 ILE D N 1
ATOM 5125 C CA . ILE D 4 128 ? 64.315 48.601 106.667 1.00 31.48 730 ILE D CA 1
ATOM 5126 C C . ILE D 4 128 ? 64.892 49.060 105.340 1.00 31.48 730 ILE D C 1
ATOM 5127 O O . ILE D 4 128 ? 65.219 50.230 105.172 1.00 31.48 730 ILE D O 1
ATOM 5132 N N . SER D 4 129 ? 65.023 48.122 104.408 1.00 33.48 731 SER D N 1
ATOM 5133 C CA . SER D 4 129 ? 65.475 48.411 103.051 1.00 33.48 731 SER D CA 1
ATOM 5134 C C . SER D 4 129 ? 64.142 48.309 102.294 1.00 33.48 731 SER D C 1
ATOM 5135 O O . SER D 4 129 ? 63.474 47.277 102.363 1.00 33.48 731 SER D O 1
ATOM 5138 N N . ARG D 4 130 ? 63.735 49.374 101.610 1.00 21.00 732 ARG D N 1
ATOM 5139 C CA . ARG D 4 130 ? 62.471 49.366 100.884 1.00 21.00 732 ARG D CA 1
ATOM 5140 C C . ARG D 4 130 ? 62.639 49.628 99.396 1.00 21.00 732 ARG D C 1
ATOM 5141 O O . ARG D 4 130 ? 63.215 50.632 99.003 1.00 21.00 732 ARG D O 1
ATOM 5149 N N . PHE D 4 131 ? 62.128 48.728 98.564 1.00 28.90 733 PHE D N 1
ATOM 5150 C CA . PHE D 4 131 ? 62.236 48.905 97.116 1.00 28.90 733 PHE D CA 1
ATOM 5151 C C . PHE D 4 131 ? 60.910 49.465 96.638 1.00 28.90 733 PHE D C 1
ATOM 5152 O O . PHE D 4 131 ? 59.849 48.981 97.026 1.00 28.90 733 PHE D O 1
ATOM 5160 N N . ASP D 4 132 ? 60.961 50.489 95.800 1.00 41.18 734 ASP D N 1
ATOM 5161 C CA . ASP D 4 132 ? 59.737 51.083 95.292 1.00 41.18 734 ASP D CA 1
ATOM 5162 C C . ASP D 4 132 ? 59.647 50.975 93.777 1.00 41.18 734 ASP D C 1
ATOM 5163 O O . ASP D 4 132 ? 60.644 51.205 93.074 1.00 41.18 734 ASP D O 1
ATOM 5168 N N . THR D 4 133 ? 58.458 50.609 93.290 1.00 39.57 735 THR D N 1
ATOM 5169 C CA . THR D 4 133 ? 58.205 50.459 91.856 1.00 39.57 735 THR D CA 1
ATOM 5170 C C . THR D 4 133 ? 56.789 50.857 91.495 1.00 39.57 735 THR D C 1
ATOM 5171 O O . THR D 4 133 ? 55.964 51.127 92.368 1.00 39.57 735 THR D O 1
ATOM 5175 N N . ALA D 4 134 ? 56.522 50.868 90.187 1.00 56.84 736 ALA D N 1
ATOM 5176 C CA . ALA D 4 134 ? 55.217 51.256 89.645 1.00 56.84 736 ALA D CA 1
ATOM 5177 C C . ALA D 4 134 ? 54.373 50.059 89.229 1.00 56.84 736 ALA D C 1
ATOM 5178 O O . ALA D 4 134 ? 53.177 50.204 88.943 1.00 56.84 736 ALA D O 1
ATOM 5180 N N . LEU D 4 135 ? 54.992 48.878 89.205 1.00 49.35 737 LEU D N 1
ATOM 5181 C CA . LEU D 4 135 ? 54.263 47.685 88.802 1.00 49.35 737 LEU D CA 1
ATOM 5182 C C . LEU D 4 135 ? 53.105 47.432 89.761 1.00 49.35 737 LEU D C 1
ATOM 5183 O O . LEU D 4 135 ? 53.293 47.157 90.955 1.00 49.35 737 LEU D O 1
ATOM 5188 N N . ALA D 4 136 ? 51.902 47.547 89.195 1.00 47.79 738 ALA D N 1
ATOM 5189 C CA . ALA D 4 136 ? 50.632 47.374 89.904 1.00 47.79 738 ALA D CA 1
ATOM 5190 C C . ALA D 4 136 ? 50.448 45.977 90.499 1.00 47.79 738 ALA D C 1
ATOM 5191 O O . ALA D 4 136 ? 50.203 45.018 89.763 1.00 47.79 738 ALA D O 1
ATOM 5193 N N . THR D 4 137 ? 50.537 45.890 91.832 1.00 40.55 739 THR D N 1
ATOM 5194 C CA . THR D 4 137 ? 50.425 44.624 92.553 1.00 40.55 739 THR D CA 1
ATOM 5195 C C . THR D 4 137 ? 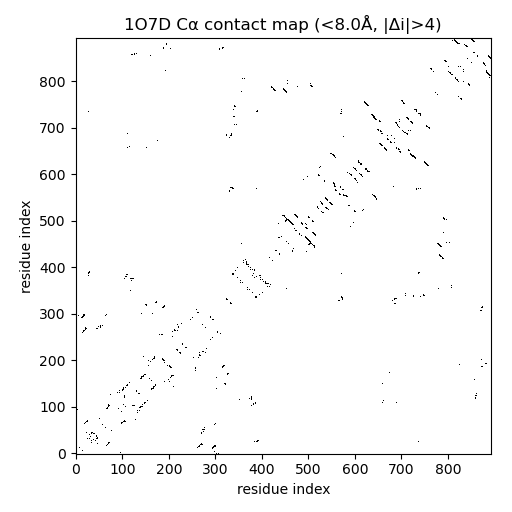49.107 44.373 93.294 1.00 40.55 739 THR D C 1
ATOM 5196 O O . THR D 4 137 ? 48.915 43.305 93.879 1.00 40.55 739 THR D O 1
ATOM 5200 N N . ARG D 4 138 ? 48.210 45.349 93.281 1.00 38.25 740 ARG D N 1
ATOM 5201 C CA . ARG D 4 138 ? 46.904 45.224 93.932 1.00 38.25 740 ARG D CA 1
ATOM 5202 C C . ARG D 4 138 ? 46.906 44.733 95.388 1.00 38.25 740 ARG D C 1
ATOM 5203 O O . ARG D 4 138 ? 46.039 43.967 95.793 1.00 38.25 740 ARG D O 1
ATOM 5211 N N . GLY D 4 139 ? 47.876 45.191 96.174 1.00 43.67 741 GLY D N 1
ATOM 5212 C CA . GLY D 4 139 ? 47.952 44.806 97.577 1.00 43.67 741 GLY D CA 1
ATOM 5213 C C . GLY D 4 139 ? 48.448 43.399 97.873 1.00 43.67 741 GLY D C 1
ATOM 5214 O O . GLY D 4 139 ? 48.553 42.990 99.038 1.00 43.67 741 GLY D O 1
ATOM 5215 N N . LEU D 4 140 ? 48.756 42.653 96.822 1.00 45.91 742 LEU D N 1
ATOM 5216 C CA . LEU D 4 140 ? 49.229 41.295 96.991 1.00 45.91 742 LEU D CA 1
ATOM 5217 C C . LEU D 4 140 ? 50.750 41.176 96.890 1.00 45.91 742 LEU D C 1
ATOM 5218 O O . LEU D 4 140 ? 51.413 41.959 96.201 1.00 45.91 742 LEU D O 1
ATOM 5223 N N . PHE D 4 141 ? 51.300 40.197 97.597 1.00 31.25 743 PHE D N 1
ATOM 5224 C CA . PHE D 4 141 ? 52.724 39.916 97.545 1.00 31.25 743 PHE D CA 1
ATOM 5225 C C . PHE D 4 141 ? 52.996 38.509 98.090 1.00 31.25 743 PHE D C 1
ATOM 5226 O O . PHE D 4 141 ? 52.157 37.913 98.774 1.00 31.25 743 PHE D O 1
ATOM 5234 N N . TYR D 4 142 ? 54.170 37.976 97.780 1.00 34.61 744 TYR D N 1
ATOM 5235 C CA . TYR D 4 142 ? 54.470 36.620 98.183 1.00 34.61 744 TYR D CA 1
ATOM 5236 C C . TYR D 4 142 ? 55.649 36.432 99.111 1.00 34.61 744 TYR D C 1
ATOM 5237 O O . TYR D 4 142 ? 56.647 37.155 99.043 1.00 34.61 744 TYR D O 1
ATOM 5246 N N . THR D 4 143 ? 55.501 35.448 99.992 1.00 33.83 745 THR D N 1
ATOM 5247 C CA . THR D 4 143 ? 56.510 35.108 100.982 1.00 33.83 745 THR D CA 1
ATOM 5248 C C . THR D 4 143 ? 56.676 33.600 101.044 1.00 33.83 745 THR D C 1
ATOM 5249 O O . THR D 4 143 ? 55.729 32.843 100.805 1.00 33.83 745 THR D O 1
ATOM 5253 N N . ASP D 4 144 ? 57.881 33.162 101.377 1.00 35.53 746 ASP D N 1
ATOM 5254 C CA . ASP D 4 144 ? 58.137 31.738 101.481 1.00 35.53 746 ASP D CA 1
ATOM 5255 C C . ASP D 4 144 ? 57.937 31.287 102.922 1.00 35.53 746 ASP D C 1
ATOM 5256 O O . ASP D 4 144 ? 58.288 31.991 103.857 1.00 35.53 746 ASP D O 1
ATOM 5261 N N . SER D 4 145 ? 57.349 30.115 103.100 1.00 28.22 747 SER D N 1
ATOM 5262 C CA . SER D 4 145 ? 57.139 29.586 104.440 1.00 28.22 747 SER D CA 1
ATOM 5263 C C . SER D 4 145 ? 58.313 28.674 104.763 1.00 28.22 747 SER D C 1
ATOM 5264 O O . SER D 4 145 ? 58.442 27.592 104.209 1.00 28.22 747 SER D O 1
ATOM 5267 N N . ASN D 4 146 ? 59.179 29.119 105.658 1.00 32.11 748 ASN D N 1
ATOM 5268 C CA . ASN D 4 146 ? 60.337 28.320 106.034 1.00 32.11 748 ASN D CA 1
ATOM 5269 C C . ASN D 4 146 ? 61.117 27.797 104.835 1.00 32.11 748 ASN D C 1
ATOM 5270 O O . ASN D 4 146 ? 61.703 26.718 104.886 1.00 32.11 748 ASN D O 1
ATOM 5275 N N . GLY D 4 147 ? 61.103 28.569 103.749 1.00 31.15 749 GLY D N 1
ATOM 5276 C CA . GLY D 4 147 ? 61.849 28.220 102.541 1.00 31.15 749 GLY D CA 1
ATOM 5277 C C . GLY D 4 147 ? 61.281 27.148 101.623 1.00 31.15 749 GLY D C 1
ATOM 5278 O O . GLY D 4 147 ? 62.026 26.563 100.855 1.00 31.15 749 GLY D O 1
ATOM 5279 N N . ARG D 4 148 ? 59.974 26.888 101.676 1.00 45.50 750 ARG D N 1
ATOM 5280 C CA . ARG D 4 148 ? 59.385 25.854 100.819 1.00 45.50 750 ARG D CA 1
ATOM 5281 C C . ARG D 4 148 ? 58.300 26.373 99.903 1.00 45.50 750 ARG D C 1
ATOM 5282 O O . ARG D 4 148 ? 58.597 27.024 98.898 1.00 45.50 750 ARG D O 1
ATOM 5290 N N . GLU D 4 149 ? 57.047 26.080 100.239 1.00 34.04 751 GLU D N 1
ATOM 5291 C CA . GLU D 4 149 ? 55.945 26.555 99.421 1.00 34.04 751 GLU D CA 1
ATOM 5292 C C . GLU D 4 149 ? 55.747 28.054 99.684 1.00 34.04 751 GLU D C 1
ATOM 5293 O O . GLU D 4 149 ? 56.136 28.557 100.737 1.00 34.04 751 GLU D O 1
ATOM 5299 N N . ILE D 4 150 ? 55.174 28.769 98.717 1.00 28.95 752 ILE D N 1
ATOM 5300 C CA . ILE D 4 150 ? 54.966 30.204 98.860 1.00 28.95 752 ILE D CA 1
ATOM 5301 C C . ILE D 4 150 ? 53.491 30.564 99.088 1.00 28.95 752 ILE D C 1
ATOM 5302 O O . ILE D 4 150 ? 52.616 30.114 98.363 1.00 28.95 752 ILE D O 1
ATOM 5307 N N . LEU D 4 151 ? 53.235 31.376 100.109 1.00 40.43 753 LEU D N 1
ATOM 5308 C CA . LEU D 4 151 ? 51.878 31.792 100.458 1.00 40.43 753 LEU D CA 1
ATOM 5309 C C . LEU D 4 151 ? 51.588 33.225 100.008 1.00 40.43 753 LEU D C 1
ATOM 5310 O O . LEU D 4 151 ? 52.418 34.121 100.183 1.00 40.43 753 LEU D O 1
ATOM 5315 N N . GLU D 4 152 ? 50.409 33.432 99.424 1.00 36.22 754 GLU D N 1
ATOM 5316 C CA . GLU D 4 152 ? 50.011 34.752 98.953 1.00 36.22 754 GLU D CA 1
ATOM 5317 C C . GLU D 4 152 ? 49.571 35.632 100.117 1.00 36.22 754 GLU D C 1
ATOM 5318 O O . GLU D 4 152 ? 48.821 35.195 100.994 1.00 36.22 754 GLU D O 1
ATOM 5324 N N . ARG D 4 153 ? 50.025 36.881 100.115 1.00 34.88 755 ARG D N 1
ATOM 5325 C CA . ARG D 4 153 ? 49.664 37.787 101.184 1.00 34.88 755 ARG D CA 1
ATOM 5326 C C . ARG D 4 153 ? 48.995 39.057 100.696 1.00 34.88 755 ARG D C 1
ATOM 5327 O O . ARG D 4 153 ? 49.327 39.598 99.647 1.00 34.88 755 ARG D O 1
ATOM 5335 N N . ARG D 4 154 ? 48.010 39.508 101.458 1.00 31.96 756 ARG D N 1
ATOM 5336 C CA . ARG D 4 154 ? 47.263 40.685 101.078 1.00 31.96 756 ARG D CA 1
ATOM 5337 C C . ARG D 4 154 ? 47.282 41.711 102.181 1.00 31.96 756 ARG D C 1
ATOM 5338 O O . ARG D 4 154 ? 47.103 41.375 103.356 1.00 31.96 756 ARG D O 1
ATOM 5346 N N . ARG D 4 155 ? 47.504 42.962 101.795 1.00 43.31 757 ARG D N 1
ATOM 5347 C CA . ARG D 4 155 ? 47.530 44.051 102.756 1.00 43.31 757 ARG D CA 1
ATOM 5348 C C . ARG D 4 155 ? 46.185 44.139 103.496 1.00 43.31 757 ARG D C 1
ATOM 5349 O O . ARG D 4 155 ? 45.118 44.116 102.877 1.00 43.31 757 ARG D O 1
ATOM 5357 N N . ASN D 4 156 ? 46.250 44.197 104.825 1.00 50.46 758 ASN D N 1
ATOM 5358 C CA . ASN D 4 156 ? 45.057 44.294 105.668 1.00 50.46 758 ASN D CA 1
ATOM 5359 C C . ASN D 4 156 ? 43.970 43.285 105.334 1.00 50.46 758 ASN D C 1
ATOM 5360 O O . ASN D 4 156 ? 42.788 43.631 105.320 1.00 50.46 758 ASN D O 1
ATOM 5365 N N . TYR D 4 157 ? 44.344 42.043 105.071 1.00 31.04 759 TYR D N 1
ATOM 5366 C CA . TYR D 4 157 ? 43.343 41.057 104.727 1.00 31.04 759 TYR D CA 1
ATOM 5367 C C . TYR D 4 157 ? 43.572 39.712 105.411 1.00 31.04 759 TYR D C 1
ATOM 5368 O O . TYR D 4 157 ? 44.711 39.315 105.653 1.00 31.04 759 TYR D O 1
ATOM 5377 N N . ARG D 4 158 ? 42.492 39.009 105.728 1.00 33.56 760 ARG D N 1
ATOM 5378 C CA . ARG D 4 158 ? 42.637 37.712 106.357 1.00 33.56 760 ARG D CA 1
ATOM 5379 C C . ARG D 4 158 ? 41.775 36.681 105.669 1.00 33.56 760 ARG D C 1
ATOM 5380 O O . ARG D 4 158 ? 40.572 36.841 105.576 1.00 33.56 760 ARG D O 1
ATOM 5388 N N . PRO D 4 159 ? 42.396 35.622 105.133 1.00 34.56 761 PRO D N 1
ATOM 5389 C CA . PRO D 4 159 ? 41.683 34.538 104.447 1.00 34.56 761 PRO D CA 1
ATOM 5390 C C . PRO D 4 159 ? 40.637 33.906 105.360 1.00 34.56 761 PRO D C 1
ATOM 5391 O O . PRO D 4 159 ? 39.532 33.593 104.953 1.00 34.56 761 PRO D O 1
ATOM 5395 N N . THR D 4 160 ? 41.018 33.743 106.613 1.00 49.55 762 THR D N 1
ATOM 5396 C CA . THR D 4 160 ? 40.194 33.108 107.624 1.00 49.55 762 THR D CA 1
ATOM 5397 C C . THR D 4 160 ? 39.072 33.893 108.312 1.00 49.55 762 THR D C 1
ATOM 5398 O O . THR D 4 160 ? 38.095 33.284 108.761 1.00 49.55 762 THR D O 1
ATOM 5402 N N . TRP D 4 161 ? 39.187 35.215 108.435 1.00 50.74 763 TRP D N 1
ATOM 5403 C CA . TRP D 4 161 ? 38.089 35.964 109.057 1.00 50.74 763 TRP D CA 1
ATOM 5404 C C . TRP D 4 161 ? 38.018 37.409 108.564 1.00 50.74 763 TRP D C 1
ATOM 5405 O O . TRP D 4 161 ? 38.724 37.791 107.641 1.00 50.74 763 TRP D O 1
ATOM 5416 N N . LYS D 4 162 ? 37.152 38.222 109.146 1.00 38.57 764 LYS D N 1
ATOM 5417 C CA . LYS D 4 162 ? 37.064 39.598 108.688 1.00 38.57 764 LYS D CA 1
ATOM 5418 C C . LYS D 4 162 ? 37.851 40.457 109.640 1.00 38.57 764 LYS D C 1
ATOM 5419 O O . LYS D 4 162 ? 37.331 40.890 110.664 1.00 38.57 764 LYS D O 1
ATOM 5425 N N . LEU D 4 163 ? 39.108 40.699 109.293 1.00 38.73 765 LEU D N 1
ATOM 5426 C CA . LEU D 4 163 ? 40.039 41.486 110.106 1.00 38.73 765 LEU D CA 1
ATOM 5427 C C . LEU D 4 163 ? 39.808 42.987 110.364 1.00 38.73 765 LEU D C 1
ATOM 5428 O O . LEU D 4 163 ? 39.560 43.762 109.442 1.00 38.73 765 LEU D O 1
ATOM 5433 N N . ASN D 4 164 ? 39.894 43.383 111.630 1.00 43.26 766 ASN D N 1
ATOM 5434 C CA . ASN D 4 164 ? 39.815 44.800 111.968 1.00 43.26 766 ASN D CA 1
ATOM 5435 C C . ASN D 4 164 ? 41.273 45.151 112.261 1.00 43.26 766 ASN D C 1
ATOM 5436 O O . ASN D 4 164 ? 41.830 44.772 113.300 1.00 43.26 766 ASN D O 1
ATOM 5441 N N . GLN D 4 165 ? 41.895 45.864 111.334 1.00 32.90 767 GLN D N 1
ATOM 5442 C CA . GLN D 4 165 ? 43.290 46.213 111.469 1.00 32.90 767 GLN D CA 1
ATOM 5443 C C . GLN D 4 165 ? 43.500 47.243 112.575 1.00 32.90 767 GLN D C 1
ATOM 5444 O O . GLN D 4 165 ? 42.802 48.262 112.609 1.00 32.90 767 GLN D O 1
ATOM 5450 N N . THR D 4 166 ? 44.442 46.965 113.488 1.00 44.35 768 THR D N 1
ATOM 5451 C CA . THR D 4 166 ? 44.737 47.899 114.579 1.00 44.35 768 THR D CA 1
ATOM 5452 C C . THR D 4 166 ? 46.070 48.599 114.375 1.00 44.35 768 THR D C 1
ATOM 5453 O O . THR D 4 166 ? 46.320 49.644 114.964 1.00 44.35 768 THR D O 1
ATOM 5457 N N . GLU D 4 167 ? 46.932 48.009 113.557 1.00 30.47 769 GLU D N 1
ATOM 5458 C CA . GLU D 4 167 ? 48.237 48.593 113.246 1.00 30.47 769 GLU D CA 1
ATOM 5459 C C . GLU D 4 167 ? 48.432 48.405 111.746 1.00 30.47 769 GLU D C 1
ATOM 5460 O O . GLU D 4 167 ? 48.648 47.295 111.276 1.00 30.47 769 GLU D O 1
ATOM 5466 N N . PRO D 4 168 ? 48.351 49.501 110.970 1.00 43.35 770 PRO D N 1
ATOM 5467 C CA . PRO D 4 168 ? 48.516 49.348 109.521 1.00 43.35 770 PRO D CA 1
ATOM 5468 C C . PRO D 4 168 ? 49.858 48.823 109.035 1.00 43.35 770 PRO D C 1
ATOM 5469 O O . PRO D 4 168 ? 49.918 48.098 108.045 1.00 43.35 770 PRO D O 1
ATOM 5473 N N . VAL D 4 169 ? 50.932 49.190 109.719 1.00 32.86 771 VAL D N 1
ATOM 5474 C CA . VAL D 4 169 ? 52.253 48.733 109.336 1.00 32.86 771 VAL D CA 1
ATOM 5475 C C . VAL D 4 169 ? 52.547 47.380 109.970 1.00 32.86 771 VAL D C 1
ATOM 5476 O O . VAL D 4 169 ? 52.867 46.416 109.270 1.00 32.86 771 VAL D O 1
ATOM 5480 N N . ALA D 4 170 ? 52.420 47.318 111.294 1.00 39.78 772 ALA D N 1
ATOM 5481 C CA . ALA D 4 170 ? 52.685 46.093 112.058 1.00 39.78 772 ALA D CA 1
ATOM 5482 C C . ALA D 4 170 ? 51.877 44.863 111.632 1.00 39.78 772 ALA D C 1
ATOM 5483 O O . ALA D 4 170 ? 52.447 43.789 111.422 1.00 39.78 772 ALA D O 1
ATOM 5485 N N . GLY D 4 171 ? 50.561 45.023 111.518 1.00 29.72 773 GLY D N 1
ATOM 5486 C CA . GLY D 4 171 ? 49.692 43.924 111.130 1.00 29.72 773 GLY D CA 1
ATOM 5487 C C . GLY D 4 171 ? 49.815 43.492 109.680 1.00 29.72 773 GLY D C 1
ATOM 5488 O O . GLY D 4 171 ? 49.008 42.700 109.193 1.00 29.72 773 GLY D O 1
ATOM 5489 N N . ASN D 4 172 ? 50.807 44.022 108.977 1.00 34.92 774 ASN D N 1
ATOM 5490 C CA . ASN D 4 172 ? 51.011 43.633 107.600 1.00 34.92 774 ASN D CA 1
ATOM 5491 C C . ASN D 4 172 ? 52.393 43.071 107.397 1.00 34.92 774 ASN D C 1
ATOM 5492 O O . ASN D 4 172 ? 52.825 42.972 106.271 1.00 34.92 774 ASN D O 1
ATOM 5497 N N . TYR D 4 173 ? 53.089 42.704 108.473 1.00 37.59 775 TYR D N 1
ATOM 5498 C CA . TYR D 4 173 ? 54.440 42.147 108.355 1.00 37.59 775 TYR D CA 1
ATOM 54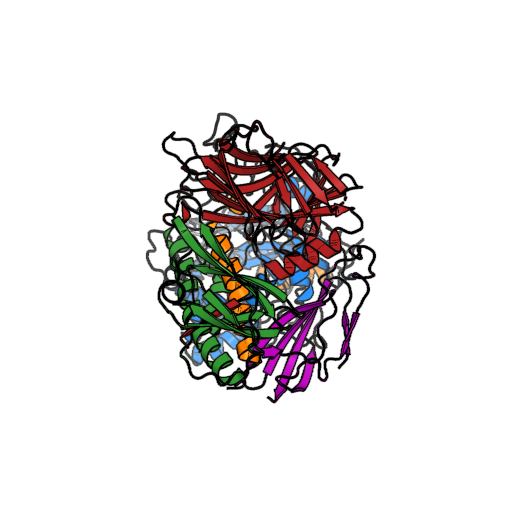99 C C . TYR D 4 173 ? 54.423 40.623 108.478 1.00 37.59 775 TYR D C 1
ATOM 5500 O O . TYR D 4 173 ? 53.804 40.086 109.389 1.00 37.59 775 TYR D O 1
ATOM 5509 N N . TYR D 4 174 ? 55.113 39.925 107.585 1.00 36.32 776 TYR D N 1
ATOM 5510 C CA . TYR D 4 174 ? 55.135 38.467 107.641 1.00 36.32 776 TYR D CA 1
ATOM 5511 C C . TYR D 4 174 ? 56.548 37.928 107.615 1.00 36.32 776 TYR D C 1
ATOM 5512 O O . TYR D 4 174 ? 57.462 38.575 107.105 1.00 36.32 776 TYR D O 1
ATOM 5521 N N . PRO D 4 175 ? 56.756 36.722 108.160 1.00 29.06 777 PRO D N 1
ATOM 5522 C CA . PRO D 4 175 ? 58.123 36.205 108.133 1.00 29.06 777 PRO D CA 1
ATOM 5523 C C . PRO D 4 175 ? 58.590 35.780 106.750 1.00 29.06 777 PRO D C 1
ATOM 5524 O O . PRO D 4 175 ? 57.888 35.076 106.027 1.00 29.06 777 PRO D O 1
ATOM 5528 N N . VAL D 4 176 ? 59.773 36.245 106.376 1.00 36.10 778 VAL D N 1
ATOM 5529 C CA . VAL D 4 176 ? 60.368 35.884 105.100 1.00 36.10 778 VAL D CA 1
ATOM 5530 C C . VAL D 4 176 ? 61.712 35.237 105.435 1.00 36.10 778 VAL D C 1
ATOM 5531 O O . VAL D 4 176 ? 62.651 35.910 105.885 1.00 36.10 778 VAL D O 1
ATOM 5535 N N . ASN D 4 177 ? 61.789 33.925 105.234 1.00 45.82 779 ASN D N 1
ATOM 5536 C CA . ASN D 4 177 ? 62.997 33.177 105.540 1.00 45.82 779 ASN D CA 1
ATOM 5537 C C . ASN D 4 177 ? 63.989 33.038 104.404 1.00 45.82 779 ASN D C 1
ATOM 5538 O O . ASN D 4 177 ? 65.175 32.780 104.651 1.00 45.82 779 ASN D O 1
ATOM 5543 N N . SER D 4 178 ? 63.532 33.198 103.165 1.00 42.06 780 SER D N 1
ATOM 5544 C CA . SER D 4 178 ? 64.431 33.037 102.019 1.00 42.06 780 SER D CA 1
ATOM 5545 C C . SER D 4 178 ? 64.134 34.055 100.950 1.00 42.06 780 SER D C 1
ATOM 5546 O O . SER D 4 178 ? 65.044 34.610 100.335 1.00 42.06 780 SER D O 1
ATOM 5549 N N . ARG D 4 179 ? 62.847 34.298 100.734 1.00 32.78 781 ARG D N 1
ATOM 5550 C CA . ARG D 4 179 ? 62.442 35.202 99.680 1.00 32.78 781 ARG D CA 1
ATOM 5551 C C . ARG D 4 179 ? 61.115 35.904 99.884 1.00 32.78 781 ARG D C 1
ATOM 5552 O O . ARG D 4 179 ? 60.370 35.631 100.826 1.00 32.78 781 ARG D O 1
ATOM 5560 N N . ILE D 4 180 ? 60.843 36.807 98.953 1.00 28.78 782 ILE D N 1
ATOM 5561 C CA . ILE D 4 180 ? 59.629 37.597 98.928 1.00 28.78 782 ILE D CA 1
ATOM 5562 C C . ILE D 4 180 ? 59.577 38.188 97.520 1.00 28.78 782 ILE D C 1
ATOM 5563 O O . ILE D 4 180 ? 60.623 38.392 96.901 1.00 28.78 782 ILE D O 1
ATOM 5568 N N . TYR D 4 181 ? 58.380 38.421 96.988 1.00 34.74 783 TYR D N 1
ATOM 5569 C CA . TYR D 4 181 ? 58.283 39.018 95.663 1.00 34.74 783 TYR D CA 1
ATOM 5570 C C . TYR D 4 181 ? 56.940 39.685 95.396 1.00 34.74 783 TYR D C 1
ATOM 5571 O O . TYR D 4 181 ? 55.956 39.432 96.099 1.00 34.74 783 TYR D O 1
ATOM 5580 N N . ILE D 4 182 ? 56.921 40.566 94.397 1.00 45.89 784 ILE D N 1
ATOM 5581 C CA . ILE D 4 182 ? 55.719 41.303 94.015 1.00 45.89 784 ILE D CA 1
ATOM 5582 C C . ILE D 4 182 ? 55.625 41.363 92.504 1.00 45.89 784 ILE D C 1
ATOM 5583 O O . ILE D 4 182 ? 56.541 41.866 91.859 1.00 45.89 784 ILE D O 1
ATOM 5588 N N . THR D 4 183 ? 54.529 40.875 91.935 1.00 37.87 785 THR D N 1
ATOM 5589 C CA . THR D 4 183 ? 54.387 40.891 90.488 1.00 37.87 785 THR D CA 1
ATOM 5590 C C . THR D 4 183 ? 53.075 41.489 90.038 1.00 37.87 785 THR D C 1
ATOM 5591 O O . THR D 4 183 ? 52.035 41.251 90.642 1.00 37.87 785 THR D O 1
ATOM 5595 N N . ASP D 4 184 ? 53.132 42.266 88.962 1.00 62.66 786 ASP D N 1
ATOM 5596 C CA . ASP D 4 184 ? 51.937 42.903 88.401 1.00 62.66 786 ASP D CA 1
ATOM 5597 C C . ASP D 4 184 ? 51.272 41.886 87.472 1.00 62.66 786 ASP D C 1
ATOM 5598 O O . ASP D 4 184 ? 50.433 42.237 86.638 1.00 62.66 786 ASP D O 1
ATOM 5603 N N . GLY D 4 185 ? 51.661 40.625 87.620 1.00 48.28 787 GLY D N 1
ATOM 5604 C CA . GLY D 4 185 ? 51.108 39.588 86.771 1.00 48.28 787 GLY D CA 1
ATOM 5605 C C . GLY D 4 185 ? 51.904 39.505 85.477 1.00 48.28 787 GLY D C 1
ATOM 5606 O O . GLY D 4 185 ? 51.809 38.534 84.719 1.00 48.28 787 GLY D O 1
ATOM 5607 N N . ASN D 4 186 ? 52.696 40.533 85.202 1.00 51.61 788 ASN D N 1
ATOM 5608 C CA . ASN D 4 186 ? 53.500 40.505 83.993 1.00 51.61 788 ASN D CA 1
ATOM 5609 C C . ASN D 4 186 ? 55.006 40.375 84.272 1.00 51.61 788 ASN D C 1
ATOM 5610 O O . ASN D 4 186 ? 55.654 39.473 83.723 1.00 51.61 788 ASN D O 1
ATOM 5615 N N . MET D 4 187 ? 55.578 41.279 85.076 1.00 35.54 789 MET D N 1
ATOM 5616 C CA . MET D 4 187 ? 56.995 41.145 85.420 1.00 35.54 789 MET D CA 1
ATOM 5617 C C . MET D 4 187 ? 57.156 41.023 86.931 1.00 35.54 789 MET D C 1
ATOM 5618 O O . MET D 4 187 ? 56.387 41.591 87.702 1.00 35.54 789 MET D O 1
ATOM 5623 N N . GLN D 4 188 ? 58.142 40.234 87.343 1.00 38.93 790 GLN D N 1
ATOM 5624 C CA . GLN D 4 188 ? 58.373 39.981 88.760 1.00 38.93 790 GLN D CA 1
ATOM 5625 C C . GLN D 4 188 ? 59.725 40.426 89.287 1.00 38.93 790 GLN D C 1
ATOM 5626 O O . GLN D 4 188 ? 60.749 40.262 88.630 1.00 38.93 790 GLN D O 1
ATOM 5632 N N . LEU D 4 189 ? 59.695 40.991 90.488 1.00 40.89 791 LEU D N 1
ATOM 5633 C CA . LEU D 4 189 ? 60.880 41.464 91.179 1.00 40.89 791 LEU D CA 1
ATOM 5634 C C . LEU D 4 189 ? 60.948 40.641 92.441 1.00 40.89 791 LEU D C 1
ATOM 5635 O O . LEU D 4 189 ? 60.052 40.742 93.265 1.00 40.89 791 LEU D O 1
ATOM 5640 N N . THR D 4 190 ? 61.989 39.839 92.610 1.00 35.06 792 THR D N 1
ATOM 5641 C CA . THR D 4 190 ? 62.082 39.008 93.803 1.00 35.06 792 THR D CA 1
ATOM 5642 C C . THR D 4 190 ? 63.348 39.304 94.582 1.00 35.06 792 THR D C 1
ATOM 5643 O O . THR D 4 190 ? 64.385 39.603 93.986 1.00 35.06 792 THR D O 1
ATOM 5647 N N . VAL D 4 191 ? 63.267 39.202 95.909 1.00 34.49 793 VAL D N 1
ATOM 5648 C CA . VAL D 4 191 ? 64.417 39.444 96.774 1.00 34.49 793 VAL D CA 1
ATOM 5649 C C . VAL D 4 191 ? 64.777 38.242 97.659 1.00 34.49 793 VAL D C 1
ATOM 5650 O O . VAL D 4 191 ? 63.965 37.774 98.446 1.00 34.49 793 VAL D O 1
ATOM 5654 N N . LEU D 4 192 ? 66.001 37.748 97.527 1.00 29.92 794 LEU D N 1
ATOM 5655 C CA . LEU D 4 192 ? 66.446 36.620 98.332 1.00 29.92 794 LEU D CA 1
ATOM 5656 C C . LEU D 4 192 ? 67.235 37.142 99.539 1.00 29.92 794 LEU D C 1
ATOM 5657 O O . LEU D 4 192 ? 67.926 38.158 99.439 1.00 29.92 794 LEU D O 1
ATOM 5662 N N . THR D 4 193 ? 67.132 36.455 100.675 1.00 28.14 795 THR D N 1
ATOM 5663 C CA . THR D 4 193 ? 67.840 36.869 101.882 1.00 28.14 795 THR D CA 1
ATOM 5664 C C . THR D 4 193 ? 68.869 35.839 102.327 1.00 28.14 795 THR D C 1
ATOM 5665 O O . THR D 4 193 ? 68.837 34.687 101.904 1.00 28.14 795 THR D O 1
ATOM 5669 N N . ASP D 4 194 ? 69.775 36.255 103.202 1.00 37.56 796 ASP D N 1
ATOM 5670 C CA . ASP D 4 194 ? 70.801 35.365 103.716 1.00 37.56 796 ASP D CA 1
ATOM 5671 C C . ASP D 4 194 ? 70.444 34.872 105.113 1.00 37.56 796 ASP D C 1
ATOM 5672 O O . ASP D 4 194 ? 71.150 34.056 105.692 1.00 37.56 796 ASP D O 1
ATOM 5677 N N . ARG D 4 195 ? 69.349 35.391 105.651 1.00 39.27 797 ARG D N 1
ATOM 5678 C CA . ARG D 4 195 ? 68.875 35.022 106.978 1.00 39.27 797 ARG D CA 1
ATOM 5679 C C . ARG D 4 195 ? 67.393 35.382 107.026 1.00 39.27 797 ARG D C 1
ATOM 5680 O O . ARG D 4 195 ? 66.903 36.132 106.178 1.00 39.27 797 ARG D O 1
ATOM 5688 N N . SER D 4 196 ? 66.671 34.859 108.008 1.00 36.00 798 SER D N 1
ATOM 5689 C CA . SER D 4 196 ? 65.249 35.169 108.086 1.00 36.00 798 SER D CA 1
ATOM 5690 C C . SER D 4 196 ? 65.039 36.617 108.514 1.00 36.00 798 SER D C 1
ATOM 5691 O O . SER D 4 196 ? 65.740 37.116 109.391 1.00 36.00 798 SER D O 1
ATOM 5694 N N . GLN D 4 197 ? 64.094 37.298 107.870 1.00 30.34 799 GLN D N 1
ATOM 5695 C CA . GLN D 4 197 ? 63.803 38.696 108.201 1.00 30.34 799 GLN D CA 1
ATOM 5696 C C . GLN D 4 197 ? 62.288 38.960 108.168 1.00 30.34 799 GLN D C 1
ATOM 5697 O O . GLN D 4 197 ? 61.498 38.076 107.849 1.00 30.34 799 GLN D O 1
ATOM 5703 N N . GLY D 4 198 ? 61.884 40.177 108.513 1.00 28.62 800 GLY D N 1
ATOM 5704 C CA . GLY D 4 198 ? 60.477 40.528 108.469 1.00 28.62 800 GLY D CA 1
ATOM 5705 C C . GLY D 4 198 ? 60.261 41.312 107.194 1.00 28.62 800 GLY D C 1
ATOM 5706 O O . GLY D 4 198 ? 61.214 41.847 106.654 1.00 28.62 800 GLY D O 1
ATOM 5707 N N . GLY D 4 199 ? 59.033 41.366 106.693 1.00 31.32 801 GLY D N 1
ATOM 5708 C CA . GLY D 4 199 ? 58.775 42.118 105.478 1.00 31.32 801 GLY D CA 1
ATOM 5709 C C . GLY D 4 199 ? 57.307 42.210 105.083 1.00 31.32 801 GLY D C 1
ATOM 5710 O O . GLY D 4 199 ? 56.454 41.536 105.673 1.00 31.32 801 GLY D O 1
ATOM 5711 N N . SER D 4 200 ? 57.022 43.047 104.081 1.00 36.41 802 SER D N 1
ATOM 5712 C CA . SER D 4 200 ? 55.665 43.234 103.559 1.00 36.41 802 SER D CA 1
ATOM 5713 C C . SER D 4 200 ? 55.600 44.298 102.465 1.00 36.41 802 SER D C 1
ATOM 5714 O O . SER D 4 200 ? 56.567 45.035 102.253 1.00 36.41 802 SER D O 1
ATOM 5717 N N . SER D 4 201 ? 54.457 44.368 101.776 1.00 26.49 803 SER D N 1
ATOM 5718 C CA . SER D 4 201 ? 54.234 45.352 100.724 1.00 26.49 803 SER D CA 1
ATOM 5719 C C . SER D 4 201 ? 53.258 46.370 101.295 1.00 26.49 803 SER D C 1
ATOM 5720 O O . SER D 4 201 ? 52.039 46.184 101.218 1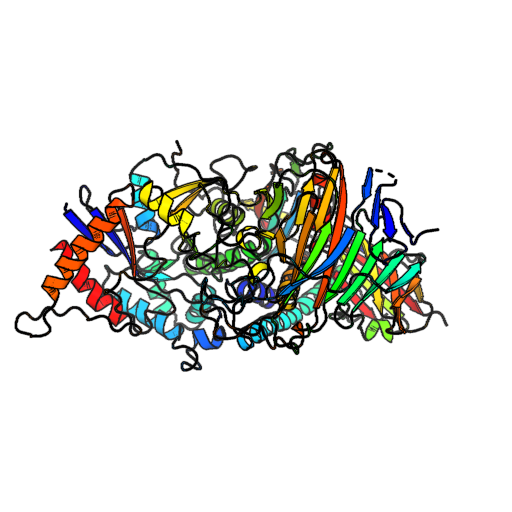.00 26.49 803 SER D O 1
ATOM 5723 N N . LEU D 4 202 ? 53.794 47.446 101.873 1.00 44.35 804 LEU D N 1
ATOM 5724 C CA . LEU D 4 202 ? 52.956 48.469 102.487 1.00 44.35 804 LEU D CA 1
ATOM 5725 C C . LEU D 4 202 ? 52.240 49.363 101.491 1.00 44.35 804 LEU D C 1
ATOM 5726 O O . LEU D 4 202 ? 51.072 49.666 101.666 1.00 44.35 804 LEU D O 1
ATOM 5731 N N . ARG D 4 203 ? 52.918 49.831 100.460 1.00 38.11 805 ARG D N 1
ATOM 5732 C CA . ARG D 4 203 ? 52.195 50.594 99.458 1.00 38.11 805 ARG D CA 1
ATOM 5733 C C . ARG D 4 203 ? 52.382 49.751 98.225 1.00 38.11 805 ARG D C 1
ATOM 5734 O O . ARG D 4 203 ? 53.290 48.936 98.164 1.00 38.11 805 ARG D O 1
ATOM 5742 N N . ASP D 4 204 ? 51.524 49.897 97.237 1.00 35.05 806 ASP D N 1
ATOM 5743 C CA . ASP D 4 204 ? 51.662 49.046 96.073 1.00 35.05 806 ASP D CA 1
ATOM 5744 C C . ASP D 4 204 ? 52.905 49.340 95.266 1.00 35.05 806 ASP D C 1
ATOM 5745 O O . ASP D 4 204 ? 53.459 50.428 95.344 1.00 35.05 806 ASP D O 1
ATOM 5750 N N . GLY D 4 205 ? 53.364 48.343 94.517 1.00 47.06 807 GLY D N 1
ATOM 5751 C CA . GLY D 4 205 ? 54.559 48.522 93.723 1.00 47.06 807 GLY D CA 1
ATOM 5752 C C . GLY D 4 205 ? 55.772 48.631 94.635 1.00 47.06 807 GLY D C 1
ATOM 5753 O O . GLY D 4 205 ? 56.881 48.868 94.157 1.00 47.06 807 GLY D O 1
ATOM 5754 N N . SER D 4 206 ? 55.590 48.463 95.944 1.00 40.68 808 SER D N 1
ATOM 5755 C CA . SER D 4 206 ? 56.738 48.573 96.831 1.00 40.68 808 SER D CA 1
ATOM 5756 C C . SER D 4 206 ? 56.961 47.283 97.579 1.00 40.68 808 SER D C 1
ATOM 5757 O O . SER D 4 206 ? 56.128 46.387 97.511 1.00 40.68 808 SER D O 1
ATOM 5760 N N . LEU D 4 207 ? 58.086 47.209 98.292 1.00 39.02 809 LEU D N 1
ATOM 5761 C CA . LEU D 4 207 ? 58.489 46.021 99.033 1.00 39.02 809 LEU D CA 1
ATOM 5762 C C . LEU D 4 207 ? 59.438 46.459 100.147 1.00 39.02 809 LEU D C 1
ATOM 5763 O O . LEU D 4 207 ? 59.944 47.577 100.115 1.00 39.02 809 LEU D O 1
ATOM 5768 N N . GLU D 4 208 ? 59.682 45.598 101.132 1.00 26.91 810 GLU D N 1
ATOM 5769 C CA . GLU D 4 208 ? 60.590 45.946 102.222 1.00 26.91 810 GLU D CA 1
ATOM 5770 C C . GLU D 4 208 ? 60.872 44.812 103.196 1.00 26.91 810 GLU D C 1
ATOM 5771 O O . GLU D 4 208 ? 59.995 44.043 103.568 1.00 26.91 810 GLU D O 1
ATOM 5777 N N . LEU D 4 209 ? 62.129 44.728 103.602 1.00 30.04 811 LEU D N 1
ATOM 5778 C CA . LEU D 4 209 ? 62.598 43.727 104.543 1.00 30.04 811 LEU D CA 1
ATOM 5779 C C . LEU D 4 209 ? 63.217 44.473 105.725 1.00 30.04 811 LEU D C 1
ATOM 5780 O O . LEU D 4 209 ? 63.668 45.603 105.586 1.00 30.04 811 LEU D O 1
ATOM 5785 N N . MET D 4 210 ? 63.241 43.846 106.893 1.00 28.08 812 MET D N 1
ATOM 5786 C CA . MET D 4 210 ? 63.800 44.500 108.053 1.00 28.08 812 MET D CA 1
ATOM 5787 C C . MET D 4 210 ? 65.214 44.020 108.336 1.00 28.08 812 MET D C 1
ATOM 5788 O O . MET D 4 210 ? 65.447 42.883 108.738 1.00 28.08 812 MET D O 1
ATOM 5793 N N . VAL D 4 211 ? 66.161 44.922 108.119 1.00 39.73 813 VAL D N 1
ATOM 5794 C CA . VAL D 4 211 ? 67.571 44.644 108.333 1.00 39.73 813 VAL D CA 1
ATOM 5795 C C . VAL D 4 211 ? 67.988 44.518 109.801 1.00 39.73 813 VAL D C 1
ATOM 5796 O O . VAL D 4 211 ? 68.630 43.544 110.190 1.00 39.73 813 VAL D O 1
ATOM 5800 N N . HIS D 4 212 ? 67.636 45.513 110.611 1.00 31.39 814 HIS D N 1
ATOM 5801 C CA . HIS D 4 212 ? 68.034 45.500 112.012 1.00 31.39 814 HIS D CA 1
ATOM 5802 C C . HIS D 4 212 ? 67.127 46.396 112.853 1.00 31.39 814 HIS D C 1
ATOM 5803 O O . HIS D 4 212 ? 66.450 47.279 112.326 1.00 31.39 814 HIS D O 1
ATOM 5810 N N . ARG D 4 213 ? 67.102 46.165 114.159 1.00 32.68 815 ARG D N 1
ATOM 5811 C CA . ARG D 4 213 ? 66.270 46.970 115.045 1.00 32.68 815 ARG D CA 1
ATOM 5812 C C . ARG D 4 213 ? 66.900 47.083 116.429 1.00 32.68 815 ARG D C 1
ATOM 5813 O O . ARG D 4 213 ? 67.570 46.167 116.899 1.00 32.68 815 ARG D O 1
ATOM 5821 N N . ARG D 4 214 ? 66.710 48.230 117.068 1.00 24.44 816 ARG D N 1
ATOM 5822 C CA . ARG D 4 214 ? 67.279 48.459 118.390 1.00 24.44 816 ARG D CA 1
ATOM 5823 C C . ARG D 4 214 ? 66.293 49.269 119.211 1.00 24.44 816 ARG D C 1
ATOM 5824 O O . ARG D 4 214 ? 66.060 50.446 118.954 1.00 24.44 816 ARG D O 1
ATOM 5832 N N . LEU D 4 215 ? 65.710 48.608 120.198 1.00 54.36 817 LEU D N 1
ATOM 5833 C CA . LEU D 4 215 ? 64.723 49.218 121.066 1.00 54.36 817 LEU D CA 1
ATOM 5834 C C . LEU D 4 215 ? 65.315 49.359 122.466 1.00 54.36 817 LEU D C 1
ATOM 5835 O O . LEU D 4 215 ? 66.170 48.560 122.881 1.00 54.36 817 LEU D O 1
ATOM 5840 N N . LEU D 4 216 ? 64.875 50.381 123.193 1.00 42.74 818 LEU D N 1
ATOM 5841 C CA . LEU D 4 216 ? 65.403 50.625 124.529 1.00 42.74 818 LEU D CA 1
ATOM 5842 C C . LEU D 4 216 ? 64.347 50.393 125.592 1.00 42.74 818 LEU D C 1
ATOM 5843 O O . LEU D 4 216 ? 64.503 50.864 126.714 1.00 42.74 818 LEU D O 1
ATOM 5848 N N . LYS D 4 217 ? 63.280 49.676 125.243 1.00 48.24 819 LYS D N 1
ATOM 5849 C CA . LYS D 4 217 ? 62.210 49.415 126.198 1.00 48.24 819 LYS D CA 1
ATOM 5850 C C . LYS D 4 217 ? 61.570 48.051 126.014 1.00 48.24 819 LYS D C 1
ATOM 5851 O O . LYS D 4 217 ? 61.082 47.723 124.928 1.00 48.24 819 LYS D O 1
ATOM 5857 N N . ASP D 4 218 ? 61.564 47.259 127.081 1.00 37.73 820 ASP D N 1
ATOM 5858 C CA . ASP D 4 218 ? 60.973 45.925 127.045 1.00 37.73 820 ASP D CA 1
ATOM 5859 C C . ASP D 4 218 ? 59.497 46.013 126.614 1.00 37.73 820 ASP D C 1
ATOM 5860 O O . ASP D 4 218 ? 58.836 47.037 126.801 1.00 37.73 820 ASP D O 1
ATOM 5865 N N . ASP D 4 219 ? 59.000 44.937 126.012 1.00 34.48 821 ASP D N 1
ATOM 5866 C CA . ASP D 4 219 ? 57.627 44.876 125.512 1.00 34.48 821 ASP D CA 1
ATOM 5867 C C . ASP D 4 219 ? 56.672 44.030 126.349 1.00 34.48 821 ASP D C 1
ATOM 5868 O O . ASP D 4 219 ? 55.706 43.492 125.829 1.00 34.48 821 ASP D O 1
ATOM 5873 N N . ALA D 4 220 ? 56.960 43.917 127.640 1.00 35.52 822 ALA D N 1
ATOM 5874 C CA . ALA D 4 220 ? 56.148 43.165 128.593 1.00 35.52 822 ALA D CA 1
ATOM 5875 C C . ALA D 4 220 ? 55.577 41.821 128.128 1.00 35.52 822 ALA D C 1
ATOM 5876 O O . ALA D 4 220 ? 54.362 41.642 128.055 1.00 35.52 822 ALA D O 1
ATOM 5878 N N . ARG D 4 221 ? 56.454 40.870 127.829 1.00 34.92 823 ARG D N 1
ATOM 5879 C CA . ARG D 4 221 ? 56.016 39.550 127.405 1.00 34.92 823 ARG D CA 1
ATOM 5880 C C . ARG D 4 221 ? 56.862 38.487 128.075 1.00 34.92 823 ARG D C 1
ATOM 5881 O O . ARG D 4 221 ? 56.649 37.291 127.859 1.00 34.92 823 ARG D O 1
ATOM 5889 N N . GLY D 4 222 ? 57.825 38.922 128.886 1.00 32.90 824 GLY D N 1
ATOM 5890 C CA . GLY D 4 222 ? 58.636 37.958 129.601 1.00 32.90 824 GLY D CA 1
ATOM 5891 C C . GLY D 4 222 ? 60.139 38.140 129.716 1.00 32.90 824 GLY D C 1
ATOM 5892 O O . GLY D 4 222 ? 60.699 37.940 130.808 1.00 32.90 824 GLY D O 1
ATOM 5893 N N . VAL D 4 223 ? 60.797 38.491 128.610 1.00 36.37 825 VAL D N 1
ATOM 5894 C CA . VAL D 4 223 ? 62.249 38.659 128.604 1.00 36.37 825 VAL D CA 1
ATOM 5895 C C . VAL D 4 223 ? 62.740 39.582 129.717 1.00 36.37 825 VAL D C 1
ATOM 5896 O O . VAL D 4 223 ? 63.730 39.282 130.393 1.00 36.37 825 VAL D O 1
ATOM 5900 N N . GLY D 4 224 ? 62.063 40.713 129.894 1.00 43.09 826 GLY D N 1
ATOM 5901 C CA . GLY D 4 224 ? 62.457 41.636 130.937 1.00 43.09 826 GLY D CA 1
ATOM 5902 C C . GLY D 4 224 ? 63.709 42.425 130.623 1.00 43.09 826 GLY D C 1
ATOM 5903 O O . GLY D 4 224 ? 64.482 42.765 131.527 1.00 43.09 826 GLY D O 1
ATOM 5904 N N . GLU D 4 225 ? 63.949 42.677 129.343 1.00 32.48 827 GLU D N 1
ATOM 5905 C CA . GLU D 4 225 ? 65.091 43.491 128.951 1.00 32.48 827 GLU D CA 1
ATOM 5906 C C . GLU D 4 225 ? 64.983 43.924 127.503 1.00 32.48 827 GLU D C 1
ATOM 5907 O O . GLU D 4 225 ? 64.665 43.130 126.615 1.00 32.48 827 GLU D O 1
ATOM 5913 N N . PRO D 4 226 ? 65.240 45.216 127.254 1.00 34.55 828 PRO D N 1
ATOM 5914 C CA . PRO D 4 226 ? 65.178 45.842 125.934 1.00 34.55 828 PRO D CA 1
ATOM 5915 C C . PRO D 4 226 ? 66.207 45.270 124.975 1.00 34.55 828 PRO D C 1
ATOM 5916 O O . PRO D 4 226 ? 67.359 45.068 125.356 1.00 34.55 828 PRO D O 1
ATOM 5920 N N . LEU D 4 227 ? 65.788 45.010 123.735 1.00 35.16 829 LEU D N 1
ATOM 5921 C CA . LEU D 4 227 ? 66.693 44.473 122.712 1.00 35.16 829 LEU D CA 1
ATOM 5922 C C . LEU D 4 227 ? 67.710 45.593 122.531 1.00 35.16 829 LEU D C 1
ATOM 5923 O O . LEU D 4 227 ? 67.696 46.372 121.582 1.00 35.16 829 LEU D O 1
ATOM 5928 N N . ASN D 4 228 ? 68.604 45.634 123.508 1.00 65.21 830 ASN D N 1
ATOM 5929 C CA . ASN D 4 228 ? 69.643 46.633 123.648 1.00 65.21 830 ASN D CA 1
ATOM 5930 C C . ASN D 4 228 ? 70.950 45.971 124.130 1.00 65.21 830 ASN D C 1
ATOM 5931 O O . ASN D 4 228 ? 70.964 44.872 124.737 1.00 65.21 830 ASN D O 1
ATOM 5936 N N . LYS D 4 229 ? 72.059 46.650 123.890 1.00 52.31 831 LYS D N 1
ATOM 5937 C CA . LYS D 4 229 ? 73.367 46.118 124.306 1.00 52.31 831 LYS D CA 1
ATOM 5938 C C . LYS D 4 229 ? 73.699 44.736 123.716 1.00 52.31 831 LYS D C 1
ATOM 5939 O O . LYS D 4 229 ? 74.106 43.822 124.448 1.00 52.31 831 LYS D O 1
ATOM 5941 N N . GLU D 4 230 ? 73.530 44.579 122.397 1.00 40.24 832 GLU D N 1
ATOM 5942 C CA . GLU D 4 230 ? 73.876 43.290 121.819 1.00 40.24 832 GLU D CA 1
ATOM 5943 C C . GLU D 4 230 ? 75.359 43.110 121.561 1.00 40.24 832 GLU D C 1
ATOM 5944 O O . GLU D 4 230 ? 75.796 42.029 121.147 1.00 40.24 832 GLU D O 1
ATOM 5950 N N . GLY D 4 231 ? 76.152 44.146 121.832 1.00 57.40 833 GLY D N 1
ATOM 5951 C CA . GLY D 4 231 ? 77.591 44.018 121.652 1.00 57.40 833 GLY D CA 1
ATOM 5952 C C . GLY D 4 231 ? 78.072 43.843 120.222 1.00 57.40 833 GLY D C 1
ATOM 5953 O O . GLY D 4 231 ? 77.780 44.676 119.377 1.00 57.40 833 GLY D O 1
ATOM 5954 N N . SER D 4 232 ? 78.837 42.788 119.945 1.00 37.40 834 SER D N 1
ATOM 5955 C CA . SER D 4 232 ? 79.340 42.573 118.585 1.00 37.40 834 SER D CA 1
ATOM 5956 C C . SER D 4 232 ? 78.205 42.588 117.567 1.00 37.40 834 SER D C 1
ATOM 5957 O O . SER D 4 232 ? 78.423 42.891 116.385 1.00 37.40 834 SER D O 1
ATOM 5960 N N . GLY D 4 233 ? 76.993 42.295 118.036 1.00 32.94 835 GLY D N 1
ATOM 5961 C CA . GLY D 4 233 ? 75.833 42.239 117.152 1.00 32.94 835 GLY D CA 1
ATOM 5962 C C . GLY D 4 233 ? 75.273 43.594 116.778 1.00 32.94 835 GLY D C 1
ATOM 5963 O O . GLY D 4 233 ? 74.451 43.713 115.890 1.00 32.94 835 GLY D O 1
ATOM 5964 N N . LEU D 4 234 ? 75.729 44.630 117.483 1.00 28.52 836 LEU D N 1
ATOM 5965 C CA . LEU D 4 234 ? 75.273 45.990 117.223 1.00 28.52 836 LEU D CA 1
ATOM 5966 C C . LEU D 4 234 ? 75.536 46.289 115.768 1.00 28.52 836 LEU D C 1
ATOM 5967 O O . LEU D 4 234 ? 74.743 46.950 115.100 1.00 28.52 836 LEU D O 1
ATOM 5972 N N . TRP D 4 235 ? 76.679 45.782 115.300 1.00 30.58 837 TRP D N 1
ATOM 5973 C CA . TRP D 4 235 ? 77.167 45.953 113.917 1.00 30.58 837 TRP D CA 1
ATOM 5974 C C . TRP D 4 235 ? 76.986 44.672 113.090 1.00 30.58 837 TRP D C 1
ATOM 5975 O O . TRP D 4 235 ? 77.657 43.678 113.340 1.00 30.58 837 TRP D O 1
ATOM 5986 N N . VAL D 4 236 ? 76.107 44.720 112.090 1.00 39.98 838 VAL D N 1
ATOM 5987 C CA . VAL D 4 236 ? 75.785 43.564 111.238 1.00 39.98 838 VAL D CA 1
ATOM 5988 C C . VAL D 4 236 ? 75.912 43.826 109.740 1.00 39.98 838 VAL D C 1
ATOM 5989 O O . VAL D 4 236 ? 75.672 44.944 109.271 1.00 39.98 838 VAL D O 1
ATOM 5993 N N . ARG D 4 237 ? 76.264 42.783 108.991 1.00 24.80 839 ARG D N 1
ATOM 5994 C CA . ARG D 4 237 ? 76.394 42.888 107.540 1.00 24.80 839 ARG D CA 1
ATOM 5995 C C . ARG D 4 237 ? 75.726 41.696 106.839 1.00 24.80 839 ARG D C 1
ATOM 5996 O O . ARG D 4 237 ? 76.006 40.543 107.158 1.00 24.80 839 ARG D O 1
ATOM 6004 N N . GLY D 4 238 ? 74.851 41.977 105.878 1.00 22.50 840 GLY D N 1
ATOM 6005 C CA . GLY D 4 238 ? 74.182 40.909 105.163 1.00 22.50 840 GLY D CA 1
ATOM 6006 C C . GLY D 4 238 ? 73.988 41.211 103.695 1.00 22.50 840 GLY D C 1
ATOM 6007 O O . GLY D 4 238 ? 74.249 42.332 103.257 1.00 22.50 840 GLY D O 1
ATOM 6008 N N . ARG D 4 239 ? 73.528 40.209 102.938 1.00 29.24 841 ARG D N 1
ATOM 6009 C CA . ARG D 4 239 ? 73.285 40.353 101.497 1.00 29.24 841 ARG D CA 1
ATOM 6010 C C . ARG D 4 239 ? 71.815 40.144 101.124 1.00 29.24 841 ARG D C 1
ATOM 6011 O O . ARG D 4 239 ? 71.063 39.489 101.844 1.00 29.24 841 ARG D O 1
ATOM 6019 N N . HIS D 4 240 ? 71.423 40.739 100.002 1.00 45.10 842 HIS D N 1
ATOM 6020 C CA . HIS D 4 240 ? 70.072 40.636 99.456 1.00 45.10 842 HIS D CA 1
ATOM 6021 C C . HIS D 4 240 ? 70.264 40.407 97.963 1.00 45.10 842 HIS D C 1
ATOM 6022 O O . HIS D 4 240 ? 70.942 41.187 97.300 1.00 45.10 842 HIS D O 1
ATOM 6029 N N . LEU D 4 241 ? 69.685 39.335 97.438 1.00 34.30 843 LEU D N 1
ATOM 6030 C CA . LEU D 4 241 ? 69.842 39.022 96.032 1.00 34.30 843 LEU D CA 1
ATOM 6031 C C . LEU D 4 241 ? 68.604 39.378 95.258 1.00 34.30 843 LEU D C 1
ATOM 6032 O O . LEU D 4 241 ? 67.570 38.726 95.398 1.00 34.30 843 LEU D O 1
ATOM 6037 N N . VAL D 4 242 ? 68.722 40.414 94.435 1.00 29.38 844 VAL D N 1
ATOM 6038 C CA . VAL D 4 242 ? 67.622 40.907 93.615 1.00 29.38 844 VAL D CA 1
ATOM 6039 C C . VAL D 4 242 ? 67.455 40.139 92.290 1.00 29.38 844 VAL D C 1
ATOM 6040 O O . VAL D 4 242 ? 68.413 39.989 91.532 1.00 29.38 844 VAL D O 1
ATOM 6044 N N . LEU D 4 243 ? 66.235 39.669 92.018 1.00 43.27 845 LEU D N 1
ATOM 6045 C CA . LEU D 4 243 ? 65.933 38.913 90.796 1.00 43.27 845 LEU D CA 1
ATOM 6046 C C . LEU D 4 243 ? 64.812 39.525 89.957 1.00 43.27 845 LEU D C 1
ATOM 6047 O O . LEU D 4 243 ? 63.714 39.774 90.462 1.00 43.27 845 LEU D O 1
ATOM 6052 N N . LEU D 4 244 ? 65.076 39.721 88.668 1.00 35.98 846 LEU D N 1
ATOM 6053 C CA . LEU D 4 244 ? 64.096 40.298 87.758 1.00 35.98 846 LEU D CA 1
ATOM 6054 C C . LEU D 4 244 ? 63.892 39.424 86.532 1.00 35.98 846 LEU D C 1
ATOM 6055 O O . LEU D 4 244 ? 64.832 39.142 85.800 1.00 35.98 846 LEU D O 1
ATOM 6060 N N . ASP D 4 245 ? 62.646 39.010 86.312 1.00 30.62 847 ASP D N 1
ATOM 6061 C CA . ASP D 4 245 ? 62.275 38.175 85.171 1.00 30.62 847 ASP D CA 1
ATOM 6062 C C . ASP D 4 245 ? 60.767 38.247 84.964 1.00 30.62 847 ASP D C 1
ATOM 6063 O O . ASP D 4 245 ? 60.056 38.783 85.801 1.00 30.62 847 ASP D O 1
ATOM 6068 N N . LYS D 4 246 ? 60.277 37.737 83.840 1.00 48.67 848 LYS D N 1
ATOM 6069 C CA . LYS D 4 246 ? 58.839 37.744 83.595 1.00 48.67 848 LYS D CA 1
ATOM 6070 C C . LYS D 4 246 ? 58.219 36.722 84.533 1.00 48.67 848 LYS D C 1
ATOM 6071 O O . LYS D 4 246 ? 58.867 35.734 84.889 1.00 48.67 848 LYS D O 1
ATOM 6077 N N . LYS D 4 247 ? 56.967 36.962 84.928 1.00 47.29 849 LYS D N 1
ATOM 6078 C CA . LYS D 4 247 ? 56.256 36.082 85.856 1.00 47.29 849 LYS D CA 1
ATOM 6079 C C . LYS D 4 247 ? 56.344 34.601 85.540 1.00 47.29 849 LYS D C 1
ATOM 6080 O O . LYS D 4 247 ? 56.541 33.774 86.433 1.00 47.29 849 LYS D O 1
ATOM 6086 N N . GLU D 4 248 ? 56.207 34.273 84.265 1.00 42.28 850 GLU D N 1
ATOM 6087 C CA . GLU D 4 248 ? 56.240 32.896 83.823 1.00 42.28 850 GLU D CA 1
ATOM 6088 C C . GLU D 4 248 ? 57.597 32.197 83.893 1.00 42.28 850 GLU D C 1
ATOM 6089 O O . GLU D 4 248 ? 57.659 30.972 83.808 1.00 42.28 850 GLU D O 1
ATOM 6095 N N . THR D 4 249 ? 58.674 32.963 84.043 1.00 49.83 851 THR D N 1
ATOM 6096 C CA . THR D 4 249 ? 60.030 32.404 84.119 1.00 49.83 851 THR D CA 1
ATOM 6097 C C . THR D 4 249 ? 60.690 32.594 85.497 1.00 49.83 851 THR D C 1
ATOM 6098 O O . THR D 4 249 ? 61.738 31.997 85.788 1.00 49.83 851 THR D O 1
ATOM 6102 N N . ALA D 4 250 ? 60.073 33.413 86.344 1.00 30.91 852 ALA D N 1
ATOM 6103 C CA . ALA D 4 250 ? 60.624 33.702 87.662 1.00 30.91 852 ALA D CA 1
ATOM 6104 C C . ALA D 4 250 ? 60.879 32.481 88.555 1.00 30.91 852 ALA D C 1
ATOM 6105 O O . ALA D 4 250 ? 61.986 32.292 89.072 1.00 30.91 852 ALA D O 1
ATOM 6107 N N . ALA D 4 251 ? 59.853 31.659 88.724 1.00 30.57 853 ALA D N 1
ATOM 6108 C CA . ALA D 4 251 ? 59.922 30.491 89.586 1.00 30.57 853 ALA D CA 1
ATOM 6109 C C . ALA D 4 251 ? 61.226 29.724 89.567 1.00 30.57 853 ALA D C 1
ATOM 6110 O O . ALA D 4 251 ? 61.884 29.585 90.594 1.00 30.57 853 ALA D O 1
ATOM 6112 N N . ALA D 4 252 ? 61.593 29.212 88.401 1.00 41.04 854 ALA D N 1
ATOM 6113 C CA . ALA D 4 252 ? 62.805 28.420 88.279 1.00 41.04 854 ALA D CA 1
ATOM 6114 C C . ALA D 4 252 ? 64.057 29.140 88.772 1.00 41.04 854 ALA D C 1
ATOM 6115 O O . ALA D 4 252 ? 64.929 28.522 89.387 1.00 41.04 854 ALA D O 1
ATOM 6117 N N . ARG D 4 253 ? 64.149 30.438 88.515 1.00 29.77 855 ARG D N 1
ATOM 6118 C CA . ARG D 4 253 ? 65.312 31.194 88.954 1.00 29.77 855 ARG D CA 1
ATOM 6119 C C . ARG D 4 253 ? 65.401 31.363 90.473 1.00 29.77 855 ARG D C 1
ATOM 6120 O O . ARG D 4 253 ? 66.456 31.117 91.049 1.00 29.77 855 ARG D O 1
ATOM 6128 N N . HIS D 4 254 ? 64.328 31.781 91.144 1.00 30.49 856 HIS D N 1
ATOM 6129 C CA . HIS D 4 254 ? 64.460 31.963 92.583 1.00 30.49 856 HIS D CA 1
ATOM 6130 C C . HIS D 4 254 ? 64.613 30.643 93.318 1.00 30.49 856 HIS D C 1
ATOM 6131 O O . HIS D 4 254 ? 65.275 30.583 94.354 1.00 30.49 856 HIS D O 1
ATOM 6138 N N . ARG D 4 255 ? 64.041 29.577 92.769 1.00 43.62 857 ARG D N 1
ATOM 6139 C CA . ARG D 4 255 ? 64.177 28.268 93.391 1.00 43.62 857 ARG D CA 1
ATOM 6140 C C 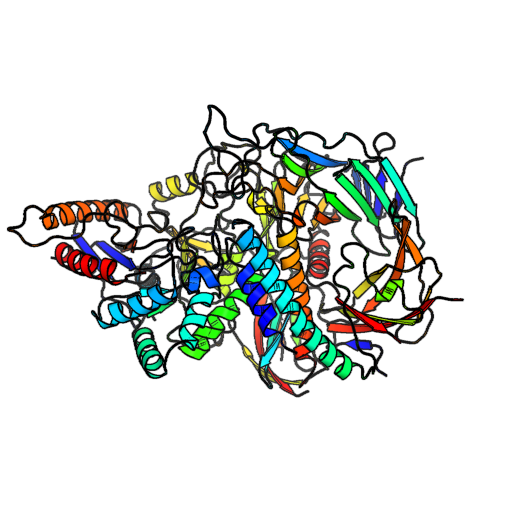. ARG D 4 255 ? 65.646 27.847 93.368 1.00 43.62 857 ARG D C 1
ATOM 6141 O O . ARG D 4 255 ? 66.266 27.626 94.411 1.00 43.62 857 ARG D O 1
ATOM 6149 N N . LEU D 4 256 ? 66.198 27.740 92.166 1.00 37.58 858 LEU D N 1
ATOM 6150 C CA . LEU D 4 256 ? 67.586 27.317 91.990 1.00 37.58 858 LEU D CA 1
ATOM 6151 C C . LEU D 4 256 ? 68.661 28.174 92.642 1.00 37.58 858 LEU D C 1
ATOM 6152 O O . LEU D 4 256 ? 69.680 27.646 93.093 1.00 37.58 858 LEU D O 1
ATOM 6157 N N . GLN D 4 257 ? 68.469 29.486 92.676 1.00 33.90 859 GLN D N 1
ATOM 6158 C CA . GLN D 4 257 ? 69.484 30.331 93.285 1.00 33.90 859 GLN D CA 1
ATOM 6159 C C . GLN D 4 257 ? 69.318 30.317 94.795 1.00 33.90 859 GLN D C 1
ATOM 6160 O O . GLN D 4 257 ? 70.297 30.432 95.543 1.00 33.90 859 GLN D O 1
ATOM 6166 N N . ALA D 4 258 ? 68.063 30.185 95.228 1.00 43.27 860 ALA D N 1
ATOM 6167 C CA . ALA D 4 258 ? 67.751 30.161 96.646 1.00 43.27 860 ALA D CA 1
ATOM 6168 C C . ALA D 4 258 ? 68.451 28.955 97.239 1.00 43.27 860 ALA D C 1
ATOM 6169 O O . ALA D 4 258 ? 68.979 29.017 98.356 1.00 43.27 860 ALA D O 1
ATOM 6171 N N . GLU D 4 259 ? 68.474 27.856 96.496 1.00 30.08 861 GLU D N 1
ATOM 6172 C CA . GLU D 4 259 ? 69.156 26.684 97.019 1.00 30.08 861 GLU D CA 1
ATOM 6173 C C . GLU D 4 259 ? 70.673 26.869 96.980 1.00 30.08 861 GLU D C 1
ATOM 6174 O O . GLU D 4 259 ? 71.378 26.358 97.845 1.00 30.08 861 GLU D O 1
ATOM 6180 N N . MET D 4 260 ? 71.184 27.600 95.994 1.00 25.31 862 MET D N 1
ATOM 6181 C CA . MET D 4 260 ? 72.624 27.818 95.918 1.00 25.31 862 MET D CA 1
ATOM 6182 C C . MET D 4 260 ? 73.048 28.740 97.046 1.00 25.31 862 MET D C 1
ATOM 6183 O O . MET D 4 260 ? 74.220 28.816 97.401 1.00 25.31 862 MET D O 1
ATOM 6188 N N . GLU D 4 261 ? 72.061 29.417 97.617 1.00 24.18 863 GLU D N 1
ATOM 6189 C CA . GLU D 4 261 ? 72.245 30.371 98.703 1.00 24.18 863 GLU D CA 1
ATOM 6190 C C . GLU D 4 261 ? 72.392 29.733 100.089 1.00 24.18 863 GLU D C 1
ATOM 6191 O O . GLU D 4 261 ? 73.229 30.149 100.887 1.00 24.18 863 GLU D O 1
ATOM 6197 N N . VAL D 4 262 ? 71.558 28.741 100.385 1.00 30.08 864 VAL D N 1
ATOM 6198 C CA . VAL D 4 262 ? 71.620 28.048 101.667 1.00 30.08 864 VAL D CA 1
ATOM 6199 C C . VAL D 4 262 ? 72.688 26.933 101.660 1.00 30.08 864 VAL D C 1
ATOM 6200 O O . VAL D 4 262 ? 73.429 26.762 102.633 1.00 30.08 864 VAL D O 1
ATOM 6204 N N . LEU D 4 263 ? 72.758 26.177 100.567 1.00 44.41 865 LEU D N 1
ATOM 6205 C CA . LEU D 4 263 ? 73.742 25.107 100.431 1.00 44.41 865 LEU D CA 1
ATOM 6206 C C . LEU D 4 263 ? 74.872 25.646 99.580 1.00 44.41 865 LEU D C 1
ATOM 6207 O O . LEU D 4 263 ? 75.141 25.142 98.492 1.00 44.41 865 LEU D O 1
ATOM 6212 N N . ALA D 4 264 ? 75.522 26.688 100.084 1.00 35.33 866 ALA D N 1
ATOM 6213 C CA . ALA D 4 264 ? 76.603 27.342 99.372 1.00 35.33 866 ALA D CA 1
ATOM 6214 C C . ALA D 4 264 ? 77.915 26.573 99.462 1.00 35.33 866 ALA D C 1
ATOM 6215 O O . ALA D 4 264 ? 78.027 25.603 100.205 1.00 35.33 866 ALA D O 1
ATOM 6217 N N . PRO D 4 265 ? 78.929 26.997 98.693 1.00 34.69 867 PRO D N 1
ATOM 6218 C CA . PRO D 4 265 ? 80.202 26.283 98.748 1.00 34.69 867 PRO D CA 1
ATOM 6219 C C . PRO D 4 265 ? 81.039 26.622 99.982 1.00 34.69 867 PRO D C 1
ATOM 6220 O O . PRO D 4 265 ? 80.949 27.726 100.511 1.00 34.69 867 PRO D O 1
ATOM 6224 N N . GLN D 4 266 ? 81.822 25.648 100.452 1.00 33.07 868 GLN D N 1
ATOM 6225 C CA . GLN D 4 266 ? 82.684 25.816 101.614 1.00 33.07 868 GLN D CA 1
ATOM 6226 C C . GLN D 4 266 ? 84.147 25.893 101.151 1.00 33.07 868 GLN D C 1
ATOM 6227 O O . GLN D 4 266 ? 84.579 25.153 100.264 1.00 33.07 868 GLN D O 1
ATOM 6233 N N . VAL D 4 267 ? 84.904 26.806 101.742 1.00 19.91 869 VAL D N 1
ATOM 6234 C CA . VAL D 4 267 ? 86.289 26.965 101.375 1.00 19.91 869 VAL D CA 1
ATOM 6235 C C . VAL D 4 267 ? 87.191 26.633 102.530 1.00 19.91 869 VAL D C 1
ATOM 6236 O O . VAL D 4 267 ? 86.948 27.068 103.656 1.00 19.91 869 VAL D O 1
ATOM 6240 N N . VAL D 4 268 ? 88.221 25.841 102.236 1.00 33.98 870 VAL D N 1
ATOM 6241 C CA . VAL D 4 268 ? 89.218 25.435 103.219 1.00 33.98 870 VAL D CA 1
ATOM 6242 C C . VAL D 4 268 ? 90.584 25.666 102.573 1.00 33.98 870 VAL D C 1
ATOM 6243 O O . VAL D 4 268 ? 90.790 25.371 101.390 1.00 33.98 870 VAL D O 1
ATOM 6247 N N . LEU D 4 269 ? 91.513 26.198 103.356 1.00 32.92 871 LEU D N 1
ATOM 6248 C CA . LEU D 4 269 ? 92.825 26.505 102.842 1.00 32.92 871 LEU D CA 1
ATOM 6249 C C . LEU D 4 269 ? 93.899 25.606 103.380 1.00 32.92 871 LEU D C 1
ATOM 6250 O O . LEU D 4 269 ? 93.769 25.027 104.457 1.00 32.92 871 LEU D O 1
ATOM 6255 N N . ALA D 4 270 ? 94.969 25.511 102.602 1.00 56.20 872 ALA D N 1
ATOM 6256 C CA . ALA D 4 270 ? 96.130 24.705 102.937 1.00 56.20 872 ALA D CA 1
ATOM 6257 C C . ALA D 4 270 ? 97.361 25.402 102.361 1.00 56.20 872 ALA D C 1
ATOM 6258 O O . ALA D 4 270 ? 97.368 25.843 101.205 1.00 56.20 872 ALA D O 1
ATOM 6260 N N . GLN D 4 271 ? 98.404 25.516 103.171 1.00 62.28 873 GLN D N 1
ATOM 6261 C CA . GLN D 4 271 ? 99.624 26.159 102.711 1.00 62.28 873 GLN D CA 1
ATOM 6262 C C . GLN D 4 271 ? 100.427 25.153 101.893 1.00 62.28 873 GLN D C 1
ATOM 6263 O O . GLN D 4 271 ? 100.619 24.026 102.330 1.00 62.28 873 GLN D O 1
ATOM 6269 N N . GLY D 4 272 ? 100.889 25.574 100.716 1.00 61.55 874 GLY D N 1
ATOM 6270 C CA . GLY D 4 272 ? 101.657 24.715 99.832 1.00 61.55 874 GLY D CA 1
ATOM 6271 C C . GLY D 4 272 ? 101.637 25.305 98.434 1.00 61.55 874 GLY D C 1
ATOM 6272 O O . GLY D 4 272 ? 101.359 24.551 97.460 1.00 61.55 874 GLY D O 1
ATOM 6273 N N . GLY D 4 273 ? 101.913 26.533 98.317 1.00 93.58 875 GLY D N 1
ATOM 6274 N N . PRO E 5 1 ? 97.881 15.238 94.476 1.00 74.08 885 PRO E N 1
ATOM 6275 C CA . PRO E 5 1 ? 97.566 13.934 93.812 1.00 74.08 885 PRO E CA 1
ATOM 6276 C C . PRO E 5 1 ? 96.093 13.684 93.469 1.00 74.08 885 PRO E C 1
ATOM 6277 O O . PRO E 5 1 ? 95.784 12.659 92.867 1.00 74.08 885 PRO E O 1
ATOM 6281 N N . ARG E 5 2 ? 95.187 14.571 93.879 1.00 40.05 886 ARG E N 1
ATOM 6282 C CA . ARG E 5 2 ? 93.762 14.439 93.523 1.00 40.05 886 ARG E CA 1
ATOM 6283 C C . ARG E 5 2 ? 93.175 15.848 93.577 1.00 40.05 886 ARG E C 1
ATOM 6284 O O . ARG E 5 2 ? 92.600 16.283 94.580 1.00 40.05 886 ARG E O 1
ATOM 6292 N N . THR E 5 3 ? 93.332 16.562 92.474 1.00 59.67 887 THR E N 1
ATOM 6293 C CA . THR E 5 3 ? 92.878 17.924 92.431 1.00 59.67 887 THR E CA 1
ATOM 6294 C C . THR E 5 3 ? 91.390 18.125 92.503 1.00 59.67 887 THR E C 1
ATOM 6295 O O . THR E 5 3 ? 90.914 19.100 93.082 1.00 59.67 887 THR E O 1
ATOM 6299 N N . GLN E 5 4 ? 90.647 17.205 91.925 1.00 32.13 888 GLN E N 1
ATOM 6300 C CA . GLN E 5 4 ? 89.223 17.379 91.870 1.00 32.13 888 GLN E CA 1
ATOM 6301 C C . GLN E 5 4 ? 88.431 16.098 92.125 1.00 32.13 888 GLN E C 1
ATOM 6302 O O . GLN E 5 4 ? 88.761 15.039 91.590 1.00 32.13 888 GLN E O 1
ATOM 6308 N N . PHE E 5 5 ? 87.384 16.212 92.941 1.00 47.16 889 PHE E N 1
ATOM 6309 C CA . PHE E 5 5 ? 86.521 15.084 93.303 1.00 47.16 889 PHE E CA 1
ATOM 6310 C C . PHE E 5 5 ? 85.058 15.416 92.959 1.00 47.16 889 PHE E C 1
ATOM 6311 O O . PHE E 5 5 ? 84.742 16.533 92.528 1.00 47.16 889 PHE E O 1
ATOM 6319 N N . SER E 5 6 ? 84.184 14.429 93.146 1.00 40.14 890 SER E N 1
ATOM 6320 C CA . SER E 5 6 ? 82.750 14.528 92.914 1.00 40.14 890 SER E CA 1
ATOM 6321 C C . SER E 5 6 ? 82.223 13.280 93.597 1.00 40.14 890 SER E C 1
ATOM 6322 O O . SER E 5 6 ? 82.935 12.274 93.653 1.00 40.14 890 SER E O 1
ATOM 6325 N N . GLY E 5 7 ? 81.001 13.298 94.107 1.00 36.47 891 GLY E N 1
ATOM 6326 C CA . GLY E 5 7 ? 80.507 12.099 94.762 1.00 36.47 891 GLY E CA 1
ATOM 6327 C C . GLY E 5 7 ? 79.505 11.363 93.905 1.00 36.47 891 GLY E C 1
ATOM 6328 O O . GLY E 5 7 ? 79.110 10.240 94.208 1.00 36.47 891 GLY E O 1
ATOM 6329 N N . LEU E 5 8 ? 79.116 12.009 92.816 1.00 34.84 892 LEU E N 1
ATOM 6330 C CA . LEU E 5 8 ? 78.124 11.460 91.914 1.00 34.84 892 LEU E CA 1
ATOM 6331 C C . LEU E 5 8 ? 78.707 11.050 90.567 1.00 34.84 892 LEU E C 1
ATOM 6332 O O . LEU E 5 8 ? 79.708 11.587 90.117 1.00 34.84 892 LEU E O 1
ATOM 6337 N N . ARG E 5 9 ? 78.067 10.082 89.927 1.00 61.87 893 ARG E N 1
ATOM 6338 C CA . ARG E 5 9 ? 78.504 9.622 88.619 1.00 61.87 893 ARG E CA 1
ATOM 6339 C C . ARG E 5 9 ? 77.715 10.410 87.591 1.00 61.87 893 ARG E C 1
ATOM 6340 O O . ARG E 5 9 ? 78.212 10.692 86.506 1.00 61.87 893 ARG E O 1
ATOM 6342 N N . ARG E 5 10 ? 76.478 10.757 87.941 1.00 59.30 894 ARG E N 1
ATOM 6343 C CA . ARG E 5 10 ? 75.597 11.538 87.067 1.00 59.30 894 ARG E CA 1
ATOM 6344 C C . ARG E 5 10 ? 74.881 12.528 87.991 1.00 59.30 894 ARG E C 1
ATOM 6345 O O . ARG E 5 10 ? 74.237 12.121 88.955 1.00 59.30 894 ARG E O 1
ATOM 6347 N N . GLU E 5 11 ? 75.006 13.823 87.724 1.00 39.86 895 GLU E N 1
ATOM 6348 C CA . GLU E 5 11 ? 74.376 14.810 88.594 1.00 39.86 895 GLU E CA 1
ATOM 6349 C C . GLU E 5 11 ? 72.857 14.862 88.602 1.00 39.86 895 GLU E C 1
ATOM 6350 O O . GLU E 5 11 ? 72.196 14.454 87.653 1.00 39.86 895 GLU E O 1
ATOM 6356 N N . LEU E 5 12 ? 72.322 15.368 89.708 1.00 29.54 896 LEU E N 1
ATOM 6357 C CA . LEU E 5 12 ? 70.895 15.513 89.902 1.00 29.54 896 LEU E CA 1
ATOM 6358 C C . LEU E 5 12 ? 70.274 16.465 88.903 1.00 29.54 896 LEU E C 1
ATOM 6359 O O . LEU E 5 12 ? 70.851 17.505 88.566 1.00 29.54 896 LEU E O 1
ATOM 6364 N N . PRO E 5 13 ? 69.081 16.113 88.401 1.00 30.06 897 PRO E N 1
ATOM 6365 C CA . PRO E 5 13 ? 68.411 16.990 87.444 1.00 30.06 897 PRO E CA 1
ATOM 6366 C C . PRO E 5 13 ? 67.990 18.244 88.228 1.00 30.06 897 PRO E C 1
ATOM 6367 O O . PRO E 5 13 ? 67.639 18.156 89.406 1.00 30.06 897 PRO E O 1
ATOM 6371 N N . PRO E 5 14 ? 68.017 19.419 87.583 1.00 39.93 898 PRO E N 1
ATOM 6372 C CA . PRO E 5 14 ? 67.652 20.691 88.216 1.00 39.93 898 PRO E CA 1
ATOM 6373 C C . PRO E 5 14 ? 66.478 20.703 89.208 1.00 39.93 898 PRO E C 1
ATOM 6374 O O . PRO E 5 14 ? 66.561 21.362 90.252 1.00 39.93 898 PRO E O 1
ATOM 6378 N N . SER E 5 15 ? 65.400 19.978 88.898 1.00 43.02 899 SER E N 1
ATOM 6379 C CA . SER E 5 15 ? 64.226 19.953 89.779 1.00 43.02 899 SER E CA 1
ATOM 6380 C C . SER E 5 15 ? 64.377 19.178 91.085 1.00 43.02 899 SER E C 1
ATOM 6381 O O . SER E 5 15 ? 63.452 19.161 91.893 1.00 43.02 899 SER E O 1
ATOM 6384 N N . VAL E 5 16 ? 65.533 18.557 91.305 1.00 25.81 900 VAL E N 1
ATOM 6385 C CA . VAL E 5 16 ? 65.758 17.788 92.523 1.00 25.81 900 VAL E CA 1
ATOM 6386 C C . VAL E 5 16 ? 66.834 18.422 93.362 1.00 25.81 900 VAL E C 1
ATOM 6387 O O . VAL E 5 16 ? 67.658 19.159 92.853 1.00 25.81 900 VAL E O 1
ATOM 6391 N N . ARG E 5 17 ? 66.811 18.120 94.654 1.00 33.83 901 ARG E N 1
ATOM 6392 C CA . ARG E 5 17 ? 67.782 18.633 95.600 1.00 33.83 901 ARG E CA 1
ATOM 6393 C C . ARG E 5 17 ? 68.261 17.551 96.567 1.00 33.83 901 ARG E C 1
ATOM 6394 O O . ARG E 5 17 ? 67.463 16.783 97.094 1.00 33.83 901 ARG E O 1
ATOM 6402 N N . LEU E 5 18 ? 69.570 17.478 96.786 1.00 23.29 902 LEU E N 1
ATOM 6403 C CA . LEU E 5 18 ? 70.108 16.511 97.726 1.00 23.29 902 LEU E CA 1
ATOM 6404 C C . LEU E 5 18 ? 69.895 17.178 99.064 1.00 23.29 902 LEU E C 1
ATOM 6405 O O . LEU E 5 18 ? 70.633 18.073 99.438 1.00 23.29 902 LEU E O 1
ATOM 6410 N N . LEU E 5 19 ? 68.860 16.753 99.771 1.00 37.10 903 LEU E N 1
ATOM 6411 C CA . LEU E 5 19 ? 68.541 17.326 101.064 1.00 37.10 903 LEU E CA 1
ATOM 6412 C C . LEU E 5 19 ? 69.522 16.903 102.142 1.00 37.10 903 LEU E C 1
ATOM 6413 O O . LEU E 5 19 ? 70.093 17.741 102.837 1.00 37.10 903 LEU E O 1
ATOM 6418 N N . THR E 5 20 ? 69.734 15.606 102.290 1.00 28.49 904 THR E N 1
ATOM 6419 C CA . THR E 5 20 ? 70.647 15.155 103.312 1.00 28.49 904 THR E CA 1
ATOM 6420 C C . THR E 5 20 ? 71.511 14.013 102.821 1.00 28.49 904 THR E C 1
ATOM 6421 O O . THR E 5 20 ? 71.051 13.135 102.099 1.00 28.49 904 THR E O 1
ATOM 6425 N N . LEU E 5 21 ? 72.783 14.059 103.184 1.00 37.83 905 LEU E N 1
ATOM 6426 C CA . LEU E 5 21 ? 73.720 12.997 102.870 1.00 37.83 905 LEU E CA 1
ATOM 6427 C C . LEU E 5 21 ? 74.405 12.943 104.212 1.00 37.83 905 LEU E C 1
ATOM 6428 O O . LEU E 5 21 ? 74.999 13.929 104.636 1.00 37.83 905 LEU E O 1
ATOM 6433 N N . ALA E 5 22 ? 74.314 11.823 104.910 1.00 33.93 906 ALA E N 1
ATOM 6434 C CA . ALA E 5 22 ? 74.915 11.804 106.229 1.00 33.93 906 ALA E CA 1
ATOM 6435 C C . ALA E 5 22 ? 75.407 10.464 106.705 1.00 33.93 906 ALA E C 1
ATOM 6436 O O . ALA E 5 22 ? 75.152 9.434 106.095 1.00 33.93 906 ALA E O 1
ATOM 6438 N N . ARG E 5 23 ? 76.103 10.487 107.831 1.00 26.73 907 ARG E N 1
ATOM 6439 C CA . ARG E 5 23 ? 76.598 9.263 108.412 1.00 26.73 907 ARG E CA 1
ATOM 6440 C C . ARG E 5 23 ? 75.622 8.905 109.498 1.00 26.73 907 ARG E C 1
ATOM 6441 O O . ARG E 5 23 ? 75.636 9.510 110.555 1.00 26.73 907 ARG E O 1
ATOM 6449 N N . TRP E 5 24 ? 74.767 7.927 109.245 1.00 54.89 908 TRP E N 1
ATOM 6450 C CA . TRP E 5 24 ? 73.801 7.514 110.262 1.00 54.89 908 TRP E CA 1
ATOM 6451 C C . TRP E 5 24 ? 74.499 6.571 111.229 1.00 54.89 908 TRP E C 1
ATOM 6452 O O . TRP E 5 24 ? 74.166 6.516 112.409 1.00 54.89 908 TRP E O 1
ATOM 6463 N N . GLY E 5 25 ? 75.479 5.838 110.718 1.00 36.54 909 GLY E N 1
ATOM 6464 C CA . GLY E 5 25 ? 76.210 4.915 111.559 1.00 36.54 909 GLY E CA 1
ATOM 6465 C C . GLY E 5 25 ? 77.434 4.335 110.877 1.00 36.54 909 GLY E C 1
ATOM 6466 O O . GLY E 5 25 ? 77.794 4.748 109.769 1.00 36.54 909 GLY E O 1
ATOM 6467 N N . PRO E 5 26 ? 78.092 3.356 111.512 1.00 63.13 910 PRO E N 1
ATOM 6468 C CA . PRO E 5 26 ? 79.298 2.669 111.018 1.00 63.13 910 PRO E CA 1
ATOM 6469 C C . PRO E 5 26 ? 79.293 2.392 109.495 1.00 63.13 910 PRO E C 1
ATOM 6470 O O . PRO E 5 26 ? 80.200 2.831 108.777 1.00 63.13 910 PRO E O 1
ATOM 6474 N N . GLU E 5 27 ? 78.284 1.667 109.009 1.00 44.21 911 GLU E N 1
ATOM 6475 C CA . GLU E 5 27 ? 78.175 1.369 107.579 1.00 44.21 911 GLU E CA 1
ATOM 6476 C C . GLU E 5 27 ? 76.757 1.691 107.155 1.00 44.21 911 GLU E C 1
ATOM 6477 O O . GLU E 5 27 ? 76.099 0.897 106.474 1.00 44.21 911 GLU E O 1
ATOM 6483 N N . THR E 5 28 ? 76.288 2.864 107.567 1.00 38.16 912 THR E N 1
ATOM 6484 C CA . THR E 5 28 ? 74.934 3.297 107.254 1.00 38.16 912 THR E CA 1
ATOM 6485 C C . THR E 5 28 ? 74.795 4.812 107.052 1.00 38.16 912 THR E C 1
ATOM 6486 O O . THR E 5 28 ? 75.114 5.610 107.933 1.00 38.16 912 THR E O 1
ATOM 6490 N N . LEU E 5 29 ? 74.303 5.194 105.881 1.00 24.30 913 LEU E N 1
ATOM 6491 C CA . LEU E 5 29 ? 74.113 6.588 105.556 1.00 24.30 913 LEU E CA 1
ATOM 6492 C C . LEU E 5 29 ? 72.642 6.997 105.572 1.00 24.30 913 LEU E C 1
ATOM 6493 O O . LEU E 5 29 ? 71.761 6.171 105.373 1.00 24.30 913 LEU E O 1
ATOM 6498 N N . LEU E 5 30 ? 72.390 8.278 105.836 1.00 31.74 914 LEU E N 1
ATOM 6499 C CA . LEU E 5 30 ? 71.041 8.823 105.836 1.00 31.74 914 LEU E CA 1
ATOM 6500 C C . LEU E 5 30 ? 70.935 9.681 104.589 1.00 31.74 914 LEU E C 1
ATOM 6501 O O . LEU E 5 30 ? 71.749 10.569 104.370 1.00 31.74 914 LEU E O 1
ATOM 6506 N N . LEU E 5 31 ? 69.944 9.410 103.758 1.00 28.72 915 LEU E N 1
ATOM 6507 C CA . LEU E 5 31 ? 69.774 10.186 102.541 1.00 28.72 915 LEU E CA 1
ATOM 6508 C C . LEU E 5 31 ? 68.360 10.714 102.352 1.00 28.72 915 LEU E C 1
ATOM 6509 O O . LEU E 5 31 ? 67.385 10.008 102.579 1.00 28.72 915 LEU E O 1
ATOM 6514 N N . ARG E 5 32 ? 68.254 11.964 101.930 1.00 21.99 916 ARG E N 1
ATOM 6515 C CA . ARG E 5 32 ? 66.962 12.561 101.675 1.00 21.99 916 ARG E CA 1
ATOM 6516 C C . ARG E 5 32 ? 67.054 13.286 100.349 1.00 21.99 916 ARG E C 1
ATOM 6517 O O . ARG E 5 32 ? 68.035 13.958 100.071 1.00 21.99 916 ARG E O 1
ATOM 6525 N N . LEU E 5 33 ? 66.033 13.139 99.522 1.00 31.48 917 LEU E N 1
ATOM 6526 C CA . LEU E 5 33 ? 66.026 13.784 98.218 1.00 31.48 917 LEU E CA 1
ATOM 6527 C C . LEU E 5 33 ? 64.687 14.467 98.012 1.00 31.48 917 LEU E C 1
ATOM 6528 O O . LEU E 5 33 ? 63.660 13.806 97.951 1.00 31.48 917 LEU E O 1
ATOM 6533 N N . GLU E 5 34 ? 64.693 15.788 97.893 1.00 26.86 918 GLU E N 1
ATOM 6534 C CA . GLU E 5 34 ? 63.449 16.505 97.707 1.00 26.86 918 GLU E CA 1
ATOM 6535 C C . GLU E 5 34 ? 63.316 17.100 96.328 1.00 26.86 918 GLU E C 1
ATOM 6536 O O . GLU E 5 34 ? 64.285 17.301 95.615 1.00 26.86 918 GLU E O 1
ATOM 6542 N N . HIS E 5 35 ? 62.083 17.385 95.958 1.00 39.45 919 HIS E N 1
ATOM 6543 C CA . HIS E 5 35 ? 61.791 17.955 94.666 1.00 39.45 919 HIS E CA 1
ATOM 6544 C C . HIS E 5 35 ? 61.501 19.448 94.901 1.00 39.45 919 HIS E C 1
ATOM 6545 O O . HIS E 5 35 ? 60.373 19.846 95.131 1.00 39.45 919 HIS E O 1
ATOM 6552 N N . GLN E 5 36 ? 62.550 20.261 94.854 1.00 33.65 920 GLN E N 1
ATOM 6553 C CA . GLN E 5 36 ? 62.460 21.690 95.117 1.00 33.65 920 GLN E CA 1
ATOM 6554 C C . GLN E 5 36 ? 61.484 22.573 94.364 1.00 33.65 920 GLN E C 1
ATOM 6555 O O . GLN E 5 36 ? 61.570 23.796 94.486 1.00 33.65 920 GLN E O 1
ATOM 6561 N N . PHE E 5 37 ? 60.579 21.998 93.579 1.00 31.52 921 PHE E N 1
ATOM 6562 C CA . PHE E 5 37 ? 59.622 22.825 92.843 1.00 31.52 921 PHE E CA 1
ATOM 6563 C C . PHE E 5 37 ? 58.196 22.462 93.231 1.00 31.52 921 PHE E C 1
ATOM 6564 O O . PHE E 5 37 ? 57.868 21.284 93.357 1.00 31.52 921 PHE E O 1
ATOM 6572 N N . ALA E 5 38 ? 57.359 23.481 93.432 1.00 37.15 922 ALA E N 1
ATOM 6573 C CA . ALA E 5 38 ? 55.964 23.278 93.795 1.00 37.15 922 ALA E CA 1
ATOM 6574 C C . ALA E 5 38 ? 55.128 23.381 92.535 1.00 37.15 922 ALA E C 1
ATOM 6575 O O . ALA E 5 38 ? 55.523 24.044 91.584 1.00 37.15 922 ALA E O 1
ATOM 6577 N N . VAL E 5 39 ? 53.973 22.731 92.521 1.00 43.44 923 VAL E N 1
ATOM 6578 C CA . VAL E 5 39 ? 53.119 22.783 91.345 1.00 43.44 923 VAL E CA 1
ATOM 6579 C C . VAL E 5 39 ? 52.959 24.224 90.818 1.00 43.44 923 VAL E C 1
ATOM 6580 O O . VAL E 5 39 ? 52.625 25.143 91.572 1.00 43.44 923 VAL E O 1
ATOM 6584 N N . GLY E 5 40 ? 53.237 24.415 89.527 1.00 44.16 924 GLY E N 1
ATOM 6585 C CA . GLY E 5 40 ? 53.112 25.726 88.916 1.00 44.16 924 GLY E CA 1
ATOM 6586 C C . GLY E 5 40 ? 54.420 26.433 88.597 1.00 44.16 924 GLY E C 1
ATOM 6587 O O . GLY E 5 40 ? 54.472 27.314 87.736 1.00 44.16 924 GLY E O 1
ATOM 6588 N N . GLU E 5 41 ? 55.496 26.058 89.270 1.00 34.28 925 GLU E N 1
ATOM 6589 C CA . GLU E 5 41 ? 56.757 26.725 89.016 1.00 34.28 925 GLU E CA 1
ATOM 6590 C C . GLU E 5 41 ? 57.526 26.173 87.838 1.00 34.28 925 GLU E C 1
ATOM 6591 O O . GLU E 5 41 ? 58.743 26.344 87.755 1.00 34.28 925 GLU E O 1
ATOM 6597 N N . ASP E 5 42 ? 56.817 25.521 86.923 1.00 33.72 926 ASP E N 1
ATOM 6598 C CA . ASP E 5 42 ? 57.438 24.935 85.736 1.00 33.72 926 ASP E CA 1
ATOM 6599 C C . ASP E 5 42 ? 58.339 25.923 85.012 1.00 33.72 926 ASP E C 1
ATOM 6600 O O . ASP E 5 42 ? 59.344 25.527 84.416 1.00 33.72 926 ASP E O 1
ATOM 6605 N N . SER E 5 43 ? 57.955 27.202 85.062 1.00 45.06 927 SER E N 1
ATOM 6606 C CA . SER E 5 43 ? 58.697 28.285 84.417 1.00 45.06 927 SER E CA 1
ATOM 6607 C C . SER E 5 43 ? 59.025 27.992 82.958 1.00 45.06 927 SER E C 1
ATOM 6608 O O . SER E 5 43 ? 60.072 28.396 82.454 1.00 45.06 927 SER E O 1
ATOM 6611 N N . GLY E 5 44 ? 58.117 27.287 82.286 1.00 53.30 928 GLY E N 1
ATOM 6612 C CA . GLY E 5 44 ? 58.313 26.951 80.886 1.00 53.30 928 GLY E CA 1
ATOM 6613 C C . GLY E 5 44 ? 59.276 25.807 80.566 1.00 53.30 928 GLY E C 1
ATOM 6614 O O . GLY E 5 44 ? 59.568 25.559 79.394 1.00 53.30 928 GLY E O 1
ATOM 6615 N N . ARG E 5 45 ? 59.769 25.094 81.576 1.00 46.90 929 ARG E N 1
ATOM 6616 C CA . ARG E 5 45 ? 60.703 24.009 81.317 1.00 46.90 929 ARG E CA 1
ATOM 6617 C C . ARG E 5 45 ? 60.278 22.720 81.995 1.00 46.90 929 ARG E C 1
ATOM 6618 O O . ARG E 5 45 ? 61.136 21.929 82.392 1.00 46.90 929 ARG E O 1
ATOM 6626 N N . ASN E 5 46 ? 58.972 22.498 82.135 1.00 38.84 930 ASN E N 1
ATOM 6627 C CA . ASN E 5 46 ? 58.487 21.280 82.787 1.00 38.84 930 ASN E CA 1
ATOM 6628 C C . ASN E 5 46 ? 59.404 20.974 83.973 1.00 38.84 930 ASN E C 1
ATOM 6629 O O . ASN E 5 46 ? 59.919 19.864 84.082 1.00 38.84 930 ASN E O 1
ATOM 6634 N N . LEU E 5 47 ? 59.638 21.956 84.839 1.00 38.47 931 LEU E N 1
ATOM 6635 C CA . LEU E 5 47 ? 60.508 21.752 85.995 1.00 38.47 931 LEU E CA 1
ATOM 6636 C C . LEU E 5 47 ? 59.682 21.268 87.169 1.00 38.47 931 LEU E C 1
ATOM 6637 O O . LEU E 5 47 ? 60.211 20.783 88.163 1.00 38.47 931 LEU E O 1
ATOM 6642 N N . SER E 5 48 ? 58.372 21.410 87.039 1.00 43.83 932 SER E N 1
ATOM 6643 C CA . SER E 5 48 ? 57.435 20.988 88.079 1.00 43.83 932 SER E CA 1
ATOM 6644 C C . SER E 5 48 ? 56.942 19.552 87.854 1.00 43.83 932 SER E C 1
ATOM 6645 O O . SER E 5 48 ? 56.276 18.980 88.709 1.00 43.83 932 SER E O 1
ATOM 6648 N N . SER E 5 49 ? 57.265 18.982 86.701 1.00 40.47 933 SER E N 1
ATOM 6649 C CA . SER E 5 49 ? 56.847 17.625 86.388 1.00 40.47 933 SER E CA 1
ATOM 6650 C C . SER E 5 49 ? 57.576 16.651 87.305 1.00 40.47 933 SER E C 1
ATOM 6651 O O . SER E 5 49 ? 58.641 16.977 87.837 1.00 40.47 933 SER E O 1
ATOM 6654 N N . PRO E 5 50 ? 57.006 15.449 87.513 1.00 29.68 934 PRO E N 1
ATOM 6655 C CA . PRO E 5 50 ? 57.612 14.423 88.367 1.00 29.68 934 PRO E CA 1
ATOM 6656 C C . PRO E 5 50 ? 58.928 13.970 87.752 1.00 29.68 934 PRO E C 1
ATOM 6657 O O . PRO E 5 50 ? 59.153 14.120 86.544 1.00 29.68 934 PRO E O 1
ATOM 6661 N N . VAL E 5 51 ? 59.798 13.418 88.589 1.00 33.45 935 VAL E N 1
ATOM 6662 C CA . VAL E 5 51 ? 61.097 12.945 88.136 1.00 33.45 935 VAL E CA 1
ATOM 6663 C C . VAL E 5 51 ? 61.391 11.560 88.693 1.00 33.45 935 VAL E C 1
ATOM 6664 O O . VAL E 5 51 ? 61.087 11.254 89.838 1.00 33.45 935 VAL E O 1
ATOM 6668 N N . THR E 5 52 ? 61.982 10.720 87.861 1.00 36.56 936 THR E N 1
ATOM 6669 C CA . THR E 5 52 ? 62.325 9.362 88.249 1.00 36.56 936 THR E CA 1
ATOM 6670 C C . THR E 5 52 ? 63.858 9.260 88.261 1.00 36.56 936 THR E C 1
ATOM 6671 O O . THR E 5 52 ? 64.526 9.712 87.333 1.00 36.56 936 THR E O 1
ATOM 6675 N N . LEU E 5 53 ? 64.407 8.674 89.319 1.00 31.68 937 LEU E N 1
ATOM 6676 C CA . LEU E 5 53 ? 65.846 8.561 89.458 1.00 31.68 937 LEU E CA 1
ATOM 6677 C C . LEU E 5 53 ? 66.335 7.158 89.741 1.00 31.68 937 LEU E C 1
ATOM 6678 O O . LEU E 5 53 ? 65.631 6.358 90.358 1.00 31.68 937 LEU E O 1
ATOM 6683 N N . ASP E 5 54 ? 67.556 6.867 89.301 1.00 52.52 938 ASP E N 1
ATOM 6684 C CA . ASP E 5 54 ? 68.160 5.575 89.575 1.00 52.52 938 ASP E CA 1
ATOM 6685 C C . ASP E 5 54 ? 69.174 5.802 90.703 1.00 52.52 938 ASP E C 1
ATOM 6686 O O . ASP E 5 54 ? 69.966 6.733 90.628 1.00 52.52 938 ASP E O 1
ATOM 6691 N N . LEU E 5 55 ? 69.157 4.964 91.738 1.00 40.54 939 LEU E N 1
ATOM 6692 C CA . LEU E 5 55 ? 70.068 5.129 92.869 1.00 40.54 939 LEU E CA 1
ATOM 6693 C C . LEU E 5 55 ? 71.277 4.207 92.832 1.00 40.54 939 LEU E C 1
ATOM 6694 O O . LEU E 5 55 ? 72.206 4.338 93.636 1.00 40.54 939 LEU E O 1
ATOM 6699 N N . THR E 5 56 ? 71.248 3.264 91.902 1.00 50.74 940 THR E N 1
ATOM 6700 C CA . THR E 5 56 ? 72.347 2.336 91.718 1.00 50.74 940 THR E CA 1
ATOM 6701 C C . THR E 5 56 ? 73.372 3.102 90.871 1.00 50.74 940 THR E C 1
ATOM 6702 O O . THR E 5 56 ? 73.132 3.425 89.705 1.00 50.74 940 THR E O 1
ATOM 6706 N N . ASN E 5 57 ? 74.509 3.412 91.481 1.00 99.85 941 ASN E N 1
ATOM 6707 C CA . ASN E 5 57 ? 75.598 4.177 90.848 1.00 99.85 941 ASN E CA 1
ATOM 6708 C C . ASN E 5 57 ? 75.404 5.706 90.825 1.00 99.85 941 ASN E C 1
ATOM 6709 O O . ASN E 5 57 ? 76.271 6.406 90.294 1.00 99.85 941 ASN E O 1
ATOM 6714 N N . LEU E 5 58 ? 74.308 6.244 91.374 1.00 51.37 942 LEU E N 1
ATOM 6715 C CA . LEU E 5 58 ? 74.172 7.712 91.385 1.00 51.37 942 LEU E CA 1
ATOM 6716 C C . LEU E 5 58 ? 75.457 8.212 92.065 1.00 51.37 942 LEU E C 1
ATOM 6717 O O . LEU E 5 58 ? 76.075 9.190 91.633 1.00 51.37 942 LEU E O 1
ATOM 6722 N N . PHE E 5 59 ? 75.856 7.476 93.103 1.00 45.43 943 PHE E N 1
ATOM 6723 C CA . PHE E 5 59 ? 77.040 7.772 93.891 1.00 45.43 943 PHE E CA 1
ATOM 6724 C C . PHE E 5 59 ? 78.226 6.885 93.505 1.00 45.43 943 PHE E C 1
ATOM 6725 O O . PHE E 5 59 ? 78.073 5.690 93.272 1.00 45.43 943 PHE E O 1
ATOM 6733 N N . SER E 5 60 ? 79.409 7.487 93.487 1.00 46.39 944 SER E N 1
ATOM 6734 C CA . SER E 5 60 ? 80.653 6.813 93.154 1.00 46.39 944 SER E CA 1
ATOM 6735 C C . SER E 5 60 ? 81.493 6.537 94.412 1.00 46.39 944 SER E C 1
ATOM 6736 O O . SER E 5 60 ? 82.087 5.464 94.550 1.00 46.39 944 SER E O 1
ATOM 6739 N N . ALA E 5 61 ? 81.553 7.510 95.320 1.00 54.82 945 ALA E N 1
ATOM 6740 C CA . ALA E 5 61 ? 82.344 7.382 96.548 1.00 54.82 945 ALA E CA 1
ATOM 6741 C C . ALA E 5 61 ? 82.110 6.082 97.297 1.00 54.82 945 ALA E C 1
ATOM 6742 O O . ALA E 5 61 ? 83.029 5.549 97.935 1.00 54.82 945 ALA E O 1
ATOM 6744 N N . PHE E 5 62 ? 80.878 5.578 97.218 1.00 41.22 946 PHE E N 1
ATOM 6745 C CA . PHE E 5 62 ? 80.492 4.337 97.893 1.00 41.22 946 PHE E CA 1
ATOM 6746 C C . PHE E 5 62 ? 79.433 3.628 97.043 1.00 41.22 946 PHE E C 1
ATOM 6747 O O . PHE E 5 62 ? 78.961 4.174 96.031 1.00 41.22 946 PHE E O 1
ATOM 6755 N N . THR E 5 63 ? 79.078 2.410 97.448 1.00 33.57 947 THR E N 1
ATOM 6756 C CA . THR E 5 63 ? 78.039 1.640 96.765 1.00 33.57 947 THR E CA 1
ATOM 6757 C C . THR E 5 63 ? 76.937 1.261 97.761 1.00 33.57 947 THR E C 1
ATOM 6758 O O . THR E 5 63 ? 77.204 0.896 98.920 1.00 33.57 947 THR E O 1
ATOM 6762 N N . ILE E 5 64 ? 75.698 1.361 97.296 1.00 26.84 948 ILE E N 1
ATOM 6763 C CA . ILE E 5 64 ? 74.544 1.043 98.114 1.00 26.84 948 ILE E CA 1
ATOM 6764 C C . ILE E 5 64 ? 74.270 -0.445 98.024 1.00 26.84 948 ILE E C 1
ATOM 6765 O O . ILE E 5 64 ? 74.103 -0.981 96.932 1.00 26.84 948 ILE E O 1
ATOM 6770 N N . THR E 5 65 ? 74.222 -1.108 99.176 1.00 43.45 949 THR E N 1
ATOM 6771 C CA . THR E 5 65 ? 73.986 -2.544 99.210 1.00 43.45 949 THR E CA 1
ATOM 6772 C C . THR E 5 65 ? 72.571 -2.900 99.647 1.00 43.45 949 THR E C 1
ATOM 6773 O O . THR E 5 65 ? 72.002 -3.881 99.156 1.00 43.45 949 THR E O 1
ATOM 6777 N N . ASN E 5 66 ? 72.023 -2.118 100.579 1.00 33.40 950 ASN E N 1
ATOM 6778 C CA . ASN E 5 66 ? 70.665 -2.321 101.084 1.00 33.40 950 ASN E CA 1
ATOM 6779 C C . ASN E 5 66 ? 69.979 -0.981 101.184 1.00 33.40 950 ASN E C 1
ATOM 6780 O O . ASN E 5 66 ? 70.632 0.038 101.395 1.00 33.40 950 ASN E O 1
ATOM 6785 N N . LEU E 5 67 ? 68.657 -0.982 101.066 1.00 38.86 951 LEU E N 1
ATOM 6786 C CA . LEU E 5 67 ? 67.902 0.261 101.114 1.00 38.86 951 LEU E CA 1
ATOM 6787 C C . LEU E 5 67 ? 66.652 0.056 101.936 1.00 38.86 951 LEU E C 1
ATOM 6788 O O . LEU E 5 67 ? 66.146 -1.063 101.988 1.00 38.86 951 LEU E O 1
ATOM 6793 N N . ARG E 5 68 ? 66.170 1.106 102.601 1.00 27.80 952 ARG E N 1
ATOM 6794 C CA . ARG E 5 68 ? 64.932 0.982 103.368 1.00 27.80 952 ARG E CA 1
ATOM 6795 C C . ARG E 5 68 ? 64.190 2.291 103.608 1.00 27.80 952 ARG E C 1
ATOM 6796 O O . ARG E 5 68 ? 64.692 3.169 104.286 1.00 27.80 952 ARG E O 1
ATOM 6804 N N . GLU E 5 69 ? 62.990 2.381 103.019 1.00 49.36 953 GLU E N 1
ATOM 6805 C CA . GLU E 5 69 ? 62.084 3.546 103.059 1.00 49.36 953 GLU E CA 1
ATOM 6806 C C . GLU E 5 69 ? 61.734 4.040 104.445 1.00 49.36 953 GLU E C 1
ATOM 6807 O O . GLU E 5 69 ? 61.492 3.249 105.360 1.00 49.36 953 GLU E O 1
ATOM 6813 N N . THR E 5 70 ? 61.658 5.353 104.597 1.00 32.82 954 THR E N 1
ATOM 6814 C CA . THR E 5 70 ? 61.393 5.900 105.909 1.00 32.82 954 THR E CA 1
ATOM 6815 C C . THR E 5 70 ? 60.525 7.174 105.954 1.00 32.82 954 THR E C 1
ATOM 6816 O O . THR E 5 70 ? 60.278 7.823 104.928 1.00 32.82 954 THR E O 1
ATOM 6820 N N . THR E 5 71 ? 60.040 7.495 107.154 1.00 23.38 955 THR E N 1
ATOM 6821 C CA . THR E 5 71 ? 59.228 8.683 107.382 1.00 23.38 955 THR E CA 1
ATOM 6822 C C . THR E 5 71 ? 60.221 9.835 107.489 1.00 23.38 955 THR E C 1
ATOM 6823 O O . THR E 5 71 ? 61.386 9.619 107.813 1.00 23.38 955 THR E O 1
ATOM 6827 N N . LEU E 5 72 ? 59.770 11.054 107.237 1.00 18.56 956 LEU E N 1
ATOM 6828 C CA . LEU E 5 72 ? 60.679 12.193 107.266 1.00 18.56 956 LEU E CA 1
ATOM 6829 C C . LEU E 5 72 ? 61.723 12.260 108.393 1.00 18.56 956 LEU E C 1
ATOM 6830 O O . LEU E 5 72 ? 62.893 12.483 108.116 1.00 18.56 956 LEU E O 1
ATOM 6835 N N . ALA E 5 73 ? 61.325 12.059 109.646 1.00 19.31 957 ALA E N 1
ATOM 6836 C CA . ALA E 5 73 ? 62.283 12.147 110.748 1.00 19.31 957 ALA E CA 1
ATOM 6837 C C . ALA E 5 73 ? 63.082 10.876 110.955 1.00 19.31 957 ALA E C 1
ATOM 6838 O O . ALA E 5 73 ? 63.774 10.731 111.955 1.00 19.31 957 ALA E O 1
ATOM 6840 N N . ALA E 5 74 ? 62.951 9.950 110.018 1.00 42.17 958 ALA E N 1
ATOM 6841 C CA . ALA E 5 74 ? 63.680 8.709 110.070 1.00 42.17 958 ALA E CA 1
ATOM 6842 C C . ALA E 5 74 ? 63.470 7.865 111.338 1.00 42.17 958 ALA E C 1
ATOM 6843 O O . ALA E 5 74 ? 64.381 7.165 111.767 1.00 42.17 958 ALA E O 1
ATOM 6845 N N . ASN E 5 75 ? 62.283 7.887 111.932 1.00 30.79 959 ASN E N 1
ATOM 6846 C CA . ASN E 5 75 ? 62.084 7.088 113.128 1.00 30.79 959 ASN E CA 1
ATOM 6847 C C . ASN E 5 75 ? 61.132 5.907 112.974 1.00 30.79 959 ASN E C 1
ATOM 6848 O O . ASN E 5 75 ? 60.918 5.166 113.935 1.00 30.79 959 ASN E O 1
ATOM 6853 N N . GLN E 5 76 ? 60.568 5.734 111.772 1.00 34.95 960 GLN E N 1
ATOM 6854 C CA . GLN E 5 76 ? 59.656 4.616 111.454 1.00 34.95 960 GLN E CA 1
ATOM 6855 C C . GLN E 5 76 ? 59.941 4.114 110.038 1.00 34.95 960 GLN E C 1
ATOM 6856 O O . GLN E 5 76 ? 60.509 4.833 109.208 1.00 34.95 960 GLN E O 1
ATOM 6862 N N . LEU E 5 77 ? 59.541 2.880 109.754 1.00 48.86 961 LEU E N 1
ATOM 6863 C CA . LEU E 5 77 ? 59.719 2.362 108.406 1.00 48.86 961 LEU E CA 1
ATOM 6864 C C . LEU E 5 77 ? 58.444 2.719 107.648 1.00 48.86 961 LEU E C 1
ATOM 6865 O O . LEU E 5 77 ? 57.364 2.178 107.927 1.00 48.86 961 LEU E O 1
ATOM 6870 N N . LEU E 5 78 ? 58.576 3.646 106.704 1.00 44.55 962 LEU E N 1
ATOM 6871 C CA . LEU E 5 78 ? 57.453 4.116 105.904 1.00 44.55 962 LEU E CA 1
ATOM 6872 C C . LEU E 5 78 ? 56.416 3.051 105.540 1.00 44.55 962 LEU E C 1
ATOM 6873 O O . LEU E 5 78 ? 55.216 3.327 105.561 1.00 44.55 962 LEU E O 1
ATOM 6878 N N . ALA E 5 79 ? 56.856 1.840 105.212 1.00 31.62 963 ALA E N 1
ATOM 6879 C CA . ALA E 5 79 ? 55.905 0.792 104.826 1.00 31.62 963 ALA E CA 1
ATOM 6880 C C . ALA E 5 79 ? 55.144 0.188 105.994 1.00 31.62 963 ALA E C 1
ATOM 6881 O O . ALA E 5 79 ? 54.102 -0.456 105.816 1.00 31.62 963 ALA E O 1
ATOM 6883 N N . TYR E 5 80 ? 55.667 0.416 107.189 1.00 36.41 964 TYR E N 1
ATOM 6884 C CA . TYR E 5 80 ? 55.087 -0.116 108.411 1.00 36.41 964 TYR E CA 1
ATOM 6885 C C . TYR E 5 80 ? 54.450 0.970 109.259 1.00 36.41 964 TYR E C 1
ATOM 6886 O O . TYR E 5 80 ? 54.170 0.762 110.444 1.00 36.41 964 TYR E O 1
ATOM 6895 N N . ALA E 5 81 ? 54.231 2.132 108.652 1.00 32.45 965 ALA E N 1
ATOM 6896 C CA . ALA E 5 81 ? 53.636 3.264 109.351 1.00 32.45 965 ALA E CA 1
ATOM 6897 C C . ALA E 5 81 ? 52.255 3.608 108.812 1.00 32.45 965 ALA E C 1
ATOM 6898 O O . ALA E 5 81 ? 51.897 3.263 107.687 1.00 32.45 965 ALA E O 1
ATOM 6900 N N . SER E 5 82 ? 51.481 4.297 109.636 1.00 37.99 966 SER E N 1
ATOM 6901 C CA . SER E 5 82 ? 50.138 4.706 109.258 1.00 37.99 966 SER E CA 1
ATOM 6902 C C . SER E 5 82 ? 49.671 5.831 110.170 1.00 37.99 966 SER E C 1
ATOM 6903 O O . SER E 5 82 ? 50.138 5.962 111.299 1.00 37.99 966 SER E O 1
ATOM 6906 N N . ARG E 5 83 ? 48.744 6.634 109.672 1.00 38.67 967 ARG E N 1
ATOM 6907 C CA . ARG E 5 83 ? 48.194 7.751 110.426 1.00 38.67 967 ARG E CA 1
ATOM 6908 C C . ARG E 5 83 ? 46.673 7.651 110.477 1.00 38.67 967 ARG E C 1
ATOM 6909 O O . ARG E 5 83 ? 46.075 7.042 109.604 1.00 38.67 967 ARG E O 1
ATOM 6917 N N . LEU E 5 84 ? 46.048 8.245 111.487 1.00 26.06 968 LEU E N 1
ATOM 6918 C CA . LEU E 5 84 ? 44.594 8.199 111.602 1.00 26.06 968 LEU E CA 1
ATOM 6919 C C . LEU E 5 84 ? 43.989 8.937 110.410 1.00 26.06 968 LEU E C 1
ATOM 6920 O O . LEU E 5 84 ? 44.590 9.880 109.896 1.00 26.06 968 LEU E O 1
ATOM 6925 N N . GLN E 5 85 ? 42.810 8.526 109.957 1.00 43.55 969 GLN E N 1
ATOM 6926 C CA . GLN E 5 85 ? 42.193 9.224 108.831 1.00 43.55 969 GLN E CA 1
ATOM 6927 C C . GLN E 5 85 ? 41.227 10.308 109.310 1.00 43.55 969 GLN E C 1
ATOM 6928 O O . GLN E 5 85 ? 40.774 10.267 110.450 1.00 43.55 969 GLN E O 1
ATOM 6934 N N . TRP E 5 86 ? 40.935 11.283 108.452 1.00 42.74 970 TRP E N 1
ATOM 6935 C CA . TRP E 5 86 ? 40.041 12.379 108.819 1.00 42.74 970 TRP E CA 1
ATOM 6936 C C . TRP E 5 86 ? 39.124 12.830 107.681 1.00 42.74 970 TRP E C 1
ATOM 6937 O O . TRP E 5 86 ? 39.584 13.182 106.588 1.00 42.74 970 TRP E O 1
ATOM 6948 N N . THR E 5 87 ? 37.824 12.840 107.940 1.00 42.16 971 THR E N 1
ATOM 6949 C CA . THR E 5 87 ? 36.864 13.249 106.918 1.00 42.16 971 THR E CA 1
ATOM 6950 C C . THR E 5 87 ? 36.693 14.751 106.896 1.00 42.16 971 THR E C 1
ATOM 6951 O O . THR E 5 87 ? 36.269 15.338 107.888 1.00 42.16 971 THR E O 1
ATOM 6955 N N . THR E 5 88 ? 37.007 15.370 105.766 1.00 37.25 972 THR E N 1
ATOM 6956 C CA . THR E 5 88 ? 36.827 16.807 105.637 1.00 37.25 972 THR E CA 1
ATOM 6957 C C . THR E 5 88 ? 35.601 17.025 104.757 1.00 37.25 972 THR E C 1
ATOM 6958 O O . THR E 5 88 ? 35.418 16.302 103.782 1.00 37.25 972 THR E O 1
ATOM 6962 N N . ASP E 5 89 ? 34.755 17.993 105.112 1.00 36.99 973 ASP E N 1
ATOM 6963 C CA . ASP E 5 89 ? 33.541 18.288 104.341 1.00 36.99 973 ASP E CA 1
ATOM 6964 C C . ASP E 5 89 ? 33.717 19.500 103.447 1.00 36.99 973 ASP E C 1
ATOM 6965 O O . ASP E 5 89 ? 34.829 19.982 103.278 1.00 36.99 973 ASP E O 1
ATOM 6970 N N . ALA E 5 104 ? 68.256 1.420 92.425 1.00 59.37 988 ALA E N 1
ATOM 6971 C CA . ALA E 5 104 ? 66.813 1.562 92.615 1.00 59.37 988 ALA E CA 1
ATOM 6972 C C . ALA E 5 104 ? 66.277 2.711 91.765 1.00 59.37 988 ALA E C 1
ATOM 6973 O O . ALA E 5 104 ? 67.012 3.367 91.026 1.00 59.37 988 ALA E O 1
ATOM 6975 N N . THR E 5 105 ? 64.982 2.953 91.864 1.00 40.09 989 THR E N 1
ATOM 6976 C CA . THR E 5 105 ? 64.390 4.035 91.119 1.00 40.09 989 THR E CA 1
ATOM 6977 C C . THR E 5 105 ? 63.336 4.657 91.967 1.00 40.09 989 THR E C 1
ATOM 6978 O O . THR E 5 105 ? 62.331 4.028 92.276 1.00 40.09 989 THR E O 1
ATOM 6982 N N . ILE E 5 106 ? 63.555 5.894 92.358 1.00 39.37 990 ILE E N 1
ATOM 6983 C CA . ILE E 5 106 ? 62.554 6.545 93.151 1.00 39.37 990 ILE E CA 1
ATOM 6984 C C . ILE E 5 106 ? 62.041 7.677 92.307 1.00 39.37 990 ILE E C 1
ATOM 6985 O O . ILE E 5 106 ? 62.819 8.379 91.670 1.00 39.37 990 ILE E O 1
ATOM 6990 N N . THR E 5 107 ? 60.721 7.808 92.255 1.00 35.94 991 THR E N 1
ATOM 6991 C CA . THR E 5 107 ? 60.062 8.874 91.509 1.00 35.94 991 THR E CA 1
ATOM 6992 C C . THR E 5 107 ? 59.675 9.964 92.512 1.00 35.94 991 THR E C 1
ATOM 6993 O O . THR E 5 107 ? 59.333 9.652 93.653 1.00 35.94 991 THR E O 1
ATOM 6997 N N . LEU E 5 108 ? 59.760 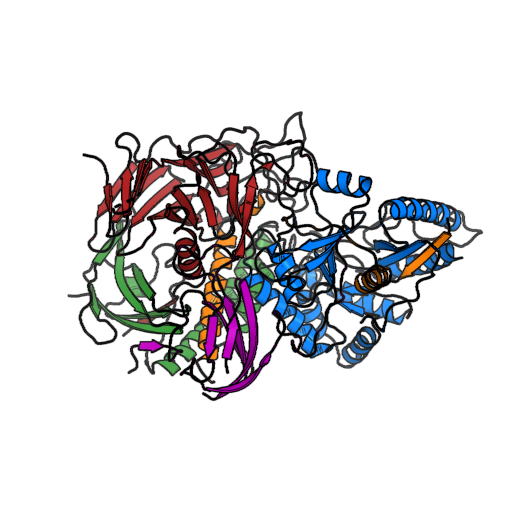11.231 92.102 1.00 45.41 992 LEU E N 1
ATOM 6998 C CA . LEU E 5 108 ? 59.379 12.354 92.975 1.00 45.41 992 LEU E CA 1
ATOM 6999 C C . LEU E 5 108 ? 58.336 13.289 92.360 1.00 45.41 992 LEU E C 1
ATOM 7000 O O . LEU E 5 108 ? 58.421 13.656 91.182 1.00 45.41 992 LEU E O 1
ATOM 7005 N N . GLN E 5 109 ? 57.357 13.672 93.174 1.00 34.52 993 GLN E N 1
ATOM 7006 C CA . GLN E 5 109 ? 56.313 14.592 92.748 1.00 34.52 993 GLN E CA 1
ATOM 7007 C C . GLN E 5 109 ? 56.682 15.965 93.317 1.00 34.52 993 GLN E C 1
ATOM 7008 O O . GLN E 5 109 ? 57.484 16.065 94.241 1.00 34.52 993 GLN E O 1
ATOM 7014 N N . PRO E 5 110 ? 56.113 17.038 92.771 1.00 30.60 994 PRO E N 1
ATOM 7015 C CA . PRO E 5 110 ? 56.426 18.377 93.269 1.00 30.60 994 PRO E CA 1
ATOM 7016 C C . PRO E 5 110 ? 56.392 18.446 94.788 1.00 30.60 994 PRO E C 1
ATOM 7017 O O . PRO E 5 110 ? 55.401 18.064 95.402 1.00 30.60 994 PRO E O 1
ATOM 7021 N N . MET E 5 111 ? 57.477 18.927 95.383 1.00 36.53 995 MET E N 1
ATOM 7022 C CA . MET E 5 111 ? 57.586 19.088 96.832 1.00 36.53 995 MET E CA 1
ATOM 7023 C C . MET E 5 111 ? 57.629 17.806 97.684 1.00 36.53 995 MET E C 1
ATOM 7024 O O . MET E 5 111 ? 57.479 17.874 98.907 1.00 36.53 995 MET E O 1
ATOM 7029 N N . GLU E 5 112 ? 57.831 16.649 97.061 1.00 39.29 996 GLU E N 1
ATOM 7030 C CA . GLU E 5 112 ? 57.900 15.400 97.810 1.00 39.29 996 GLU E CA 1
ATOM 7031 C C . GLU E 5 112 ? 59.341 15.154 98.313 1.00 39.29 996 GLU E C 1
ATOM 7032 O O . GLU E 5 112 ? 60.316 15.318 97.572 1.00 39.29 996 GLU E O 1
ATOM 7038 N N . ILE E 5 113 ? 59.468 14.789 99.585 1.00 35.95 997 ILE E N 1
ATOM 7039 C CA . ILE E 5 113 ? 60.767 14.500 100.187 1.00 35.95 997 ILE E CA 1
ATOM 7040 C C . ILE E 5 113 ? 60.772 13.040 100.605 1.00 35.95 997 ILE E C 1
ATOM 7041 O O . ILE E 5 113 ? 59.936 12.618 101.403 1.00 35.95 997 ILE E O 1
ATOM 7046 N N . ARG E 5 114 ? 61.703 12.261 100.083 1.00 40.65 998 ARG E N 1
ATOM 7047 C CA . ARG E 5 114 ? 61.762 10.867 100.477 1.00 40.65 998 ARG E CA 1
ATOM 7048 C C . ARG E 5 114 ? 63.034 10.601 101.286 1.00 40.65 998 ARG E C 1
ATOM 7049 O O . ARG E 5 114 ? 64.128 11.058 100.932 1.00 40.65 998 ARG E O 1
ATOM 7057 N N . THR E 5 115 ? 62.868 9.874 102.389 1.00 37.82 999 THR E N 1
ATOM 7058 C CA . THR E 5 115 ? 63.968 9.563 103.300 1.00 37.82 999 THR E CA 1
ATOM 7059 C C . THR E 5 115 ? 64.393 8.093 103.262 1.00 37.82 999 THR E C 1
ATOM 7060 O O . THR E 5 115 ? 63.565 7.185 103.356 1.00 37.82 999 THR E O 1
ATOM 7064 N N . PHE E 5 116 ? 65.700 7.870 103.154 1.00 35.69 1000 PHE E N 1
ATOM 7065 C CA . PHE E 5 116 ? 66.245 6.518 103.080 1.00 35.69 1000 PHE E CA 1
ATOM 7066 C C . PHE E 5 116 ? 67.400 6.235 104.014 1.00 35.69 1000 PHE E C 1
ATOM 7067 O O . PHE E 5 116 ? 68.208 7.110 104.303 1.00 35.69 1000 PHE E O 1
ATOM 7075 N N . LEU E 5 117 ? 67.456 5.002 104.498 1.00 33.41 1001 LEU E N 1
ATOM 7076 C CA . LEU E 5 117 ? 68.565 4.555 105.319 1.00 33.41 1001 LEU E CA 1
ATOM 7077 C C . LEU E 5 117 ? 69.132 3.448 104.455 1.00 33.41 1001 LEU E C 1
ATOM 7078 O O . LEU E 5 117 ? 68.473 2.418 104.227 1.00 33.41 1001 LEU E O 1
ATOM 7083 N N . ALA E 5 118 ? 70.336 3.673 103.941 1.00 33.95 1002 ALA E N 1
ATOM 7084 C CA . ALA E 5 118 ? 70.963 2.695 103.076 1.00 33.95 1002 ALA E CA 1
ATOM 7085 C C . ALA E 5 118 ? 72.306 2.225 103.593 1.00 33.95 1002 ALA E C 1
ATOM 7086 O O . ALA E 5 118 ? 73.139 3.031 103.983 1.00 33.95 1002 ALA E O 1
ATOM 7088 N N . SER E 5 119 ? 72.496 0.909 103.601 1.00 35.97 1003 SER E N 1
ATOM 7089 C CA . SER E 5 119 ? 73.742 0.305 104.039 1.00 35.97 1003 SER E CA 1
ATOM 7090 C C . SER E 5 119 ? 74.691 0.496 102.872 1.00 35.97 1003 SER E C 1
ATOM 7091 O O . SER E 5 119 ? 74.299 0.318 101.714 1.00 35.97 1003 SER E O 1
ATOM 7094 N N . VAL E 5 120 ? 75.934 0.864 103.160 1.00 42.36 1004 VAL E N 1
ATOM 7095 C CA . VAL E 5 120 ? 76.879 1.094 102.080 1.00 42.36 1004 VAL E CA 1
ATOM 7096 C C . VAL E 5 120 ? 78.220 0.437 102.266 1.00 42.36 1004 VAL E C 1
ATOM 7097 O O . VAL E 5 120 ? 78.510 -0.150 103.312 1.00 42.36 1004 VAL E O 1
ATOM 7101 N N . GLN E 5 121 ? 79.035 0.569 101.222 1.00 36.05 1005 GLN E N 1
ATOM 7102 C CA . GLN E 5 121 ? 80.386 0.040 101.191 1.00 36.05 1005 GLN E CA 1
ATOM 7103 C C . GLN E 5 121 ? 81.266 1.021 100.396 1.00 36.05 1005 GLN E C 1
ATOM 7104 O O . GLN E 5 121 ? 80.920 1.421 99.280 1.00 36.05 1005 GLN E O 1
ATOM 7110 N N . TRP E 5 122 ? 82.400 1.407 100.973 1.00 56.44 1006 TRP E N 1
ATOM 7111 C CA . TRP E 5 122 ? 83.297 2.362 100.320 1.00 56.44 1006 TRP E CA 1
ATOM 7112 C C . TRP E 5 122 ? 84.395 1.799 99.398 1.00 56.44 1006 TRP E C 1
ATOM 7113 O O . TRP E 5 122 ? 84.520 0.550 99.274 1.00 56.44 1006 TRP E O 1
ATOM 7124 N N . GLU E 5 123 ? 85.132 2.635 98.813 1.00 34.44 1007 GLU E N 1
#

Sequence (893 aa):
GYKTCPKVKPDMLNVHLVPHTHDDVGWLKTVDQYFYGIYNNIQPAGVQYILDSVISSLLANPTRRFIYVEIAFFSRWWRQQTNATQKIVRELVRQGRLEFANGGWVMNDEATTHYGAIIDQMTLGLRFLEETFGSDGRPRVAWHIDPFGHSREQASLFAQMGFDGFFFGRLDYQDKKVRKKTLQMEQVWRASTSLKPPTADLFTSVLPNMYNPPEGLCWDMLCADKPVVEDTRSPEYNAKELVRYFLKLATDQGKLYRTKHTVMTMGSDFQYENANTWFKNLDKLIQLVNAIRVNVLYSTPACYLWELNKANLSWSVKKDDFFPYADGPYMFWTGYFSSRPALKRYERLSYNFLQVCNQLEALAGPGDSAPLNEAMAVLQHHDAVSGTSRQHVANDYARQLSEGWRPCEVLMSNALAHLSGLKEDFAFCRKLNISICPLTQTAERFQVIVYNPLGRKVDWMVRLPVSKHVYLVKDPGGKIVPSDVVTIPSSDSQELLFSALVPAVGFSIYSVSQMPRDLVIQNEYLRARFDPNTGLLMELENLLLLPVRQAFYWYNASTGNNLSSQASGAYIFRPNQNKPLFVSHWAQTHLVKASLVQEVHQNFSAWCSQVVRLYPRQRHLELEWTVGPIPVGDGWGKEVISRFDTALATRGLFYTDSNGREILERRRNYRPTWKLNQTEPVAGNYYPVNSRIYITDGNMQLTVLTDRSQGGSSLRDGSLELMVHRRLLKDDARGVGEPLNKEGSGLWVRGRHLVLLDKKETAAARHRLQAEMEVLAPQVVLAQGPRTQFSGLRRELPPSVRLLTLARWGPETLLLRLEHQFAVGEDSGRNLSSPVTLDLTNLFSAFTITNLRETTLAANQLLAYASRLQWTTDATITLQPMEIRTFLASVQW

GO terms:
  GO:0008270 zinc ion binding (F, IDA)

InterPro domains:
  IPR000602 Glycoside hydrolase family 38, N-terminal domain [PF01074] (64-384)
  IPR011013 Galactose mutarotase-like domain superfamily [SSF74650] (477-993)
  IPR011330 Glycoside hydrolase/deacetylase, beta/alpha-barrel [SSF88713] (52-386)
  IPR011682 Glycosyl hydrolase family 38, C-terminal [PF07748] (596-812)
  IPR013780 Glycosyl hydrolase, all-beta [G3DSA:2.60.40.1180] (494-582)
  IPR015341 Glycoside hydrolase family 38, central domain [PF09261] (389-485)
  IPR015341 Glycoside hydrolase family 38, central domain [SM00872] (388-467)
  IPR027291 Glycoside hydrolase 38, N-terminal domain superfamily [G3DSA:3.20.110.10] (64-348)
  IPR028995 Glycoside hydrolase families 57/38, central domain superfamily [SSF88688] (389-494)
  IPR037094 Glycoside hydrolase family 38, central domain superfamily [G3DSA:1.20.1270.50] (349-432)
  IPR037094 Glycoside hydrolase family 38, central domain superfamily [G3DSA:1.20.1270.50] (433-493)
  IPR041147 Glycosyl hydrolases family 38, C-terminal domain [PF17677] (889-989)
  IPR048534 Lysosomal alpha-mannosidase-like, central domain [PF21260] (547-578)
  IPR050843 Glycosyl Hydrolase Family 38 [PTHR11607] (39-993)

Solvent-accessible surface area: 32475 Å² total

CATH classification: 3.20.110.10